Protein AF-A0A9E5R5K6-F1 (afdb_monomer)

Sequence (786 aa):
MSTTANGGSPVVCPQRYHTVPTTVITQAEQQDRYLKHSELNELASYFSSGTKLMEIAATLTQNAEAIVSAGANRIFVWGTPMAYLEKPPNRKNLPGYNVFPRQRITTAPQETLKQQAPFYPFYQDWISKVVDLGRSLLDDKDPVPEGFSPINIRRYGPDRMKKSMRDLSWFLRYVTYAIVAGDSSILTVNVKGLRGIIPEDVTIATVVAMQTMKWKALTYFKADAEAAAIIKQHFDQMIADYQVAKPTVLLRQGVSNDQQGLQLPPSYSSAAAHRPKLVMKPNLSATEKQDAIKAAYRQVFERDITRAYGVSLADLESQVKSGMISMKEFIRHLGQSRLYRKEFYEPFVISRVIELAFRHFLGRGVSSIEEFQEHFAIISKAGLAALINALVDSQEYADYFGEETVPYLRGLGLEAQECRNWGAQIDLFKYSAPVRKVPQFLTLFGDYQKPLPDQHPYGAGNDPLEIQFGAIFPPENTAHTARPAIFDEDSRRILINCGAGLDKGASHSPGLGKAPGSLGTRVLRFNRSAITNGHTLNGKTPKAGQSTNVNFSSSWAEVVIHGTYRQVFGRDVYDGQRQTAAEIKLKSGETTVREFIRQVAKSRPFRSQYWESLYITKAIEYIHRRLLGRPTYGRREMNHYYDLCARKGFYALVDDILDSSEYLEAFGEDTVPYERYITPRGYALRGLRGELPLPKVAPEDHHNNGFHSSYKGMDYTGVIGVVPHFHRALKHGMPQSAISIKLEEVKQLRAEMTQRAAEQASEDREESSEFSPQPEAVQPVEVAPQ

Mean predicted aligned error: 15.17 Å

Solvent-accessible surface area (backbone atoms only — not comparable to full-atom values): 47478 Å² total; per-residue (Å²): 134,84,72,31,48,51,65,57,82,72,93,76,79,81,57,73,50,56,29,54,67,56,52,58,52,48,55,24,55,80,64,80,44,77,76,48,71,70,56,50,49,52,49,49,52,54,62,71,45,43,65,60,34,50,50,55,38,48,55,50,60,75,41,37,68,61,29,44,48,53,11,43,60,72,35,45,42,86,75,69,68,70,82,40,50,78,73,76,78,74,70,88,79,51,94,88,71,88,81,80,84,88,74,82,87,75,90,69,82,88,74,84,76,78,76,72,78,83,82,73,83,93,82,85,66,65,64,61,51,53,50,45,54,57,46,65,69,72,45,106,58,84,80,81,65,89,89,70,65,72,43,48,48,78,80,60,36,70,73,55,45,29,49,54,40,44,49,52,50,46,53,55,51,47,48,42,50,20,54,62,37,69,28,60,46,51,40,50,42,70,35,38,31,46,33,84,76,49,60,67,72,59,48,54,35,49,53,55,22,51,54,41,26,46,54,50,53,42,66,78,32,75,89,39,67,67,63,35,49,56,53,49,53,54,49,51,50,42,53,55,29,34,71,36,58,55,71,73,66,46,74,42,78,42,94,47,94,80,42,76,65,43,67,30,60,50,47,51,39,70,19,23,79,86,74,89,80,43,61,62,58,76,89,54,54,74,66,57,51,49,52,34,52,50,45,41,37,29,39,63,68,72,38,57,48,48,83,74,70,69,54,76,63,62,69,62,53,51,34,43,66,72,53,80,37,47,46,45,55,49,53,51,51,52,61,61,29,71,65,40,37,62,69,54,42,72,82,42,46,71,70,32,29,51,53,49,46,32,41,32,68,65,12,36,59,73,84,44,64,65,61,48,49,56,53,50,53,44,32,74,75,62,34,68,59,48,39,52,49,56,54,65,71,28,68,67,36,43,75,77,33,46,47,36,31,48,56,58,76,65,47,84,32,81,51,61,77,64,78,90,42,44,26,49,37,61,50,56,74,38,92,65,35,82,75,38,62,61,52,61,64,66,54,47,53,53,32,62,78,36,73,72,73,98,57,44,62,94,19,58,54,53,44,60,59,83,57,77,53,66,91,48,51,60,80,65,94,47,85,56,72,72,55,52,48,70,64,56,59,87,43,72,61,82,67,42,66,43,32,71,81,68,69,98,82,54,94,86,52,77,71,64,55,56,80,43,57,92,73,22,59,87,82,48,70,60,75,65,75,75,77,76,59,89,65,93,78,82,95,73,86,80,77,91,88,70,78,91,80,75,82,90,50,80,62,57,58,48,52,51,52,52,48,44,35,31,41,67,62,26,39,80,68,55,85,91,65,55,58,63,74,54,51,51,34,45,71,73,61,79,44,48,50,48,56,44,50,50,54,55,62,68,28,68,66,46,37,58,66,46,52,74,72,40,58,69,68,42,20,50,42,51,51,41,29,37,64,66,6,27,67,75,49,32,42,52,63,52,48,54,53,50,54,45,33,75,74,65,30,71,68,49,49,58,48,56,55,66,70,28,68,65,39,44,52,46,38,45,52,36,31,53,56,55,67,45,37,40,45,66,69,43,46,60,75,69,55,91,68,76,82,78,77,70,81,76,76,73,84,76,86,73,78,88,79,91,75,93,80,94,80,83,85,80,86,87,84,85,89,82,82,88,84,92,81,76,78,79,65,80,81,59,94,73,66,74,73,63,56,58,57,54,52,50,54,52,51,52,54,51,50,53,54,52,49,52,54,50,53,52,56,51,52,57,54,59,60,55,67,78,67,73,82,81,86,80,85,84,80,86,84,84,84,82,88,131

Secondary structure (DSSP, 8-state):
----B--------------HHHHHHHHHHTTT-PPPHHHHHHHHHHHHHHHHHHHHHHHHHHTHHHHHHHHHHHHEESS-GGGG--PPP-GGGSTT---S---------------PPP---SSS-HHHHHHHHHHTTTSSSPPPPTT--PEEHHHH-HHHHHHHHHHHHHHHHHHHHHHHHTSSHHHHHHHTT-BTTB-HHHHHHHHHHHHHHHHHHHHTTTT-HHHHHHHHHHHHHHHHHHHSB-PPPEEE--SSTTSPPEEE-HHHHHTSPP----B--TTS-HHHHHHHHHHHHHHHHSS-HHHHH----HHHHHHHHHTSS-HHHHHHHHHHSHHHIIIIITTS-HHHHHHHHIIIIISS----HHHHHHHHHHHHHHHHHHHHHHHHTSHHHHHHTTTTBPP----BTTBPPPSTTHHHHHHHTSTTGGG--S-SHHHHHHHHHS---SS-TT-GGGSPP--SS-------SSTTS---B---TT-----EESSSS--TT-SSS--TTS--GGGSPPPPB--GGGTS--S-----PPPTTS-------HHHHHHHHHHHHHHHHSSPPPGGG--HHHHHHHHTTSS-HHHHHHHHHTSHHHHHHHTSSS-HHHHHHHHHHHHHSS---SHHHHHHHHHHHHHH-HHHHHHHHHTSHHHHHHTTTTBPP---EE-HHHHHHH---------------------------------S-S--SSSSSTTS---HHHHHHHHHHHHHHHHHHHHHHHHHHHHHHHHTTS--PPPPPPPPPP----

pLDDT: mean 78.47, std 22.51, range [23.72, 97.88]

Foldseek 3Di:
DDFWFDLDDDDDDQQQFAFLVRQLVLVCVLLVHDRDPVSVVSVVVLVVCLVVLVVLLVVCVVCVLVLLQQLLVLQEDDDRLSVLADDDPDPPPDPPPPDDDDDDDPDDDDDPPPPPPPDDPPPDCPVVVVVVSVVVQVDPADHQDPPADHDYDVVCDRVNSNVLSVVSSVLSVQLSVCSNSVHLRNLLLPQAACAVVDDPNVLSSVLSSLRSSLVVSLVVCVVPPVSNVSSNVNSVVNSVRNPHHQDDWDKDDDPDPLDDIDTHRLSLLSSGRDNDWQWQDQPDDPVSLVSQVQLLCCLQVVHRCCVPPVDDPVVLSVCSNNVVAFLLVSSLVVQVDPVVCVQQPVVADLLLSLQLLCCRQVLWGDRALVSSVVLSVQCVVPNRSSSSCCSSVDPSSCVPANRTTRHHHPDGSNDDDDPLCVSVGVCCNDPCSSVQRDRSNNVSNVSSVDHHDQDAQQWNQLDAQPDLAALHTDDPPRVNPTTHTHDDLPAFHDWDFQAPPDDPPDPDDGQAQDDRPPSHDDWQFADCVLVPPPDDDDDDDDDPDDDDPDHDDLVSLVVLQQLLCSLQRSHGDDPVLDPVVLSVCVSVVVAFSLVSNLPSCPGPVNCVRQPVPDDNLSSLQVNLCSQLLEGDGHNNRSVVLVVQCVPPNDSSSSVCSSVDPSNCRRANRTIRDHRTIDGPVNCVVPDPDDDDPDPPPDPDPDDDDDDDDDDDDDDDDDDDDDDDDPPPPPPDDDDPVVVVVVVVVVVVVVVVVVVVVVVVVVVVVVVVVVDDDDDDDDDDDDDDDD

Structure (mmCIF, N/CA/C/O backbone):
data_AF-A0A9E5R5K6-F1
#
_entry.id   AF-A0A9E5R5K6-F1
#
loop_
_atom_site.group_PDB
_atom_site.id
_atom_site.type_symbol
_atom_site.label_atom_id
_atom_site.label_alt_id
_atom_site.label_comp_id
_atom_site.label_asym_id
_atom_site.label_entity_id
_atom_site.label_seq_id
_atom_site.pdbx_PDB_ins_code
_atom_site.Cartn_x
_atom_site.Cartn_y
_atom_site.Cartn_z
_atom_site.occupancy
_atom_site.B_iso_or_equiv
_atom_site.auth_seq_id
_atom_site.auth_comp_id
_atom_site.auth_asym_id
_atom_site.auth_atom_id
_atom_site.pdbx_PDB_model_num
ATOM 1 N N . MET A 1 1 ? 24.615 -5.899 6.853 1.00 47.03 1 MET A N 1
ATOM 2 C CA . MET A 1 1 ? 23.952 -6.662 5.778 1.00 47.03 1 MET A CA 1
ATOM 3 C C . MET A 1 1 ? 23.303 -5.666 4.838 1.00 47.03 1 MET A C 1
ATOM 5 O O . MET A 1 1 ? 22.492 -4.877 5.305 1.00 47.03 1 MET A O 1
ATOM 9 N N . SER A 1 2 ? 23.708 -5.622 3.571 1.00 66.06 2 SER A N 1
ATOM 10 C CA . SER A 1 2 ? 23.048 -4.792 2.557 1.00 66.06 2 SER A CA 1
ATOM 11 C C . SER A 1 2 ? 21.757 -5.482 2.120 1.00 66.06 2 SER A C 1
ATOM 13 O O . SER A 1 2 ? 21.800 -6.626 1.676 1.00 66.06 2 SER A O 1
ATOM 15 N N . THR A 1 3 ? 20.610 -4.822 2.263 1.00 71.69 3 THR A N 1
ATOM 16 C CA . THR A 1 3 ? 19.324 -5.343 1.779 1.00 71.69 3 THR A CA 1
ATOM 17 C C . THR A 1 3 ? 19.292 -5.282 0.252 1.00 71.69 3 THR A C 1
ATOM 19 O O . THR A 1 3 ? 19.296 -4.189 -0.312 1.00 71.69 3 THR A O 1
ATOM 22 N N . THR A 1 4 ? 19.270 -6.434 -0.419 1.00 78.62 4 THR A N 1
ATOM 23 C CA . THR A 1 4 ? 19.339 -6.540 -1.890 1.00 78.62 4 THR A CA 1
ATOM 24 C C . THR A 1 4 ? 17.972 -6.459 -2.573 1.00 78.62 4 THR A C 1
ATOM 26 O O . THR A 1 4 ? 17.884 -6.011 -3.716 1.00 78.62 4 THR A O 1
ATOM 29 N N . ALA A 1 5 ? 16.895 -6.831 -1.873 1.00 84.06 5 ALA A N 1
ATOM 30 C CA . ALA A 1 5 ? 15.539 -6.884 -2.420 1.00 84.06 5 ALA A CA 1
ATOM 31 C C . ALA A 1 5 ? 14.533 -6.070 -1.595 1.00 84.06 5 ALA A C 1
ATOM 33 O O . ALA A 1 5 ? 14.743 -5.798 -0.411 1.00 84.06 5 ALA A O 1
ATOM 34 N N . ASN A 1 6 ? 13.412 -5.699 -2.218 1.00 86.38 6 ASN A N 1
ATOM 35 C CA . ASN A 1 6 ? 12.316 -4.988 -1.566 1.00 86.38 6 ASN A CA 1
ATOM 36 C C . ASN A 1 6 ? 10.960 -5.531 -2.052 1.00 86.38 6 ASN A C 1
ATOM 38 O O . ASN A 1 6 ? 10.750 -5.727 -3.245 1.00 86.38 6 ASN A O 1
ATOM 42 N N . GLY A 1 7 ? 10.016 -5.742 -1.131 1.00 81.62 7 GLY A N 1
ATOM 43 C CA . GLY A 1 7 ? 8.633 -6.124 -1.451 1.00 81.62 7 GLY A CA 1
ATOM 44 C C . GLY A 1 7 ? 7.721 -4.968 -1.834 1.00 81.62 7 GLY A C 1
ATOM 45 O O . GLY A 1 7 ? 6.541 -5.191 -2.084 1.00 81.62 7 GLY A O 1
ATOM 46 N N . GLY A 1 8 ? 8.264 -3.752 -1.874 1.00 84.75 8 GLY A N 1
ATOM 47 C CA . GLY A 1 8 ? 7.513 -2.519 -2.028 1.00 84.75 8 GLY A CA 1
ATOM 48 C C . GLY A 1 8 ? 7.102 -1.938 -0.676 1.00 84.75 8 GLY A C 1
ATOM 49 O O . GLY A 1 8 ? 6.944 -2.640 0.322 1.00 84.75 8 GLY A O 1
ATOM 50 N N . SER A 1 9 ? 6.918 -0.622 -0.652 1.00 88.31 9 SER A N 1
ATOM 51 C CA . SER A 1 9 ? 6.425 0.125 0.504 1.00 88.31 9 SER A CA 1
ATOM 52 C C . SER A 1 9 ? 5.096 0.791 0.136 1.00 88.31 9 SER A C 1
ATOM 54 O O . SER A 1 9 ? 5.079 1.989 -0.168 1.00 88.31 9 SER A O 1
ATOM 56 N N . PRO A 1 10 ? 3.986 0.030 0.074 1.00 88.50 10 PRO A N 1
ATOM 57 C CA . PRO A 1 10 ? 2.682 0.617 -0.197 1.00 88.50 10 PRO A CA 1
ATOM 58 C C . PRO A 1 10 ? 2.341 1.648 0.883 1.00 88.50 10 PRO A C 1
ATOM 60 O O . PRO A 1 10 ? 2.693 1.483 2.054 1.00 88.50 10 PRO A O 1
ATOM 63 N N . VAL A 1 11 ? 1.654 2.720 0.485 1.00 90.62 11 VAL A N 1
ATOM 64 C CA . VAL A 1 11 ? 1.197 3.743 1.428 1.00 90.62 11 VAL A CA 1
ATOM 65 C C . VAL A 1 11 ? 0.148 3.121 2.338 1.00 90.62 11 VAL A C 1
ATOM 67 O O . VAL A 1 11 ? -0.886 2.638 1.881 1.00 90.62 11 VAL A O 1
ATOM 70 N N . VAL A 1 12 ? 0.431 3.144 3.633 1.00 87.75 12 VAL A N 1
ATOM 71 C CA . VAL A 1 12 ? -0.460 2.656 4.678 1.00 87.75 12 VAL A CA 1
ATOM 72 C C . VAL A 1 12 ? -0.701 3.792 5.653 1.00 87.75 12 VAL A C 1
ATOM 74 O O . VAL A 1 12 ? 0.242 4.401 6.157 1.00 87.75 12 VAL A O 1
ATOM 77 N N . CYS A 1 13 ? -1.969 4.041 5.957 1.00 87.19 13 CYS A N 1
ATOM 78 C CA . CYS A 1 13 ? -2.375 4.974 6.996 1.00 87.19 13 CYS A CA 1
ATOM 79 C C . CYS A 1 13 ? -2.964 4.173 8.164 1.00 87.19 13 CYS A C 1
ATOM 81 O O . CYS A 1 13 ? -4.102 3.718 8.059 1.00 87.19 13 CYS A O 1
ATOM 83 N N . PRO A 1 14 ? -2.213 3.961 9.262 1.00 86.56 14 PRO A N 1
ATOM 84 C CA . PRO A 1 14 ? -2.752 3.306 10.446 1.00 86.56 14 PRO A CA 1
ATOM 85 C C . PRO A 1 14 ? -3.953 4.080 10.983 1.00 86.56 14 PRO A C 1
ATOM 87 O O . PRO A 1 14 ? -3.891 5.308 11.123 1.00 86.56 14 PRO A O 1
ATOM 90 N N . GLN A 1 15 ? -5.026 3.360 11.306 1.00 85.31 15 GLN A N 1
ATOM 91 C CA . GLN A 1 15 ? -6.176 3.951 11.973 1.00 85.31 15 GLN A CA 1
ATOM 92 C C . GLN A 1 15 ? -5.738 4.460 13.348 1.00 85.31 15 GLN A C 1
ATOM 94 O O . GLN A 1 15 ? -5.067 3.756 14.102 1.00 85.31 15 GLN A O 1
ATOM 99 N N . ARG A 1 16 ? -6.059 5.721 13.642 1.00 88.88 16 ARG A N 1
ATOM 100 C CA . ARG A 1 16 ? -5.645 6.380 14.891 1.00 88.88 16 ARG A CA 1
ATOM 101 C C . ARG A 1 16 ? -6.748 6.384 15.940 1.00 88.88 16 ARG A C 1
ATOM 103 O O . ARG A 1 16 ? -6.455 6.346 17.127 1.00 88.88 16 ARG A O 1
ATOM 110 N N . TYR A 1 17 ? -7.987 6.515 15.483 1.00 90.94 17 TYR A N 1
ATOM 111 C CA . TYR A 1 17 ? -9.192 6.606 16.294 1.00 90.94 17 TYR A CA 1
ATOM 112 C C . TYR A 1 17 ? -10.420 6.370 15.417 1.00 90.94 17 TYR A C 1
ATOM 114 O O . TYR A 1 17 ? -10.314 6.295 14.188 1.00 90.94 17 TYR A O 1
ATOM 122 N N . HIS A 1 18 ? -11.584 6.290 16.042 1.00 91.00 18 HIS A N 1
ATOM 123 C CA . HIS A 1 18 ? -12.866 6.127 15.384 1.00 91.00 18 HIS A CA 1
ATOM 124 C C . HIS A 1 18 ? -13.720 7.388 15.526 1.00 91.00 18 HIS A C 1
ATOM 126 O O . HIS A 1 18 ? -13.534 8.204 16.425 1.00 91.00 18 HIS A O 1
ATOM 132 N N . THR A 1 19 ? -14.625 7.570 14.572 1.00 93.19 19 THR A N 1
ATOM 133 C CA . THR A 1 19 ? -15.672 8.595 14.611 1.00 93.19 19 THR A CA 1
ATOM 134 C C . THR A 1 19 ? -16.989 7.902 14.310 1.00 93.19 19 THR A C 1
ATOM 136 O O . THR A 1 19 ? -16.968 6.884 13.610 1.00 93.19 19 THR A O 1
ATOM 139 N N . VAL A 1 20 ? -18.112 8.457 14.769 1.00 92.38 20 VAL A N 1
ATOM 140 C CA . VAL A 1 20 ? -19.440 7.869 14.511 1.00 92.38 20 VAL A CA 1
ATOM 141 C C . VAL A 1 20 ? -19.677 7.627 13.009 1.00 92.38 20 VAL A C 1
ATOM 143 O O . VAL A 1 20 ? -20.042 6.513 12.635 1.00 92.38 20 VAL A O 1
ATOM 146 N N . PRO A 1 21 ? -19.374 8.573 12.090 1.00 93.19 21 PRO A N 1
ATOM 147 C CA . PRO A 1 21 ? -19.516 8.294 10.664 1.00 93.19 21 PRO A CA 1
ATOM 148 C C . PRO A 1 21 ? -18.599 7.178 10.163 1.00 93.19 21 PRO A C 1
ATOM 150 O O . PRO A 1 21 ? -19.018 6.334 9.373 1.00 93.19 21 PRO A O 1
ATOM 153 N N . THR A 1 22 ? -17.340 7.155 10.610 1.00 91.69 22 THR A N 1
ATOM 154 C CA . THR A 1 22 ? -16.387 6.136 10.159 1.00 91.69 22 THR A CA 1
ATOM 155 C C . THR A 1 22 ? -16.797 4.743 10.626 1.00 91.69 22 THR A C 1
ATOM 157 O O . THR A 1 22 ? -16.701 3.816 9.830 1.00 91.69 22 THR A O 1
ATOM 160 N N . THR A 1 23 ? -17.259 4.566 11.866 1.00 90.75 23 THR A N 1
ATOM 161 C CA . THR A 1 23 ? -17.654 3.247 12.392 1.00 90.75 23 THR A CA 1
ATOM 162 C C . THR A 1 23 ? -18.866 2.690 11.659 1.00 90.75 23 THR A C 1
ATOM 164 O O . THR A 1 23 ? -18.797 1.569 11.158 1.00 90.75 23 THR A O 1
ATOM 167 N N . VAL A 1 24 ? -19.926 3.491 11.521 1.00 92.50 24 VAL A N 1
ATOM 168 C CA . VAL A 1 24 ? -21.179 3.085 10.871 1.00 92.50 24 VAL A CA 1
ATOM 169 C C . VAL A 1 24 ? -20.947 2.721 9.401 1.00 92.50 24 VAL A C 1
ATOM 171 O O . VAL A 1 24 ? -21.366 1.656 8.944 1.00 92.50 24 VAL A O 1
ATOM 174 N N . ILE A 1 25 ? -20.218 3.564 8.659 1.00 93.50 25 ILE A N 1
ATOM 175 C CA . ILE A 1 25 ? -19.916 3.310 7.242 1.00 93.50 25 ILE A CA 1
ATOM 176 C C . ILE A 1 25 ? -19.018 2.080 7.091 1.00 93.50 25 ILE A C 1
ATOM 178 O O . ILE A 1 25 ? -19.291 1.224 6.252 1.00 93.50 25 ILE A O 1
ATOM 182 N N . THR A 1 26 ? -17.976 1.959 7.919 1.00 91.12 26 THR A N 1
ATOM 183 C CA . THR A 1 26 ? -17.044 0.822 7.856 1.00 91.12 26 THR A CA 1
ATOM 184 C C . THR A 1 26 ? -17.752 -0.496 8.172 1.00 91.12 26 THR A C 1
ATOM 186 O O . THR A 1 26 ? -17.467 -1.508 7.543 1.00 91.12 26 THR A O 1
ATOM 189 N N . GLN A 1 27 ? -18.708 -0.513 9.104 1.00 89.50 27 GLN A N 1
ATOM 190 C CA . GLN A 1 27 ? -19.462 -1.723 9.437 1.00 89.50 27 GLN A CA 1
ATOM 191 C C . GLN A 1 27 ? -20.350 -2.202 8.277 1.00 89.50 27 GLN A C 1
ATOM 193 O O . GLN A 1 27 ? -20.469 -3.410 8.052 1.00 89.50 27 GLN A O 1
ATOM 198 N N . ALA A 1 28 ? -20.979 -1.277 7.547 1.00 91.31 28 ALA A N 1
ATOM 199 C CA . ALA A 1 28 ? -21.766 -1.609 6.361 1.00 91.31 28 ALA A CA 1
ATOM 200 C C . ALA A 1 28 ? -20.869 -2.056 5.191 1.00 91.31 28 ALA A C 1
ATOM 202 O O . ALA A 1 28 ? -21.163 -3.067 4.550 1.00 91.31 28 ALA A O 1
ATOM 203 N N . GLU A 1 29 ? -19.751 -1.357 4.969 1.00 92.44 29 GLU A N 1
ATOM 204 C CA . GLU A 1 29 ? -18.759 -1.671 3.933 1.00 92.44 29 GLU A CA 1
ATOM 205 C C . GLU A 1 29 ? -18.150 -3.063 4.130 1.00 92.44 29 GLU A C 1
ATOM 207 O O . GLU A 1 29 ? -18.208 -3.888 3.226 1.00 92.44 29 GLU A O 1
ATOM 212 N N . GLN A 1 30 ? -17.716 -3.403 5.344 1.00 88.88 30 GLN A N 1
ATOM 213 C CA . GLN A 1 30 ? -17.167 -4.727 5.658 1.00 88.88 30 GLN A CA 1
ATOM 214 C C . GLN A 1 30 ? -18.160 -5.879 5.481 1.00 88.88 30 GLN A C 1
ATOM 216 O O . GLN A 1 30 ? -17.765 -7.047 5.479 1.00 88.88 30 GLN A O 1
ATOM 221 N N . GLN A 1 31 ? -19.457 -5.589 5.388 1.00 89.00 31 GLN A N 1
ATOM 222 C CA . GLN A 1 31 ? -20.520 -6.566 5.161 1.00 89.00 31 GLN A CA 1
ATOM 223 C C . GLN A 1 31 ? -21.067 -6.521 3.717 1.00 89.00 31 GLN A C 1
ATOM 225 O O . GLN A 1 31 ? -22.018 -7.242 3.425 1.00 89.00 31 GLN A O 1
ATOM 230 N N . ASP A 1 32 ? -20.471 -5.717 2.821 1.00 89.25 32 ASP A N 1
ATOM 231 C CA . ASP A 1 32 ? -20.889 -5.489 1.422 1.00 89.25 32 ASP A CA 1
ATOM 232 C C . ASP A 1 32 ? -22.383 -5.169 1.260 1.00 89.25 32 ASP A C 1
ATOM 234 O O . ASP A 1 32 ? -23.051 -5.523 0.276 1.00 89.25 32 ASP A O 1
ATOM 238 N N . ARG A 1 33 ? -22.933 -4.488 2.264 1.00 88.81 33 ARG A N 1
ATOM 239 C CA . ARG A 1 33 ? -24.346 -4.133 2.334 1.00 88.81 33 ARG A CA 1
ATOM 240 C C . ARG A 1 33 ? -24.523 -2.631 2.242 1.00 88.81 33 ARG A C 1
ATOM 242 O O . ARG A 1 33 ? -23.658 -1.848 2.621 1.00 88.81 33 ARG A O 1
ATOM 249 N N . TYR A 1 34 ? -25.695 -2.235 1.768 1.00 92.31 34 TYR A N 1
ATOM 250 C CA . TYR A 1 34 ? -26.121 -0.856 1.916 1.00 92.31 34 TYR A CA 1
ATOM 251 C C . TYR A 1 34 ? -26.438 -0.557 3.384 1.00 92.31 34 TYR A C 1
ATOM 253 O O . TYR A 1 34 ? -26.794 -1.452 4.161 1.00 92.31 34 TYR A O 1
ATOM 261 N N . LEU A 1 35 ? -26.287 0.716 3.748 1.00 93.75 35 LEU A N 1
ATOM 262 C CA . LEU A 1 35 ? -26.630 1.223 5.071 1.00 93.75 35 LEU A CA 1
ATOM 263 C C . LEU A 1 35 ? -28.103 0.934 5.374 1.00 93.75 35 LEU A C 1
ATOM 265 O O . LEU A 1 35 ? -28.988 1.205 4.558 1.00 93.75 35 LEU A O 1
ATOM 269 N N . LYS A 1 36 ? -28.362 0.373 6.555 1.00 93.88 36 LYS A N 1
ATOM 270 C CA . LYS A 1 36 ? -29.721 0.138 7.051 1.00 93.88 36 LYS A CA 1
ATOM 271 C C . LYS A 1 36 ? -30.365 1.463 7.448 1.00 93.88 36 LYS A C 1
ATOM 273 O O . LYS A 1 36 ? -29.684 2.428 7.782 1.00 93.88 36 LYS A O 1
ATOM 278 N N . HIS A 1 37 ? -31.694 1.490 7.506 1.00 95.62 37 HIS A N 1
ATOM 279 C CA . HIS A 1 37 ? -32.419 2.686 7.936 1.00 95.62 37 HIS A CA 1
ATOM 280 C C . HIS A 1 37 ? -32.029 3.136 9.358 1.00 95.62 37 HIS A C 1
ATOM 282 O O . HIS A 1 37 ? -31.877 4.326 9.600 1.00 95.62 37 HIS A O 1
ATOM 288 N N . SER A 1 38 ? -31.772 2.198 10.278 1.00 94.88 38 SER A N 1
ATOM 289 C CA . SER A 1 38 ? -31.284 2.509 11.631 1.00 94.88 38 SER A CA 1
ATOM 290 C C . SER A 1 38 ? -29.915 3.198 11.631 1.00 94.88 38 SER A C 1
ATOM 292 O O . SER A 1 38 ? -29.721 4.166 12.354 1.00 94.88 38 SER A O 1
ATOM 294 N N . GLU A 1 39 ? -28.991 2.736 10.786 1.00 94.75 39 GLU A N 1
ATOM 295 C CA . GLU A 1 39 ? -27.639 3.296 10.633 1.00 94.75 39 GLU A CA 1
ATOM 296 C C . GLU A 1 39 ? -27.682 4.682 9.974 1.00 94.75 39 GLU A C 1
ATOM 298 O O . GLU A 1 39 ? -26.958 5.592 10.367 1.00 94.75 39 GLU A O 1
ATOM 303 N N . LEU A 1 40 ? -28.579 4.880 9.003 1.00 95.88 40 LEU A N 1
ATOM 304 C CA . LEU A 1 40 ? -28.831 6.197 8.413 1.00 95.88 40 LEU A CA 1
ATOM 305 C C . LEU A 1 40 ? -29.420 7.175 9.436 1.00 95.88 40 LEU A C 1
ATOM 307 O O . LEU A 1 40 ? -29.023 8.338 9.459 1.00 95.88 40 LEU A O 1
ATOM 311 N N . ASN A 1 41 ? -30.326 6.706 10.297 1.00 96.62 41 ASN A N 1
ATOM 312 C CA . ASN A 1 41 ? -30.895 7.519 11.369 1.00 96.62 41 ASN A CA 1
ATOM 313 C C . ASN A 1 41 ? -29.839 7.888 12.420 1.00 96.62 41 ASN A C 1
ATOM 315 O O . ASN A 1 41 ? -29.832 9.021 12.895 1.00 96.62 41 ASN A O 1
ATOM 319 N N . GLU A 1 42 ? -28.910 6.983 12.735 1.00 94.31 42 GLU A N 1
ATOM 320 C CA . GLU A 1 42 ? -27.763 7.271 13.602 1.00 94.31 42 GLU A CA 1
ATOM 321 C C . GLU A 1 42 ? -26.883 8.380 13.006 1.00 94.31 42 GLU A C 1
ATOM 323 O O . GLU A 1 42 ? -26.626 9.388 13.668 1.00 94.31 42 GLU A O 1
ATOM 328 N N . LEU A 1 43 ? -26.514 8.274 11.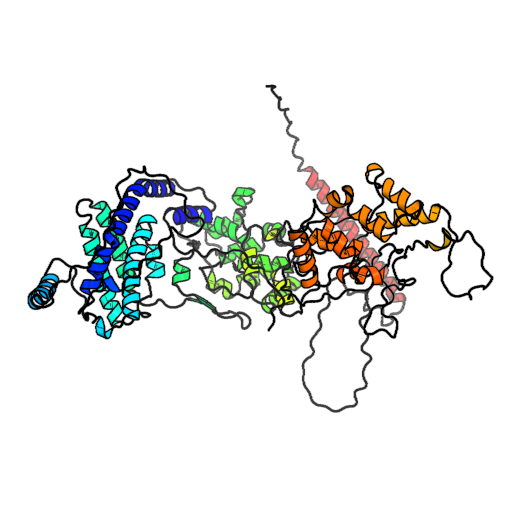724 1.00 95.31 43 LEU A N 1
ATOM 329 C CA . LEU A 1 43 ? -25.758 9.321 11.030 1.00 95.31 43 LEU A CA 1
ATOM 330 C C . LEU A 1 43 ? -26.512 10.655 11.006 1.00 95.31 43 LEU A C 1
ATOM 332 O O . LEU A 1 43 ? -25.928 11.700 11.292 1.00 95.31 43 LEU A O 1
ATOM 336 N N . ALA A 1 44 ? -27.811 10.630 10.699 1.00 96.06 44 ALA A N 1
ATOM 337 C CA . ALA A 1 44 ? -28.648 11.825 10.689 1.00 96.06 44 ALA A CA 1
ATOM 338 C C . ALA A 1 44 ? -28.703 12.485 12.075 1.00 96.06 44 ALA A C 1
ATOM 340 O O . ALA A 1 44 ? -28.557 13.705 12.180 1.00 96.06 44 ALA A O 1
ATOM 341 N N . SER A 1 45 ? -28.835 11.687 13.139 1.00 93.69 45 SER A N 1
ATOM 342 C CA . SER A 1 45 ? -28.824 12.186 14.515 1.00 93.69 45 SER A CA 1
ATOM 343 C C . SER A 1 45 ? -27.489 12.858 14.856 1.00 93.69 45 SER A C 1
ATOM 345 O O . SER A 1 45 ? -27.484 13.998 15.328 1.00 93.69 45 SER A O 1
ATOM 347 N N . TYR A 1 46 ? -26.359 12.240 14.492 1.00 94.31 46 TYR A N 1
ATOM 348 C CA . TYR A 1 46 ? -25.029 12.807 14.700 1.00 94.31 46 TYR A CA 1
ATOM 349 C C . TYR A 1 46 ? -24.859 14.143 13.963 1.00 94.31 46 TYR A C 1
ATOM 351 O O . TYR A 1 46 ? -24.515 15.148 14.588 1.00 94.31 46 TYR A O 1
ATOM 359 N N . PHE A 1 47 ? -25.183 14.206 12.667 1.00 94.88 47 PHE A N 1
ATOM 360 C CA . PHE A 1 47 ? -25.054 15.446 11.896 1.00 94.88 47 PHE A CA 1
ATOM 361 C C . PHE A 1 47 ? -25.999 16.553 12.379 1.00 94.88 47 PHE A C 1
ATOM 363 O O . PHE A 1 47 ? -25.604 17.720 12.382 1.00 94.88 47 PHE A O 1
ATOM 370 N N . SER A 1 48 ? -27.201 16.211 12.857 1.00 94.31 48 SER A N 1
ATOM 371 C CA . SER A 1 48 ? -28.124 17.190 13.449 1.00 94.31 48 SER A CA 1
ATOM 372 C C . SER A 1 48 ? -27.583 17.803 14.749 1.00 94.31 48 SER A C 1
ATOM 374 O O . SER A 1 48 ? -27.785 18.988 15.006 1.00 94.31 48 SER A O 1
ATOM 376 N N . SER A 1 49 ? -26.827 17.025 15.533 1.00 92.62 49 SER A N 1
ATOM 377 C CA . SER A 1 49 ? -26.181 17.479 16.772 1.00 92.62 49 SER A CA 1
ATOM 378 C C . SER A 1 49 ? -24.878 18.264 16.546 1.00 92.62 49 SER A C 1
ATOM 380 O O . SER A 1 49 ? -24.339 18.859 17.480 1.00 92.62 49 SER A O 1
ATOM 382 N N . GLY A 1 50 ? -24.370 18.315 15.309 1.00 92.19 50 GLY A N 1
ATOM 383 C CA . GLY A 1 50 ? -23.044 18.852 14.993 1.00 92.19 50 GLY A CA 1
ATOM 384 C C . GLY A 1 50 ? -22.836 20.322 15.373 1.00 92.19 50 GLY A C 1
ATOM 385 O O . GLY A 1 50 ? -21.747 20.688 15.814 1.00 92.19 50 GLY A O 1
ATOM 386 N N . THR A 1 51 ? -23.865 21.169 15.263 1.00 92.88 51 THR A N 1
ATOM 387 C CA . THR A 1 51 ? -23.778 22.590 15.656 1.00 92.88 51 THR A CA 1
ATOM 388 C C . THR A 1 51 ? -23.546 22.746 17.157 1.00 92.88 51 THR A C 1
ATOM 390 O O . THR A 1 51 ? -22.653 23.495 17.555 1.00 92.88 51 THR A O 1
ATOM 393 N N . LYS A 1 52 ? -24.266 21.971 17.977 1.00 91.56 52 LYS A N 1
ATOM 394 C CA . LYS A 1 52 ? -24.087 21.928 19.436 1.00 91.56 52 LYS A CA 1
ATOM 395 C C . LYS A 1 52 ? -22.683 21.447 19.807 1.00 91.56 52 LYS A C 1
ATOM 397 O O . LYS A 1 52 ? -22.010 22.072 20.621 1.00 91.56 52 LYS A O 1
ATOM 402 N N . LEU A 1 53 ? -22.189 20.383 19.164 1.00 93.50 53 LEU A N 1
ATOM 403 C CA . LEU A 1 53 ? -20.834 19.866 19.412 1.00 93.50 53 LEU A CA 1
ATOM 404 C C . LEU A 1 53 ? -19.746 20.905 19.089 1.00 93.50 53 LEU A C 1
ATOM 406 O O . LEU A 1 53 ? -18.773 21.038 19.834 1.00 93.50 53 LEU A O 1
ATOM 410 N N . MET A 1 54 ? -19.919 21.673 18.008 1.00 94.06 54 MET A N 1
ATOM 411 C CA . MET A 1 54 ? -19.012 22.771 17.655 1.00 94.06 54 MET A CA 1
ATOM 412 C C . MET A 1 54 ? -19.049 23.909 18.677 1.00 94.06 54 MET A C 1
ATOM 414 O O . MET A 1 54 ? -17.996 24.437 19.033 1.00 94.06 54 MET A O 1
ATOM 418 N N . GLU A 1 55 ? -20.233 24.276 19.168 1.00 93.50 55 GLU A N 1
ATOM 419 C CA . GLU A 1 55 ? -20.400 25.317 20.185 1.00 93.50 55 GLU A CA 1
ATOM 420 C C . GLU A 1 55 ? -19.732 24.927 21.512 1.00 93.50 55 GLU A C 1
ATOM 422 O O . GLU A 1 55 ? -18.978 25.717 22.092 1.00 93.50 55 GLU A O 1
ATOM 427 N N . ILE A 1 56 ? -19.901 23.672 21.939 1.00 94.25 56 ILE A N 1
ATOM 428 C CA . ILE A 1 56 ? -19.221 23.109 23.113 1.00 94.25 56 ILE A CA 1
ATOM 429 C C . ILE A 1 56 ? -17.700 23.154 22.931 1.00 94.25 56 ILE A C 1
ATOM 431 O O . ILE A 1 56 ? -16.965 23.624 23.802 1.00 94.25 56 ILE A O 1
ATOM 435 N N . ALA A 1 57 ? -17.194 22.694 21.786 1.00 94.75 57 ALA A N 1
ATOM 436 C CA . ALA A 1 57 ? -15.758 22.689 21.528 1.00 94.75 57 ALA A CA 1
ATOM 437 C C . ALA A 1 57 ? -15.176 24.114 21.475 1.00 94.75 57 ALA A C 1
ATOM 439 O O . ALA A 1 57 ? -14.084 24.357 22.001 1.00 94.75 57 ALA A O 1
ATOM 440 N N . ALA A 1 58 ? -15.899 25.070 20.884 1.00 94.00 58 ALA A N 1
ATOM 441 C CA . ALA A 1 58 ? -15.485 26.466 20.787 1.00 94.00 58 ALA A CA 1
ATOM 442 C C . ALA A 1 58 ? -15.397 27.138 22.164 1.00 94.00 58 ALA A C 1
ATOM 444 O O . ALA A 1 58 ? -14.380 27.757 22.480 1.00 94.00 58 ALA A O 1
ATOM 445 N N . THR A 1 59 ? -16.416 26.974 23.004 1.00 93.94 59 THR A N 1
ATOM 446 C CA . THR A 1 59 ? -16.466 27.552 24.359 1.00 93.94 59 THR A CA 1
ATOM 447 C C . THR A 1 59 ? -15.410 26.940 25.288 1.00 93.94 59 THR A C 1
ATOM 449 O O . THR A 1 59 ? -14.744 27.677 26.021 1.00 93.94 59 THR A O 1
ATOM 452 N N . LEU A 1 60 ? -15.160 25.626 25.209 1.00 93.69 60 LEU A N 1
ATOM 453 C CA . LEU A 1 60 ? -14.052 24.972 25.922 1.00 93.69 60 LEU A CA 1
ATOM 454 C C . LEU A 1 60 ? -12.681 25.471 25.447 1.00 93.69 60 LEU A C 1
ATOM 456 O O . LEU A 1 60 ? -11.787 25.694 26.263 1.00 93.69 60 LEU A O 1
ATOM 460 N N . THR A 1 61 ? -12.513 25.682 24.139 1.00 92.69 61 THR A N 1
ATOM 461 C CA . THR A 1 61 ? -11.251 26.169 23.560 1.00 92.69 61 THR A CA 1
ATOM 462 C C . THR A 1 61 ? -10.977 27.626 23.938 1.00 92.69 61 THR A C 1
ATOM 464 O O . THR A 1 61 ? -9.845 27.965 24.279 1.00 92.69 61 THR A O 1
ATOM 467 N N . GLN A 1 62 ? -12.002 28.485 23.935 1.00 93.00 62 GLN A N 1
ATOM 468 C CA . GLN A 1 62 ? -11.892 29.885 24.366 1.00 93.00 62 GLN A CA 1
ATOM 469 C C . GLN A 1 62 ? -11.497 29.999 25.844 1.00 93.00 62 GLN A C 1
ATOM 471 O O . GLN A 1 62 ? -10.680 30.843 26.203 1.00 93.00 62 GLN A O 1
ATOM 476 N N . ASN A 1 63 ? -12.024 29.111 26.692 1.00 94.69 63 ASN A N 1
ATOM 477 C CA . ASN A 1 63 ? -11.760 29.092 28.132 1.00 94.69 63 ASN A CA 1
ATOM 478 C C . ASN A 1 63 ? -10.633 28.124 28.545 1.00 94.69 63 ASN A C 1
ATOM 480 O O . ASN A 1 63 ? -10.470 27.835 29.734 1.00 94.69 63 ASN A O 1
ATOM 484 N N . ALA A 1 64 ? -9.834 27.623 27.598 1.00 92.00 64 ALA A N 1
ATOM 485 C CA . ALA A 1 64 ? -8.870 26.553 27.852 1.00 92.00 64 ALA A CA 1
ATOM 486 C C . ALA A 1 64 ? -7.812 26.918 28.906 1.00 92.00 64 ALA A C 1
ATOM 488 O O . ALA A 1 64 ? -7.508 26.103 29.777 1.00 92.00 64 ALA A O 1
ATOM 489 N N . GLU A 1 65 ? -7.286 28.148 28.878 1.00 91.44 65 GLU A N 1
ATOM 490 C CA . GLU A 1 65 ? -6.306 28.615 29.871 1.00 91.44 65 GLU A CA 1
ATOM 491 C C . GLU A 1 65 ? -6.905 28.623 31.288 1.00 91.44 65 GLU A C 1
ATOM 493 O O . GLU A 1 65 ? -6.266 28.166 32.237 1.00 91.44 65 GLU A O 1
ATOM 498 N N . ALA A 1 66 ? -8.162 29.055 31.434 1.00 92.94 66 ALA A N 1
ATOM 499 C CA . ALA A 1 66 ? -8.857 29.070 32.718 1.00 92.94 66 ALA A CA 1
ATOM 500 C C . ALA A 1 66 ? -9.114 27.647 33.247 1.00 92.94 66 ALA A C 1
ATOM 502 O O . ALA A 1 66 ? -8.897 27.388 34.431 1.00 92.94 66 ALA A O 1
ATOM 503 N N . ILE A 1 67 ? -9.506 26.710 32.377 1.00 92.94 67 ILE A N 1
ATOM 504 C CA . ILE A 1 67 ? -9.754 25.305 32.742 1.00 92.94 67 ILE A CA 1
ATOM 505 C C . ILE A 1 67 ? -8.451 24.618 33.175 1.00 92.94 67 ILE A C 1
ATOM 507 O O . ILE A 1 67 ? -8.400 24.007 34.243 1.00 92.94 67 ILE A O 1
ATOM 511 N N . VAL A 1 68 ? -7.380 24.763 32.388 1.00 93.31 68 VAL A N 1
ATOM 512 C CA . VAL A 1 68 ? -6.066 24.177 32.704 1.00 93.31 68 VAL A CA 1
ATOM 513 C C . VAL A 1 68 ? -5.471 24.809 33.964 1.00 93.31 68 VAL A C 1
ATOM 515 O O . VAL A 1 68 ? -4.936 24.090 34.807 1.00 93.31 68 VAL A O 1
ATOM 518 N N . SER A 1 69 ? -5.605 26.127 34.148 1.00 92.69 69 SER A N 1
ATOM 519 C CA . SER A 1 69 ? -5.102 26.795 35.354 1.00 92.69 69 SER A CA 1
ATOM 520 C C . SER A 1 69 ? -5.824 26.334 36.625 1.00 92.69 69 SER A C 1
ATOM 522 O O . SER A 1 69 ? -5.174 26.149 37.651 1.00 92.69 69 SER A O 1
ATOM 524 N N . ALA A 1 70 ? -7.138 26.074 36.560 1.00 91.12 70 ALA A N 1
ATOM 525 C CA . ALA A 1 70 ? -7.902 25.542 37.687 1.00 91.12 70 ALA A CA 1
ATOM 526 C C . ALA A 1 70 ? -7.405 24.149 38.111 1.00 91.12 70 ALA A C 1
ATOM 528 O O . ALA A 1 70 ? -7.211 23.914 39.304 1.00 91.12 70 ALA A O 1
ATOM 529 N N . GLY A 1 71 ? -7.137 23.261 37.145 1.00 89.94 71 GLY A N 1
ATOM 530 C CA . GLY A 1 71 ? -6.570 21.939 37.422 1.00 89.94 71 GLY A CA 1
ATOM 531 C C . GLY A 1 71 ? -5.149 22.009 37.978 1.00 89.94 71 GLY A C 1
ATOM 532 O O . GLY A 1 71 ? -4.835 21.379 38.986 1.00 89.94 71 GLY A O 1
ATOM 533 N N . ALA A 1 72 ? -4.298 22.840 37.374 1.00 91.00 72 ALA A N 1
ATOM 534 C CA . ALA A 1 72 ? -2.909 23.002 37.789 1.00 91.00 72 ALA A CA 1
ATOM 535 C C . ALA A 1 72 ? -2.778 23.591 39.205 1.00 91.00 72 ALA A C 1
ATOM 537 O O . ALA A 1 72 ? -2.002 23.083 40.011 1.00 91.00 72 ALA A O 1
ATOM 538 N N . ASN A 1 73 ? -3.568 24.615 39.541 1.00 90.56 73 ASN A N 1
ATOM 539 C CA . ASN A 1 73 ? -3.549 25.245 40.866 1.00 90.56 73 ASN A CA 1
ATOM 540 C C . ASN A 1 73 ? -4.040 24.308 41.981 1.00 90.56 73 ASN A C 1
ATOM 542 O O . ASN A 1 73 ? -3.727 24.533 43.147 1.00 90.56 73 ASN A O 1
ATOM 546 N N . ARG A 1 74 ? -4.801 23.258 41.643 1.00 87.62 74 ARG A N 1
ATOM 547 C CA . ARG A 1 74 ? -5.238 22.250 42.616 1.00 87.62 74 ARG A CA 1
ATOM 548 C C . ARG A 1 74 ? -4.107 21.315 43.037 1.00 87.62 74 ARG A C 1
ATOM 550 O O . ARG A 1 74 ? -4.093 20.867 44.181 1.00 87.62 74 ARG A O 1
ATOM 557 N N . ILE A 1 75 ? -3.195 21.008 42.115 1.00 89.88 75 ILE A N 1
ATOM 558 C CA . ILE A 1 75 ? -2.162 19.980 42.300 1.00 89.88 75 ILE A CA 1
ATOM 559 C C . ILE A 1 75 ? -0.772 20.549 42.575 1.00 89.88 75 ILE A C 1
ATOM 561 O O . ILE A 1 75 ? 0.051 19.862 43.175 1.00 89.88 75 ILE A O 1
ATOM 565 N N . PHE A 1 76 ? -0.502 21.788 42.160 1.00 90.12 76 PHE A N 1
ATOM 566 C CA . PHE A 1 76 ? 0.789 22.443 42.326 1.00 90.12 76 PHE A CA 1
ATOM 567 C C . PHE A 1 76 ? 0.743 23.535 43.389 1.00 90.12 76 PHE A C 1
ATOM 569 O O . PHE A 1 76 ? -0.180 24.342 43.444 1.00 90.12 76 PHE A O 1
ATOM 576 N N . VAL A 1 77 ? 1.802 23.600 44.193 1.00 87.50 77 VAL A N 1
ATOM 577 C CA . VAL A 1 77 ? 1.977 24.591 45.259 1.00 87.50 77 VAL A CA 1
ATOM 578 C C . VAL A 1 77 ? 3.305 25.338 45.107 1.00 87.50 77 VAL A C 1
ATOM 580 O O . VAL A 1 77 ? 4.274 24.811 44.552 1.00 87.50 77 VAL A O 1
ATOM 583 N N . TRP A 1 78 ? 3.359 26.558 45.652 1.00 77.56 78 TRP A N 1
ATOM 584 C CA . TRP A 1 78 ? 4.566 27.398 45.750 1.00 77.56 78 TRP A CA 1
ATOM 585 C C . TRP A 1 78 ? 5.121 27.942 44.417 1.00 77.56 78 TRP A C 1
ATOM 587 O O . TRP A 1 78 ? 6.330 27.918 44.178 1.00 77.56 78 TRP A O 1
ATOM 597 N N . GLY A 1 79 ? 4.244 28.480 43.564 1.00 81.50 79 GLY A N 1
ATOM 598 C CA . GLY A 1 79 ? 4.600 29.166 42.313 1.00 81.50 79 GLY A CA 1
ATOM 599 C C . GLY A 1 79 ? 3.401 29.316 41.370 1.00 81.50 79 GLY A C 1
ATOM 600 O O . GLY A 1 79 ? 2.282 28.983 41.751 1.00 81.50 79 GLY A O 1
ATOM 601 N N . THR A 1 80 ? 3.627 29.808 40.147 1.00 87.06 80 THR A N 1
ATOM 602 C CA . THR A 1 80 ? 2.595 29.972 39.106 1.00 87.06 80 THR A CA 1
ATOM 603 C C . THR A 1 80 ? 2.736 28.901 38.011 1.00 87.06 80 THR A C 1
ATOM 605 O O . THR A 1 80 ? 3.620 29.002 37.158 1.00 87.06 80 THR A O 1
ATOM 608 N N . PRO A 1 81 ? 1.865 27.872 37.970 1.00 85.81 81 PRO A N 1
ATOM 609 C CA . PRO A 1 81 ? 1.967 26.791 36.985 1.00 85.81 81 PRO A CA 1
ATOM 610 C C . PRO A 1 81 ? 1.886 27.251 35.529 1.00 85.81 81 PRO A C 1
ATOM 612 O O . PRO A 1 81 ? 2.588 26.738 34.660 1.00 85.81 81 PRO A O 1
ATOM 615 N N . MET A 1 82 ? 1.066 28.270 35.272 1.00 87.81 82 MET A N 1
ATOM 616 C CA . MET A 1 82 ? 0.814 28.801 33.932 1.00 87.81 82 MET A CA 1
ATOM 617 C C . MET A 1 82 ? 2.050 29.372 33.235 1.00 87.81 82 MET A C 1
ATOM 619 O O . MET A 1 82 ? 2.083 29.395 32.008 1.00 87.81 82 MET A O 1
ATOM 623 N N . ALA A 1 83 ? 3.085 29.773 33.981 1.00 87.44 83 ALA A N 1
ATOM 624 C CA . ALA A 1 83 ? 4.337 30.252 33.396 1.00 87.44 83 ALA A CA 1
ATOM 625 C C . ALA A 1 83 ? 5.066 29.173 32.568 1.00 87.44 83 ALA A C 1
ATOM 627 O O . ALA A 1 83 ? 5.882 29.502 31.711 1.00 87.44 83 ALA A O 1
ATOM 628 N N . TYR A 1 84 ? 4.762 27.892 32.805 1.00 86.75 84 TYR A N 1
ATOM 629 C CA . TYR A 1 84 ? 5.386 26.748 32.137 1.00 86.75 84 TYR A CA 1
ATOM 630 C C . TYR A 1 84 ? 4.554 26.183 30.976 1.00 86.75 84 TYR A C 1
ATOM 632 O O . TYR A 1 84 ? 4.961 25.192 30.368 1.00 86.75 84 TYR A O 1
ATOM 640 N N . LEU A 1 85 ? 3.392 26.772 30.664 1.00 86.81 85 LEU A N 1
ATOM 641 C CA . LEU A 1 85 ? 2.560 26.326 29.548 1.00 86.81 85 LEU A CA 1
ATOM 642 C C . LEU A 1 85 ? 3.142 26.823 28.217 1.00 86.81 85 LEU A C 1
ATOM 644 O O . LEU A 1 85 ? 3.055 28.004 27.882 1.00 86.81 85 LEU A O 1
ATOM 648 N N . GLU A 1 86 ? 3.698 25.909 27.427 1.00 81.44 86 GLU A N 1
ATOM 649 C CA . GLU A 1 86 ? 4.150 26.215 26.070 1.00 81.44 86 GLU A CA 1
ATOM 650 C C . GLU A 1 86 ? 2.939 26.316 25.133 1.00 81.44 86 GLU A C 1
ATOM 652 O O . GLU A 1 86 ? 2.259 25.326 24.849 1.00 81.44 86 GLU A O 1
ATOM 657 N N . LYS A 1 87 ? 2.648 27.527 24.645 1.00 71.94 87 LYS A N 1
ATOM 658 C CA . LYS A 1 87 ? 1.623 27.718 23.614 1.00 71.94 87 LYS A CA 1
ATOM 659 C C . LYS A 1 87 ? 2.100 27.054 22.317 1.00 71.94 87 LYS A C 1
ATOM 661 O O . LYS A 1 87 ? 3.264 27.233 21.948 1.00 71.94 87 LYS A O 1
ATOM 666 N N . PRO A 1 88 ? 1.238 26.304 21.605 1.00 61.78 88 PRO A N 1
ATOM 667 C CA . PRO A 1 88 ? 1.621 25.745 20.318 1.00 61.78 88 PRO A CA 1
ATOM 668 C C . PRO A 1 88 ? 2.059 26.884 19.385 1.00 61.78 88 PRO A C 1
ATOM 670 O O . PRO A 1 88 ? 1.452 27.960 19.423 1.00 61.78 88 PRO A O 1
ATOM 673 N N . PRO A 1 89 ? 3.087 26.681 18.542 1.00 59.66 89 PRO A N 1
ATOM 674 C CA . PRO A 1 89 ? 3.501 27.701 17.591 1.00 59.66 89 PRO A CA 1
ATOM 675 C C . PRO A 1 89 ? 2.294 28.115 16.741 1.00 59.66 89 PRO A C 1
ATOM 677 O O . PRO A 1 89 ? 1.557 27.265 16.233 1.00 59.66 89 PRO A O 1
ATOM 680 N N . ASN A 1 90 ? 2.064 29.426 16.623 1.00 52.62 90 ASN A N 1
ATOM 681 C CA . ASN A 1 90 ? 0.965 29.974 15.833 1.00 52.62 90 ASN A CA 1
ATOM 682 C C . ASN A 1 90 ? 1.043 29.423 14.400 1.00 52.62 90 ASN A C 1
ATOM 684 O O . ASN A 1 90 ? 1.961 29.744 13.648 1.00 52.62 90 ASN A O 1
ATOM 688 N N . ARG A 1 91 ? 0.051 28.615 14.004 1.00 49.38 91 ARG A N 1
ATOM 689 C CA . ARG A 1 91 ? -0.009 27.940 12.691 1.00 49.38 91 ARG A CA 1
ATOM 690 C C . ARG A 1 91 ? -0.118 28.892 11.491 1.00 49.38 91 ARG A C 1
ATOM 692 O O . ARG A 1 91 ? -0.038 28.433 10.358 1.00 49.38 91 ARG A O 1
ATOM 699 N N . LYS A 1 92 ? -0.266 30.203 11.725 1.00 49.28 92 LYS A N 1
ATOM 700 C CA . LYS A 1 92 ? -0.365 31.249 10.690 1.00 49.28 92 LYS A CA 1
ATOM 701 C C . LYS A 1 92 ? 0.858 31.332 9.761 1.00 49.28 92 LYS A C 1
ATOM 703 O O . LYS A 1 92 ? 0.746 31.925 8.698 1.00 49.28 92 LYS A O 1
ATOM 708 N N . ASN A 1 93 ? 1.988 30.723 10.129 1.00 43.19 93 ASN A N 1
ATOM 709 C CA . ASN A 1 93 ? 3.245 30.833 9.381 1.00 43.19 93 ASN A CA 1
ATOM 710 C C . ASN A 1 93 ? 3.655 29.555 8.620 1.00 43.19 93 ASN A C 1
ATOM 712 O O . ASN A 1 93 ? 4.794 29.477 8.165 1.00 43.19 93 ASN A O 1
ATOM 716 N N . LEU A 1 94 ? 2.777 28.551 8.468 1.00 44.78 94 LEU A N 1
ATOM 717 C CA . LEU A 1 94 ? 3.051 27.424 7.564 1.00 44.78 94 LEU A CA 1
ATOM 718 C C . LEU A 1 94 ? 2.511 27.705 6.148 1.00 44.78 94 LEU A C 1
ATOM 720 O O . LEU A 1 94 ? 1.343 28.085 6.015 1.00 44.78 94 LEU A O 1
ATOM 724 N N . PRO A 1 95 ? 3.303 27.475 5.082 1.00 38.59 95 PRO A N 1
ATOM 725 C CA . PRO A 1 95 ? 2.792 27.544 3.716 1.00 38.59 95 PRO A CA 1
ATOM 726 C C . PRO A 1 95 ? 1.673 26.504 3.527 1.00 38.59 95 PRO A C 1
ATOM 728 O O . PRO A 1 95 ? 1.874 25.319 3.779 1.00 38.59 95 PRO A O 1
ATOM 731 N N . GLY A 1 96 ? 0.482 26.957 3.110 1.00 53.00 96 GLY A N 1
ATOM 732 C CA . GLY A 1 96 ? -0.658 26.093 2.756 1.00 53.00 96 GLY A CA 1
ATOM 733 C C . GLY A 1 96 ? -1.875 26.102 3.697 1.00 53.00 96 GLY A C 1
ATOM 734 O O . GLY A 1 96 ? -2.841 25.407 3.405 1.00 53.00 96 GLY A O 1
ATOM 735 N N . TYR A 1 97 ? -1.888 26.888 4.783 1.00 42.75 97 TYR A N 1
ATOM 736 C CA . TYR A 1 97 ? -2.990 26.895 5.774 1.00 42.75 97 TYR A CA 1
ATOM 737 C C . TYR A 1 97 ? -3.925 28.128 5.733 1.00 42.75 97 TYR A C 1
ATOM 739 O O . TYR A 1 97 ? -4.668 28.372 6.682 1.00 42.75 97 TYR A O 1
ATOM 747 N N . ASN A 1 98 ? -3.937 28.896 4.635 1.00 35.56 98 ASN A N 1
ATOM 748 C CA . ASN A 1 98 ? -4.770 30.103 4.476 1.00 35.56 98 ASN A CA 1
ATOM 749 C C . ASN A 1 98 ? -6.085 29.848 3.714 1.00 35.56 98 ASN A C 1
ATOM 751 O O . ASN A 1 98 ? -6.411 30.587 2.788 1.00 35.56 98 ASN A O 1
ATOM 755 N N . VAL A 1 99 ? -6.852 28.817 4.077 1.00 38.09 99 VAL A N 1
ATOM 756 C CA . VAL A 1 99 ? -8.181 28.596 3.478 1.00 38.09 99 VAL A CA 1
ATOM 757 C C . VAL A 1 99 ? -9.215 28.316 4.563 1.00 38.09 99 VAL A C 1
ATOM 759 O O . VAL A 1 99 ? -9.502 27.167 4.852 1.00 38.09 99 VAL A O 1
ATOM 762 N N . PHE A 1 100 ? -9.768 29.382 5.151 1.00 34.16 100 PHE A N 1
ATOM 763 C CA . PHE A 1 100 ? -11.141 29.450 5.678 1.00 34.16 100 PHE A CA 1
ATOM 764 C C . PHE A 1 100 ? -11.638 30.911 5.616 1.00 34.16 100 PHE A C 1
ATOM 766 O O . PHE A 1 100 ? -10.816 31.832 5.593 1.00 34.16 100 PHE A O 1
ATOM 773 N N . PRO A 1 101 ? -12.958 31.145 5.478 1.00 37.88 101 PRO A N 1
ATOM 774 C CA . PRO A 1 101 ? -13.478 32.307 4.775 1.00 37.88 101 PRO A CA 1
ATOM 775 C C . PRO A 1 101 ? -13.477 33.590 5.612 1.00 37.88 101 PRO A C 1
ATOM 777 O O . PRO A 1 101 ? -13.797 33.621 6.796 1.00 37.88 101 PRO A O 1
ATOM 780 N N . ARG A 1 102 ? -13.148 34.664 4.897 1.00 33.88 102 ARG A N 1
ATOM 781 C CA . ARG A 1 102 ? -13.297 36.098 5.168 1.00 33.88 102 ARG A CA 1
ATOM 782 C C . ARG A 1 102 ? -14.427 36.441 6.164 1.00 33.88 102 ARG A C 1
ATOM 784 O O . ARG A 1 102 ? -15.574 36.609 5.762 1.00 33.88 102 ARG A O 1
ATOM 791 N N . GLN A 1 103 ? -14.093 36.653 7.439 1.00 32.47 103 GLN A N 1
ATOM 792 C CA . GLN A 1 103 ? -14.906 37.497 8.322 1.00 32.47 103 GLN A CA 1
ATOM 793 C C . GLN A 1 103 ? -14.536 38.967 8.087 1.00 32.47 103 GLN A C 1
ATOM 795 O O . GLN A 1 103 ? -13.366 39.311 7.905 1.00 32.47 103 GLN A O 1
ATOM 800 N N . ARG A 1 104 ? -15.569 39.812 7.995 1.00 26.67 104 ARG A N 1
ATOM 801 C CA . ARG A 1 104 ? -15.492 41.241 7.674 1.00 26.67 104 ARG A CA 1
ATOM 802 C C . ARG A 1 104 ? -14.483 41.956 8.571 1.00 26.67 104 ARG A C 1
ATOM 804 O O . ARG A 1 104 ? -14.572 41.909 9.791 1.00 26.67 104 ARG A O 1
ATOM 811 N N . ILE A 1 105 ? -13.568 42.663 7.922 1.00 29.61 105 ILE A N 1
ATOM 812 C CA . ILE A 1 105 ? -12.664 43.622 8.543 1.00 29.61 105 ILE A CA 1
ATOM 813 C C . ILE A 1 105 ? -13.519 44.812 8.989 1.00 29.61 105 ILE A C 1
ATOM 815 O O . ILE A 1 105 ? -13.881 45.653 8.172 1.00 29.61 105 ILE A O 1
ATOM 819 N N . THR A 1 106 ? -13.854 44.885 10.273 1.00 29.73 106 THR A N 1
ATOM 820 C CA . THR A 1 106 ? -14.042 46.177 10.936 1.00 29.73 106 THR A CA 1
ATOM 821 C C . THR A 1 106 ? -12.705 46.532 11.561 1.00 29.73 106 THR A C 1
ATOM 823 O O . THR A 1 106 ? -12.245 45.881 12.497 1.00 29.73 106 THR A O 1
ATOM 826 N N . THR A 1 107 ? -12.041 47.520 10.974 1.00 31.80 107 THR A N 1
ATOM 827 C CA . THR A 1 107 ? -10.818 48.132 11.485 1.00 31.80 107 THR A CA 1
ATOM 828 C C . THR A 1 107 ? -11.064 48.694 12.884 1.00 31.80 107 THR A C 1
ATOM 830 O O . THR A 1 107 ? -11.744 49.707 13.024 1.00 31.80 107 THR A O 1
ATOM 833 N N . ALA A 1 108 ? -10.495 48.050 13.901 1.00 29.05 108 ALA A N 1
ATOM 834 C CA . ALA A 1 108 ? -10.228 48.659 15.200 1.00 29.05 108 ALA A CA 1
ATOM 835 C C . ALA A 1 108 ? -8.702 48.849 15.338 1.00 29.05 108 ALA A C 1
ATOM 837 O O . ALA A 1 108 ? -7.953 47.994 14.849 1.00 29.05 108 ALA A O 1
ATOM 838 N N . PRO A 1 109 ? -8.216 49.953 15.933 1.00 29.97 109 PRO A N 1
ATOM 839 C CA . PRO A 1 109 ? -6.791 50.271 15.965 1.00 29.97 109 PRO A CA 1
ATOM 840 C C . PRO A 1 109 ? -6.008 49.249 16.791 1.00 29.97 109 PRO A C 1
ATOM 842 O O . PRO A 1 109 ? -6.451 48.823 17.856 1.00 29.97 109 PRO A O 1
ATOM 845 N N . GLN A 1 110 ? -4.820 48.878 16.309 1.00 32.72 110 GLN A N 1
ATOM 846 C CA . GLN A 1 110 ? -3.839 48.142 17.099 1.00 32.72 110 GLN A CA 1
ATOM 847 C C . GLN A 1 110 ? -3.348 49.024 18.250 1.00 32.72 110 GLN A C 1
ATOM 849 O O . GLN A 1 110 ? -2.401 49.793 18.097 1.00 32.72 110 GLN A O 1
ATOM 854 N N . GLU A 1 111 ? -3.961 48.883 19.419 1.00 26.50 111 GLU A N 1
ATOM 855 C CA . GLU A 1 111 ? -3.312 49.270 20.662 1.00 26.50 111 GLU A CA 1
ATOM 856 C C . GLU A 1 111 ? -2.248 48.223 20.997 1.00 26.50 111 GLU A C 1
ATOM 858 O O . GLU A 1 111 ? -2.528 47.066 21.319 1.00 26.50 111 GLU A O 1
ATOM 863 N N . THR A 1 112 ? -0.987 48.634 20.907 1.00 31.62 112 THR A N 1
ATOM 864 C CA . THR A 1 112 ? 0.142 47.928 21.505 1.00 31.62 112 THR A CA 1
ATOM 865 C C . THR A 1 112 ? -0.004 47.939 23.026 1.00 31.62 112 THR A C 1
ATOM 867 O O . THR A 1 112 ? 0.577 48.777 23.716 1.00 31.62 112 THR A O 1
ATOM 870 N N . LEU A 1 113 ? -0.768 46.989 23.563 1.00 28.47 113 LEU A N 1
ATOM 871 C CA . LEU A 1 113 ? -0.770 46.651 24.982 1.00 28.47 113 LEU A CA 1
ATOM 872 C C . LEU A 1 113 ? 0.573 45.994 25.331 1.00 28.47 113 LEU A C 1
ATOM 874 O O . LEU A 1 113 ? 0.738 44.775 25.283 1.00 28.47 113 LEU A O 1
ATOM 878 N N . LYS A 1 114 ? 1.551 46.821 25.714 1.00 33.09 114 LYS A N 1
ATOM 879 C CA . LYS A 1 114 ? 2.621 46.394 26.620 1.00 33.09 114 LYS A CA 1
ATOM 880 C C . LYS A 1 114 ? 1.951 45.974 27.931 1.00 33.09 114 LYS A C 1
ATOM 882 O O . LYS A 1 114 ? 1.744 46.801 28.812 1.00 33.09 114 LYS A O 1
ATOM 887 N N . GLN A 1 115 ? 1.594 44.699 28.064 1.00 32.34 115 GLN A N 1
ATOM 888 C CA . GLN A 1 115 ? 1.228 44.132 29.359 1.00 32.34 115 GLN A CA 1
ATOM 889 C C . GLN A 1 115 ? 2.503 43.976 30.189 1.00 32.34 115 GLN A C 1
ATOM 891 O O . GLN A 1 115 ? 3.168 42.942 30.188 1.00 32.34 115 GLN A O 1
ATOM 896 N N . GLN A 1 116 ? 2.855 45.054 30.889 1.00 26.84 116 GLN A N 1
ATOM 897 C CA . GLN A 1 116 ? 3.556 44.948 32.158 1.00 26.84 116 GLN A CA 1
ATOM 898 C C . GLN A 1 116 ? 2.679 44.087 33.071 1.00 26.84 116 GLN A C 1
ATOM 900 O O . GLN A 1 116 ? 1.531 44.434 33.347 1.00 26.84 116 GLN A O 1
ATOM 905 N N . ALA A 1 117 ? 3.198 42.934 33.487 1.00 27.52 117 ALA A N 1
ATOM 906 C CA . ALA A 1 117 ? 2.568 42.136 34.525 1.00 27.52 117 ALA A CA 1
ATOM 907 C C . ALA A 1 117 ? 2.396 43.022 35.774 1.00 27.52 117 ALA A C 1
ATOM 909 O O . ALA A 1 117 ? 3.387 43.616 36.210 1.00 27.52 117 ALA A O 1
ATOM 910 N N . PRO A 1 118 ? 1.189 43.154 36.351 1.00 27.72 118 PRO A N 1
ATOM 911 C CA . PRO A 1 118 ? 1.037 43.881 37.599 1.00 27.72 118 PRO A CA 1
ATOM 912 C C . PRO A 1 118 ? 1.841 43.158 38.685 1.00 27.72 118 PRO A C 1
ATOM 914 O O . PRO A 1 118 ? 1.598 41.994 39.009 1.00 27.72 118 PRO A O 1
ATOM 917 N N . PHE A 1 119 ? 2.840 43.861 39.212 1.00 25.19 119 PHE A N 1
ATOM 918 C CA . PHE A 1 119 ? 3.599 43.474 40.390 1.00 25.19 119 PHE A CA 1
ATOM 919 C C . PHE A 1 119 ? 2.648 43.483 41.594 1.00 25.19 119 PHE A C 1
ATOM 921 O O . PHE A 1 119 ? 2.287 44.540 42.106 1.00 25.19 119 PHE A O 1
ATOM 928 N N . TYR A 1 120 ? 2.209 42.301 42.024 1.00 35.06 120 TYR A N 1
ATOM 929 C CA . TYR A 1 120 ? 1.521 42.130 43.302 1.00 35.06 120 TYR A CA 1
ATOM 930 C C . TYR A 1 120 ? 2.554 42.193 44.443 1.00 35.06 120 TYR A C 1
ATOM 932 O O . TYR A 1 120 ? 3.534 41.442 44.397 1.00 35.06 120 TYR A O 1
ATOM 940 N N . PRO A 1 121 ? 2.363 43.028 45.483 1.00 32.19 121 PRO A N 1
ATOM 941 C CA . PRO A 1 121 ? 3.242 43.038 46.648 1.00 32.19 121 PRO A CA 1
ATOM 942 C C . PRO A 1 121 ? 3.141 41.703 47.403 1.00 32.19 121 PRO A C 1
ATOM 944 O O . PRO A 1 121 ? 2.059 41.257 47.777 1.00 32.19 121 PRO A O 1
ATOM 947 N N . PHE A 1 122 ? 4.287 41.059 47.626 1.00 37.53 122 PHE A N 1
ATOM 948 C CA . PHE A 1 122 ? 4.433 39.682 48.118 1.00 37.53 122 PHE A CA 1
ATOM 949 C C . PHE A 1 122 ? 4.265 39.499 49.648 1.00 37.53 122 PHE A C 1
ATOM 951 O O . PHE A 1 122 ? 4.608 38.450 50.180 1.00 37.53 122 PHE A O 1
ATOM 958 N N . TYR A 1 123 ? 3.711 40.455 50.395 1.00 36.44 123 TYR A N 1
ATOM 959 C CA . TYR A 1 123 ? 3.622 40.336 51.860 1.00 36.44 123 TYR A CA 1
ATOM 960 C C . TYR A 1 123 ? 2.250 40.729 52.411 1.00 36.44 123 TYR A C 1
ATOM 962 O O . TYR A 1 123 ? 2.148 41.770 53.035 1.00 36.44 123 TYR A O 1
ATOM 970 N N . GLN A 1 124 ? 1.211 39.898 52.221 1.00 35.41 124 GLN A N 1
ATOM 971 C CA . GLN A 1 124 ? 0.124 39.776 53.223 1.00 35.41 124 GLN A CA 1
ATOM 972 C C . GLN A 1 124 ? -0.906 38.639 53.012 1.00 35.41 124 GLN A C 1
ATOM 974 O O . GLN A 1 124 ? -1.950 38.662 53.651 1.00 35.41 124 GLN A O 1
ATOM 979 N N . ASP A 1 125 ? -0.677 37.645 52.146 1.00 41.28 125 ASP A N 1
ATOM 980 C CA . ASP A 1 125 ? -1.788 36.809 51.629 1.00 41.28 125 ASP A CA 1
ATOM 981 C C . ASP A 1 125 ? -1.522 35.290 51.701 1.00 41.28 125 ASP A C 1
ATOM 983 O O . ASP A 1 125 ? -1.960 34.512 50.855 1.00 41.28 125 ASP A O 1
ATOM 987 N N . TRP A 1 126 ? -0.723 34.853 52.682 1.00 41.34 126 TRP A N 1
ATOM 988 C CA . TRP A 1 126 ? -0.362 33.436 52.840 1.00 41.34 126 TRP A CA 1
ATOM 989 C C . TRP A 1 126 ? -1.342 32.663 53.737 1.00 41.34 126 TRP A C 1
ATOM 991 O O . TRP A 1 126 ? -1.601 31.492 53.478 1.00 41.34 126 TRP A O 1
ATOM 1001 N N . ILE A 1 127 ? -1.943 33.312 54.741 1.00 41.56 127 ILE A N 1
ATOM 1002 C CA . ILE A 1 127 ? -2.920 32.680 55.646 1.00 41.56 127 ILE A CA 1
ATOM 1003 C C . ILE A 1 127 ? -4.285 32.542 54.957 1.00 41.56 127 ILE A C 1
ATOM 1005 O O . ILE A 1 127 ? -4.891 31.479 55.026 1.00 41.56 127 ILE A O 1
ATOM 1009 N N . SER A 1 128 ? -4.731 33.556 54.213 1.00 43.44 128 SER A N 1
ATOM 1010 C CA . SER A 1 128 ? -5.958 33.532 53.397 1.00 43.44 128 SER A CA 1
ATOM 1011 C C . SER A 1 128 ? -5.925 32.442 52.325 1.00 43.44 128 SER A C 1
ATOM 1013 O O . SER A 1 128 ? -6.901 31.725 52.182 1.00 43.44 128 SER A O 1
ATOM 1015 N N . LYS A 1 129 ? -4.794 32.226 51.636 1.00 48.06 129 LYS A N 1
ATOM 1016 C CA . LYS A 1 129 ? -4.654 31.173 50.609 1.00 48.06 129 LYS A CA 1
ATOM 1017 C C . LYS A 1 129 ? -4.515 29.760 51.170 1.00 48.06 129 LYS A C 1
ATOM 1019 O O . LYS A 1 129 ? -4.947 28.814 50.520 1.00 48.06 129 LYS A O 1
ATOM 1024 N N . VAL A 1 130 ? -3.946 29.596 52.365 1.00 47.44 130 VAL A N 1
ATOM 1025 C CA . VAL A 1 130 ? -3.933 28.301 53.071 1.00 47.44 130 VAL A CA 1
ATOM 1026 C C . VAL A 1 130 ? -5.321 27.987 53.643 1.00 47.44 130 VAL A C 1
ATOM 1028 O O . VAL A 1 130 ? -5.769 26.845 53.562 1.00 47.44 130 VAL A O 1
ATOM 1031 N N . VAL A 1 131 ? -6.044 28.999 54.133 1.00 45.34 131 VAL A N 1
ATOM 1032 C CA . VAL A 1 131 ? -7.442 28.882 54.577 1.00 45.34 131 VAL A CA 1
ATOM 1033 C C . VAL A 1 131 ? -8.398 28.693 53.394 1.00 45.34 131 VAL A C 1
ATOM 1035 O O . VAL A 1 131 ? -9.329 27.909 53.517 1.00 45.34 131 VAL A O 1
ATOM 1038 N N . ASP A 1 132 ? -8.150 29.301 52.233 1.00 46.00 132 ASP A N 1
ATOM 1039 C CA . ASP A 1 132 ? -8.909 29.076 50.995 1.00 46.00 132 ASP A CA 1
ATOM 1040 C C . ASP A 1 132 ? -8.568 27.733 50.353 1.00 46.00 132 ASP A C 1
ATOM 1042 O O . ASP A 1 132 ? -9.450 27.093 49.797 1.00 46.00 132 ASP A O 1
ATOM 1046 N N . LEU A 1 133 ? -7.336 27.227 50.479 1.00 48.06 133 LEU A N 1
ATOM 1047 C CA . LEU A 1 133 ? -7.024 25.838 50.140 1.00 48.06 133 LEU A CA 1
ATOM 1048 C C . LEU A 1 133 ? -7.806 24.884 51.060 1.00 48.06 133 LEU A C 1
ATOM 1050 O O . LEU A 1 133 ? -8.421 23.945 50.557 1.00 48.06 133 LEU A O 1
ATOM 1054 N N . GLY A 1 134 ? -7.857 25.185 52.366 1.00 45.53 134 GLY A N 1
ATOM 1055 C CA . GLY A 1 134 ? -8.645 24.476 53.381 1.00 45.53 134 GLY A CA 1
ATOM 1056 C C . GLY A 1 134 ? -10.166 24.561 53.185 1.00 45.53 134 GLY A C 1
ATOM 1057 O O . GLY A 1 134 ? -10.854 23.569 53.391 1.00 45.53 134 GLY A O 1
ATOM 1058 N N . ARG A 1 135 ? -10.702 25.694 52.712 1.00 45.25 135 ARG A N 1
ATOM 1059 C CA . ARG A 1 135 ? -12.125 25.881 52.364 1.00 45.25 135 ARG A CA 1
ATOM 1060 C C . ARG A 1 135 ? -12.472 25.315 50.989 1.00 45.25 135 ARG A C 1
ATOM 1062 O O . ARG A 1 135 ? -13.539 24.748 50.821 1.00 45.25 135 ARG A O 1
ATOM 1069 N N . SER A 1 136 ? -11.559 25.364 50.019 1.00 45.50 136 SER A N 1
ATOM 1070 C CA . SER A 1 136 ? -11.734 24.744 48.696 1.00 45.50 136 SER A CA 1
ATOM 1071 C C . SER A 1 136 ? -11.673 23.211 48.728 1.00 45.50 136 SER A C 1
ATOM 1073 O O . SER A 1 136 ? -11.990 22.584 47.717 1.00 45.50 136 SER A O 1
ATOM 1075 N N . LEU A 1 137 ? -11.231 22.647 49.861 1.00 45.47 137 LEU A N 1
ATOM 1076 C CA . LEU A 1 137 ? -11.306 21.234 50.239 1.00 45.47 137 LEU A CA 1
ATOM 1077 C C . LEU A 1 137 ? -12.657 20.859 50.890 1.00 45.47 137 LEU A C 1
ATOM 1079 O O . LEU A 1 137 ? -12.934 19.672 51.000 1.00 45.47 137 LEU A O 1
ATOM 1083 N N . LEU A 1 138 ? -13.466 21.843 51.308 1.00 42.62 138 LEU A N 1
ATOM 1084 C CA . LEU A 1 138 ? -14.764 21.686 51.991 1.00 42.62 138 LEU A CA 1
ATOM 1085 C C . LEU A 1 138 ? -15.973 22.048 51.108 1.00 42.62 138 LEU A C 1
ATOM 1087 O O . LEU A 1 138 ? -17.110 21.848 51.522 1.00 42.62 138 LEU A O 1
ATOM 1091 N N . ASP A 1 139 ? -15.727 22.607 49.925 1.00 46.69 139 ASP A N 1
ATOM 1092 C CA . ASP A 1 139 ? -16.753 23.032 48.970 1.00 46.69 139 ASP A CA 1
ATOM 1093 C C . ASP A 1 139 ? -17.079 21.901 47.982 1.00 46.69 139 ASP A C 1
ATOM 1095 O O . ASP A 1 139 ? -16.220 21.048 47.770 1.00 46.69 139 ASP A O 1
ATOM 1099 N N . ASP A 1 140 ? -18.276 21.945 47.385 1.00 47.03 140 ASP A N 1
ATOM 1100 C CA . ASP A 1 140 ? -19.042 20.966 46.567 1.00 47.03 140 ASP A CA 1
ATOM 1101 C C . ASP A 1 140 ? -18.278 20.275 45.395 1.00 47.03 140 ASP A C 1
ATOM 1103 O O . ASP A 1 140 ? -18.687 20.269 44.230 1.00 47.03 140 ASP A O 1
ATOM 1107 N N . LYS A 1 14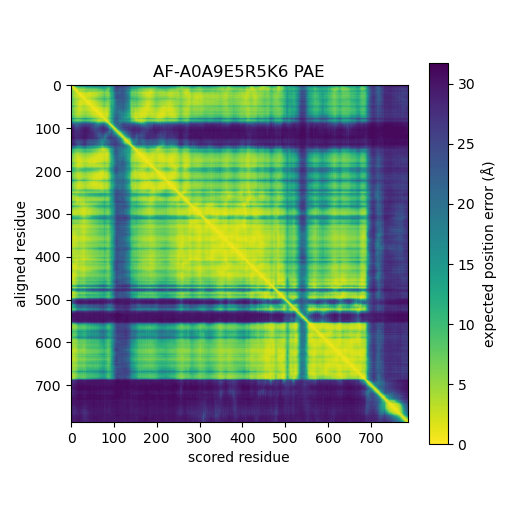1 ? -17.086 19.751 45.681 1.00 55.84 141 LYS A N 1
ATOM 1108 C CA . LYS A 1 141 ? -16.105 19.168 44.765 1.00 55.84 141 LYS A CA 1
ATOM 1109 C C . LYS A 1 141 ? -15.927 17.696 45.100 1.00 55.84 141 LYS A C 1
ATOM 1111 O O . LYS A 1 141 ? -15.957 17.312 46.266 1.00 55.84 141 LYS A O 1
ATOM 1116 N N . ASP A 1 142 ? -15.679 16.897 44.065 1.00 59.97 142 ASP A N 1
ATOM 1117 C CA . ASP A 1 142 ? -15.410 15.468 44.216 1.00 59.97 142 ASP A CA 1
ATOM 1118 C C . ASP A 1 142 ? -14.307 15.228 45.275 1.00 59.97 142 ASP A C 1
ATOM 1120 O O . ASP A 1 142 ? -13.304 15.960 45.297 1.00 59.97 142 ASP A O 1
ATOM 1124 N N . PRO A 1 143 ? -14.484 14.237 46.171 1.00 67.62 143 PRO A N 1
ATOM 1125 C CA . PRO A 1 143 ? -13.560 13.985 47.267 1.00 67.62 143 PRO A CA 1
ATOM 1126 C C . PRO A 1 143 ? -12.162 13.664 46.734 1.00 67.62 143 PRO A C 1
ATOM 1128 O O . PRO A 1 143 ? -11.993 12.948 45.745 1.00 67.62 143 PRO A O 1
ATOM 1131 N N . VAL A 1 144 ? -11.143 14.204 47.404 1.00 71.38 144 VAL A N 1
ATOM 1132 C CA . VAL A 1 144 ? -9.746 13.939 47.049 1.00 71.38 144 VAL A CA 1
ATOM 1133 C C . VAL A 1 144 ? -9.445 12.454 47.303 1.00 71.38 144 VAL A C 1
ATOM 1135 O O . VAL A 1 144 ? -9.731 11.980 48.402 1.00 71.38 144 VAL A O 1
ATOM 1138 N N . PRO A 1 145 ? -8.860 11.720 46.337 1.00 74.25 145 PRO A N 1
ATOM 1139 C CA . PRO A 1 145 ? -8.460 10.332 46.538 1.00 74.25 145 PRO A CA 1
ATOM 1140 C C . PRO A 1 145 ? -7.455 10.171 47.687 1.00 74.25 145 PRO A C 1
ATOM 1142 O O . PRO A 1 145 ? -6.603 11.037 47.914 1.00 74.25 145 PRO A O 1
ATOM 1145 N N . GLU A 1 146 ? -7.525 9.037 48.384 1.00 68.44 146 GLU A N 1
ATOM 1146 C CA . GLU A 1 146 ? -6.576 8.675 49.441 1.00 68.44 146 GLU A CA 1
ATOM 1147 C C . GLU A 1 146 ? -5.133 8.654 48.897 1.00 68.44 146 GLU A C 1
ATOM 1149 O O . GLU A 1 146 ? -4.870 8.147 47.807 1.00 68.44 146 GLU A O 1
ATOM 1154 N N . GLY A 1 147 ? -4.184 9.237 49.640 1.00 70.19 147 GLY A N 1
ATOM 1155 C CA . GLY A 1 147 ? -2.768 9.294 49.241 1.00 70.19 147 GLY A CA 1
ATOM 1156 C C . GLY A 1 147 ? -2.362 10.492 48.369 1.00 70.19 147 GLY A C 1
ATOM 1157 O O . GLY A 1 147 ? -1.227 10.547 47.900 1.00 70.19 147 GLY A O 1
ATOM 1158 N N . PHE A 1 148 ? -3.237 11.479 48.156 1.00 81.88 148 PHE A N 1
ATOM 1159 C CA . PHE A 1 148 ? -2.876 12.699 47.428 1.00 81.88 148 PHE A CA 1
ATOM 1160 C C . PHE A 1 148 ? -1.887 13.589 48.205 1.00 81.88 148 PHE A C 1
ATOM 1162 O O . PHE A 1 148 ? -2.176 14.050 49.310 1.00 81.88 148 PHE A O 1
ATOM 1169 N N . SER A 1 149 ? -0.757 13.925 47.571 1.00 80.62 149 SER A N 1
ATOM 1170 C CA . SER A 1 149 ? 0.176 14.955 48.046 1.00 80.62 149 SER A CA 1
ATOM 1171 C C . SER A 1 149 ? 0.371 16.053 46.991 1.00 80.62 149 SER A C 1
ATOM 1173 O O . SER A 1 149 ? 0.648 15.725 45.833 1.00 80.62 149 SER A O 1
ATOM 1175 N N . PRO A 1 150 ? 0.272 17.347 47.350 1.00 83.50 150 PRO A N 1
ATOM 1176 C CA . PRO A 1 150 ? 0.485 18.432 46.399 1.00 83.50 150 PRO A CA 1
ATOM 1177 C C . PRO A 1 150 ? 1.958 18.523 45.969 1.00 83.50 150 PRO A C 1
ATOM 1179 O O . PRO A 1 150 ? 2.882 18.369 46.771 1.00 83.50 150 PRO A O 1
ATOM 1182 N N . ILE A 1 151 ? 2.187 18.821 44.691 1.00 85.25 151 ILE A N 1
ATOM 1183 C CA . ILE A 1 151 ? 3.517 18.849 44.077 1.00 85.25 151 ILE A CA 1
ATOM 1184 C C . ILE A 1 151 ? 4.140 20.239 44.244 1.00 85.25 151 ILE A C 1
ATOM 1186 O O . ILE A 1 151 ? 3.594 21.255 43.810 1.00 85.25 151 ILE A O 1
ATOM 1190 N N . ASN A 1 152 ? 5.333 20.297 44.836 1.00 87.12 152 ASN A N 1
ATOM 1191 C CA . ASN A 1 152 ? 6.083 21.544 44.979 1.00 87.12 152 ASN A CA 1
ATOM 1192 C C . ASN A 1 152 ? 6.836 21.892 43.686 1.00 87.12 152 ASN A C 1
ATOM 1194 O O . ASN A 1 152 ? 7.763 21.177 43.298 1.00 87.12 152 ASN A O 1
ATOM 1198 N N . ILE A 1 153 ? 6.493 23.028 43.068 1.00 86.50 153 ILE A N 1
ATOM 1199 C CA . ILE A 1 153 ? 7.058 23.474 41.781 1.00 86.50 153 ILE A CA 1
ATOM 1200 C C . ILE A 1 153 ? 8.588 23.603 41.840 1.00 86.50 153 ILE A C 1
ATOM 1202 O O . ILE A 1 153 ? 9.283 23.169 40.919 1.00 86.50 153 ILE A O 1
ATOM 1206 N N . ARG A 1 154 ? 9.138 24.135 42.942 1.00 84.44 154 ARG A N 1
ATOM 1207 C CA . ARG A 1 154 ? 10.591 24.336 43.096 1.00 84.44 154 ARG A CA 1
ATOM 1208 C C . ARG A 1 154 ? 11.354 23.013 43.120 1.00 84.44 154 ARG A C 1
ATOM 1210 O O . ARG A 1 154 ? 12.439 22.927 42.557 1.00 84.44 154 ARG A O 1
ATOM 1217 N N . ARG A 1 155 ? 10.780 21.981 43.748 1.00 86.12 155 ARG A N 1
ATOM 1218 C CA . ARG A 1 155 ? 11.380 20.637 43.829 1.00 86.12 155 ARG A CA 1
ATOM 1219 C C . ARG A 1 155 ? 11.172 19.830 42.544 1.00 86.12 155 ARG A C 1
ATOM 1221 O O . ARG A 1 155 ? 11.991 18.975 42.222 1.00 86.12 155 ARG A O 1
ATOM 1228 N N . TYR A 1 156 ? 10.084 20.091 41.821 1.00 86.25 156 TYR A N 1
ATOM 1229 C CA . TYR A 1 156 ? 9.714 19.361 40.607 1.00 86.25 156 TYR A CA 1
ATOM 1230 C C . TYR A 1 156 ? 10.624 19.694 39.413 1.00 86.25 156 TYR A C 1
ATOM 1232 O O . TYR A 1 156 ? 10.986 18.812 38.629 1.00 86.25 156 TYR A O 1
ATOM 1240 N N . GLY A 1 157 ? 11.065 20.952 39.327 1.00 89.50 157 GLY A N 1
ATOM 1241 C CA . GLY A 1 157 ? 11.961 21.443 38.283 1.00 89.50 157 GLY A CA 1
ATOM 1242 C C . GLY A 1 157 ? 11.232 21.847 36.990 1.00 89.50 157 GLY A C 1
ATOM 1243 O O . GLY A 1 157 ? 10.122 21.379 36.718 1.00 89.50 157 GLY A O 1
ATOM 1244 N N . PRO A 1 158 ? 11.845 22.718 36.170 1.00 89.81 158 PRO A N 1
ATOM 1245 C CA . PRO A 1 158 ? 11.178 23.362 35.036 1.00 89.81 158 PRO A CA 1
ATOM 1246 C C . PRO A 1 158 ? 10.770 22.385 33.923 1.00 89.81 158 PRO A C 1
ATOM 1248 O O . PRO A 1 158 ? 9.662 22.492 33.403 1.00 89.81 158 PRO A O 1
ATOM 1251 N N . ASP A 1 159 ? 11.606 21.402 33.578 1.00 90.12 159 ASP A N 1
ATOM 1252 C CA . ASP A 1 159 ? 11.326 20.481 32.463 1.00 90.12 159 ASP A CA 1
ATOM 1253 C C . ASP A 1 159 ? 10.165 19.529 32.754 1.00 90.12 159 ASP A C 1
ATOM 1255 O O . ASP A 1 159 ? 9.341 19.246 31.882 1.00 90.12 159 ASP A O 1
ATOM 1259 N N . ARG A 1 160 ? 10.073 19.039 33.996 1.00 88.12 160 ARG A N 1
ATOM 1260 C CA . ARG A 1 160 ? 8.941 18.210 34.426 1.00 88.12 160 ARG A CA 1
ATOM 1261 C C . ARG A 1 160 ? 7.669 19.044 34.488 1.00 88.12 160 ARG A C 1
ATOM 1263 O O . ARG A 1 160 ? 6.632 18.590 34.018 1.00 88.12 160 ARG A O 1
ATOM 1270 N N . MET A 1 161 ? 7.771 20.282 34.975 1.00 89.56 161 MET A N 1
ATOM 1271 C CA . MET A 1 161 ? 6.643 21.206 35.043 1.00 89.56 161 MET A CA 1
ATOM 1272 C C . MET A 1 161 ? 6.060 21.508 33.657 1.00 89.56 161 MET A C 1
ATOM 1274 O O . MET A 1 161 ? 4.847 21.436 33.469 1.00 89.56 161 MET A O 1
ATOM 1278 N N . LYS A 1 162 ? 6.921 21.757 32.662 1.00 91.38 162 LYS A N 1
ATOM 1279 C CA . LYS A 1 162 ? 6.513 21.920 31.259 1.00 91.38 162 LYS A CA 1
ATOM 1280 C C . LYS A 1 162 ? 5.763 20.697 30.729 1.00 91.38 162 LYS A C 1
ATOM 1282 O O . LYS A 1 162 ? 4.727 20.858 30.090 1.00 91.38 162 LYS A O 1
ATOM 1287 N N . LYS A 1 163 ? 6.244 19.479 31.018 1.00 89.88 163 LYS A N 1
ATOM 1288 C CA . LYS A 1 163 ? 5.565 18.230 30.621 1.00 89.88 163 LYS A CA 1
ATOM 1289 C C . LYS A 1 163 ? 4.184 18.114 31.264 1.00 89.88 163 LYS A C 1
ATOM 1291 O O . LYS A 1 163 ? 3.220 17.924 30.536 1.00 89.88 163 LYS A O 1
ATOM 1296 N N . SER A 1 164 ? 4.059 18.330 32.575 1.00 90.69 164 SER A N 1
ATOM 1297 C CA . SER A 1 164 ? 2.757 18.281 33.254 1.00 90.69 164 SER A CA 1
ATOM 1298 C C . SER A 1 164 ? 1.768 19.310 32.706 1.00 90.69 164 SER A C 1
ATOM 1300 O O . SER A 1 164 ? 0.623 18.968 32.428 1.00 90.69 164 SER A O 1
ATOM 1302 N N . MET A 1 165 ? 2.201 20.559 32.495 1.00 91.62 165 MET A N 1
ATOM 1303 C CA . MET A 1 165 ? 1.331 21.602 31.935 1.00 91.62 165 MET A CA 1
ATOM 1304 C C . MET A 1 165 ? 0.924 21.301 30.489 1.00 91.62 165 MET A C 1
ATOM 1306 O O . MET A 1 165 ? -0.231 21.508 30.111 1.00 91.62 165 MET A O 1
ATOM 1310 N N . ARG A 1 166 ? 1.846 20.758 29.685 1.00 91.25 166 ARG A N 1
ATOM 1311 C CA . ARG A 1 166 ? 1.550 20.258 28.340 1.00 91.25 166 ARG A CA 1
ATOM 1312 C C . ARG A 1 166 ? 0.520 19.130 28.392 1.00 91.25 166 ARG A C 1
ATOM 1314 O O . ARG A 1 166 ? -0.434 19.175 27.622 1.00 91.25 166 ARG A O 1
ATOM 1321 N N . ASP A 1 167 ? 0.678 18.163 29.287 1.00 92.12 167 ASP A N 1
ATOM 1322 C CA . ASP A 1 167 ? -0.202 16.996 29.374 1.00 92.12 167 ASP A CA 1
ATOM 1323 C C . ASP A 1 167 ? -1.623 17.404 29.813 1.00 92.12 167 ASP A C 1
ATOM 1325 O O . ASP A 1 167 ? -2.589 17.001 29.167 1.00 92.12 167 ASP A O 1
ATOM 1329 N N . LEU A 1 168 ? -1.772 18.322 30.783 1.00 92.69 168 LEU A N 1
ATOM 1330 C CA . LEU A 1 168 ? -3.075 18.923 31.131 1.00 92.69 168 LEU A CA 1
ATOM 1331 C C . LEU A 1 168 ? -3.738 19.615 29.929 1.00 92.69 168 LEU A C 1
ATOM 1333 O O . LEU A 1 168 ? -4.936 19.452 29.691 1.00 92.69 168 LEU A O 1
ATOM 1337 N N . SER A 1 169 ? -2.960 20.346 29.125 1.00 92.31 169 SER A N 1
ATOM 1338 C CA . SER A 1 169 ? -3.476 20.954 27.893 1.00 92.31 169 SER A CA 1
ATOM 1339 C C . SER A 1 169 ? -3.877 19.909 26.839 1.00 92.31 169 SER A C 1
ATOM 1341 O O . SER A 1 169 ? -4.856 20.100 26.115 1.00 92.31 169 SER A O 1
ATOM 1343 N N . TRP A 1 170 ? -3.153 18.787 26.755 1.00 93.12 170 TRP A N 1
ATOM 1344 C CA . TRP A 1 170 ? -3.452 17.692 25.832 1.00 93.12 170 TRP A CA 1
ATOM 1345 C C . TRP A 1 170 ? -4.720 16.946 26.220 1.00 93.12 170 TRP A C 1
ATOM 1347 O O . TRP A 1 170 ? -5.510 16.658 25.323 1.00 93.12 170 TRP A O 1
ATOM 1357 N N . PHE A 1 171 ? -4.953 16.698 27.512 1.00 94.88 171 PHE A N 1
ATOM 1358 C CA . PHE A 1 171 ? -6.197 16.090 27.986 1.00 94.88 171 PHE A CA 1
ATOM 1359 C C . PHE A 1 171 ? -7.408 16.925 27.573 1.00 94.88 171 PHE A C 1
ATOM 1361 O O . PHE A 1 171 ? -8.315 16.401 26.931 1.00 94.88 171 PHE A O 1
ATOM 1368 N N . LEU A 1 172 ? -7.387 18.242 27.821 1.00 94.81 172 LEU A N 1
ATOM 1369 C CA . LEU A 1 172 ? -8.484 19.118 27.397 1.00 94.81 172 LEU A CA 1
ATOM 1370 C C . LEU A 1 172 ? -8.677 19.095 25.874 1.00 94.81 172 LEU A C 1
ATOM 1372 O O . LEU A 1 172 ? -9.801 19.001 25.386 1.00 94.81 172 LEU A O 1
ATOM 1376 N N . ARG A 1 173 ? -7.580 19.124 25.110 1.00 93.88 173 ARG A N 1
ATOM 1377 C CA . ARG A 1 173 ? -7.631 19.079 23.646 1.00 93.88 173 ARG A CA 1
ATOM 1378 C C . ARG A 1 173 ? -8.210 17.759 23.127 1.00 93.88 173 ARG A C 1
ATOM 1380 O O . ARG A 1 173 ? -9.040 17.777 22.223 1.00 93.88 173 ARG A O 1
ATOM 1387 N N . TYR A 1 174 ? -7.818 16.620 23.690 1.00 95.12 174 TYR A N 1
ATOM 1388 C CA . TYR A 1 174 ? -8.381 15.327 23.303 1.00 95.12 174 TYR A CA 1
ATOM 1389 C C . TYR A 1 174 ? -9.847 15.189 23.695 1.00 95.12 174 TYR A C 1
ATOM 1391 O O . TYR A 1 174 ? -10.605 14.641 22.902 1.00 95.12 174 TYR A O 1
ATOM 1399 N N . VAL A 1 175 ? -10.273 15.756 24.829 1.00 95.88 175 VAL A N 1
ATOM 1400 C CA . VAL A 1 175 ? -11.700 15.838 25.171 1.00 95.88 175 VAL A CA 1
ATOM 1401 C C . VAL A 1 175 ? -12.456 16.643 24.114 1.00 95.88 175 VAL A C 1
ATOM 1403 O O . VAL A 1 175 ? -13.459 16.159 23.600 1.00 95.88 175 VAL A O 1
ATOM 1406 N N . THR A 1 176 ? -11.949 17.811 23.695 1.00 95.12 176 THR A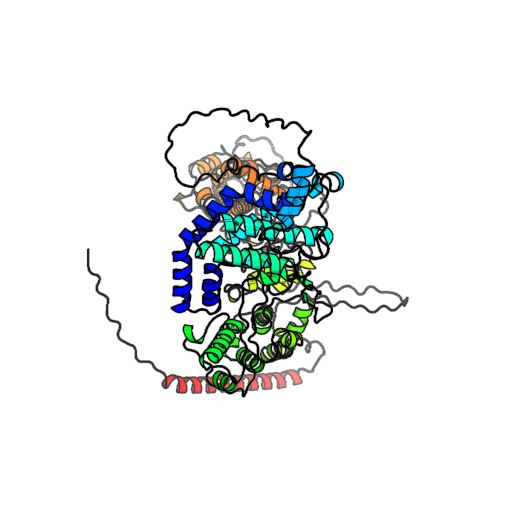 N 1
ATOM 1407 C CA . THR A 1 176 ? -12.603 18.578 22.616 1.00 95.12 176 THR A CA 1
ATOM 1408 C C . THR A 1 176 ? -12.659 17.805 21.296 1.00 95.12 176 THR A C 1
ATOM 1410 O O . THR A 1 176 ? -13.667 17.864 20.602 1.00 95.12 176 THR A O 1
ATOM 1413 N N . TYR A 1 177 ? -11.621 17.035 20.953 1.00 95.56 177 TYR A N 1
ATOM 1414 C CA . TYR A 1 177 ? -11.617 16.214 19.739 1.00 95.56 177 TYR A CA 1
ATOM 1415 C C . TYR A 1 177 ? -12.585 15.034 19.823 1.00 95.56 177 TYR A C 1
ATOM 1417 O O . TYR A 1 177 ? -13.246 14.744 18.834 1.00 95.56 177 TYR A O 1
ATOM 1425 N N . ALA A 1 178 ? -12.697 14.389 20.984 1.00 95.31 178 ALA A N 1
ATOM 1426 C CA . ALA A 1 178 ? -13.640 13.299 21.216 1.00 95.31 178 ALA A CA 1
ATOM 1427 C C . ALA A 1 178 ? -15.098 13.779 21.123 1.00 95.31 178 ALA A C 1
ATOM 1429 O O . ALA A 1 178 ? -15.900 13.144 20.445 1.00 95.31 178 ALA A O 1
ATOM 1430 N N . ILE A 1 179 ? -15.408 14.944 21.709 1.00 94.75 179 ILE A N 1
ATOM 1431 C CA . ILE A 1 179 ? -16.734 15.579 21.607 1.00 94.75 179 ILE A CA 1
ATOM 1432 C C . ILE A 1 179 ? -17.087 15.826 20.139 1.00 94.75 179 ILE A C 1
ATOM 1434 O O . ILE A 1 179 ? -18.160 15.449 19.682 1.00 94.75 179 ILE A O 1
ATOM 1438 N N . VAL A 1 180 ? -16.165 16.413 19.371 1.00 94.75 180 VAL A N 1
ATOM 1439 C CA . VAL A 1 180 ? -16.380 16.671 17.941 1.00 94.75 180 VAL A CA 1
ATOM 1440 C C . VAL A 1 180 ? -16.527 15.374 17.141 1.00 94.75 180 VAL A C 1
ATOM 1442 O O . VAL A 1 180 ? -17.389 15.286 16.271 1.00 94.75 180 VAL A O 1
ATOM 1445 N N . ALA A 1 181 ? -15.708 14.361 17.425 1.00 92.88 181 ALA A N 1
ATOM 1446 C CA . ALA A 1 181 ? -15.757 13.061 16.757 1.00 92.88 181 ALA A CA 1
ATOM 1447 C C . ALA A 1 181 ? -17.029 12.250 17.078 1.00 92.88 181 ALA A C 1
ATOM 1449 O O . ALA A 1 181 ? -17.352 11.318 16.337 1.00 92.88 181 ALA A O 1
ATOM 1450 N N . GLY A 1 182 ? -17.731 12.594 18.165 1.00 89.81 182 GLY A N 1
ATOM 1451 C CA . GLY A 1 182 ? -18.896 11.871 18.679 1.00 89.81 182 GLY A CA 1
ATOM 1452 C C . GLY A 1 182 ? -18.560 10.535 19.346 1.00 89.81 182 GLY A C 1
ATOM 1453 O O . GLY A 1 182 ? -19.466 9.781 19.676 1.00 89.81 182 GLY A O 1
ATOM 1454 N N . ASP A 1 183 ? -17.275 10.227 19.528 1.00 90.44 183 ASP A N 1
ATOM 1455 C CA . ASP A 1 183 ? -16.797 8.952 20.060 1.00 90.44 183 ASP A CA 1
ATOM 1456 C C . ASP A 1 183 ? -15.587 9.166 20.988 1.00 90.44 183 ASP A C 1
ATOM 1458 O O . ASP A 1 183 ? -14.779 10.082 20.809 1.00 90.44 183 ASP A O 1
ATOM 1462 N N . SER A 1 184 ? -15.460 8.320 22.010 1.00 92.12 184 SER A N 1
ATOM 1463 C CA . SER A 1 184 ? -14.408 8.388 23.030 1.00 92.12 184 SER A CA 1
ATOM 1464 C C . SER A 1 184 ? -13.165 7.564 22.682 1.00 92.12 184 SER A C 1
ATOM 1466 O O . SER A 1 184 ? -12.198 7.573 23.448 1.00 92.12 184 SER A O 1
ATOM 1468 N N . SER A 1 185 ? -13.118 6.912 21.515 1.00 92.56 185 SER A N 1
ATOM 1469 C CA . SER A 1 185 ? -11.971 6.098 21.085 1.00 92.56 185 SER A CA 1
ATOM 1470 C C . SER A 1 185 ? -10.625 6.837 21.151 1.00 92.56 185 SER A C 1
ATOM 1472 O O . SER A 1 185 ? -9.641 6.263 21.615 1.00 92.56 185 SER A O 1
ATOM 1474 N N . ILE A 1 186 ? -10.573 8.132 20.800 1.00 93.81 186 ILE A N 1
ATOM 1475 C CA . ILE A 1 186 ? -9.359 8.969 20.926 1.00 93.81 186 ILE A CA 1
ATOM 1476 C C . ILE A 1 186 ? -8.824 8.969 22.365 1.00 93.81 186 ILE A C 1
ATOM 1478 O O . ILE A 1 186 ? -7.610 8.932 22.575 1.00 93.81 186 ILE A O 1
ATOM 1482 N N . LEU A 1 187 ? -9.718 9.030 23.352 1.00 93.56 187 LEU A N 1
ATOM 1483 C CA . LEU A 1 187 ? -9.364 9.037 24.769 1.00 93.56 187 LEU A CA 1
ATOM 1484 C C . LEU A 1 187 ? -8.907 7.641 25.187 1.00 93.56 187 LEU A C 1
ATOM 1486 O O . LEU A 1 187 ? -7.790 7.496 25.676 1.00 93.56 187 LEU A O 1
ATOM 1490 N N . THR A 1 188 ? -9.706 6.615 24.889 1.00 91.25 188 THR A N 1
ATOM 1491 C CA . THR A 1 188 ? -9.400 5.229 25.278 1.00 91.25 188 THR A CA 1
ATOM 1492 C C . THR A 1 188 ? -8.028 4.776 24.765 1.00 91.25 188 THR A C 1
ATOM 1494 O O . THR A 1 188 ? -7.242 4.220 25.522 1.00 91.25 188 THR A O 1
ATOM 1497 N N . VAL A 1 189 ? -7.674 5.071 23.510 1.00 90.62 189 VAL A N 1
ATOM 1498 C CA . VAL A 1 189 ? -6.416 4.621 22.891 1.00 90.62 189 VAL A CA 1
ATOM 1499 C C . VAL A 1 189 ? -5.192 5.321 23.485 1.00 90.62 189 VAL A C 1
ATOM 1501 O O . VAL A 1 189 ? -4.140 4.698 23.632 1.00 90.62 189 VAL A O 1
ATOM 1504 N N . ASN A 1 190 ? -5.308 6.613 23.803 1.00 91.44 190 ASN A N 1
ATOM 1505 C CA . ASN A 1 190 ? -4.165 7.438 24.204 1.00 91.44 190 ASN A CA 1
ATOM 1506 C C . ASN A 1 190 ? -3.987 7.549 25.722 1.00 91.44 190 ASN A C 1
ATOM 1508 O O . ASN A 1 190 ? -2.881 7.826 26.182 1.00 91.44 190 ASN A O 1
ATOM 1512 N N . VAL A 1 191 ? -5.068 7.390 26.488 1.00 91.19 191 VAL A N 1
ATOM 1513 C CA . VAL A 1 191 ? -5.087 7.596 27.942 1.00 91.19 191 VAL A CA 1
ATOM 1514 C C . VAL A 1 191 ? -4.952 6.268 28.689 1.00 91.19 191 VAL A C 1
ATOM 1516 O O . VAL A 1 191 ? -4.270 6.203 29.716 1.00 91.19 191 VAL A O 1
ATOM 1519 N N . LYS A 1 192 ? -5.537 5.189 28.154 1.00 88.69 192 LYS A N 1
ATOM 1520 C CA . LYS A 1 192 ? -5.482 3.864 28.774 1.00 88.69 192 LYS A CA 1
ATOM 1521 C C . LYS A 1 192 ? -4.054 3.331 28.813 1.00 88.69 192 LYS A C 1
ATOM 1523 O O . LYS A 1 192 ? -3.364 3.258 27.798 1.00 88.69 192 LYS A O 1
ATOM 1528 N N . GLY A 1 193 ? -3.617 2.918 30.000 1.00 84.31 193 GLY A N 1
ATOM 1529 C CA . GLY A 1 193 ? -2.281 2.366 30.215 1.00 84.31 193 GLY A CA 1
ATOM 1530 C C . GLY A 1 193 ? -1.156 3.395 30.359 1.00 84.31 193 GLY A C 1
ATOM 1531 O O . GLY A 1 193 ? 0.011 3.001 30.383 1.00 84.31 193 GLY A O 1
ATOM 1532 N N . LEU A 1 194 ? -1.482 4.689 30.498 1.00 86.88 194 LEU A N 1
ATOM 1533 C CA . LEU A 1 194 ? -0.523 5.695 30.977 1.00 86.88 194 LEU A CA 1
ATOM 1534 C C . LEU A 1 194 ? -0.143 5.463 32.449 1.00 86.88 194 LEU A C 1
ATOM 1536 O O . LEU A 1 194 ? 0.997 5.728 32.845 1.00 86.88 194 LEU A O 1
ATOM 1540 N N . ARG A 1 195 ? -1.064 4.910 33.248 1.00 82.19 195 ARG A N 1
ATOM 1541 C CA . ARG A 1 195 ? -0.783 4.456 34.612 1.00 82.19 195 ARG A CA 1
ATOM 1542 C C . ARG A 1 195 ? 0.224 3.304 34.591 1.00 82.19 195 ARG A C 1
ATOM 1544 O O . ARG A 1 195 ? -0.006 2.270 33.961 1.00 82.19 195 ARG A O 1
ATOM 1551 N N . GLY A 1 196 ? 1.354 3.505 35.268 1.00 75.50 196 GLY A N 1
ATOM 1552 C CA . GLY A 1 196 ? 2.525 2.620 35.238 1.00 75.50 196 GLY A CA 1
ATOM 1553 C C . GLY A 1 196 ? 3.656 3.093 34.314 1.00 75.50 196 GLY A C 1
ATOM 1554 O O . GLY A 1 196 ? 4.778 2.613 34.444 1.00 75.50 196 GLY A O 1
ATOM 1555 N N . ILE A 1 197 ? 3.402 4.054 33.414 1.00 84.25 197 ILE A N 1
ATOM 1556 C CA . ILE A 1 197 ? 4.454 4.794 32.686 1.00 84.25 197 ILE A CA 1
ATOM 1557 C C . ILE A 1 197 ? 4.851 6.047 33.478 1.00 84.25 197 ILE A C 1
ATOM 1559 O O . ILE A 1 197 ? 6.019 6.434 33.511 1.00 84.25 197 ILE A O 1
ATOM 1563 N N . ILE A 1 198 ? 3.868 6.682 34.117 1.00 82.50 198 ILE A N 1
ATOM 1564 C CA . ILE A 1 198 ? 4.027 7.873 34.955 1.00 82.50 198 ILE A CA 1
ATOM 1565 C C . ILE A 1 198 ? 4.198 7.433 36.426 1.00 82.50 198 ILE A C 1
ATOM 1567 O O . ILE A 1 198 ? 3.553 6.464 36.828 1.00 82.50 198 ILE A O 1
ATOM 1571 N N . PRO A 1 199 ? 5.035 8.114 37.244 1.00 83.44 199 PRO A N 1
ATOM 1572 C CA . PRO A 1 199 ? 5.143 7.836 38.680 1.00 83.44 199 PRO A CA 1
ATOM 1573 C C . PRO A 1 199 ? 3.787 7.902 39.401 1.00 83.44 199 PRO A C 1
ATOM 1575 O O . PRO A 1 199 ? 2.955 8.751 39.070 1.00 83.44 199 PRO A O 1
ATOM 1578 N N . GLU A 1 200 ? 3.572 7.053 40.408 1.00 81.38 200 GLU A N 1
ATOM 1579 C CA . GLU A 1 200 ? 2.261 6.919 41.071 1.00 81.38 200 GLU A CA 1
ATOM 1580 C C . GLU A 1 200 ? 1.810 8.226 41.752 1.00 81.38 200 GLU A C 1
ATOM 1582 O O . GLU A 1 200 ? 0.664 8.639 41.574 1.00 81.38 200 GLU A O 1
ATOM 1587 N N . ASP A 1 201 ? 2.727 8.961 42.393 1.00 80.19 201 ASP A N 1
ATOM 1588 C CA . ASP A 1 201 ? 2.439 10.265 43.020 1.00 80.19 201 ASP A CA 1
ATOM 1589 C C . ASP A 1 201 ? 1.832 11.272 42.023 1.00 80.19 201 ASP A C 1
ATOM 1591 O O . ASP A 1 201 ? 0.883 12.001 42.319 1.00 80.19 201 ASP A O 1
ATOM 1595 N N . VAL A 1 202 ? 2.370 11.296 40.799 1.00 84.00 202 VAL A N 1
ATOM 1596 C CA . VAL A 1 202 ? 1.902 12.179 39.720 1.00 84.00 202 VAL A CA 1
ATOM 1597 C C . VAL A 1 202 ? 0.602 11.649 39.122 1.00 84.00 202 VAL A C 1
ATOM 1599 O O . VAL A 1 202 ? -0.242 12.432 38.689 1.00 84.00 202 VAL A O 1
ATOM 1602 N N . THR A 1 203 ? 0.404 10.332 39.121 1.00 85.62 203 THR A N 1
ATOM 1603 C CA . THR A 1 203 ? -0.815 9.692 38.620 1.00 85.62 203 THR A CA 1
ATOM 1604 C C . THR A 1 203 ? -2.025 10.105 39.453 1.00 85.62 203 THR A C 1
ATOM 1606 O O . THR A 1 203 ? -3.004 10.596 38.888 1.00 85.62 203 THR A O 1
ATOM 1609 N N . ILE A 1 204 ? -1.933 10.014 40.783 1.00 86.69 204 ILE A N 1
ATOM 1610 C CA . ILE A 1 204 ? -3.009 10.429 41.699 1.00 86.69 204 ILE A CA 1
ATOM 1611 C C . ILE A 1 204 ? -3.288 11.929 41.549 1.00 86.69 204 ILE A C 1
ATOM 1613 O O . ILE A 1 204 ? -4.441 12.340 41.404 1.00 86.69 204 ILE A O 1
ATOM 1617 N N . ALA A 1 205 ? -2.235 12.753 41.491 1.00 88.94 205 ALA A N 1
ATOM 1618 C CA . ALA A 1 205 ? -2.383 14.186 41.255 1.00 88.94 205 ALA A CA 1
ATOM 1619 C C . ALA A 1 205 ? -3.095 14.483 39.922 1.00 88.94 205 ALA A C 1
ATOM 1621 O O . ALA A 1 205 ? -3.987 15.324 39.865 1.00 88.94 205 ALA A O 1
ATOM 1622 N N . THR A 1 206 ? -2.769 13.759 38.852 1.00 90.94 206 THR A N 1
ATOM 1623 C CA . THR A 1 206 ? -3.385 13.964 37.532 1.00 90.94 206 THR A CA 1
ATOM 1624 C C . THR A 1 206 ? -4.882 13.646 37.545 1.00 90.94 206 THR A C 1
ATOM 1626 O O . THR A 1 206 ? -5.655 14.385 36.940 1.00 90.94 206 THR A O 1
ATOM 1629 N N . VAL A 1 207 ? -5.324 12.619 38.282 1.00 91.56 207 VAL A N 1
ATOM 1630 C CA . VAL A 1 207 ? -6.760 12.320 38.460 1.00 91.56 207 VAL A CA 1
ATOM 1631 C C . VAL A 1 207 ? -7.487 13.503 39.106 1.00 91.56 207 VAL A C 1
ATOM 1633 O O . VAL A 1 207 ? -8.507 13.952 38.583 1.00 91.56 207 VAL A O 1
ATOM 1636 N N . VAL A 1 208 ? -6.920 14.072 40.174 1.00 91.25 208 VAL A N 1
ATOM 1637 C CA . VAL A 1 208 ? -7.476 15.258 40.852 1.00 91.25 208 VAL A CA 1
ATOM 1638 C C . VAL A 1 208 ? -7.513 16.477 39.920 1.00 91.25 208 VAL A C 1
ATOM 1640 O O . VAL A 1 208 ? -8.492 17.233 39.900 1.00 91.25 208 VAL A O 1
ATOM 1643 N N . ALA A 1 209 ? -6.473 16.675 39.106 1.00 92.50 209 ALA A N 1
ATOM 1644 C CA . ALA A 1 209 ? -6.451 17.737 38.102 1.00 92.50 209 ALA A CA 1
ATOM 1645 C C . ALA A 1 209 ? -7.545 17.546 37.036 1.00 92.50 209 ALA A C 1
ATOM 1647 O O . ALA A 1 209 ? -8.231 18.502 36.686 1.00 92.50 209 ALA A O 1
ATOM 1648 N N . MET A 1 210 ? -7.767 16.322 36.553 1.00 93.69 210 MET A N 1
ATOM 1649 C CA . MET A 1 210 ? -8.822 16.040 35.572 1.00 93.69 210 MET A CA 1
ATOM 1650 C C . MET A 1 210 ? -10.228 16.240 36.154 1.00 93.69 210 MET A C 1
ATOM 1652 O O . MET A 1 210 ? -11.077 16.822 35.481 1.00 93.69 210 MET A O 1
ATOM 1656 N N . GLN A 1 211 ? -10.471 15.844 37.408 1.00 93.25 211 GLN A N 1
ATOM 1657 C CA . GLN A 1 211 ? -11.742 16.097 38.107 1.00 93.25 211 GLN A CA 1
ATOM 1658 C C . GLN A 1 211 ? -12.018 17.599 38.268 1.00 93.25 211 GLN A C 1
ATOM 1660 O O . GLN A 1 211 ? -13.120 18.079 38.008 1.00 93.25 211 GLN A O 1
ATOM 1665 N N . THR A 1 212 ? -10.998 18.377 38.632 1.00 92.56 212 THR A N 1
ATOM 1666 C CA . THR A 1 212 ? -11.135 19.837 38.748 1.00 92.56 212 THR A CA 1
ATOM 1667 C C . THR A 1 212 ? -11.305 20.529 37.398 1.00 92.56 212 THR A C 1
ATOM 1669 O O . THR A 1 212 ? -12.094 21.470 37.296 1.00 92.56 212 THR A O 1
ATOM 1672 N N . MET A 1 213 ? -10.644 20.041 36.344 1.00 94.25 213 MET A N 1
ATOM 1673 C CA . MET A 1 213 ? -10.884 20.490 34.969 1.00 94.25 213 MET A CA 1
ATOM 1674 C C . MET A 1 213 ? -12.313 20.182 34.512 1.00 94.25 213 MET A C 1
ATOM 1676 O O . MET A 1 213 ? -12.955 21.063 33.944 1.00 94.25 213 MET A O 1
ATOM 1680 N N . LYS A 1 214 ? -12.832 18.983 34.809 1.00 94.69 214 LYS A N 1
ATOM 1681 C CA . LYS A 1 214 ? -14.226 18.592 34.552 1.00 94.69 214 LYS A CA 1
ATOM 1682 C C . LYS A 1 214 ? -15.195 19.539 35.255 1.00 94.69 214 LYS A C 1
ATOM 1684 O O . LYS A 1 214 ? -16.058 20.118 34.603 1.00 94.69 214 LYS A O 1
ATOM 1689 N N . TRP A 1 215 ? -15.032 19.751 36.562 1.00 92.75 215 TRP A N 1
ATOM 1690 C CA . TRP A 1 215 ? -15.876 20.673 37.326 1.00 92.75 215 TRP A CA 1
ATOM 1691 C C . TRP A 1 215 ? -15.857 22.080 36.720 1.00 92.75 215 TRP A C 1
ATOM 1693 O O . TRP A 1 215 ? -16.911 22.652 36.443 1.00 92.75 215 TRP A O 1
ATOM 1703 N N . LYS A 1 216 ? -14.664 22.616 36.425 1.00 94.44 216 LYS A N 1
ATOM 1704 C CA . LYS A 1 216 ? -14.519 23.952 35.835 1.00 94.44 216 LYS A CA 1
ATOM 1705 C C . LYS A 1 216 ? -15.160 24.033 34.450 1.00 94.44 216 LYS A C 1
ATOM 1707 O O . LYS A 1 216 ? -15.833 25.022 34.172 1.00 94.44 216 LYS A O 1
ATOM 1712 N N . ALA A 1 217 ? -15.006 23.007 33.617 1.00 94.06 217 ALA A N 1
ATOM 1713 C CA . ALA A 1 217 ? -15.667 22.917 32.320 1.00 94.06 217 ALA A CA 1
ATOM 1714 C C . ALA A 1 217 ? -17.196 22.971 32.472 1.00 94.06 217 ALA A C 1
ATOM 1716 O O . ALA A 1 217 ? -17.834 23.798 31.828 1.00 94.06 217 ALA A O 1
ATOM 1717 N N . LEU A 1 218 ? -17.773 22.192 33.393 1.00 93.56 218 LEU A N 1
ATOM 1718 C CA . LEU A 1 218 ? -19.219 22.168 33.652 1.00 93.56 218 LEU A CA 1
ATOM 1719 C C . LEU A 1 218 ? -19.768 23.515 34.146 1.00 93.56 218 LEU A C 1
ATOM 1721 O O . LEU A 1 218 ? -20.916 23.848 33.854 1.00 93.56 218 LEU A O 1
ATOM 1725 N N . THR A 1 219 ? -18.963 24.338 34.834 1.00 93.00 219 THR A N 1
ATOM 1726 C CA . THR A 1 219 ? -19.420 25.670 35.277 1.00 93.00 219 THR A CA 1
ATOM 1727 C C . THR A 1 219 ? -19.806 26.606 34.131 1.00 93.00 219 THR A C 1
ATOM 1729 O O . THR A 1 219 ? -20.643 27.481 34.343 1.00 93.00 219 THR A O 1
ATOM 1732 N N . TYR A 1 220 ? -19.246 26.411 32.933 1.00 92.31 220 TYR A N 1
ATOM 1733 C CA . TYR A 1 220 ? -19.569 27.217 31.755 1.00 92.31 220 TYR A CA 1
ATOM 1734 C C . TYR A 1 220 ? -20.888 26.808 31.081 1.00 92.31 220 TYR A C 1
ATOM 1736 O O . TYR A 1 220 ? -21.446 27.605 30.336 1.00 92.31 220 TYR A O 1
ATOM 1744 N N . PHE A 1 221 ? -21.418 25.615 31.377 1.00 92.38 221 PHE A N 1
ATOM 1745 C CA . PHE A 1 221 ? -22.609 25.049 30.726 1.00 92.38 221 PHE A CA 1
ATOM 1746 C C . PHE A 1 221 ? -23.771 24.807 31.696 1.00 92.38 221 PHE A C 1
ATOM 1748 O O . PHE A 1 221 ? -24.620 23.961 31.452 1.00 92.38 221 PHE A O 1
ATOM 1755 N N . LYS A 1 222 ? -23.859 25.559 32.802 1.00 85.56 222 LYS A N 1
ATOM 1756 C CA . LYS A 1 222 ? -24.960 25.401 33.777 1.00 85.56 222 LYS A CA 1
ATOM 1757 C C . LYS A 1 222 ? -26.357 25.611 33.175 1.00 85.56 222 LYS A C 1
ATOM 1759 O O . LYS A 1 222 ? -27.323 25.086 33.714 1.00 85.56 222 LYS A O 1
ATOM 1764 N N . ALA A 1 223 ? -26.457 26.392 32.098 1.00 87.19 223 ALA A N 1
ATOM 1765 C CA . ALA A 1 223 ? -27.716 26.671 31.411 1.00 87.19 223 ALA A CA 1
ATOM 1766 C C . ALA A 1 223 ? -28.132 25.569 30.417 1.00 87.19 223 ALA A C 1
ATOM 1768 O O . ALA A 1 223 ? -29.317 25.454 30.123 1.00 87.19 223 ALA A O 1
ATOM 1769 N N . ASP A 1 224 ? -27.187 24.764 29.918 1.00 92.12 224 ASP A N 1
ATOM 1770 C CA . ASP A 1 224 ? -27.430 23.724 28.912 1.00 92.12 224 ASP A CA 1
ATOM 1771 C C . ASP A 1 224 ? -27.124 22.336 29.495 1.00 92.12 224 ASP A C 1
ATOM 1773 O O . ASP A 1 224 ? -25.974 21.893 29.582 1.00 92.12 224 ASP A O 1
ATOM 1777 N N . ALA A 1 225 ? -28.188 21.647 29.910 1.00 92.25 225 ALA A N 1
ATOM 1778 C CA . ALA A 1 225 ? -28.096 20.332 30.533 1.00 92.25 225 ALA A CA 1
ATOM 1779 C C . ALA A 1 225 ? -27.586 19.245 29.569 1.00 92.25 225 ALA A C 1
ATOM 1781 O O . ALA A 1 225 ? -26.899 18.319 30.006 1.00 92.25 225 ALA A O 1
ATOM 1782 N N . GLU A 1 226 ? -27.887 19.355 28.271 1.00 91.75 226 GLU A N 1
ATOM 1783 C CA . GLU A 1 226 ? -27.456 18.377 27.267 1.00 91.75 226 GLU A CA 1
ATOM 1784 C C . GLU A 1 226 ? -25.950 18.496 27.017 1.00 91.75 226 GLU A C 1
ATOM 1786 O O . GLU A 1 226 ? -25.225 17.499 27.075 1.00 91.75 226 GLU A O 1
ATOM 1791 N N . ALA A 1 227 ? -25.454 19.723 26.827 1.00 92.12 227 ALA A N 1
ATOM 1792 C CA . ALA A 1 227 ? -24.023 19.987 26.690 1.00 92.12 227 ALA A CA 1
ATOM 1793 C C . ALA A 1 227 ? -23.236 19.531 27.927 1.00 92.12 227 ALA A C 1
ATOM 1795 O O . ALA A 1 227 ? -22.193 18.878 27.808 1.00 92.12 227 ALA A O 1
ATOM 1796 N N . ALA A 1 228 ? -23.754 19.823 29.124 1.00 93.56 228 ALA A N 1
ATOM 1797 C CA . ALA A 1 228 ? -23.152 19.384 30.377 1.00 93.56 228 ALA A CA 1
ATOM 1798 C C . ALA A 1 228 ? -23.075 17.849 30.482 1.00 93.56 228 ALA A C 1
ATOM 1800 O O . ALA A 1 228 ? -22.061 17.322 30.950 1.00 93.56 228 ALA A O 1
ATOM 1801 N N . ALA A 1 229 ? -24.097 17.124 30.013 1.00 94.19 229 ALA A N 1
ATOM 1802 C CA . ALA A 1 229 ? -24.108 15.662 30.002 1.00 94.19 229 ALA A CA 1
ATOM 1803 C C . ALA A 1 229 ? -23.034 15.074 29.069 1.00 94.19 229 ALA A C 1
ATOM 1805 O O . ALA A 1 229 ? -22.286 14.190 29.493 1.00 94.19 229 ALA A O 1
ATOM 1806 N N . ILE A 1 230 ? -22.893 15.609 27.849 1.00 93.38 230 ILE A N 1
ATOM 1807 C CA . ILE A 1 230 ? -21.872 15.177 26.875 1.00 93.38 230 ILE A CA 1
ATOM 1808 C C . ILE A 1 230 ? -20.465 15.381 27.448 1.00 93.38 230 ILE A C 1
ATOM 1810 O O . ILE A 1 230 ? -19.634 14.470 27.452 1.00 93.38 230 ILE A O 1
ATOM 1814 N N . ILE A 1 231 ? -20.194 16.572 27.987 1.00 94.62 231 ILE A N 1
ATOM 1815 C CA . ILE A 1 231 ? -18.899 16.897 28.597 1.00 94.62 231 ILE A CA 1
ATOM 1816 C C . ILE A 1 231 ? -18.609 15.944 29.757 1.00 94.62 231 ILE A C 1
ATOM 1818 O O . ILE A 1 231 ? -17.521 15.368 29.827 1.00 94.62 231 ILE A O 1
ATOM 1822 N N . LYS A 1 232 ? -19.587 15.748 30.650 1.00 95.00 232 LYS A N 1
ATOM 1823 C CA . LYS A 1 232 ? -19.467 14.841 31.794 1.00 95.00 232 LYS A CA 1
ATOM 1824 C C . LYS A 1 232 ? -19.106 13.426 31.339 1.00 95.00 232 LYS A C 1
ATOM 1826 O O . LYS A 1 232 ? -18.135 12.882 31.855 1.00 95.00 232 LYS A O 1
ATOM 1831 N N . GLN A 1 233 ? -19.802 12.884 30.339 1.00 94.94 233 GLN A N 1
ATOM 1832 C CA . GLN A 1 233 ? -19.538 11.552 29.789 1.00 94.94 233 GLN A CA 1
ATOM 1833 C C . GLN A 1 233 ? -18.090 11.399 29.296 1.00 94.94 233 GLN A C 1
ATOM 1835 O O . GLN A 1 233 ? -17.420 10.431 29.653 1.00 94.94 233 GLN A O 1
ATOM 1840 N N . HIS A 1 234 ? -17.574 12.354 28.515 1.00 95.56 234 HIS A N 1
ATOM 1841 C CA . HIS A 1 234 ? -16.207 12.263 27.985 1.00 95.56 234 HIS A CA 1
ATOM 1842 C C . HIS A 1 234 ? -15.127 12.426 29.065 1.00 95.56 234 HIS A C 1
ATOM 1844 O O . HIS A 1 234 ? -14.116 11.722 29.023 1.00 95.56 234 HIS A O 1
ATOM 1850 N N . PHE A 1 235 ? -15.323 13.319 30.042 1.00 95.69 235 PHE A N 1
ATOM 1851 C CA . PHE A 1 235 ? -14.393 13.453 31.168 1.00 95.69 235 PHE A CA 1
ATOM 1852 C C . PHE A 1 235 ? -14.410 12.217 32.076 1.00 95.69 235 PHE A C 1
ATOM 1854 O O . PHE A 1 235 ? -13.343 11.768 32.491 1.00 95.69 235 PHE A O 1
ATOM 1861 N N . ASP A 1 236 ? -15.587 11.652 32.352 1.00 95.31 236 ASP A N 1
ATOM 1862 C CA . ASP A 1 236 ? -15.724 10.442 33.169 1.00 95.31 236 ASP A CA 1
ATOM 1863 C C . ASP A 1 236 ? -15.054 9.242 32.495 1.00 95.31 236 ASP A C 1
ATOM 1865 O O . ASP A 1 236 ? -14.279 8.535 33.139 1.00 95.31 236 ASP A O 1
ATOM 1869 N N . GLN A 1 237 ? -15.242 9.080 31.181 1.00 94.75 237 GLN A N 1
ATOM 1870 C CA . GLN A 1 237 ? -14.550 8.053 30.403 1.00 94.75 237 GLN A CA 1
ATOM 1871 C C . GLN A 1 237 ? -13.025 8.234 30.440 1.00 94.75 237 GLN A C 1
ATOM 1873 O O . GLN A 1 237 ? -12.299 7.277 30.695 1.00 94.75 237 GLN A O 1
ATOM 1878 N N . MET A 1 238 ? -12.525 9.459 30.243 1.00 94.94 238 MET A N 1
ATOM 1879 C CA . MET A 1 238 ? -11.087 9.750 30.304 1.00 94.94 238 MET A CA 1
ATOM 1880 C C . MET A 1 238 ? -10.483 9.407 31.672 1.00 94.94 238 MET A C 1
ATOM 1882 O O . MET A 1 238 ? -9.402 8.823 31.738 1.00 94.94 238 MET A O 1
ATOM 1886 N N . ILE A 1 239 ? -11.168 9.764 32.763 1.00 93.88 239 ILE A N 1
ATOM 1887 C CA . ILE A 1 239 ? -10.710 9.469 34.126 1.00 93.88 239 ILE A CA 1
ATOM 1888 C C . ILE A 1 239 ? -10.710 7.955 34.367 1.00 93.88 239 ILE A C 1
ATOM 1890 O O . ILE A 1 239 ? -9.726 7.432 34.893 1.00 93.88 239 ILE A O 1
ATOM 1894 N N . ALA A 1 240 ? -11.765 7.252 33.946 1.00 93.81 240 ALA A N 1
ATOM 1895 C CA . ALA A 1 240 ? -11.856 5.799 34.058 1.00 93.81 240 ALA A CA 1
ATOM 1896 C C . ALA A 1 240 ? -10.729 5.096 33.282 1.00 93.81 240 ALA A C 1
ATOM 1898 O O . ALA A 1 240 ? -10.037 4.243 33.839 1.00 93.81 240 ALA A O 1
ATOM 1899 N N . ASP A 1 241 ? -10.477 5.500 32.034 1.00 92.25 241 ASP A N 1
ATOM 1900 C CA . ASP A 1 241 ? -9.407 4.935 31.206 1.00 92.25 241 ASP A CA 1
ATOM 1901 C C . ASP A 1 241 ? -8.016 5.196 31.791 1.00 92.25 241 ASP A C 1
ATOM 1903 O O . ASP A 1 241 ? -7.154 4.318 31.748 1.00 92.25 241 ASP A O 1
ATOM 1907 N N . TYR A 1 242 ? -7.786 6.376 32.374 1.00 92.25 242 TYR A N 1
ATOM 1908 C CA . TYR A 1 242 ? -6.502 6.721 32.989 1.00 92.25 242 TYR A CA 1
ATOM 1909 C C . TYR A 1 242 ? -6.191 5.875 34.226 1.00 92.25 242 TYR A C 1
ATOM 1911 O O . TYR A 1 242 ? -5.034 5.549 34.486 1.00 92.25 242 TYR A O 1
ATOM 1919 N N . GLN A 1 243 ? -7.216 5.508 34.997 1.00 90.00 243 GLN A N 1
ATOM 1920 C CA . GLN A 1 243 ? -7.052 4.680 36.191 1.00 90.00 243 GLN A CA 1
ATOM 1921 C C . GLN A 1 243 ? -6.718 3.220 35.861 1.00 90.00 243 GLN A C 1
ATOM 1923 O O . GLN A 1 243 ? -6.184 2.513 36.724 1.00 90.00 243 GLN A O 1
ATOM 1928 N N . VAL A 1 244 ? -6.986 2.775 34.630 1.00 90.06 244 VAL A N 1
ATOM 1929 C CA . VAL A 1 244 ? -6.672 1.423 34.166 1.00 90.06 244 VAL A CA 1
ATOM 1930 C C . VAL A 1 244 ? -5.157 1.285 33.991 1.00 90.06 244 VAL A C 1
ATOM 1932 O O . VAL A 1 244 ? -4.523 2.009 33.218 1.00 90.06 244 VAL A O 1
ATOM 1935 N N . ALA A 1 245 ? -4.573 0.324 34.711 1.00 86.31 245 ALA A N 1
ATOM 1936 C CA . ALA A 1 245 ? -3.158 -0.017 34.598 1.00 86.31 245 ALA A CA 1
ATOM 1937 C C . ALA A 1 245 ? -2.792 -0.463 33.173 1.00 86.31 245 ALA A C 1
ATOM 1939 O O . ALA A 1 245 ? -3.650 -0.898 32.401 1.00 86.31 245 ALA A O 1
ATOM 1940 N N . LYS A 1 246 ? -1.501 -0.377 32.828 1.00 84.12 246 LYS A N 1
ATOM 1941 C CA . LYS A 1 246 ? -0.995 -0.789 31.514 1.00 84.12 246 LYS A CA 1
ATOM 1942 C C . LYS A 1 246 ? -1.464 -2.211 31.148 1.00 84.12 246 LYS A C 1
ATOM 1944 O O . LYS A 1 246 ? -1.042 -3.166 31.800 1.00 84.12 246 LYS A O 1
ATOM 1949 N N . PRO A 1 247 ? -2.304 -2.367 30.107 1.00 85.81 247 PRO A N 1
ATOM 1950 C CA . PRO A 1 247 ? -2.771 -3.679 29.671 1.00 85.81 247 PRO A CA 1
ATOM 1951 C C . PRO A 1 247 ? -1.616 -4.538 29.137 1.00 85.81 247 PRO A C 1
ATOM 1953 O O . PRO A 1 247 ? -0.599 -4.022 28.658 1.00 85.81 247 PRO A O 1
ATOM 1956 N N . THR A 1 248 ? -1.782 -5.857 29.221 1.00 89.75 248 THR A N 1
ATOM 1957 C CA . THR A 1 248 ? -0.791 -6.830 28.755 1.00 89.75 248 THR A CA 1
ATOM 1958 C C . THR A 1 248 ? -0.596 -6.739 27.243 1.00 89.75 248 THR A C 1
ATOM 1960 O O . THR A 1 248 ? -1.509 -6.409 26.483 1.00 89.75 248 THR A O 1
ATOM 1963 N N . VAL A 1 249 ? 0.635 -6.992 26.800 1.00 91.75 249 VAL A N 1
ATOM 1964 C CA . VAL A 1 249 ? 0.989 -6.958 25.378 1.00 91.75 249 VAL A CA 1
ATOM 1965 C C . VAL A 1 249 ? 0.413 -8.196 24.692 1.00 91.75 249 VAL A C 1
ATOM 1967 O O . VAL A 1 249 ? 0.500 -9.297 25.233 1.00 91.75 249 VAL A O 1
ATOM 1970 N N . LEU A 1 250 ? -0.166 -8.022 23.504 1.00 90.94 250 LEU A N 1
ATOM 1971 C CA . LEU A 1 250 ? -0.652 -9.133 22.691 1.00 90.94 250 LEU A CA 1
ATOM 1972 C C . LEU A 1 250 ? 0.551 -9.833 22.060 1.00 90.94 250 LEU A C 1
ATOM 1974 O O . LEU A 1 250 ? 1.281 -9.224 21.276 1.00 90.94 250 LEU A O 1
ATOM 1978 N N . LEU A 1 251 ? 0.772 -11.093 22.420 1.00 93.00 251 LEU A N 1
ATOM 1979 C CA . LEU A 1 251 ? 1.868 -11.901 21.894 1.00 93.00 251 LEU A CA 1
ATOM 1980 C C . LEU A 1 251 ? 1.378 -12.743 20.716 1.00 93.00 251 LEU A C 1
ATOM 1982 O O . LEU A 1 251 ? 0.313 -13.351 20.779 1.00 93.00 251 LEU A O 1
ATOM 1986 N N . ARG A 1 252 ? 2.186 -12.801 19.660 1.00 91.94 252 ARG A N 1
ATOM 1987 C CA . ARG A 1 252 ? 2.042 -13.721 18.533 1.00 91.94 252 ARG A CA 1
ATOM 1988 C C . ARG A 1 252 ? 3.185 -14.722 18.610 1.00 91.94 252 ARG A C 1
ATOM 1990 O O . ARG A 1 252 ? 4.336 -14.361 18.372 1.00 91.94 252 ARG A O 1
ATOM 1997 N N . GLN A 1 253 ? 2.863 -15.958 18.967 1.00 88.50 253 GLN A N 1
ATOM 1998 C CA . GLN A 1 253 ? 3.825 -17.056 18.986 1.00 88.50 253 GLN A CA 1
ATOM 1999 C C . GLN A 1 253 ? 3.948 -17.637 17.571 1.00 88.50 253 GLN A C 1
ATOM 2001 O O . GLN A 1 253 ? 2.952 -17.721 16.853 1.00 88.50 253 GLN A O 1
ATOM 2006 N N . GLY A 1 254 ? 5.169 -17.968 17.147 1.00 83.06 254 GLY A N 1
ATOM 2007 C CA . GLY A 1 254 ? 5.393 -18.700 15.899 1.00 83.06 254 GLY A CA 1
ATOM 2008 C C . GLY A 1 254 ? 5.040 -20.173 16.088 1.00 83.06 254 GLY A C 1
ATOM 2009 O O . GLY A 1 254 ? 5.319 -20.732 17.147 1.00 83.06 254 GLY A O 1
ATOM 2010 N N . VAL A 1 255 ? 4.418 -20.789 15.081 1.00 82.62 255 VAL A N 1
ATOM 2011 C CA . VAL A 1 255 ? 4.048 -22.218 15.123 1.00 82.62 255 VAL A CA 1
ATOM 2012 C C . VAL A 1 255 ? 5.243 -23.103 14.762 1.00 82.62 255 VAL A C 1
ATOM 2014 O O . VAL A 1 255 ? 5.374 -24.215 15.267 1.00 82.62 255 VAL A O 1
ATOM 2017 N N . SER A 1 256 ? 6.139 -22.593 13.915 1.00 87.38 256 SER A N 1
ATOM 2018 C CA . SER A 1 256 ? 7.385 -23.247 13.516 1.00 87.38 256 SER A CA 1
ATOM 2019 C C . SER A 1 256 ? 8.607 -22.430 13.936 1.00 87.38 256 SER A C 1
ATOM 2021 O O . SER A 1 256 ? 8.510 -21.234 14.213 1.00 87.38 256 SER A O 1
ATOM 2023 N N . ASN A 1 257 ? 9.781 -23.069 13.936 1.00 88.31 257 ASN A N 1
ATOM 2024 C CA . ASN A 1 257 ? 11.054 -22.407 14.241 1.00 88.31 257 ASN A CA 1
ATOM 2025 C C . ASN A 1 257 ? 11.400 -21.283 13.243 1.00 88.31 257 ASN A C 1
ATOM 2027 O O . ASN A 1 257 ? 12.126 -20.355 13.594 1.00 88.31 257 ASN A O 1
ATOM 2031 N N . ASP A 1 258 ? 10.869 -21.347 12.018 1.00 89.00 258 ASP A N 1
ATOM 2032 C CA . ASP A 1 258 ? 11.138 -20.372 10.950 1.00 89.00 258 ASP A CA 1
ATOM 2033 C C . ASP A 1 258 ? 10.235 -19.128 11.035 1.00 89.00 258 ASP A C 1
ATOM 2035 O O . ASP A 1 258 ? 10.514 -18.080 10.430 1.00 89.00 258 ASP A O 1
ATOM 2039 N N . GLN A 1 259 ? 9.128 -19.238 11.776 1.00 87.94 259 GLN A N 1
ATOM 2040 C CA . GLN A 1 259 ? 8.227 -18.136 12.074 1.00 87.94 259 GLN A CA 1
ATOM 2041 C C . GLN A 1 259 ? 8.723 -17.380 13.308 1.00 87.94 259 GLN A C 1
ATOM 2043 O O . GLN A 1 259 ? 8.789 -17.910 14.414 1.00 87.94 259 GLN A O 1
ATOM 2048 N N . GLN A 1 260 ? 9.026 -16.095 13.139 1.00 91.31 260 GLN A N 1
ATOM 2049 C CA . GLN A 1 260 ? 9.416 -15.253 14.266 1.00 91.31 260 GLN A CA 1
ATOM 2050 C C . GLN A 1 260 ? 8.221 -14.928 15.176 1.00 91.31 260 GLN A C 1
ATOM 2052 O O . GLN A 1 260 ? 7.128 -14.602 14.705 1.00 91.31 260 GLN A O 1
ATOM 2057 N N . GLY A 1 261 ? 8.451 -14.951 16.489 1.00 92.75 261 GLY A N 1
ATOM 2058 C CA . GLY A 1 261 ? 7.497 -14.441 17.472 1.00 92.75 261 GLY A CA 1
ATOM 2059 C C . GLY A 1 261 ? 7.465 -12.911 17.480 1.00 92.75 261 GLY A C 1
ATOM 2060 O O . GLY A 1 261 ? 8.506 -12.259 17.394 1.00 92.75 261 GLY A O 1
ATOM 2061 N N . LEU A 1 262 ? 6.273 -12.326 17.596 1.00 95.00 262 LEU A N 1
ATOM 2062 C CA . LEU A 1 262 ? 6.065 -10.876 17.576 1.00 95.00 262 LEU A CA 1
ATOM 2063 C C . LEU A 1 262 ? 5.163 -10.423 18.727 1.00 95.00 262 LEU A C 1
ATOM 2065 O O . LEU A 1 262 ? 4.470 -11.220 19.353 1.00 95.00 262 LEU A O 1
ATOM 2069 N N . GLN A 1 263 ? 5.147 -9.118 18.995 1.00 94.50 263 GLN A N 1
ATOM 2070 C CA . GLN A 1 263 ? 4.324 -8.533 20.050 1.00 94.50 263 GLN A CA 1
ATOM 2071 C C . GLN A 1 263 ? 3.677 -7.218 19.599 1.00 94.50 263 GLN A C 1
ATOM 2073 O O . GLN A 1 263 ? 4.305 -6.423 18.898 1.00 94.50 263 GLN A O 1
ATOM 2078 N N . LEU A 1 264 ? 2.427 -6.982 20.005 1.00 92.75 264 LEU A N 1
ATOM 2079 C CA . LEU A 1 264 ? 1.654 -5.783 19.682 1.00 92.75 264 LEU A CA 1
ATOM 2080 C C . LEU A 1 264 ? 1.105 -5.135 20.961 1.00 92.75 264 LEU A C 1
ATOM 2082 O O . LEU A 1 264 ? 0.385 -5.789 21.722 1.00 92.75 264 LEU A O 1
ATOM 2086 N N . PRO A 1 265 ? 1.373 -3.840 21.210 1.00 91.31 265 PRO A N 1
ATOM 2087 C CA . PRO A 1 265 ? 0.707 -3.132 22.290 1.00 91.31 265 PRO A CA 1
ATOM 2088 C C . PRO A 1 265 ? -0.810 -3.063 22.032 1.00 91.31 265 PRO A C 1
ATOM 2090 O O . PRO A 1 265 ? -1.229 -2.701 20.931 1.00 91.31 265 PRO A O 1
ATOM 2093 N N . PRO A 1 266 ? -1.656 -3.342 23.033 1.00 89.31 266 PRO A N 1
ATOM 2094 C CA . PRO A 1 266 ? -3.110 -3.430 22.858 1.00 89.31 266 PRO A CA 1
ATOM 2095 C C . PRO A 1 266 ? -3.766 -2.098 22.462 1.00 89.31 266 PRO A C 1
ATOM 2097 O O . PRO A 1 266 ? -4.855 -2.104 21.887 1.00 89.31 266 PRO A O 1
ATOM 2100 N N . SER A 1 267 ? -3.108 -0.958 22.702 1.00 88.75 267 SER A N 1
ATOM 2101 C CA . SER A 1 267 ? -3.568 0.352 22.222 1.00 88.75 267 SER A CA 1
ATOM 2102 C C . SER A 1 267 ? -3.660 0.410 20.693 1.00 88.75 267 SER A C 1
ATOM 2104 O O . SER A 1 267 ? -4.623 0.956 20.165 1.00 88.75 267 SER A O 1
ATOM 2106 N N . TYR A 1 268 ? -2.727 -0.226 19.974 1.00 89.62 268 TYR A N 1
ATOM 2107 C CA . TYR A 1 268 ? -2.772 -0.311 18.509 1.00 89.62 268 TYR A CA 1
ATOM 2108 C C . TYR A 1 268 ? -3.927 -1.179 18.011 1.00 89.62 268 TYR A C 1
ATOM 2110 O O . TYR A 1 268 ? -4.501 -0.883 16.967 1.00 89.62 268 TYR A O 1
ATOM 2118 N N . SER A 1 269 ? -4.274 -2.232 18.754 1.00 88.81 269 SER A N 1
ATOM 2119 C CA . SER A 1 269 ? -5.401 -3.099 18.406 1.00 88.81 269 SER A CA 1
ATOM 2120 C C . SER A 1 269 ? -6.743 -2.435 18.683 1.00 88.81 269 SER A C 1
ATOM 2122 O O . SER A 1 269 ? -7.649 -2.508 17.863 1.00 88.81 269 SER A O 1
ATOM 2124 N N . SER A 1 270 ? -6.829 -1.686 19.782 1.00 87.81 270 SER A N 1
ATOM 2125 C CA . SER A 1 270 ? -8.026 -0.916 20.138 1.00 87.81 270 SER A CA 1
ATOM 2126 C C . SER A 1 270 ? -8.302 0.231 19.158 1.00 87.81 270 SER A C 1
ATOM 2128 O O . SER A 1 270 ? -9.451 0.603 18.968 1.00 87.81 270 SER A O 1
ATOM 2130 N N . ALA A 1 271 ? -7.256 0.791 18.537 1.00 88.69 271 ALA A N 1
ATOM 2131 C CA . ALA A 1 271 ? -7.374 1.828 17.509 1.00 88.69 271 ALA A CA 1
ATOM 2132 C C . ALA A 1 271 ? -7.673 1.276 16.106 1.00 88.69 271 ALA A C 1
ATOM 2134 O O . ALA A 1 271 ? -7.995 2.040 15.192 1.00 88.69 271 ALA A O 1
ATOM 2135 N N . ALA A 1 272 ? -7.483 -0.030 15.904 1.00 86.56 272 ALA A N 1
ATOM 2136 C CA . ALA A 1 272 ? -7.650 -0.666 14.610 1.00 86.56 272 ALA A CA 1
ATOM 2137 C C . ALA A 1 272 ? -9.118 -0.632 14.177 1.00 86.56 272 ALA A C 1
ATOM 2139 O O . ALA A 1 272 ? -10.023 -0.709 15.000 1.00 86.56 272 ALA A O 1
ATOM 2140 N N . ALA A 1 273 ? -9.365 -0.560 12.866 1.00 79.38 273 ALA A N 1
ATOM 2141 C CA . ALA A 1 273 ? -10.723 -0.657 12.337 1.00 79.38 273 ALA A CA 1
ATOM 2142 C C . ALA A 1 273 ? -11.404 -1.934 12.855 1.00 79.38 273 ALA A C 1
ATOM 2144 O O . ALA A 1 273 ? -10.888 -3.038 12.656 1.00 79.38 273 ALA A O 1
ATOM 2145 N N . HIS A 1 274 ? -12.560 -1.774 13.504 1.00 79.88 274 HIS A N 1
ATOM 2146 C CA . HIS A 1 274 ? -13.336 -2.895 14.014 1.00 79.88 274 HIS A CA 1
ATOM 2147 C C . HIS A 1 274 ? -13.713 -3.807 12.847 1.00 79.88 274 HIS A C 1
ATOM 2149 O O . HIS A 1 274 ? -14.438 -3.375 11.957 1.00 79.88 274 HIS A O 1
ATOM 2155 N N . ARG A 1 275 ? -13.223 -5.050 12.840 1.00 84.06 275 ARG A N 1
ATOM 2156 C CA . ARG A 1 275 ? -13.590 -6.089 11.868 1.00 84.06 275 ARG A CA 1
ATOM 2157 C C . ARG A 1 275 ? -14.402 -7.158 12.601 1.00 84.06 275 ARG A C 1
ATOM 2159 O O . ARG A 1 275 ? -13.834 -7.818 13.475 1.00 84.06 275 ARG A O 1
ATOM 2166 N N . PRO A 1 276 ? -15.706 -7.327 12.314 1.00 87.12 276 PRO A N 1
ATOM 2167 C CA . PRO A 1 276 ? -16.527 -8.298 13.014 1.00 87.12 276 PRO A CA 1
ATOM 2168 C C . PRO A 1 276 ? -16.062 -9.708 12.660 1.00 87.12 276 PRO A C 1
ATOM 2170 O O . PRO A 1 276 ? -15.934 -10.065 11.489 1.00 87.12 276 PRO A O 1
ATOM 2173 N N . LYS A 1 277 ? -15.822 -10.517 13.690 1.00 92.50 277 LYS A N 1
ATOM 2174 C CA . LYS A 1 277 ? -15.553 -11.945 13.540 1.00 92.50 277 LYS A CA 1
ATOM 2175 C C . LYS A 1 277 ? -16.892 -12.666 13.551 1.00 92.50 277 LYS A C 1
ATOM 2177 O O . LYS A 1 277 ? -17.605 -12.617 14.551 1.00 92.50 277 LYS A O 1
ATOM 2182 N N . LEU A 1 278 ? -17.251 -13.277 12.429 1.00 94.12 278 LEU A N 1
ATOM 2183 C CA . LEU A 1 278 ? -18.519 -13.986 12.294 1.00 94.12 278 LEU A CA 1
ATOM 2184 C C . LEU A 1 278 ? -18.325 -15.441 12.703 1.00 94.12 278 LEU A C 1
ATOM 2186 O O . LEU A 1 278 ? -17.405 -16.111 12.236 1.00 94.12 278 LEU A O 1
ATOM 2190 N N . VAL A 1 279 ? -19.188 -15.895 13.604 1.00 94.88 279 VAL A N 1
ATOM 2191 C CA . VAL A 1 279 ? -19.139 -17.226 14.208 1.00 94.88 279 VAL A CA 1
ATOM 2192 C C . VAL A 1 279 ? -20.426 -17.950 13.855 1.00 94.88 279 VAL A C 1
ATOM 2194 O O . VAL A 1 279 ? -21.499 -17.352 13.909 1.00 94.88 279 VAL A O 1
ATOM 2197 N N . MET A 1 280 ? -20.326 -19.226 13.502 1.00 93.44 280 MET A N 1
ATOM 2198 C CA . MET A 1 280 ? -21.468 -20.071 13.189 1.00 93.44 280 MET A CA 1
ATOM 2199 C C . MET A 1 280 ? -21.819 -20.944 14.389 1.00 93.44 280 MET A C 1
ATOM 2201 O O . MET A 1 280 ? -21.120 -21.904 14.694 1.00 93.44 280 MET A O 1
ATOM 2205 N N . LYS A 1 281 ? -22.927 -20.613 15.057 1.00 92.12 281 LYS A N 1
ATOM 2206 C CA . LYS A 1 281 ? -23.490 -21.392 16.167 1.00 92.12 281 LYS A CA 1
ATOM 2207 C C . LYS A 1 281 ? -24.868 -21.945 15.790 1.00 92.12 281 LYS A C 1
ATOM 2209 O O . LYS A 1 281 ? -25.599 -21.298 15.032 1.00 92.12 281 LYS A O 1
ATOM 2214 N N . PRO A 1 282 ? -25.277 -23.104 16.339 1.00 87.31 282 PRO A N 1
ATOM 2215 C CA . PRO A 1 282 ? -26.545 -23.741 15.977 1.00 87.31 282 PRO A CA 1
ATOM 2216 C C . PRO A 1 282 ? -27.769 -22.875 16.315 1.00 87.31 282 PRO A C 1
ATOM 2218 O O . PRO A 1 282 ? -28.729 -22.861 15.545 1.00 87.31 282 PRO A O 1
ATOM 2221 N N . ASN A 1 283 ? -27.702 -22.089 17.394 1.00 90.06 283 ASN A N 1
ATOM 2222 C CA . ASN A 1 283 ? -28.822 -21.293 17.918 1.00 90.06 283 ASN A CA 1
ATOM 2223 C C . ASN A 1 283 ? -28.937 -19.880 17.315 1.00 90.06 283 ASN A C 1
ATOM 2225 O O . ASN A 1 283 ? -29.695 -19.061 17.827 1.00 90.06 283 ASN A O 1
ATOM 2229 N N . LEU A 1 284 ? -28.173 -19.566 16.265 1.00 92.31 284 LEU A N 1
ATOM 2230 C CA . LEU A 1 284 ? -28.242 -18.258 15.608 1.00 92.31 284 LEU A CA 1
ATOM 2231 C C . LEU A 1 284 ? -29.515 -18.096 14.777 1.00 92.31 284 LEU A C 1
ATOM 2233 O O . LEU A 1 284 ? -30.060 -19.068 14.240 1.00 92.31 284 LEU A O 1
ATOM 2237 N N . SER A 1 285 ? -29.940 -16.845 14.612 1.00 95.06 285 SER A N 1
ATOM 2238 C CA . SER A 1 285 ? -31.028 -16.497 13.700 1.00 95.06 285 SER A CA 1
ATOM 2239 C C . SER A 1 285 ? -30.678 -16.870 12.253 1.00 95.06 285 SER A C 1
ATOM 2241 O O . SER A 1 285 ? -29.511 -16.904 11.856 1.00 95.06 285 SER A O 1
ATOM 2243 N N . ALA A 1 286 ? -31.695 -17.118 11.422 1.00 93.50 286 ALA A N 1
ATOM 2244 C CA . ALA A 1 286 ? -31.480 -17.437 10.008 1.00 93.50 286 ALA A CA 1
ATOM 2245 C C . ALA A 1 286 ? -30.700 -16.331 9.268 1.00 93.50 286 ALA A C 1
ATOM 2247 O O . ALA A 1 286 ? -29.902 -16.627 8.379 1.00 93.50 286 ALA A O 1
ATOM 2248 N N . THR A 1 287 ? -30.886 -15.070 9.669 1.00 92.25 287 THR A N 1
ATOM 2249 C CA . THR A 1 287 ? -30.171 -13.913 9.121 1.00 92.25 287 THR A CA 1
ATOM 2250 C C . THR A 1 287 ? -28.690 -13.922 9.487 1.00 92.25 287 THR A C 1
ATOM 2252 O O . THR A 1 287 ? -27.855 -13.790 8.601 1.00 92.25 287 THR A O 1
ATOM 2255 N N . GLU A 1 288 ? -28.346 -14.164 10.755 1.00 93.00 288 GLU A N 1
ATOM 2256 C CA . GLU A 1 288 ? -26.944 -14.224 11.199 1.00 93.00 288 GLU A CA 1
ATOM 2257 C C . GLU A 1 288 ? -26.206 -15.410 10.572 1.00 93.00 288 GLU A C 1
ATOM 2259 O O . GLU A 1 288 ? -25.065 -15.273 10.129 1.00 93.00 288 GLU A O 1
ATOM 2264 N N . LYS A 1 289 ? -26.882 -16.563 10.462 1.00 94.19 289 LYS A N 1
ATOM 2265 C CA . LYS A 1 289 ? -26.360 -17.733 9.742 1.00 94.19 289 LYS A CA 1
ATOM 2266 C C . LYS A 1 289 ? -26.061 -17.397 8.280 1.00 94.19 289 LYS A C 1
ATOM 2268 O O . LYS A 1 289 ? -25.009 -17.768 7.763 1.00 94.19 289 LYS A O 1
ATOM 2273 N N . GLN A 1 290 ? -26.962 -16.674 7.613 1.00 92.75 290 GLN A N 1
ATOM 2274 C CA . GLN A 1 290 ? -26.749 -16.256 6.230 1.00 92.75 290 GLN A CA 1
ATOM 2275 C C . GLN A 1 290 ? -25.599 -15.247 6.102 1.00 92.75 290 GLN A C 1
ATOM 2277 O O . GLN A 1 290 ? -24.828 -15.332 5.147 1.00 92.75 290 GLN A O 1
ATOM 2282 N N . ASP A 1 291 ? -25.451 -14.323 7.049 1.00 92.12 291 ASP A N 1
ATOM 2283 C CA . ASP A 1 291 ? -24.358 -13.346 7.051 1.00 92.12 291 ASP A CA 1
ATOM 2284 C C . ASP A 1 291 ? -22.990 -14.021 7.247 1.00 92.12 291 ASP A C 1
ATOM 2286 O O . ASP A 1 291 ? -22.024 -13.660 6.567 1.00 92.12 291 ASP A O 1
ATOM 2290 N N . ALA A 1 292 ? -22.909 -15.052 8.098 1.00 94.31 292 ALA A N 1
ATOM 2291 C CA . ALA A 1 292 ? -21.710 -15.877 8.256 1.00 94.31 292 ALA A CA 1
ATOM 2292 C C . ALA A 1 292 ? -21.350 -16.625 6.958 1.00 94.31 292 ALA A C 1
ATOM 2294 O O . ALA A 1 292 ? -20.196 -16.600 6.531 1.00 94.31 292 ALA A O 1
ATOM 2295 N N . ILE A 1 293 ? -22.335 -17.216 6.274 1.00 94.31 293 ILE A N 1
ATOM 2296 C CA . ILE A 1 293 ? -22.129 -17.899 4.984 1.00 94.31 293 ILE A CA 1
ATOM 2297 C C . ILE A 1 293 ? -21.662 -16.916 3.902 1.00 94.31 293 ILE A C 1
ATOM 2299 O O . ILE A 1 293 ? -20.687 -17.178 3.198 1.00 94.31 293 ILE A O 1
ATOM 2303 N N . LYS A 1 294 ? -22.294 -15.740 3.803 1.00 92.94 294 LYS A N 1
ATOM 2304 C CA . LYS A 1 294 ? -21.855 -14.679 2.883 1.00 92.94 294 LYS A CA 1
ATOM 2305 C C . LYS A 1 294 ? -20.434 -14.218 3.186 1.00 92.94 294 LYS A C 1
ATOM 2307 O O . LYS A 1 294 ? -19.671 -13.926 2.270 1.00 92.94 294 LYS A O 1
ATOM 2312 N N . ALA A 1 295 ? -20.049 -14.133 4.456 1.00 94.19 295 ALA A N 1
ATOM 2313 C CA . ALA A 1 295 ? -18.674 -13.820 4.831 1.00 94.19 295 ALA A CA 1
ATOM 2314 C C . ALA A 1 295 ? -17.686 -14.921 4.428 1.00 94.19 295 ALA A C 1
ATOM 2316 O O . ALA A 1 295 ? -16.617 -14.598 3.918 1.00 94.19 295 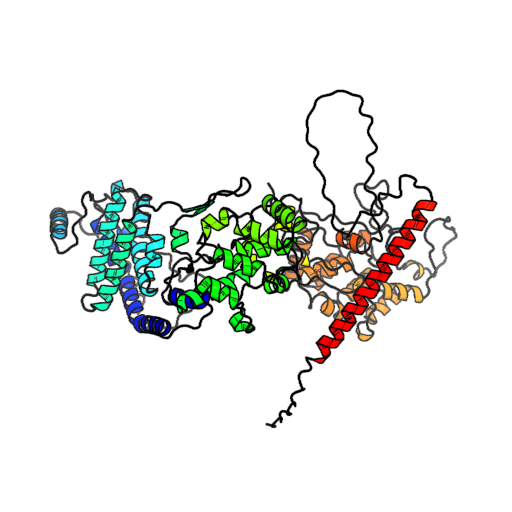ALA A O 1
ATOM 2317 N N . ALA A 1 296 ? -18.059 -16.195 4.570 1.00 95.50 296 ALA A N 1
ATOM 2318 C CA . ALA A 1 296 ? -17.237 -17.315 4.117 1.00 95.50 296 ALA A CA 1
ATOM 2319 C C . ALA A 1 296 ? -17.002 -17.270 2.598 1.00 95.50 296 ALA A C 1
ATOM 2321 O O . ALA A 1 296 ? -15.863 -17.418 2.152 1.00 95.50 296 ALA A O 1
ATOM 2322 N N . TYR A 1 297 ? -18.034 -16.963 1.801 1.00 95.19 297 TYR A N 1
ATOM 2323 C CA . TYR A 1 297 ? -17.868 -16.767 0.358 1.00 95.19 297 TYR A CA 1
ATOM 2324 C C . TYR A 1 297 ? -16.923 -15.610 0.030 1.00 95.19 297 TYR A C 1
ATOM 2326 O O . TYR A 1 297 ? -16.009 -15.776 -0.776 1.00 95.19 297 TYR A O 1
ATOM 2334 N N . ARG A 1 298 ? -17.083 -14.464 0.698 1.00 94.19 298 ARG A N 1
ATOM 2335 C CA . ARG A 1 298 ? -16.215 -13.294 0.502 1.00 94.19 298 ARG A CA 1
ATOM 2336 C C . ARG A 1 298 ? -14.767 -13.556 0.892 1.00 94.19 298 ARG A C 1
ATOM 2338 O O . ARG A 1 298 ? -13.861 -13.064 0.229 1.00 94.19 298 ARG A O 1
ATOM 2345 N N . GLN A 1 299 ? -14.537 -14.355 1.925 1.00 95.56 299 GLN A N 1
ATOM 2346 C CA . GLN A 1 299 ? -13.195 -14.740 2.337 1.00 95.56 299 GLN A CA 1
ATOM 2347 C C . GLN A 1 299 ? -12.539 -15.699 1.328 1.00 95.56 299 GLN A C 1
ATOM 2349 O O . GLN A 1 299 ? -11.412 -15.453 0.896 1.00 95.56 299 GLN A O 1
ATOM 2354 N N . VAL A 1 300 ? -13.230 -16.779 0.942 1.00 96.62 300 VAL A N 1
ATOM 2355 C CA . VAL A 1 300 ? -12.660 -17.854 0.106 1.00 96.62 300 VAL A CA 1
ATOM 2356 C C . VAL A 1 300 ? -12.577 -17.468 -1.373 1.00 96.62 300 VAL A C 1
ATOM 2358 O O . VAL A 1 300 ? -11.594 -17.802 -2.030 1.00 96.62 300 VAL A O 1
ATOM 2361 N N . PHE A 1 301 ? -13.582 -16.762 -1.900 1.00 95.12 301 PHE A N 1
ATOM 2362 C CA . PHE A 1 301 ? -13.654 -16.360 -3.312 1.00 95.12 301 PHE A CA 1
ATOM 2363 C C . PHE A 1 301 ? -13.282 -14.892 -3.560 1.00 95.12 301 PHE A C 1
ATOM 2365 O O . PHE A 1 301 ? -13.374 -14.409 -4.690 1.00 95.12 301 PHE A O 1
ATOM 2372 N N . GLU A 1 302 ? -12.876 -14.175 -2.510 1.00 94.25 302 GLU A N 1
ATOM 2373 C CA . GLU A 1 302 ? -12.594 -12.730 -2.493 1.00 94.25 302 GLU A CA 1
ATOM 2374 C C . GLU A 1 302 ? -13.802 -11.817 -2.777 1.00 94.25 302 GLU A C 1
ATOM 2376 O O . GLU A 1 302 ? -13.662 -10.595 -2.776 1.00 94.25 302 GLU A O 1
ATOM 2381 N N . ARG A 1 303 ? -14.977 -12.396 -3.047 1.00 92.50 303 ARG A N 1
ATOM 2382 C CA . ARG A 1 303 ? -16.209 -11.704 -3.445 1.00 92.50 303 ARG A CA 1
ATOM 2383 C C . ARG A 1 303 ? -17.437 -12.550 -3.129 1.00 92.50 303 ARG A C 1
ATOM 2385 O O . ARG A 1 303 ? -17.340 -13.768 -2.992 1.00 92.50 303 ARG A O 1
ATOM 2392 N N . ASP A 1 304 ? -18.603 -11.915 -3.072 1.00 91.25 304 ASP A N 1
ATOM 2393 C CA . ASP A 1 304 ? -19.872 -12.634 -2.949 1.00 91.25 304 ASP A CA 1
ATOM 2394 C C . ASP A 1 304 ? -20.309 -13.211 -4.308 1.00 91.25 304 ASP A C 1
ATOM 2396 O O . ASP A 1 304 ? -20.790 -12.498 -5.193 1.00 91.25 304 ASP A O 1
ATOM 2400 N N . ILE A 1 305 ? -20.125 -14.522 -4.476 1.00 86.69 305 ILE A N 1
ATOM 2401 C CA . ILE A 1 305 ? -20.482 -15.254 -5.700 1.00 86.69 305 ILE A CA 1
ATOM 2402 C C . ILE A 1 305 ? -21.996 -15.383 -5.900 1.00 86.69 305 ILE A C 1
ATOM 2404 O O . ILE A 1 305 ? -22.454 -15.413 -7.045 1.00 86.69 305 ILE A O 1
ATOM 2408 N N . THR A 1 306 ? -22.769 -15.405 -4.810 1.00 84.75 306 THR A N 1
ATOM 2409 C CA . THR A 1 306 ? -24.222 -15.611 -4.865 1.00 84.75 306 THR A CA 1
ATOM 2410 C C . THR A 1 306 ? -24.903 -14.405 -5.498 1.00 84.75 306 THR A C 1
ATOM 2412 O O . THR A 1 306 ? -25.714 -14.545 -6.410 1.00 84.75 306 THR A O 1
ATOM 2415 N N . ARG A 1 307 ? -24.495 -13.201 -5.083 1.00 83.25 307 ARG A N 1
ATOM 2416 C CA . ARG A 1 307 ? -25.020 -11.935 -5.595 1.00 83.25 307 ARG A CA 1
ATOM 2417 C C . ARG A 1 307 ? -24.554 -11.621 -7.015 1.00 83.25 307 ARG A C 1
ATOM 2419 O O . ARG A 1 307 ? -25.312 -11.027 -7.772 1.00 83.25 307 ARG A O 1
ATOM 2426 N N . ALA A 1 308 ? -23.314 -11.970 -7.360 1.00 81.00 308 ALA A N 1
ATOM 2427 C CA . ALA A 1 308 ? -22.724 -11.600 -8.645 1.00 81.00 308 ALA A CA 1
ATOM 2428 C C . ALA A 1 308 ? -23.158 -12.517 -9.799 1.00 81.00 308 ALA A C 1
ATOM 2430 O O . ALA A 1 308 ? -23.409 -12.029 -10.897 1.00 81.00 308 ALA A O 1
ATOM 2431 N N . TYR A 1 309 ? -23.234 -13.829 -9.557 1.00 83.38 309 TYR A N 1
ATOM 2432 C CA . TYR A 1 309 ? -23.438 -14.826 -10.616 1.00 83.38 309 TYR A CA 1
ATOM 2433 C C . TYR A 1 309 ? -24.638 -15.749 -10.374 1.00 83.38 309 TYR A C 1
ATOM 2435 O O . TYR A 1 309 ? -24.903 -16.615 -11.201 1.00 83.38 309 TYR A O 1
ATOM 2443 N N . GLY A 1 310 ? -25.341 -15.621 -9.240 1.00 83.06 310 GLY A N 1
ATOM 2444 C CA . GLY A 1 310 ? -26.452 -16.511 -8.882 1.00 83.06 310 GLY A CA 1
ATOM 2445 C C . GLY A 1 310 ? -26.025 -17.942 -8.532 1.00 83.06 310 GLY A C 1
ATOM 2446 O O . GLY A 1 310 ? -26.871 -18.822 -8.404 1.00 83.06 310 GLY A O 1
ATOM 2447 N N . VAL A 1 311 ? -24.722 -18.195 -8.373 1.00 83.44 311 VAL A N 1
ATOM 2448 C CA . VAL A 1 311 ? -24.190 -19.525 -8.057 1.00 83.44 311 VAL A CA 1
ATOM 2449 C C . VAL A 1 311 ? -24.230 -19.733 -6.546 1.00 83.44 311 VAL A C 1
ATOM 2451 O O . VAL A 1 311 ? -23.633 -18.957 -5.800 1.00 83.44 311 VAL A O 1
ATOM 2454 N N . SER A 1 312 ? -24.908 -20.789 -6.097 1.00 81.62 312 SER A N 1
ATOM 2455 C CA . SER A 1 312 ? -24.955 -21.198 -4.690 1.00 81.62 312 SER A CA 1
ATOM 2456 C C . SER A 1 312 ? -24.605 -22.676 -4.542 1.00 81.62 312 SER A C 1
ATOM 2458 O O . SER A 1 312 ? -24.859 -23.483 -5.436 1.00 81.62 312 SER A O 1
ATOM 2460 N N . LEU A 1 313 ? -24.002 -23.028 -3.407 1.00 87.81 313 LEU A N 1
ATOM 2461 C CA . LEU A 1 313 ? -23.702 -24.409 -3.032 1.00 87.81 313 LEU A CA 1
ATOM 2462 C C . LEU A 1 313 ? -24.731 -24.857 -1.990 1.00 87.81 313 LEU A C 1
ATOM 2464 O O . LEU A 1 313 ? -24.409 -25.026 -0.814 1.00 87.81 313 LEU A O 1
ATOM 2468 N N . ALA A 1 314 ? -25.988 -24.980 -2.430 1.00 88.50 314 ALA A N 1
ATOM 2469 C CA . ALA A 1 314 ? -27.159 -25.144 -1.565 1.00 88.50 314 ALA A CA 1
ATOM 2470 C C . ALA A 1 314 ? -27.033 -26.310 -0.568 1.00 88.50 314 ALA A C 1
ATOM 2472 O O . ALA A 1 314 ? -27.386 -26.154 0.603 1.00 88.50 314 ALA A O 1
ATOM 2473 N N . ASP A 1 315 ? -26.468 -27.440 -1.004 1.00 92.94 315 ASP A N 1
ATOM 2474 C CA . ASP A 1 315 ? -26.275 -28.622 -0.157 1.00 92.94 315 ASP A CA 1
ATOM 2475 C C . ASP A 1 315 ? -25.348 -28.323 1.023 1.00 92.94 315 ASP A C 1
ATOM 2477 O O . ASP A 1 315 ? -25.690 -28.590 2.177 1.00 92.94 315 ASP A O 1
ATOM 2481 N N . LEU A 1 316 ? -24.201 -27.694 0.747 1.00 93.88 316 LEU A N 1
ATOM 2482 C CA . LEU A 1 316 ? -23.243 -27.310 1.779 1.00 93.88 316 LEU A CA 1
ATOM 2483 C C . LEU A 1 316 ? -23.848 -26.254 2.707 1.00 93.88 316 LEU A C 1
ATOM 2485 O O . LEU A 1 316 ? -23.740 -26.375 3.922 1.00 93.88 316 LEU A O 1
ATOM 2489 N N . GLU A 1 317 ? -24.548 -25.253 2.169 1.00 93.75 317 GLU A N 1
ATOM 2490 C CA . GLU A 1 317 ? -25.208 -24.235 2.994 1.00 93.75 317 GLU A CA 1
ATOM 2491 C C . GLU A 1 317 ? -26.234 -24.838 3.957 1.00 93.75 317 GLU A C 1
ATOM 2493 O O . GLU A 1 317 ? -26.295 -24.441 5.122 1.00 93.75 317 GLU A O 1
ATOM 2498 N N . SER A 1 318 ? -27.032 -25.800 3.492 1.00 93.88 318 SER A N 1
ATOM 2499 C CA . SER A 1 318 ? -28.010 -26.513 4.316 1.00 93.88 318 SER A CA 1
ATOM 2500 C C . SER A 1 318 ? -27.334 -27.309 5.439 1.00 93.88 318 SER A C 1
ATOM 2502 O O . SER A 1 318 ? -27.755 -27.242 6.599 1.00 93.88 318 SER A O 1
ATOM 2504 N N . GLN A 1 319 ? -26.228 -27.993 5.133 1.00 95.12 319 GLN A N 1
ATOM 2505 C CA . GLN A 1 319 ? -25.445 -28.751 6.113 1.00 95.12 319 GLN A CA 1
ATOM 2506 C C . GLN A 1 319 ? -24.820 -27.854 7.194 1.00 95.12 319 GLN A C 1
ATOM 2508 O O . GLN A 1 319 ? -24.857 -28.207 8.372 1.00 95.12 319 GLN A O 1
ATOM 2513 N N . VAL A 1 320 ? -24.319 -26.663 6.846 1.00 94.12 320 VAL A N 1
ATOM 2514 C CA . VAL A 1 320 ? -23.812 -25.709 7.855 1.00 94.12 320 VAL A CA 1
ATOM 2515 C C . VAL A 1 320 ? -24.958 -25.114 8.668 1.00 94.12 320 VAL A C 1
ATOM 2517 O O . VAL A 1 320 ? -24.870 -25.008 9.890 1.00 94.12 320 VAL A O 1
ATOM 2520 N N . LYS A 1 321 ? -26.065 -24.724 8.020 1.00 93.50 321 LYS A N 1
ATOM 2521 C CA . LYS A 1 321 ? -27.226 -24.119 8.704 1.00 93.50 321 LYS A CA 1
ATOM 2522 C C . LYS A 1 321 ? -27.835 -25.057 9.745 1.00 93.50 321 LYS A C 1
ATOM 2524 O O . LYS A 1 321 ? -28.267 -24.578 10.801 1.00 93.50 321 LYS A O 1
ATOM 2529 N N . SER A 1 322 ? -27.857 -26.354 9.441 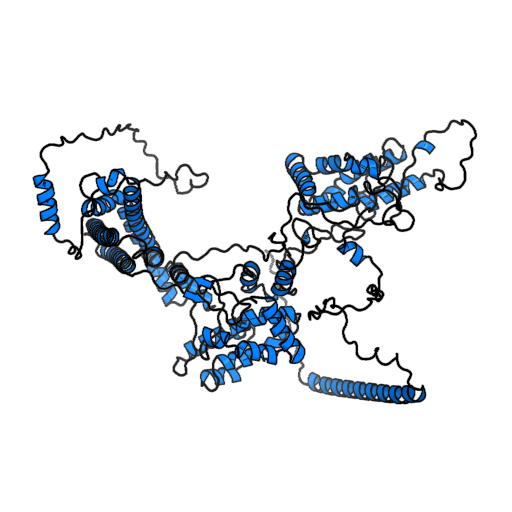1.00 91.19 322 SER A N 1
ATOM 2530 C CA . SER A 1 322 ? -28.317 -27.427 10.331 1.00 91.19 322 SER A CA 1
ATOM 2531 C C . SER A 1 322 ? -27.282 -27.841 11.381 1.00 91.19 322 SER A C 1
ATOM 2533 O O . SER A 1 322 ? -27.654 -28.474 12.363 1.00 91.19 322 SER A O 1
ATOM 2535 N N . GLY A 1 323 ? -26.012 -27.455 11.219 1.00 90.56 323 GLY A N 1
ATOM 2536 C CA . GLY A 1 323 ? -24.922 -27.845 12.115 1.00 90.56 323 GLY A CA 1
ATOM 2537 C C . GLY A 1 323 ? -24.413 -29.272 11.892 1.00 90.56 323 GLY A C 1
ATOM 2538 O O . GLY A 1 323 ? -23.723 -29.797 12.758 1.00 90.56 323 GLY A O 1
ATOM 2539 N N . MET A 1 324 ? -24.742 -29.900 10.754 1.00 93.62 324 MET A N 1
ATOM 2540 C CA . MET A 1 324 ? -24.191 -31.208 10.370 1.00 93.62 324 MET A CA 1
ATOM 2541 C C . MET A 1 324 ? -22.691 -31.131 10.077 1.00 93.62 324 MET A C 1
ATOM 2543 O O . MET A 1 324 ? -21.957 -32.068 10.378 1.00 93.62 324 MET A O 1
ATOM 2547 N N . ILE A 1 325 ? -22.240 -30.011 9.509 1.00 95.50 325 ILE A N 1
ATOM 2548 C CA . ILE A 1 325 ? -20.823 -29.713 9.294 1.00 95.50 325 ILE A CA 1
ATOM 2549 C C . ILE A 1 325 ? -20.449 -28.420 10.022 1.00 95.50 325 ILE A C 1
ATOM 2551 O O . ILE A 1 325 ? -21.253 -27.487 10.114 1.00 95.50 325 ILE A O 1
ATOM 2555 N N . SER A 1 326 ? -19.221 -28.362 10.538 1.00 96.19 326 SER A N 1
ATOM 2556 C CA . SER A 1 326 ? -18.681 -27.158 11.173 1.00 96.19 326 SER A CA 1
ATOM 2557 C C . SER A 1 326 ? -18.319 -26.091 10.133 1.00 96.19 326 SER A C 1
ATOM 2559 O O . SER A 1 326 ? -18.263 -26.357 8.928 1.00 96.19 326 SER A O 1
ATOM 2561 N N . MET A 1 327 ? -18.038 -24.864 10.586 1.00 96.31 327 MET A N 1
ATOM 2562 C CA . MET A 1 327 ? -17.581 -23.804 9.682 1.00 96.31 327 MET A CA 1
ATOM 2563 C C . MET A 1 327 ? -16.217 -24.152 9.069 1.00 96.31 327 MET A C 1
ATOM 2565 O O . MET A 1 327 ? -15.983 -23.886 7.892 1.00 96.31 327 MET A O 1
ATOM 2569 N N . LYS A 1 328 ? -15.343 -24.826 9.824 1.00 97.06 328 LYS A N 1
ATOM 2570 C CA . LYS A 1 328 ? -14.074 -25.365 9.314 1.00 97.06 328 LYS A CA 1
ATOM 2571 C C . LYS A 1 328 ? -14.288 -26.337 8.147 1.00 97.06 328 LYS A C 1
ATOM 2573 O O . LYS A 1 328 ? -13.659 -26.186 7.098 1.00 97.06 328 LYS A O 1
ATOM 2578 N N . GLU A 1 329 ? -15.196 -27.301 8.302 1.00 97.00 329 GLU A N 1
ATOM 2579 C CA . GLU A 1 329 ? -15.518 -28.274 7.248 1.00 97.00 329 GLU A CA 1
ATOM 2580 C C . GLU A 1 329 ? -16.167 -27.616 6.031 1.00 97.00 329 GLU A C 1
ATOM 2582 O O . GLU A 1 329 ? -15.832 -27.932 4.888 1.00 97.00 329 GLU A O 1
ATOM 2587 N N . PHE A 1 330 ? -17.034 -26.629 6.255 1.00 97.00 330 PHE A N 1
ATOM 2588 C CA . PHE A 1 330 ? -17.594 -25.836 5.169 1.00 97.00 330 PHE A CA 1
ATOM 2589 C C . PHE A 1 330 ? -16.505 -25.163 4.337 1.00 97.00 330 PHE A C 1
ATOM 2591 O O . PHE A 1 330 ? -16.482 -25.310 3.118 1.00 97.00 330 PHE A O 1
ATOM 2598 N N . ILE A 1 331 ? -15.561 -24.478 4.988 1.00 97.62 331 ILE A N 1
ATOM 2599 C CA . ILE A 1 331 ? -14.431 -23.824 4.320 1.00 97.62 331 ILE A CA 1
ATOM 2600 C C . ILE A 1 331 ? -13.572 -24.846 3.560 1.00 97.62 331 ILE A C 1
ATOM 2602 O O . ILE A 1 331 ? -13.153 -24.570 2.430 1.00 97.62 331 ILE A O 1
ATOM 2606 N N . ARG A 1 332 ? -13.353 -26.039 4.128 1.00 97.69 332 ARG A N 1
ATOM 2607 C CA . ARG A 1 332 ? -12.645 -27.136 3.453 1.00 97.69 332 ARG A CA 1
ATOM 2608 C C . ARG A 1 332 ? -13.359 -27.553 2.164 1.00 97.69 332 ARG A C 1
ATOM 2610 O O . ARG A 1 332 ? -12.726 -27.595 1.107 1.00 97.69 332 ARG A O 1
ATOM 2617 N N . HIS A 1 333 ? -14.669 -27.790 2.218 1.00 96.69 333 HIS A N 1
ATOM 2618 C CA . HIS A 1 333 ? -15.464 -28.158 1.043 1.00 96.69 333 HIS A CA 1
ATOM 2619 C C . HIS A 1 333 ? -15.542 -27.036 0.001 1.00 96.69 333 HIS A C 1
ATOM 2621 O O . HIS A 1 333 ? -15.458 -27.312 -1.198 1.00 96.69 333 HIS A O 1
ATOM 2627 N N . LEU A 1 334 ? -15.620 -25.770 0.426 1.00 96.12 334 LEU A N 1
ATOM 2628 C CA . LEU A 1 334 ? -15.543 -24.626 -0.486 1.00 96.12 334 LEU A CA 1
ATOM 2629 C C . LEU A 1 334 ? -14.220 -24.618 -1.258 1.00 96.12 334 LEU A C 1
ATOM 2631 O O . LEU A 1 334 ? -14.229 -24.451 -2.478 1.00 96.12 334 LEU A O 1
ATOM 2635 N N . GLY A 1 335 ? -13.097 -24.858 -0.579 1.00 95.69 335 GLY A N 1
ATOM 2636 C CA . GLY A 1 335 ? -11.783 -24.945 -1.215 1.00 95.69 335 GLY A CA 1
ATOM 2637 C C . GLY A 1 335 ? -11.648 -26.113 -2.193 1.00 95.69 335 GLY A C 1
ATOM 2638 O O . GLY A 1 335 ? -11.007 -25.987 -3.234 1.00 95.69 335 GLY A O 1
ATOM 2639 N N . GLN A 1 336 ? -12.246 -27.259 -1.869 1.00 95.75 336 GLN A N 1
ATOM 2640 C CA . GLN A 1 336 ? -12.201 -28.459 -2.711 1.00 95.75 336 GLN A CA 1
ATOM 2641 C C . GLN A 1 336 ? -13.213 -28.425 -3.868 1.00 95.75 336 GLN A C 1
ATOM 2643 O O . GLN A 1 336 ? -13.197 -29.301 -4.734 1.00 95.75 336 GLN A O 1
ATOM 2648 N N . SER A 1 337 ? -14.089 -27.420 -3.907 1.00 95.00 337 SER A N 1
ATOM 2649 C CA . SER A 1 337 ? -15.113 -27.289 -4.938 1.00 95.00 337 SER A CA 1
ATOM 2650 C C . SER A 1 337 ? -14.523 -27.079 -6.341 1.00 95.00 337 SER A C 1
ATOM 2652 O O . SER A 1 337 ? -13.461 -26.475 -6.535 1.00 95.00 337 SER A O 1
ATOM 2654 N N . ARG A 1 338 ? -15.273 -27.509 -7.366 1.00 93.69 338 ARG A N 1
ATOM 2655 C CA . ARG A 1 338 ? -14.939 -27.245 -8.778 1.00 93.69 338 ARG A CA 1
ATOM 2656 C C . ARG A 1 338 ? -14.838 -25.744 -9.072 1.00 93.69 338 ARG A C 1
ATOM 2658 O O . ARG A 1 338 ? -14.010 -25.340 -9.884 1.00 93.69 338 ARG A O 1
ATOM 2665 N N . LEU A 1 339 ? -15.650 -24.927 -8.397 1.00 93.69 339 LEU A N 1
ATOM 2666 C CA . LEU A 1 339 ? -15.635 -23.469 -8.540 1.00 93.69 339 LEU A CA 1
ATOM 2667 C C . LEU A 1 339 ? -14.298 -22.880 -8.091 1.00 93.69 339 LEU A C 1
ATOM 2669 O O . LEU A 1 339 ? -13.684 -22.125 -8.839 1.00 93.69 339 LEU A O 1
ATOM 2673 N N . TYR A 1 340 ? -13.811 -23.269 -6.910 1.00 95.81 340 TYR A N 1
ATOM 2674 C CA . TYR A 1 340 ? -12.530 -22.777 -6.404 1.00 95.81 340 TYR A CA 1
ATOM 2675 C C . TYR A 1 340 ? -11.370 -23.180 -7.318 1.00 95.81 340 TYR A C 1
ATOM 2677 O O . TYR A 1 340 ? -10.505 -22.363 -7.631 1.00 95.81 340 TYR A O 1
ATOM 2685 N N . ARG A 1 341 ? -11.386 -24.421 -7.817 1.00 96.00 341 ARG A N 1
ATOM 2686 C CA . ARG A 1 341 ? -10.390 -24.910 -8.776 1.00 96.00 341 ARG A CA 1
ATOM 2687 C C . ARG A 1 341 ? -10.370 -24.082 -10.069 1.00 96.00 341 ARG A C 1
ATOM 2689 O O . ARG A 1 341 ? -9.297 -23.658 -10.499 1.00 96.00 341 ARG A O 1
ATOM 2696 N N . LYS A 1 342 ? -11.535 -23.820 -10.664 1.00 95.25 342 LYS A N 1
ATOM 2697 C CA . LYS A 1 342 ? -11.650 -23.036 -11.903 1.00 95.25 342 LYS A CA 1
ATOM 2698 C C . LYS A 1 342 ? -11.133 -21.604 -11.731 1.00 95.25 342 LYS A C 1
ATOM 2700 O O . LYS A 1 342 ? -10.477 -21.072 -12.620 1.00 95.25 342 LYS A O 1
ATOM 2705 N N . GLU A 1 343 ? -11.410 -20.987 -10.585 1.00 93.31 343 GLU A N 1
ATOM 2706 C CA . GLU A 1 343 ? -11.061 -19.587 -10.321 1.00 93.31 343 GLU A CA 1
ATOM 2707 C C . GLU A 1 343 ? -9.606 -19.402 -9.867 1.00 93.31 343 GLU A C 1
ATOM 2709 O O . GLU A 1 343 ? -8.923 -18.504 -10.357 1.00 93.31 343 GLU A O 1
ATOM 2714 N N . PHE A 1 344 ? -9.110 -20.238 -8.945 1.00 96.06 344 PHE A N 1
ATOM 2715 C CA . PHE A 1 344 ? -7.848 -19.997 -8.228 1.00 96.06 344 PHE A CA 1
ATOM 2716 C C . PHE A 1 344 ? -6.763 -21.051 -8.437 1.00 96.06 344 PHE A C 1
ATOM 2718 O O . PHE A 1 344 ? -5.638 -20.838 -7.988 1.00 96.06 344 PHE A O 1
ATOM 2725 N N . TYR A 1 345 ? -7.052 -22.151 -9.136 1.00 95.62 345 TYR A N 1
ATOM 2726 C CA . TYR A 1 345 ? -6.060 -23.184 -9.449 1.00 95.62 345 TYR A CA 1
ATOM 2727 C C . TYR A 1 345 ? -5.673 -23.179 -10.931 1.00 95.62 345 TYR A C 1
ATOM 2729 O O . TYR A 1 345 ? -4.512 -22.965 -11.261 1.00 95.62 345 TYR A O 1
ATOM 2737 N N . GLU A 1 346 ? -6.643 -23.355 -11.830 1.00 95.75 346 GLU A N 1
ATOM 2738 C CA . GLU A 1 346 ? -6.410 -23.509 -13.275 1.00 95.75 346 GLU A CA 1
ATOM 2739 C C . GLU A 1 346 ? -5.716 -22.311 -13.958 1.00 95.75 346 GLU A C 1
ATOM 2741 O O . GLU A 1 346 ? -4.812 -22.539 -14.764 1.00 95.75 346 GLU A O 1
ATOM 2746 N N . PRO A 1 347 ? -6.042 -21.038 -13.648 1.00 95.94 347 PRO A N 1
ATOM 2747 C CA . PRO A 1 347 ? -5.440 -19.899 -14.339 1.00 95.94 347 PRO A CA 1
ATOM 2748 C C . PRO A 1 347 ? -4.114 -19.431 -13.712 1.00 95.94 347 PRO A C 1
ATOM 2750 O O . PRO A 1 347 ? -3.660 -18.316 -14.009 1.00 95.94 347 PRO A O 1
ATOM 2753 N N . PHE A 1 348 ? -3.513 -20.219 -12.812 1.00 95.50 348 PHE A N 1
ATOM 2754 C CA . PHE A 1 348 ? -2.326 -19.842 -12.043 1.00 95.50 348 PHE A CA 1
ATOM 2755 C C . PHE A 1 348 ? -1.252 -20.930 -12.029 1.00 95.50 348 PHE A C 1
ATOM 2757 O O . PHE A 1 348 ? -1.515 -22.121 -12.150 1.00 95.50 348 PHE A O 1
ATOM 2764 N N . VAL A 1 349 ? -0.003 -20.506 -11.821 1.00 95.19 349 VAL A N 1
ATOM 2765 C CA . VAL A 1 349 ? 1.097 -21.428 -11.514 1.00 95.19 349 VAL A CA 1
ATOM 2766 C C . VAL A 1 349 ? 0.976 -21.929 -10.078 1.00 95.19 349 VAL A C 1
ATOM 2768 O O . VAL A 1 349 ? 0.568 -21.170 -9.201 1.00 95.19 349 VAL A O 1
ATOM 2771 N N . ILE A 1 350 ? 1.414 -23.163 -9.809 1.00 95.88 350 ILE A N 1
ATOM 2772 C CA . ILE A 1 350 ? 1.345 -23.795 -8.476 1.00 95.88 350 ILE A CA 1
ATOM 2773 C C . ILE A 1 350 ? 1.913 -22.881 -7.377 1.00 95.88 350 ILE A C 1
ATOM 2775 O O . ILE A 1 350 ? 1.306 -22.724 -6.323 1.00 95.88 350 ILE A O 1
ATOM 2779 N N . SER A 1 351 ? 3.032 -22.201 -7.643 1.00 96.19 351 SER A N 1
ATOM 2780 C CA . SER A 1 351 ? 3.622 -21.245 -6.699 1.00 96.19 351 SER A CA 1
ATOM 2781 C C . SER A 1 351 ? 2.672 -20.105 -6.324 1.00 96.19 351 SER A C 1
ATOM 2783 O O . SER A 1 351 ? 2.626 -19.696 -5.170 1.00 96.19 351 SER A O 1
ATOM 2785 N N . ARG A 1 352 ? 1.890 -19.603 -7.284 1.00 95.69 352 ARG A N 1
ATOM 2786 C CA . ARG A 1 352 ? 0.907 -18.542 -7.052 1.00 95.69 352 ARG A CA 1
ATOM 2787 C C . ARG A 1 352 ? -0.358 -19.077 -6.379 1.00 95.69 352 ARG A C 1
ATOM 2789 O O . ARG A 1 352 ? -0.914 -18.378 -5.539 1.00 95.69 352 ARG A O 1
ATOM 2796 N N . VAL A 1 353 ? -0.769 -20.307 -6.695 1.00 97.06 353 VAL A N 1
ATOM 2797 C CA . VAL A 1 353 ? -1.881 -20.996 -6.014 1.00 97.06 353 VAL A CA 1
ATOM 2798 C C . VAL A 1 353 ? -1.632 -21.062 -4.509 1.00 97.06 353 VAL A C 1
ATOM 2800 O O . VAL A 1 353 ? -2.531 -20.749 -3.739 1.00 97.06 353 VAL A O 1
ATOM 2803 N N . ILE A 1 354 ? -0.414 -21.412 -4.081 1.00 97.25 354 ILE A N 1
ATOM 2804 C CA . ILE A 1 354 ? -0.062 -21.477 -2.654 1.00 97.25 354 ILE A CA 1
ATOM 2805 C C . ILE A 1 354 ? -0.242 -20.106 -1.994 1.00 97.25 354 ILE A C 1
ATOM 2807 O O . ILE A 1 354 ? -0.922 -20.000 -0.980 1.00 97.25 354 ILE A O 1
ATOM 2811 N N . GLU A 1 355 ? 0.293 -19.038 -2.590 1.00 96.44 355 GLU A N 1
ATOM 2812 C CA . GLU A 1 355 ? 0.167 -17.677 -2.044 1.00 96.44 355 GLU A CA 1
ATOM 2813 C C . GLU A 1 355 ? -1.300 -17.237 -1.887 1.00 96.44 355 GLU A C 1
ATOM 2815 O O . GLU A 1 355 ? -1.659 -16.615 -0.886 1.00 96.44 355 GLU A O 1
ATOM 2820 N N . LEU A 1 356 ? -2.159 -17.582 -2.852 1.00 97.12 356 LEU A N 1
ATOM 2821 C CA . LEU A 1 356 ? -3.598 -17.310 -2.781 1.00 97.12 356 LEU A CA 1
ATOM 2822 C C . LEU A 1 356 ? -4.306 -18.214 -1.757 1.00 97.12 356 LEU A C 1
ATOM 2824 O O . LEU A 1 356 ? -5.185 -17.752 -1.036 1.00 97.12 356 LEU A O 1
ATOM 2828 N N . ALA A 1 357 ? -3.897 -19.474 -1.614 1.00 97.44 357 ALA A N 1
ATOM 2829 C CA . ALA A 1 357 ? -4.447 -20.373 -0.602 1.00 97.44 357 ALA A CA 1
ATOM 2830 C C . ALA A 1 357 ? -4.167 -19.858 0.824 1.00 97.44 357 ALA A C 1
ATOM 2832 O O . ALA A 1 357 ? -5.073 -19.832 1.657 1.00 97.44 357 ALA A O 1
ATOM 2833 N N . PHE A 1 358 ? -2.958 -19.352 1.088 1.00 97.50 358 PHE A N 1
ATOM 2834 C CA . PHE A 1 358 ? -2.614 -18.698 2.358 1.00 97.50 358 PHE A CA 1
ATOM 2835 C C . PHE A 1 358 ? -3.510 -17.486 2.654 1.00 97.50 358 PHE A C 1
ATOM 2837 O O . PHE A 1 358 ? -3.989 -17.322 3.781 1.00 97.50 358 PHE A O 1
ATOM 2844 N N . ARG A 1 359 ? -3.818 -16.681 1.630 1.00 97.19 359 ARG A N 1
ATOM 2845 C CA . ARG A 1 359 ? -4.772 -15.569 1.738 1.00 97.19 359 ARG A CA 1
ATOM 2846 C C . ARG A 1 359 ? -6.172 -16.059 2.120 1.00 97.19 359 ARG A C 1
ATOM 2848 O O . ARG A 1 359 ? -6.781 -15.494 3.023 1.00 97.19 359 ARG A O 1
ATOM 2855 N N . HIS A 1 360 ? -6.676 -17.089 1.443 1.00 97.38 360 HIS A N 1
ATOM 2856 C CA . HIS A 1 360 ? -8.062 -17.554 1.577 1.00 97.38 360 HIS A CA 1
ATOM 2857 C C . HIS A 1 360 ? -8.311 -18.316 2.877 1.00 97.38 360 HIS A C 1
ATOM 2859 O O . HIS A 1 360 ? -9.283 -18.027 3.573 1.00 97.38 360 HIS A O 1
ATOM 2865 N N . PHE A 1 361 ? -7.429 -19.249 3.235 1.00 97.81 361 PHE A N 1
ATOM 2866 C CA . PHE A 1 361 ? -7.656 -20.157 4.362 1.00 97.81 361 PHE A CA 1
ATOM 2867 C C . PHE A 1 361 ? -7.027 -19.672 5.667 1.00 97.81 361 PHE A C 1
ATOM 2869 O O . PHE A 1 361 ? -7.617 -19.860 6.724 1.00 97.81 361 PHE A O 1
ATOM 2876 N N . LEU A 1 362 ? -5.863 -19.016 5.606 1.00 96.62 362 LEU A N 1
ATOM 2877 C CA . LEU A 1 362 ? -5.159 -18.522 6.794 1.00 96.62 362 LEU A CA 1
ATOM 2878 C C . LEU A 1 362 ? -5.269 -17.004 6.972 1.00 96.62 362 LEU A C 1
ATOM 2880 O O . LEU A 1 362 ? -4.888 -16.482 8.019 1.00 96.62 362 LEU A O 1
ATOM 2884 N N . GLY A 1 363 ? -5.757 -16.264 5.975 1.00 95.94 363 GLY A N 1
ATOM 2885 C CA . GLY A 1 363 ? -5.924 -14.816 6.077 1.00 95.94 363 GLY A CA 1
ATOM 2886 C C . GLY A 1 363 ? -4.613 -14.031 6.173 1.00 95.94 363 GLY A C 1
ATOM 2887 O O . GLY A 1 363 ? -4.645 -12.890 6.625 1.00 95.94 363 GLY A O 1
ATOM 2888 N N . ARG A 1 364 ? -3.465 -14.603 5.784 1.00 95.75 364 ARG A N 1
ATOM 2889 C CA . ARG A 1 364 ? -2.145 -13.939 5.810 1.00 95.75 364 ARG A CA 1
ATOM 2890 C C . ARG A 1 364 ? -1.302 -14.284 4.585 1.00 95.75 364 ARG A C 1
ATOM 2892 O O . ARG A 1 364 ? -1.679 -15.138 3.792 1.00 95.75 364 ARG A O 1
ATOM 2899 N N . GLY A 1 365 ? -0.157 -13.619 4.442 1.00 95.31 365 GLY A N 1
ATOM 2900 C CA . GLY A 1 365 ? 0.875 -14.012 3.484 1.00 95.31 365 GLY A CA 1
ATOM 2901 C C . GLY A 1 365 ? 1.758 -15.148 4.005 1.00 95.31 365 GLY A C 1
ATOM 2902 O O . GLY A 1 365 ? 1.774 -15.445 5.203 1.00 95.31 365 GLY A O 1
ATOM 2903 N N . VAL A 1 366 ? 2.525 -15.758 3.102 1.00 95.75 366 VAL A N 1
ATOM 2904 C CA . VAL A 1 366 ? 3.571 -16.717 3.480 1.00 95.75 366 VAL A CA 1
ATOM 2905 C C . VAL A 1 366 ? 4.646 -15.984 4.282 1.00 95.75 366 VAL A C 1
ATOM 2907 O O . VAL A 1 366 ? 5.000 -14.846 3.953 1.00 95.75 366 VAL A O 1
ATOM 2910 N N . SER A 1 367 ? 5.139 -16.613 5.343 1.00 93.81 367 SER A N 1
ATOM 2911 C CA . SER A 1 367 ? 6.102 -16.005 6.256 1.00 93.81 367 SER A CA 1
ATOM 2912 C C . SER A 1 367 ? 7.540 -16.245 5.805 1.00 93.81 367 SER A C 1
ATOM 2914 O O . SER A 1 367 ? 8.277 -15.277 5.629 1.00 93.81 367 SER A O 1
ATOM 2916 N N . SER A 1 368 ? 7.930 -17.499 5.559 1.00 93.94 368 SER A N 1
ATOM 2917 C CA . SER A 1 368 ? 9.297 -17.906 5.212 1.00 93.94 368 SER A CA 1
ATOM 2918 C C . SER A 1 368 ? 9.376 -18.687 3.895 1.00 93.94 368 SER A C 1
ATOM 2920 O O . SER A 1 368 ? 8.360 -19.062 3.302 1.00 93.94 368 SER A O 1
ATOM 2922 N N . ILE A 1 369 ? 10.599 -18.919 3.406 1.00 93.88 369 ILE A N 1
ATOM 2923 C CA . ILE A 1 369 ? 10.814 -19.739 2.207 1.00 93.88 369 ILE A CA 1
ATOM 2924 C C . ILE A 1 369 ? 10.657 -21.231 2.518 1.00 93.88 369 ILE A C 1
ATOM 2926 O O . ILE A 1 369 ? 10.188 -21.979 1.666 1.00 93.88 369 ILE A O 1
ATOM 2930 N N . GLU A 1 370 ? 10.988 -21.645 3.736 1.00 94.31 370 GLU A N 1
ATOM 2931 C CA . GLU A 1 370 ? 10.848 -23.010 4.239 1.00 94.31 370 GLU A CA 1
ATOM 2932 C C . GLU A 1 370 ? 9.367 -23.411 4.282 1.00 94.31 370 GLU A C 1
ATOM 2934 O O . GLU A 1 370 ? 8.982 -24.404 3.665 1.00 94.31 370 GLU A O 1
ATOM 2939 N N . GLU A 1 371 ? 8.509 -22.558 4.857 1.00 95.19 371 GLU A N 1
ATOM 2940 C CA . GLU A 1 371 ? 7.050 -22.743 4.868 1.00 95.19 371 GLU A CA 1
ATOM 2941 C C . GLU A 1 371 ? 6.501 -22.883 3.438 1.00 95.19 371 GLU A C 1
ATOM 2943 O O . GLU A 1 371 ? 5.684 -23.758 3.141 1.00 95.19 371 GLU A O 1
ATOM 2948 N N . PHE A 1 372 ? 6.991 -22.062 2.502 1.00 96.25 372 PHE A N 1
ATOM 2949 C CA . PHE A 1 372 ? 6.605 -22.187 1.098 1.00 96.25 372 PHE A CA 1
ATOM 2950 C C . PHE A 1 372 ? 6.996 -23.551 0.506 1.00 96.25 372 PHE A C 1
ATOM 2952 O O . PHE A 1 372 ? 6.199 -24.163 -0.208 1.00 96.25 372 PHE A O 1
ATOM 2959 N N . GLN A 1 373 ? 8.218 -24.020 0.767 1.00 95.56 373 GLN A N 1
ATOM 2960 C CA . GLN A 1 373 ? 8.737 -25.277 0.225 1.00 95.56 373 GLN A CA 1
ATOM 2961 C C . GLN A 1 373 ? 7.962 -26.492 0.743 1.00 95.56 373 GLN A C 1
ATOM 2963 O O . GLN A 1 373 ? 7.669 -27.397 -0.042 1.00 95.56 373 GLN A O 1
ATOM 2968 N N . GLU A 1 374 ? 7.573 -26.495 2.018 1.00 95.19 374 GLU A N 1
ATOM 2969 C CA . GLU A 1 374 ? 6.757 -27.556 2.616 1.00 95.19 374 GLU A CA 1
ATOM 2970 C C . GLU A 1 374 ? 5.408 -27.692 1.900 1.00 95.19 374 GLU A C 1
ATOM 2972 O O . GLU A 1 374 ? 5.065 -28.760 1.381 1.00 95.19 374 GLU A O 1
ATOM 2977 N N . HIS A 1 375 ? 4.669 -26.588 1.768 1.00 96.50 375 HIS A N 1
ATOM 2978 C CA . HIS A 1 375 ? 3.381 -26.598 1.075 1.00 96.50 375 HIS A CA 1
ATOM 2979 C C . HIS A 1 375 ? 3.517 -26.863 -0.427 1.00 96.50 375 HIS A C 1
ATOM 2981 O O . HIS A 1 375 ? 2.658 -27.531 -1.011 1.00 96.50 375 HIS A O 1
ATOM 2987 N N . PHE A 1 376 ? 4.610 -26.414 -1.052 1.00 97.38 376 PHE A N 1
ATOM 2988 C CA . PHE A 1 376 ? 4.922 -26.729 -2.445 1.00 97.38 376 PHE A CA 1
ATOM 2989 C C . PHE A 1 376 ? 5.168 -28.228 -2.658 1.00 97.38 376 PHE A C 1
ATOM 2991 O O . PHE A 1 376 ? 4.711 -28.794 -3.656 1.00 97.38 376 PHE A O 1
ATOM 2998 N N . ALA A 1 377 ? 5.828 -28.903 -1.716 1.00 97.69 377 ALA A N 1
ATOM 2999 C CA . ALA A 1 377 ? 6.027 -30.346 -1.770 1.00 97.69 377 ALA A CA 1
ATOM 3000 C C . ALA A 1 377 ? 4.702 -31.118 -1.628 1.00 97.69 377 ALA A C 1
ATOM 3002 O O . ALA A 1 377 ? 4.501 -32.111 -2.331 1.00 97.69 377 ALA A O 1
ATOM 3003 N N . ILE A 1 378 ? 3.786 -30.652 -0.771 1.00 97.25 378 ILE A N 1
ATOM 3004 C CA . ILE A 1 378 ? 2.463 -31.269 -0.567 1.00 97.25 378 ILE A CA 1
ATOM 3005 C C . ILE A 1 378 ? 1.624 -31.194 -1.849 1.00 97.25 378 ILE A C 1
ATOM 3007 O O . ILE A 1 378 ? 1.175 -32.225 -2.358 1.00 97.25 378 ILE A O 1
ATOM 3011 N N . ILE A 1 379 ? 1.458 -29.994 -2.417 1.00 96.56 379 ILE A N 1
ATOM 3012 C CA . ILE A 1 379 ? 0.643 -29.801 -3.628 1.00 96.56 379 ILE A CA 1
ATOM 3013 C C . ILE A 1 379 ? 1.238 -30.515 -4.847 1.00 96.56 379 ILE A C 1
ATOM 3015 O O . ILE A 1 379 ? 0.491 -31.045 -5.666 1.00 96.56 379 ILE A O 1
ATOM 3019 N N . SER A 1 380 ? 2.569 -30.580 -4.956 1.00 95.81 380 SER A N 1
ATOM 3020 C CA . SER A 1 380 ? 3.237 -31.251 -6.077 1.00 95.81 380 SER A CA 1
ATOM 3021 C C . SER A 1 380 ? 3.050 -32.771 -6.049 1.00 95.81 380 SER A C 1
ATOM 3023 O O . SER A 1 380 ? 3.071 -33.401 -7.102 1.00 95.81 380 SER A O 1
ATOM 3025 N N . LYS A 1 381 ? 2.863 -33.367 -4.862 1.00 96.44 381 LYS A N 1
ATOM 3026 C CA . LYS A 1 381 ? 2.653 -34.814 -4.696 1.00 96.44 381 LYS A CA 1
ATOM 3027 C C . LYS A 1 381 ? 1.183 -35.221 -4.796 1.00 96.44 381 LYS A C 1
ATOM 3029 O O . LYS A 1 381 ? 0.885 -36.228 -5.427 1.00 96.44 381 LYS A O 1
ATOM 3034 N N . ALA A 1 382 ? 0.284 -34.474 -4.151 1.00 94.81 382 ALA A N 1
ATOM 3035 C CA . ALA A 1 382 ? -1.101 -34.901 -3.920 1.00 94.81 382 ALA A CA 1
ATOM 3036 C C . ALA A 1 382 ? -2.170 -33.918 -4.446 1.00 94.81 382 ALA A C 1
ATOM 3038 O O . ALA A 1 382 ? -3.367 -34.167 -4.310 1.00 94.81 382 ALA A O 1
ATOM 3039 N N . GLY A 1 383 ? -1.763 -32.815 -5.080 1.00 94.81 383 GLY A N 1
ATOM 3040 C CA . GLY A 1 383 ? -2.669 -31.856 -5.710 1.00 94.81 383 GLY A CA 1
ATOM 3041 C C . GLY A 1 383 ? -3.355 -30.886 -4.740 1.00 94.81 383 GLY A C 1
ATOM 3042 O O . GLY A 1 383 ? -2.949 -30.708 -3.591 1.00 94.81 383 GLY A O 1
ATOM 3043 N N . LEU A 1 384 ? -4.399 -30.212 -5.236 1.00 95.81 384 LEU A N 1
ATOM 3044 C CA . LEU A 1 384 ? -5.072 -29.099 -4.551 1.00 95.81 384 LEU A CA 1
ATOM 3045 C C . LEU A 1 384 ? -5.771 -29.515 -3.246 1.00 95.81 384 LEU A C 1
ATOM 3047 O O . LEU A 1 384 ? -5.651 -28.815 -2.243 1.00 95.81 384 LEU A O 1
ATOM 3051 N N . ALA A 1 385 ? -6.481 -30.646 -3.242 1.00 96.81 385 ALA A N 1
ATOM 3052 C CA . ALA A 1 385 ? -7.239 -31.089 -2.070 1.00 96.81 385 ALA A CA 1
ATOM 3053 C C . ALA A 1 385 ? -6.327 -31.337 -0.858 1.00 96.81 385 ALA A C 1
ATOM 3055 O O . ALA A 1 385 ? -6.653 -30.933 0.256 1.00 96.81 385 ALA A O 1
ATOM 3056 N N . ALA A 1 386 ? -5.147 -31.923 -1.088 1.00 97.06 386 ALA A N 1
ATOM 3057 C CA . ALA A 1 386 ? -4.159 -32.156 -0.041 1.00 97.06 386 ALA A CA 1
ATOM 3058 C C . ALA A 1 386 ? -3.583 -30.854 0.532 1.00 97.06 386 ALA A C 1
ATOM 3060 O O . ALA A 1 386 ? -3.386 -30.764 1.741 1.00 97.06 386 ALA A O 1
ATOM 3061 N N . LEU A 1 387 ? -3.357 -29.834 -0.308 1.00 97.44 387 LEU A N 1
ATOM 3062 C CA . LEU A 1 387 ? -2.924 -28.516 0.165 1.00 97.44 387 LEU A CA 1
ATOM 3063 C C . LEU A 1 387 ? -3.969 -27.890 1.095 1.00 97.44 387 LEU A C 1
ATOM 3065 O O . LEU A 1 387 ? -3.617 -27.384 2.155 1.00 97.44 387 LEU A O 1
ATOM 3069 N N . ILE A 1 388 ? -5.246 -27.931 0.709 1.00 97.88 388 ILE A N 1
ATOM 3070 C CA . ILE A 1 388 ? -6.332 -27.349 1.509 1.00 97.88 388 ILE A CA 1
ATOM 3071 C C . ILE A 1 388 ? -6.462 -28.078 2.843 1.00 97.88 388 ILE A C 1
ATOM 3073 O O . ILE A 1 388 ? -6.553 -27.421 3.876 1.00 97.88 388 ILE A O 1
ATOM 3077 N N . ASN A 1 389 ? -6.405 -29.412 2.836 1.00 97.75 389 ASN A N 1
ATOM 3078 C CA . ASN A 1 389 ? -6.433 -30.199 4.068 1.00 97.75 389 ASN A CA 1
ATOM 3079 C C . ASN A 1 389 ? -5.259 -29.823 4.976 1.00 97.75 389 ASN A C 1
ATOM 3081 O O . ASN A 1 389 ? -5.476 -29.494 6.132 1.00 97.75 389 ASN A O 1
ATOM 3085 N N . ALA A 1 390 ? -4.039 -29.740 4.437 1.00 97.31 390 ALA A N 1
ATOM 3086 C CA . ALA A 1 390 ? -2.864 -29.349 5.216 1.00 97.31 390 ALA A CA 1
ATOM 3087 C C . ALA A 1 390 ? -2.986 -27.948 5.849 1.00 97.31 390 ALA A C 1
ATOM 3089 O O . ALA A 1 390 ? -2.536 -27.747 6.973 1.00 97.31 390 ALA A O 1
ATOM 3090 N N . LEU A 1 391 ? -3.599 -26.980 5.156 1.00 97.12 391 LEU A N 1
ATOM 3091 C CA . LEU A 1 391 ? -3.807 -25.631 5.696 1.00 97.12 391 LEU A CA 1
ATOM 3092 C C . LEU A 1 391 ? -4.905 -25.599 6.766 1.00 97.12 391 LEU A C 1
ATOM 3094 O O . LEU A 1 391 ? -4.728 -24.978 7.811 1.00 97.12 391 LEU A O 1
ATOM 3098 N N . VAL A 1 392 ? -6.031 -26.265 6.516 1.00 97.38 392 VAL A N 1
ATOM 3099 C CA . VAL A 1 392 ? -7.195 -26.279 7.416 1.00 97.38 392 VAL A CA 1
ATOM 3100 C C . VAL A 1 392 ? -6.945 -27.149 8.659 1.00 97.38 392 VAL A C 1
ATOM 3102 O O . VAL A 1 392 ? -7.459 -26.850 9.735 1.00 97.38 392 VAL A O 1
ATOM 3105 N N . ASP A 1 393 ? -6.122 -28.191 8.546 1.00 97.00 393 ASP A N 1
ATOM 3106 C CA . ASP A 1 393 ? -5.736 -29.071 9.659 1.00 97.00 393 ASP A CA 1
ATOM 3107 C C . ASP A 1 393 ? -4.510 -28.575 10.433 1.00 97.00 393 ASP A C 1
ATOM 3109 O O . ASP A 1 393 ? -4.075 -29.218 11.386 1.00 97.00 393 ASP A O 1
ATOM 3113 N N . SER A 1 394 ? -3.963 -27.417 10.057 1.00 95.94 394 SER A N 1
ATOM 3114 C CA . SER A 1 394 ? -2.856 -26.802 10.783 1.00 95.94 394 SER A CA 1
ATOM 3115 C C . SER A 1 394 ? -3.277 -26.347 12.186 1.00 95.94 394 SER A C 1
ATOM 3117 O O . SER A 1 394 ? -4.396 -25.873 12.402 1.00 95.94 394 SER A O 1
ATOM 3119 N N . GLN A 1 395 ? -2.339 -26.426 13.136 1.00 94.50 395 GLN A N 1
ATOM 3120 C CA . GLN A 1 395 ? -2.537 -25.895 14.490 1.00 94.50 395 GLN A CA 1
ATOM 3121 C C . GLN A 1 395 ? -2.858 -24.395 14.453 1.00 94.50 395 GLN A C 1
ATOM 3123 O O . GLN A 1 395 ? -3.732 -23.925 15.173 1.00 94.50 395 GLN A O 1
ATOM 3128 N N . GLU A 1 396 ? -2.218 -23.657 13.543 1.00 94.69 396 GLU A N 1
ATOM 3129 C CA . GLU A 1 396 ? -2.468 -22.229 13.364 1.00 94.69 396 GLU A CA 1
ATOM 3130 C C . GLU A 1 396 ? -3.931 -21.932 13.017 1.00 94.69 396 GLU A C 1
ATOM 3132 O O . GLU A 1 396 ? -4.521 -20.991 13.547 1.00 94.69 396 GLU A O 1
ATOM 3137 N N . TYR A 1 397 ? -4.537 -22.728 12.133 1.00 96.88 397 TYR A N 1
ATOM 3138 C CA . TYR A 1 397 ? -5.943 -22.556 11.783 1.00 96.88 397 TYR A CA 1
ATOM 3139 C C . TYR A 1 397 ? -6.842 -22.765 13.009 1.00 96.88 397 TYR A C 1
ATOM 3141 O O . TYR A 1 397 ? -7.744 -21.961 13.262 1.00 96.88 397 TYR A O 1
ATOM 3149 N N . ALA A 1 398 ? -6.566 -23.809 13.796 1.00 96.06 398 ALA A N 1
ATOM 3150 C CA . ALA A 1 398 ? -7.308 -24.112 15.015 1.00 96.06 398 ALA A CA 1
ATOM 3151 C C . ALA A 1 398 ? -7.183 -22.997 16.070 1.00 96.06 398 ALA A C 1
ATOM 3153 O O . ALA A 1 398 ? -8.191 -22.610 16.656 1.00 96.06 398 ALA A O 1
ATOM 3154 N N . ASP A 1 399 ? -5.990 -22.428 16.258 1.00 94.44 399 ASP A N 1
ATOM 3155 C CA . ASP A 1 399 ? -5.746 -21.373 17.249 1.00 94.44 399 ASP A CA 1
ATOM 3156 C C . ASP A 1 399 ? -6.450 -20.051 16.894 1.00 94.44 399 ASP A C 1
ATOM 3158 O O . ASP A 1 399 ? -6.977 -19.359 17.768 1.00 94.44 399 ASP A O 1
ATOM 3162 N N . TYR A 1 400 ? -6.466 -19.677 15.609 1.00 94.25 400 TYR A N 1
ATOM 3163 C CA . TYR A 1 400 ? -7.028 -18.396 15.164 1.00 94.25 400 TYR A CA 1
ATOM 3164 C C . TYR A 1 400 ? -8.533 -18.438 14.892 1.00 94.25 400 TYR A C 1
ATOM 3166 O O . TYR A 1 400 ? -9.229 -17.452 15.155 1.00 94.25 400 TYR A O 1
ATOM 3174 N N . PHE A 1 401 ? -9.030 -19.536 14.320 1.00 96.06 401 PHE A N 1
ATOM 3175 C CA . PHE A 1 401 ? -10.411 -19.637 13.838 1.00 96.06 401 PHE A CA 1
ATOM 3176 C C . PHE A 1 401 ? -11.221 -20.706 14.582 1.00 96.06 401 PHE A C 1
ATOM 3178 O O . PHE A 1 401 ? -12.442 -20.568 14.727 1.00 96.06 401 PHE A O 1
ATOM 3185 N N . GLY A 1 402 ? -10.559 -21.745 15.093 1.00 95.62 402 GLY A N 1
ATOM 3186 C CA . GLY A 1 402 ? -11.228 -22.917 15.647 1.00 95.62 402 GLY A CA 1
ATOM 3187 C C . GLY A 1 402 ? -12.096 -23.606 14.591 1.00 95.62 402 GLY A C 1
ATOM 3188 O O . GLY A 1 402 ? -11.732 -23.675 13.418 1.00 95.62 402 GLY A O 1
ATOM 3189 N N . GLU A 1 403 ? -13.263 -24.104 15.001 1.00 95.62 403 GLU A N 1
ATOM 3190 C CA . GLU A 1 403 ? -14.203 -24.787 14.096 1.00 95.62 403 GLU A CA 1
ATOM 3191 C C . GLU A 1 403 ? -15.456 -23.972 13.752 1.00 95.62 403 GLU A C 1
ATOM 3193 O O . GLU A 1 403 ? -16.175 -24.309 12.810 1.00 95.62 403 GLU A O 1
ATOM 3198 N N . GLU A 1 404 ? -15.713 -22.893 14.495 1.00 94.81 404 GLU A N 1
ATOM 3199 C CA . GLU A 1 404 ? -16.940 -22.095 14.387 1.00 94.81 404 GLU A CA 1
ATOM 3200 C C . GLU A 1 404 ? -16.728 -20.746 13.683 1.00 94.81 404 GLU A C 1
ATOM 3202 O O . GLU A 1 404 ? -17.679 -20.188 13.132 1.00 94.81 404 GLU A O 1
ATOM 3207 N N . THR A 1 405 ? -15.513 -20.188 13.711 1.00 96.62 405 THR A N 1
ATOM 3208 C CA . THR A 1 405 ? -15.254 -18.832 13.203 1.00 96.62 405 THR A CA 1
ATOM 3209 C C . THR A 1 405 ? -14.929 -18.863 11.718 1.00 96.62 405 THR A C 1
ATOM 3211 O O . THR A 1 405 ? -14.092 -19.640 11.264 1.00 96.62 405 THR A O 1
ATOM 3214 N N . VAL A 1 406 ? -15.549 -17.968 10.952 1.00 96.88 406 VAL A N 1
ATOM 3215 C CA . VAL A 1 406 ? -15.191 -17.756 9.546 1.00 96.88 406 VAL A CA 1
ATOM 3216 C C . VAL A 1 406 ? -13.775 -17.164 9.472 1.00 96.88 406 VAL A C 1
ATOM 3218 O O . VAL A 1 406 ? -13.503 -16.186 10.180 1.00 96.88 406 VAL A O 1
ATOM 3221 N N . PRO A 1 407 ? -12.872 -17.690 8.617 1.00 97.50 407 PRO A N 1
ATOM 3222 C CA . PRO A 1 407 ? -11.553 -17.100 8.447 1.00 97.50 407 PRO A CA 1
ATOM 3223 C C . PRO A 1 407 ? -11.634 -15.629 8.029 1.00 97.50 407 PRO A C 1
ATOM 3225 O O . PRO A 1 407 ? -12.551 -15.208 7.325 1.00 97.50 407 PRO A O 1
ATOM 3228 N N . TYR A 1 408 ? -10.672 -14.830 8.475 1.00 95.31 408 TYR A N 1
ATOM 3229 C CA . TYR A 1 408 ? -10.641 -13.393 8.219 1.00 95.31 408 TYR A CA 1
ATOM 3230 C C . TYR A 1 408 ? -9.226 -12.924 7.895 1.00 95.31 408 TYR A C 1
ATOM 3232 O O . TYR A 1 408 ? -8.237 -13.492 8.362 1.00 95.31 408 TYR A O 1
ATOM 3240 N N . LEU A 1 409 ? -9.118 -11.837 7.127 1.00 94.94 409 LEU A N 1
ATOM 3241 C CA . LEU A 1 409 ? -7.827 -11.238 6.793 1.00 94.94 409 LEU A CA 1
ATOM 3242 C C . LEU A 1 409 ? -7.151 -10.643 8.036 1.00 94.94 409 LEU A C 1
ATOM 3244 O O . LEU A 1 409 ? -7.642 -9.683 8.645 1.00 94.94 409 LEU A O 1
ATOM 3248 N N . ARG A 1 410 ? -5.974 -11.172 8.361 1.00 93.12 410 ARG A N 1
ATOM 3249 C CA . ARG A 1 410 ? -5.100 -10.747 9.455 1.00 93.12 410 ARG A CA 1
ATOM 3250 C C . ARG A 1 410 ? -4.240 -9.567 9.010 1.00 93.12 410 ARG A C 1
ATOM 3252 O O . ARG A 1 410 ? -3.071 -9.687 8.652 1.00 93.12 410 ARG A O 1
ATOM 3259 N N . GLY A 1 411 ? -4.891 -8.407 8.961 1.00 89.44 411 GLY A N 1
ATOM 3260 C CA . GLY A 1 411 ? -4.286 -7.131 8.589 1.00 89.44 411 GLY A CA 1
ATOM 3261 C C . GLY A 1 411 ? -3.660 -6.373 9.760 1.00 89.44 411 GLY A C 1
ATOM 3262 O O . GLY A 1 411 ? -3.577 -6.846 10.894 1.00 89.44 411 GLY A O 1
ATOM 3263 N N . LEU A 1 412 ? -3.247 -5.143 9.467 1.00 89.69 412 LEU A N 1
ATOM 3264 C CA . LEU A 1 412 ? -2.684 -4.221 10.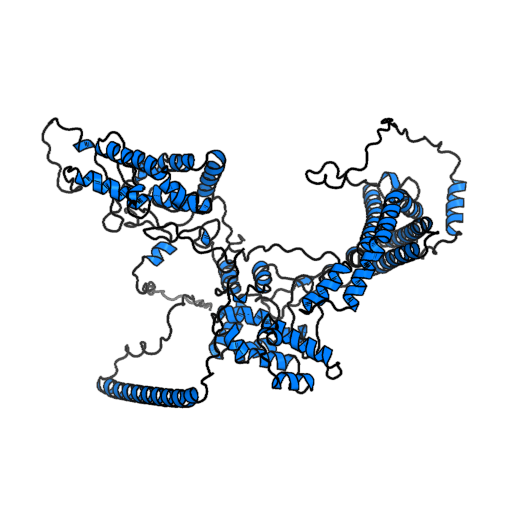449 1.00 89.69 412 LEU A CA 1
ATOM 3265 C C . LEU A 1 412 ? -3.670 -3.913 11.578 1.00 89.69 412 LEU A C 1
ATOM 3267 O O . LEU A 1 412 ? -4.851 -3.670 11.335 1.00 89.69 412 LEU A O 1
ATOM 3271 N N . GLY A 1 413 ? -3.155 -3.899 12.807 1.00 85.94 413 GLY A N 1
ATOM 3272 C CA . GLY A 1 413 ? -3.911 -3.593 14.020 1.00 85.94 413 GLY A CA 1
ATOM 3273 C C . GLY A 1 413 ? -4.543 -4.814 14.695 1.00 85.94 413 GLY A C 1
ATOM 3274 O O . GLY A 1 413 ? -4.591 -4.862 15.918 1.00 85.94 413 GLY A O 1
ATOM 3275 N N . LEU A 1 414 ? -4.951 -5.845 13.947 1.00 88.00 414 LEU A N 1
ATOM 3276 C CA . LEU A 1 414 ? -5.461 -7.081 14.561 1.00 88.00 414 LEU A CA 1
ATOM 3277 C C . LEU A 1 414 ? -4.350 -7.896 15.230 1.00 88.00 414 LEU A C 1
ATOM 3279 O O . LEU A 1 414 ? -4.530 -8.401 16.333 1.00 88.00 414 LEU A O 1
ATOM 3283 N N . GLU A 1 415 ? -3.204 -8.010 14.563 1.00 90.69 415 GLU A N 1
ATOM 3284 C CA . GLU A 1 415 ? -2.038 -8.733 15.062 1.00 90.69 415 GLU A CA 1
ATOM 3285 C C . GLU A 1 415 ? -0.739 -7.996 14.729 1.00 90.69 415 GLU A C 1
ATOM 3287 O O . GLU A 1 415 ? -0.707 -7.086 13.891 1.00 90.69 415 GLU A O 1
ATOM 3292 N N . ALA A 1 416 ? 0.345 -8.405 15.388 1.00 92.88 416 ALA A N 1
ATOM 3293 C CA . ALA A 1 416 ? 1.681 -7.942 15.053 1.00 92.88 416 ALA A CA 1
ATOM 3294 C C . ALA A 1 416 ? 2.091 -8.471 13.668 1.00 92.88 416 ALA A C 1
ATOM 3296 O O . ALA A 1 416 ? 2.029 -9.677 13.410 1.00 92.88 416 ALA A O 1
ATOM 3297 N N . GLN A 1 417 ? 2.512 -7.556 12.794 1.00 92.81 417 GLN A N 1
ATOM 3298 C CA . GLN A 1 417 ? 2.928 -7.852 11.424 1.00 92.81 417 GLN A CA 1
ATOM 3299 C C . GLN A 1 417 ? 4.449 -7.939 11.332 1.00 92.81 417 GLN A C 1
ATOM 3301 O O . GLN A 1 417 ? 5.157 -7.116 11.918 1.00 92.81 417 GLN A O 1
ATOM 3306 N N . GLU A 1 418 ? 4.952 -8.914 10.580 1.00 92.88 418 GLU A N 1
ATOM 3307 C CA . GLU A 1 418 ? 6.380 -9.007 10.299 1.00 92.88 418 GLU A CA 1
ATOM 3308 C C . GLU A 1 418 ? 6.800 -8.010 9.211 1.00 92.88 418 GLU A C 1
ATOM 3310 O O . GLU A 1 418 ? 6.080 -7.754 8.248 1.00 92.88 418 GLU A O 1
ATOM 3315 N N . CYS A 1 419 ? 8.002 -7.444 9.335 1.00 91.88 419 CYS A N 1
ATOM 3316 C CA . CYS A 1 419 ? 8.544 -6.556 8.305 1.00 91.88 419 CYS A CA 1
ATOM 3317 C C . CYS A 1 419 ? 9.031 -7.317 7.058 1.00 91.88 419 CYS A C 1
ATOM 3319 O O . CYS A 1 419 ? 9.114 -6.731 5.980 1.00 91.88 419 CYS A O 1
ATOM 3321 N N . ARG A 1 420 ? 9.320 -8.621 7.191 1.00 91.94 420 ARG A N 1
ATOM 3322 C CA . ARG A 1 420 ? 9.904 -9.476 6.145 1.00 91.94 420 ARG A CA 1
ATOM 3323 C C . ARG A 1 420 ? 9.015 -9.602 4.905 1.00 91.94 420 ARG A C 1
ATOM 3325 O O . ARG A 1 420 ? 9.534 -9.618 3.799 1.00 91.94 420 ARG A O 1
ATOM 3332 N N . ASN A 1 421 ? 7.696 -9.670 5.065 1.00 93.69 421 ASN A N 1
ATOM 3333 C CA . ASN A 1 421 ? 6.746 -9.786 3.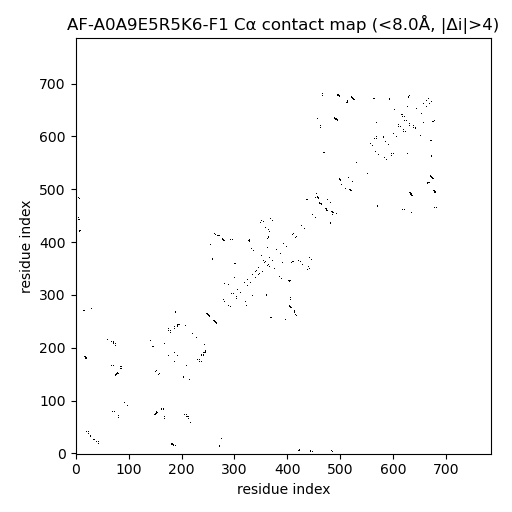955 1.00 93.69 421 ASN A CA 1
ATOM 3334 C C . ASN A 1 421 ? 5.794 -8.578 3.844 1.00 93.69 421 ASN A C 1
ATOM 3336 O O . ASN A 1 421 ? 4.777 -8.663 3.157 1.00 93.69 421 ASN A O 1
ATOM 3340 N N . TRP A 1 422 ? 6.149 -7.442 4.460 1.00 92.88 422 TRP A N 1
ATOM 3341 C CA . TRP A 1 422 ? 5.303 -6.250 4.606 1.00 92.88 422 TRP A CA 1
ATOM 3342 C C . TRP A 1 422 ? 4.563 -5.840 3.323 1.00 92.88 422 TRP A C 1
ATOM 3344 O O . TRP A 1 422 ? 3.333 -5.878 3.264 1.00 92.88 422 TRP A O 1
ATOM 3354 N N . GLY A 1 423 ? 5.306 -5.469 2.274 1.00 92.19 423 GLY A N 1
ATOM 3355 C CA . GLY A 1 423 ? 4.717 -5.003 1.015 1.00 92.19 423 GLY A CA 1
ATOM 3356 C C . GLY A 1 423 ? 3.908 -6.087 0.306 1.00 92.19 423 GLY A C 1
ATOM 3357 O O . GLY A 1 423 ? 2.796 -5.832 -0.156 1.00 92.19 423 GLY A O 1
ATOM 3358 N N . ALA A 1 424 ? 4.426 -7.319 0.305 1.00 92.50 424 ALA A N 1
ATOM 3359 C CA . ALA A 1 424 ? 3.784 -8.454 -0.346 1.00 92.50 424 ALA A CA 1
ATOM 3360 C C . ALA A 1 424 ? 2.443 -8.823 0.294 1.00 92.50 424 ALA A C 1
ATOM 3362 O O . ALA A 1 424 ? 1.469 -9.062 -0.417 1.00 92.50 424 ALA A O 1
ATOM 3363 N N . GLN A 1 425 ? 2.361 -8.814 1.623 1.00 94.62 425 GLN A N 1
ATOM 3364 C CA . GLN A 1 425 ? 1.125 -9.109 2.340 1.00 94.62 425 GLN A CA 1
ATOM 3365 C C . GLN A 1 425 ? 0.066 -8.020 2.140 1.00 94.62 425 GLN A C 1
ATOM 3367 O O . GLN A 1 425 ? -1.106 -8.331 1.930 1.00 94.62 425 GLN A O 1
ATOM 3372 N N . ILE A 1 426 ? 0.458 -6.744 2.154 1.00 93.25 426 ILE A N 1
ATOM 3373 C CA . ILE A 1 426 ? -0.481 -5.639 1.921 1.00 93.25 426 ILE A CA 1
ATOM 3374 C C . ILE A 1 426 ? -1.046 -5.692 0.496 1.00 93.25 426 ILE A C 1
ATOM 3376 O O . ILE A 1 426 ? -2.239 -5.463 0.299 1.00 93.25 426 ILE A O 1
ATOM 3380 N N . ASP A 1 427 ? -0.217 -6.020 -0.495 1.00 92.12 427 ASP A N 1
ATOM 3381 C CA . ASP A 1 427 ? -0.672 -6.191 -1.875 1.00 92.12 427 ASP A CA 1
ATOM 3382 C C . ASP A 1 427 ? -1.545 -7.439 -2.062 1.00 92.12 427 ASP A C 1
ATOM 3384 O O . ASP A 1 427 ? -2.486 -7.408 -2.857 1.00 92.12 427 ASP A O 1
ATOM 3388 N N . LEU A 1 428 ? -1.285 -8.511 -1.305 1.00 93.75 428 LEU A N 1
ATOM 3389 C CA . LEU A 1 428 ? -2.082 -9.739 -1.319 1.00 93.75 428 LEU A CA 1
ATOM 3390 C C . LEU A 1 428 ? -3.525 -9.503 -0.847 1.00 93.75 428 LEU A C 1
ATOM 3392 O O . LEU A 1 428 ? -4.449 -10.136 -1.349 1.00 93.75 428 LEU A O 1
ATOM 3396 N N . PHE A 1 429 ? -3.749 -8.575 0.083 1.00 93.94 429 PHE A N 1
ATOM 3397 C CA . PHE A 1 429 ? -5.089 -8.270 0.597 1.00 93.94 429 PHE A CA 1
ATOM 3398 C C . PHE A 1 429 ? -5.937 -7.374 -0.315 1.00 93.94 429 PHE A C 1
ATOM 3400 O O . PHE A 1 429 ? -7.087 -7.089 0.015 1.00 93.94 429 PHE A O 1
ATOM 3407 N N . LYS A 1 430 ? -5.418 -6.949 -1.470 1.00 92.62 430 LYS A N 1
ATOM 3408 C CA . LYS A 1 430 ? -6.176 -6.164 -2.453 1.00 92.62 430 LYS A CA 1
ATOM 3409 C C . LYS A 1 430 ? -6.957 -7.079 -3.396 1.00 92.62 430 LYS A C 1
ATOM 3411 O O . LYS A 1 430 ? -6.477 -8.147 -3.759 1.00 92.62 430 LYS A O 1
ATOM 3416 N N . TYR A 1 431 ? -8.092 -6.597 -3.904 1.00 92.00 431 TYR A N 1
ATOM 3417 C CA . TYR A 1 431 ? -8.864 -7.271 -4.963 1.00 92.00 431 TYR A CA 1
ATOM 3418 C C . TYR A 1 431 ? -8.058 -7.483 -6.259 1.00 92.00 431 TYR A C 1
ATOM 3420 O O . TYR A 1 431 ? -8.400 -8.308 -7.097 1.00 92.00 431 TYR A O 1
ATOM 3428 N N . SER A 1 432 ? -6.971 -6.726 -6.447 1.00 90.44 432 SER A N 1
ATOM 3429 C CA . SER A 1 432 ? -6.065 -6.868 -7.586 1.00 90.44 432 SER A CA 1
ATOM 3430 C C . SER A 1 432 ? -5.112 -8.065 -7.457 1.00 90.44 432 SER A C 1
ATOM 3432 O O . SER A 1 432 ? -4.347 -8.334 -8.382 1.00 90.44 432 SER A O 1
ATOM 3434 N N . ALA A 1 433 ? -5.092 -8.776 -6.323 1.00 91.06 433 ALA A N 1
ATOM 3435 C CA . ALA A 1 433 ? -4.158 -9.874 -6.097 1.00 91.06 433 ALA A CA 1
ATOM 3436 C C . ALA A 1 433 ? -4.321 -11.035 -7.105 1.00 91.06 433 ALA A C 1
ATOM 3438 O O . ALA A 1 433 ? -3.299 -11.454 -7.659 1.00 91.06 433 ALA A O 1
ATOM 3439 N N . PRO A 1 434 ? -5.529 -11.521 -7.456 1.00 91.19 434 PRO A N 1
ATOM 3440 C CA . PRO A 1 434 ? -5.694 -12.583 -8.459 1.00 91.19 434 PRO A CA 1
ATOM 3441 C C . PRO A 1 434 ? -5.280 -12.177 -9.882 1.00 91.19 434 PRO A C 1
ATOM 3443 O O . PRO A 1 434 ? -5.000 -13.026 -10.727 1.00 91.19 434 PRO A O 1
ATOM 3446 N N . VAL A 1 435 ? -5.189 -10.881 -10.181 1.00 88.88 435 VAL A N 1
ATOM 3447 C CA . VAL A 1 435 ? -4.713 -10.416 -11.495 1.00 88.88 435 VAL A CA 1
ATOM 3448 C C . VAL A 1 435 ? -3.208 -10.689 -11.652 1.00 88.88 435 VAL A C 1
ATOM 3450 O O . VAL A 1 435 ? -2.718 -10.929 -12.758 1.00 88.88 435 VAL A O 1
ATOM 3453 N N . ARG A 1 436 ? -2.458 -10.751 -10.543 1.00 88.00 436 ARG A N 1
ATOM 3454 C CA . ARG A 1 436 ? -1.031 -11.086 -10.550 1.00 88.00 436 ARG A CA 1
ATOM 3455 C C . ARG A 1 436 ? -0.811 -12.579 -10.802 1.00 88.00 436 ARG A C 1
ATOM 3457 O O . ARG A 1 436 ? -1.135 -13.418 -9.964 1.00 88.00 436 ARG A O 1
ATOM 3464 N N . LYS A 1 437 ? -0.176 -12.896 -11.934 1.00 89.50 437 LYS A N 1
ATOM 3465 C CA . LYS A 1 437 ? 0.174 -14.275 -12.329 1.00 89.50 437 LYS A CA 1
ATOM 3466 C C . LYS A 1 437 ? 1.551 -14.738 -11.849 1.00 89.50 437 LYS A C 1
ATOM 3468 O O . LYS A 1 437 ? 1.769 -15.934 -11.686 1.00 89.50 437 LYS A O 1
ATOM 3473 N N . VAL A 1 438 ? 2.469 -13.804 -11.606 1.00 89.19 438 VAL A N 1
ATOM 3474 C CA . VAL A 1 438 ? 3.831 -14.099 -11.132 1.00 89.19 438 VAL A CA 1
ATOM 3475 C C . VAL A 1 438 ? 3.826 -14.235 -9.603 1.00 89.19 438 VAL A C 1
ATOM 3477 O O . VAL A 1 438 ? 3.313 -13.322 -8.946 1.00 89.19 438 VAL A O 1
ATOM 3480 N N . PRO A 1 439 ? 4.407 -15.307 -9.023 1.00 92.25 439 PRO A N 1
ATOM 3481 C CA . PRO A 1 439 ? 4.511 -15.447 -7.571 1.00 92.25 439 PRO A CA 1
ATOM 3482 C C . PRO A 1 439 ? 5.281 -14.264 -6.974 1.00 92.25 439 PRO A C 1
ATOM 3484 O O . PRO A 1 439 ? 6.215 -13.752 -7.593 1.00 92.25 439 PRO A O 1
ATOM 3487 N N . GLN A 1 440 ? 4.853 -13.793 -5.807 1.00 91.06 440 GLN A N 1
ATOM 3488 C CA . GLN A 1 440 ? 5.409 -12.615 -5.142 1.00 91.06 440 GLN A CA 1
ATOM 3489 C C . GLN A 1 440 ? 6.331 -12.986 -3.981 1.00 91.06 440 GLN A C 1
ATOM 3491 O O . GLN A 1 440 ? 7.425 -12.435 -3.878 1.00 91.06 440 GLN A O 1
ATOM 3496 N N . PHE A 1 441 ? 5.912 -13.921 -3.130 1.00 93.88 441 PHE A N 1
ATOM 3497 C CA . PHE A 1 441 ? 6.623 -14.292 -1.907 1.00 93.88 441 PHE A CA 1
ATOM 3498 C C . PHE A 1 441 ? 7.858 -15.123 -2.235 1.00 93.88 441 PHE A C 1
ATOM 3500 O O . PHE A 1 441 ? 8.949 -14.794 -1.782 1.00 93.88 441 PHE A O 1
ATOM 3507 N N . LEU A 1 442 ? 7.720 -16.131 -3.104 1.00 93.12 442 LEU A N 1
ATOM 3508 C CA . LEU A 1 442 ? 8.852 -16.973 -3.503 1.00 93.12 442 LEU A CA 1
ATOM 3509 C C . LEU A 1 442 ? 9.974 -16.152 -4.152 1.00 93.12 442 LEU A C 1
ATOM 3511 O O . LEU A 1 442 ? 11.145 -16.337 -3.829 1.00 93.12 442 LEU A O 1
ATOM 3515 N N . THR A 1 443 ? 9.623 -15.239 -5.065 1.00 91.69 443 THR A N 1
ATOM 3516 C CA . THR A 1 443 ? 10.623 -14.380 -5.714 1.00 91.69 443 THR A CA 1
ATOM 3517 C C . THR A 1 443 ? 11.282 -13.454 -4.705 1.00 91.69 443 THR A C 1
ATOM 3519 O O . THR A 1 443 ? 12.495 -13.330 -4.712 1.00 91.69 443 THR A O 1
ATOM 3522 N N . LEU A 1 444 ? 10.502 -12.869 -3.794 1.00 92.44 444 LEU A N 1
ATOM 3523 C CA . LEU A 1 444 ? 11.004 -11.949 -2.780 1.00 92.44 444 LEU A CA 1
ATOM 3524 C C . LEU A 1 444 ? 11.953 -12.633 -1.789 1.00 92.44 444 LEU A C 1
ATOM 3526 O O . LEU A 1 444 ? 13.045 -12.127 -1.548 1.00 92.44 444 LEU A O 1
ATOM 3530 N N . PHE A 1 445 ? 11.578 -13.797 -1.255 1.00 93.06 445 PHE A N 1
ATOM 3531 C CA . PHE A 1 445 ? 12.445 -14.544 -0.344 1.00 93.06 445 PHE A CA 1
ATOM 3532 C C . PHE A 1 445 ? 13.690 -15.084 -1.050 1.00 93.06 445 PHE A C 1
ATOM 3534 O O . PHE A 1 445 ? 14.778 -15.046 -0.479 1.00 93.06 445 PHE A O 1
ATOM 3541 N N . GLY A 1 446 ? 13.557 -15.519 -2.307 1.00 91.50 446 GLY A N 1
ATOM 3542 C CA . GLY A 1 446 ? 14.704 -15.901 -3.127 1.00 91.50 446 GLY A CA 1
ATOM 3543 C C . GLY A 1 446 ? 15.653 -14.730 -3.396 1.00 91.50 446 GLY A C 1
ATOM 3544 O O . GLY A 1 446 ? 16.867 -14.917 -3.376 1.00 91.50 446 GLY A O 1
ATOM 3545 N N . ASP A 1 447 ? 15.120 -13.526 -3.609 1.00 90.69 447 ASP A N 1
ATOM 3546 C CA . ASP A 1 447 ? 15.914 -12.323 -3.864 1.00 90.69 447 ASP A CA 1
ATOM 3547 C C . ASP A 1 447 ? 16.618 -11.815 -2.593 1.00 90.69 447 ASP A C 1
ATOM 3549 O O . ASP A 1 447 ? 17.724 -11.289 -2.690 1.00 90.69 447 ASP A O 1
ATOM 3553 N N . TYR A 1 448 ? 16.062 -12.038 -1.393 1.00 91.31 448 TYR A N 1
ATOM 3554 C CA . TYR A 1 448 ? 16.758 -11.734 -0.131 1.00 91.31 448 TYR A CA 1
ATOM 3555 C C . TYR A 1 448 ? 18.050 -12.529 0.068 1.00 91.31 448 TYR A C 1
ATOM 3557 O O . TYR A 1 448 ? 18.969 -12.043 0.723 1.00 91.31 448 TYR A O 1
ATOM 3565 N N . GLN A 1 449 ? 18.126 -13.739 -0.485 1.00 90.88 449 GLN A N 1
ATOM 3566 C CA . GLN A 1 449 ? 19.310 -14.596 -0.389 1.00 90.88 449 GLN A CA 1
ATOM 3567 C C . GLN A 1 449 ? 20.308 -14.356 -1.533 1.00 90.88 449 GLN A C 1
ATOM 3569 O O . GLN A 1 449 ? 21.444 -14.827 -1.473 1.00 90.88 449 GLN A O 1
ATOM 3574 N N . LYS A 1 450 ? 19.899 -13.637 -2.585 1.00 90.31 450 LYS A N 1
ATOM 3575 C CA . LYS A 1 450 ? 20.693 -13.405 -3.796 1.00 90.31 450 LYS A CA 1
ATOM 3576 C C . LYS A 1 450 ? 21.334 -12.013 -3.803 1.00 90.31 450 LYS A C 1
ATOM 3578 O O . LYS A 1 450 ? 20.838 -11.089 -3.152 1.00 90.31 450 LYS A O 1
ATOM 3583 N N . PRO A 1 451 ? 22.437 -11.839 -4.558 1.00 90.88 451 PRO A N 1
ATOM 3584 C CA . PRO A 1 451 ? 22.979 -10.513 -4.837 1.00 90.88 451 PRO A CA 1
ATOM 3585 C C . PRO A 1 451 ? 21.996 -9.677 -5.671 1.00 90.88 451 PRO A C 1
ATOM 3587 O O . PRO A 1 451 ? 20.958 -10.171 -6.118 1.00 90.88 451 PRO A O 1
ATOM 3590 N N . LEU A 1 452 ? 22.340 -8.405 -5.899 1.00 90.81 452 LEU A N 1
ATOM 3591 C CA . LEU A 1 452 ? 21.514 -7.492 -6.690 1.00 90.81 452 LEU A CA 1
ATOM 3592 C C . LEU A 1 452 ? 21.151 -8.093 -8.063 1.00 90.81 452 LEU A C 1
ATOM 3594 O O . LEU A 1 452 ? 22.026 -8.639 -8.744 1.00 90.81 452 LEU A O 1
ATOM 3598 N N . PRO A 1 453 ? 19.879 -7.983 -8.484 1.00 91.06 453 PRO A N 1
ATOM 3599 C CA . PRO A 1 453 ? 19.436 -8.514 -9.765 1.00 91.06 453 PRO A CA 1
ATOM 3600 C C . PRO A 1 453 ? 19.994 -7.698 -10.937 1.00 91.06 453 PRO A C 1
ATOM 3602 O O . PRO A 1 453 ? 20.183 -6.486 -10.837 1.00 91.06 453 PRO A O 1
ATOM 3605 N N . ASP A 1 454 ? 20.181 -8.347 -12.089 1.00 91.19 454 ASP A N 1
ATOM 3606 C CA . ASP A 1 454 ? 20.456 -7.647 -13.348 1.00 91.19 454 ASP A CA 1
ATOM 3607 C C . ASP A 1 454 ? 19.176 -6.980 -13.876 1.00 91.19 454 ASP A C 1
ATOM 3609 O O . ASP A 1 454 ? 18.354 -7.596 -14.556 1.00 91.19 454 ASP A O 1
ATOM 3613 N N . GLN A 1 455 ? 18.999 -5.707 -13.537 1.00 90.75 455 GLN A N 1
ATOM 3614 C CA . GLN A 1 455 ? 17.927 -4.854 -14.043 1.00 90.75 455 GLN A CA 1
ATOM 3615 C C . GLN A 1 455 ? 18.336 -3.381 -13.980 1.00 90.75 455 GLN A C 1
ATOM 3617 O O . GLN A 1 455 ? 19.315 -3.021 -13.325 1.00 90.75 455 GLN A O 1
ATOM 3622 N N . HIS A 1 456 ? 17.566 -2.516 -14.637 1.00 92.50 456 HIS A N 1
ATOM 3623 C CA . HIS A 1 456 ? 17.756 -1.073 -14.535 1.00 92.50 456 HIS A CA 1
ATOM 3624 C C . HIS A 1 456 ? 17.652 -0.565 -13.075 1.00 92.50 456 HIS A C 1
ATOM 3626 O O . HIS A 1 456 ? 16.755 -1.013 -12.347 1.00 92.50 456 HIS A O 1
ATOM 3632 N N . PRO A 1 457 ? 18.467 0.430 -12.654 1.00 91.81 457 PRO A N 1
ATOM 3633 C CA . PRO A 1 457 ? 18.466 0.950 -11.280 1.00 91.81 457 PRO A CA 1
ATOM 3634 C C . PRO A 1 457 ? 17.110 1.456 -10.772 1.00 91.81 457 PRO A C 1
ATOM 3636 O O . PRO A 1 457 ? 16.808 1.377 -9.586 1.00 91.81 457 PRO A O 1
ATOM 3639 N N . TYR A 1 458 ? 16.278 1.964 -11.681 1.00 88.94 458 TYR A N 1
ATOM 3640 C CA . TYR A 1 458 ? 14.949 2.503 -11.375 1.00 88.94 458 TYR A CA 1
ATOM 3641 C C . TYR A 1 458 ? 13.816 1.464 -11.463 1.00 88.94 458 TYR A C 1
ATOM 3643 O O . TYR A 1 458 ? 12.647 1.814 -11.329 1.00 88.94 458 TYR A O 1
ATOM 3651 N N . GLY A 1 459 ? 14.140 0.190 -11.707 1.00 87.25 459 GLY A N 1
ATOM 3652 C CA . GLY A 1 459 ? 13.189 -0.922 -11.774 1.00 87.25 459 GLY A CA 1
ATOM 3653 C C . GLY A 1 459 ? 13.142 -1.611 -13.139 1.00 87.25 459 GLY A C 1
ATOM 3654 O O . GLY A 1 459 ? 13.451 -1.013 -14.168 1.00 87.25 459 GLY A O 1
ATOM 3655 N N . ALA A 1 460 ? 12.707 -2.874 -13.145 1.00 85.62 460 ALA A N 1
ATOM 3656 C CA . ALA A 1 460 ? 12.734 -3.765 -14.312 1.00 85.62 460 ALA A CA 1
ATOM 3657 C C . ALA A 1 460 ? 11.987 -3.265 -15.567 1.00 85.62 460 ALA A C 1
ATOM 3659 O O . ALA A 1 460 ? 12.284 -3.721 -16.670 1.00 85.62 460 ALA A O 1
ATOM 3660 N N . GLY A 1 461 ? 11.006 -2.368 -15.414 1.00 87.94 461 GLY A N 1
ATOM 3661 C CA . GLY A 1 461 ? 10.212 -1.826 -16.525 1.00 87.94 461 GLY A CA 1
ATOM 3662 C C . GLY A 1 461 ? 10.879 -0.673 -17.287 1.00 87.94 461 GLY A C 1
ATOM 3663 O O . GLY A 1 461 ? 10.390 -0.280 -18.346 1.00 87.94 461 GLY A O 1
ATOM 3664 N N . ASN A 1 462 ? 12.011 -0.160 -16.790 1.00 91.06 462 ASN A N 1
ATOM 3665 C CA . ASN A 1 462 ? 12.753 0.932 -17.426 1.00 91.06 462 ASN A CA 1
ATOM 3666 C C . ASN A 1 462 ? 13.760 0.470 -18.484 1.00 91.06 462 ASN A C 1
ATOM 3668 O O . ASN A 1 462 ? 14.246 1.300 -19.244 1.00 91.06 462 ASN A O 1
ATOM 3672 N N . ASP A 1 463 ? 14.048 -0.830 -18.573 1.00 90.38 463 ASP A N 1
ATOM 3673 C CA . ASP A 1 463 ? 14.812 -1.378 -19.692 1.00 90.38 463 ASP A CA 1
ATOM 3674 C C . ASP A 1 463 ? 13.880 -1.635 -20.890 1.00 90.38 463 ASP A C 1
ATOM 3676 O O . ASP A 1 463 ? 12.883 -2.357 -20.740 1.00 90.38 463 ASP A O 1
ATOM 3680 N N . PRO A 1 464 ? 14.184 -1.107 -22.090 1.00 91.88 464 PRO A N 1
ATOM 3681 C CA . PRO A 1 464 ? 13.458 -1.478 -23.296 1.00 91.88 464 PRO A CA 1
ATOM 3682 C C . PRO A 1 464 ? 13.783 -2.920 -23.705 1.00 91.88 464 PRO A C 1
ATOM 3684 O O . PRO A 1 464 ? 14.830 -3.475 -23.362 1.00 91.88 464 PRO A O 1
ATOM 3687 N N . LEU A 1 465 ? 12.905 -3.522 -24.505 1.00 90.00 465 LEU A N 1
ATOM 3688 C CA . LEU A 1 465 ? 13.224 -4.772 -25.190 1.00 90.00 465 LEU A CA 1
ATOM 3689 C C . LEU A 1 465 ? 14.334 -4.528 -26.226 1.00 90.00 465 LEU A C 1
ATOM 3691 O O . LEU A 1 465 ? 14.255 -3.603 -27.033 1.00 90.00 465 LEU A O 1
ATOM 3695 N N . GLU A 1 466 ? 15.368 -5.371 -26.218 1.00 87.31 466 GLU A N 1
ATOM 3696 C CA . GLU A 1 466 ? 16.547 -5.247 -27.089 1.00 87.31 466 GLU A CA 1
ATOM 3697 C C . GLU A 1 466 ? 16.293 -5.807 -28.495 1.00 87.31 466 GLU A C 1
ATOM 3699 O O . GLU A 1 466 ? 16.912 -6.782 -28.929 1.00 87.31 466 GLU A O 1
ATOM 3704 N N . ILE A 1 467 ? 15.362 -5.169 -29.202 1.00 87.06 467 ILE A N 1
ATOM 3705 C CA . ILE A 1 467 ? 14.951 -5.472 -30.576 1.00 87.06 467 ILE A CA 1
ATOM 3706 C C . ILE A 1 467 ? 15.447 -4.401 -31.560 1.00 87.06 467 ILE A C 1
ATOM 3708 O O . ILE A 1 467 ? 15.832 -3.297 -31.175 1.00 87.06 467 ILE A O 1
ATOM 3712 N N . GLN A 1 468 ? 15.424 -4.719 -32.857 1.00 78.06 468 GLN A N 1
ATOM 3713 C CA . GLN A 1 468 ? 15.929 -3.821 -33.903 1.00 78.06 468 GLN A CA 1
ATOM 3714 C C . GLN A 1 468 ? 15.157 -2.493 -33.962 1.00 78.06 468 GLN A C 1
ATOM 3716 O O . GLN A 1 468 ? 15.779 -1.430 -34.014 1.00 78.06 468 GLN A O 1
ATOM 3721 N N . PHE A 1 469 ? 13.824 -2.541 -33.874 1.00 78.94 469 PHE A N 1
ATOM 3722 C CA . PHE A 1 469 ? 12.944 -1.382 -34.035 1.00 78.94 469 PHE A CA 1
ATOM 3723 C C . PHE A 1 469 ? 12.096 -1.097 -32.791 1.00 78.94 469 PHE A C 1
ATOM 3725 O O . PHE A 1 469 ? 11.709 -2.007 -32.068 1.00 78.94 469 PHE A O 1
ATOM 3732 N N . GLY A 1 470 ? 11.739 0.174 -32.594 1.00 72.94 470 GLY A N 1
ATOM 3733 C CA . GLY A 1 470 ? 10.749 0.595 -31.600 1.00 72.94 470 GLY A CA 1
ATOM 3734 C C . GLY A 1 470 ? 11.302 0.772 -30.186 1.00 72.94 470 GLY A C 1
ATOM 3735 O O . GLY A 1 470 ? 12.307 0.174 -29.805 1.00 72.94 470 GLY A O 1
ATOM 3736 N N . ALA A 1 471 ? 10.653 1.647 -29.421 1.00 85.75 471 ALA A N 1
ATOM 3737 C CA . ALA A 1 471 ? 10.918 1.878 -28.005 1.00 85.75 471 ALA A CA 1
ATOM 3738 C C . ALA A 1 471 ? 9.850 1.158 -27.176 1.00 85.75 471 ALA A C 1
ATOM 3740 O O . ALA A 1 471 ? 8.932 1.773 -26.638 1.00 85.75 471 ALA A O 1
ATOM 3741 N N . ILE A 1 472 ? 9.924 -0.174 -27.171 1.00 90.81 472 ILE A N 1
ATOM 3742 C CA . ILE A 1 472 ? 8.942 -1.022 -26.493 1.00 90.81 472 ILE A CA 1
ATOM 3743 C C . ILE A 1 472 ? 9.442 -1.325 -25.086 1.00 90.81 472 ILE A C 1
ATOM 3745 O O . ILE A 1 472 ? 10.473 -1.976 -24.909 1.00 90.81 472 ILE A O 1
ATOM 3749 N N . PHE A 1 473 ? 8.678 -0.879 -24.096 1.00 89.75 473 PHE A N 1
ATOM 3750 C CA . PHE A 1 473 ? 8.910 -1.169 -22.687 1.00 89.75 473 PHE A CA 1
ATOM 3751 C C . PHE A 1 473 ? 7.852 -2.149 -22.180 1.00 89.75 473 PHE A C 1
ATOM 3753 O O . PHE A 1 473 ? 6.703 -2.088 -22.632 1.00 89.75 473 PHE A O 1
ATOM 3760 N N . PRO A 1 474 ? 8.196 -3.042 -21.238 1.00 83.88 474 PRO A N 1
ATOM 3761 C CA . PRO A 1 474 ? 7.197 -3.844 -20.545 1.00 83.88 474 PRO A CA 1
ATOM 3762 C C . PRO A 1 474 ? 6.116 -2.945 -19.912 1.00 83.88 474 PRO A C 1
ATOM 3764 O O . PRO A 1 474 ? 6.453 -1.895 -19.357 1.00 83.88 474 PRO A O 1
ATOM 3767 N N . PRO A 1 475 ? 4.826 -3.324 -19.976 1.00 76.50 475 PRO A N 1
ATOM 3768 C CA . PRO A 1 475 ? 3.760 -2.524 -19.387 1.00 76.50 475 PRO A CA 1
ATOM 3769 C C . PRO A 1 475 ? 3.911 -2.449 -17.860 1.00 76.50 475 PRO A C 1
ATOM 3771 O O . PRO A 1 475 ? 4.061 -3.470 -17.184 1.00 76.50 475 PRO A O 1
ATOM 3774 N N . GLU A 1 476 ? 3.840 -1.229 -17.323 1.00 64.25 476 GLU A N 1
ATOM 3775 C CA . GLU A 1 476 ? 3.912 -0.941 -15.880 1.00 64.25 476 GLU A CA 1
ATOM 3776 C C . GLU A 1 476 ? 2.547 -0.637 -15.247 1.00 64.25 476 GLU A C 1
ATOM 3778 O O . GLU A 1 476 ? 2.443 -0.633 -14.024 1.00 64.25 476 GLU A O 1
ATOM 3783 N N . ASN A 1 477 ? 1.488 -0.429 -16.047 1.00 54.50 477 ASN A N 1
ATOM 3784 C CA . ASN A 1 477 ? 0.148 -0.044 -15.558 1.00 54.50 477 ASN A CA 1
ATOM 3785 C C . ASN A 1 477 ? -0.495 -1.062 -14.604 1.00 54.50 477 ASN A C 1
ATOM 3787 O O . ASN A 1 477 ? -1.518 -0.782 -13.986 1.00 54.50 477 ASN A O 1
ATOM 3791 N N . THR A 1 478 ? 0.105 -2.236 -14.457 1.00 52.91 478 THR A N 1
ATOM 3792 C CA . THR A 1 478 ? -0.294 -3.234 -13.481 1.00 52.91 478 THR A CA 1
ATOM 3793 C C . THR A 1 478 ? 0.851 -3.452 -12.501 1.00 52.91 478 THR A C 1
ATOM 3795 O O . THR A 1 478 ? 1.905 -3.945 -12.900 1.00 52.91 478 THR A O 1
ATOM 3798 N N . ALA A 1 479 ? 0.632 -3.193 -11.207 1.00 56.03 479 ALA A N 1
ATOM 3799 C CA . ALA A 1 479 ? 1.573 -3.454 -10.100 1.00 56.03 479 ALA A CA 1
ATOM 3800 C C . ALA A 1 479 ? 2.098 -4.915 -10.019 1.00 56.03 479 ALA A C 1
ATOM 3802 O O . ALA A 1 479 ? 2.893 -5.273 -9.153 1.00 56.03 479 ALA A O 1
ATOM 3803 N N . HIS A 1 480 ? 1.640 -5.784 -10.918 1.00 61.88 480 HIS A N 1
ATOM 3804 C CA . HIS A 1 480 ? 1.868 -7.219 -10.981 1.00 61.88 480 HIS A CA 1
ATOM 3805 C C . HIS A 1 480 ? 3.235 -7.625 -11.555 1.00 61.88 480 HIS A C 1
ATOM 3807 O O . HIS A 1 480 ? 3.658 -8.757 -11.325 1.00 61.88 480 HIS A O 1
ATOM 3813 N N . THR A 1 481 ? 3.928 -6.737 -12.277 1.00 63.34 481 THR A N 1
ATOM 3814 C CA . THR A 1 481 ? 5.219 -7.025 -12.941 1.00 63.34 481 THR A CA 1
ATOM 3815 C C . THR A 1 481 ? 6.413 -6.303 -12.313 1.00 63.34 481 THR A C 1
ATOM 3817 O O . THR A 1 481 ? 7.558 -6.613 -12.644 1.00 63.34 481 THR A O 1
ATOM 3820 N N . ALA A 1 482 ? 6.171 -5.367 -11.391 1.00 71.31 482 ALA A N 1
ATOM 3821 C CA . ALA A 1 482 ? 7.225 -4.593 -10.751 1.00 71.31 482 ALA A CA 1
ATOM 3822 C C . ALA A 1 482 ? 8.080 -5.460 -9.809 1.00 71.31 482 ALA A C 1
ATOM 3824 O O . ALA A 1 482 ? 7.563 -6.240 -9.003 1.00 71.31 482 ALA A O 1
ATOM 3825 N N . ARG A 1 483 ? 9.404 -5.289 -9.906 1.00 81.69 483 ARG A N 1
ATOM 3826 C CA . ARG A 1 483 ? 10.419 -5.902 -9.036 1.00 81.69 483 ARG A CA 1
ATOM 3827 C C . ARG A 1 483 ? 11.379 -4.818 -8.544 1.00 81.69 483 ARG A C 1
ATOM 3829 O O . ARG A 1 483 ? 12.392 -4.563 -9.196 1.00 81.69 483 ARG A O 1
ATOM 3836 N N . PRO A 1 484 ? 11.035 -4.092 -7.470 1.00 85.56 484 PRO A N 1
ATOM 3837 C CA . PRO A 1 484 ? 11.902 -3.043 -6.963 1.00 85.56 484 PRO A CA 1
ATOM 3838 C C . PRO A 1 484 ? 13.144 -3.659 -6.305 1.00 85.56 484 PRO A C 1
ATOM 3840 O O . PRO A 1 484 ? 13.044 -4.572 -5.490 1.00 85.56 484 PRO A O 1
ATOM 3843 N N . ALA A 1 485 ? 14.314 -3.128 -6.648 1.00 89.31 485 ALA A N 1
ATOM 3844 C CA . ALA A 1 485 ? 15.579 -3.433 -5.986 1.00 89.31 485 ALA A CA 1
ATOM 3845 C C . ALA A 1 485 ? 16.293 -2.122 -5.655 1.00 89.31 485 ALA A C 1
ATOM 3847 O O . ALA A 1 485 ? 16.037 -1.095 -6.289 1.00 89.31 485 ALA A O 1
ATOM 3848 N N . ILE A 1 486 ? 17.149 -2.149 -4.639 1.00 90.00 486 ILE A N 1
ATOM 3849 C CA . ILE A 1 486 ? 17.828 -0.954 -4.137 1.00 90.00 486 ILE A CA 1
ATOM 3850 C C . ILE A 1 486 ? 19.212 -0.893 -4.777 1.00 90.00 486 ILE A C 1
ATOM 3852 O O . ILE A 1 486 ? 20.057 -1.738 -4.504 1.00 90.00 486 ILE A O 1
ATOM 3856 N N . PHE A 1 487 ? 19.428 0.104 -5.635 1.00 90.81 487 PHE A N 1
ATOM 3857 C CA . PHE A 1 487 ? 20.718 0.359 -6.270 1.00 90.81 487 PHE A CA 1
ATOM 3858 C C . PHE A 1 487 ? 21.349 1.638 -5.720 1.00 90.81 487 PHE A C 1
ATOM 3860 O O . PHE A 1 487 ? 20.748 2.721 -5.767 1.00 90.81 487 PHE A O 1
ATOM 3867 N N . ASP A 1 488 ? 22.588 1.502 -5.255 1.00 91.19 488 ASP A N 1
ATOM 3868 C CA . ASP A 1 488 ? 23.425 2.624 -4.841 1.00 91.19 488 ASP A CA 1
ATOM 3869 C C . ASP A 1 488 ? 23.855 3.467 -6.050 1.00 91.19 488 ASP A C 1
ATOM 3871 O O . ASP A 1 488 ? 23.805 3.022 -7.203 1.00 91.19 488 ASP A O 1
ATOM 3875 N N . GLU A 1 489 ? 24.280 4.704 -5.798 1.00 89.56 489 GLU A N 1
ATOM 3876 C CA . GLU A 1 489 ? 24.709 5.628 -6.854 1.00 89.56 489 GLU A CA 1
ATOM 3877 C C . GLU A 1 489 ? 25.920 5.104 -7.641 1.00 89.56 489 GLU A C 1
ATOM 3879 O O . GLU A 1 489 ? 25.939 5.198 -8.871 1.00 89.56 489 GLU A O 1
ATOM 3884 N N . ASP A 1 490 ? 26.862 4.467 -6.941 1.00 89.50 490 ASP A N 1
ATOM 3885 C CA . ASP A 1 490 ? 28.103 3.912 -7.495 1.00 89.50 490 ASP A CA 1
ATOM 3886 C C . ASP A 1 490 ? 27.942 2.504 -8.097 1.00 89.50 490 ASP A C 1
ATOM 3888 O O . ASP A 1 490 ? 28.920 1.861 -8.486 1.00 89.50 490 ASP A O 1
ATOM 3892 N N . SER A 1 491 ? 26.710 1.994 -8.186 1.00 90.12 491 SER A N 1
ATOM 3893 C CA . SER A 1 491 ? 26.452 0.688 -8.792 1.00 90.12 491 SER A CA 1
ATOM 3894 C C . SER A 1 491 ? 26.758 0.690 -10.294 1.00 90.12 491 SER A C 1
ATOM 3896 O O . SER A 1 491 ? 26.414 1.622 -11.026 1.00 90.12 491 SER A O 1
ATOM 3898 N N . ARG A 1 492 ? 27.388 -0.392 -10.769 1.00 90.81 492 ARG A N 1
ATOM 3899 C CA . ARG A 1 492 ? 27.690 -0.609 -12.187 1.00 90.81 492 ARG A CA 1
ATOM 3900 C C . ARG A 1 492 ? 27.111 -1.932 -12.668 1.00 90.81 492 ARG A C 1
ATOM 3902 O O . ARG A 1 492 ? 27.445 -2.999 -12.159 1.00 90.81 492 ARG A O 1
ATOM 3909 N N . ARG A 1 493 ? 26.276 -1.851 -13.695 1.00 91.12 493 ARG A N 1
ATOM 3910 C CA . ARG A 1 493 ? 25.672 -2.976 -14.393 1.00 91.12 493 ARG A CA 1
ATOM 3911 C C . ARG A 1 493 ? 26.706 -3.693 -15.252 1.00 91.12 493 ARG A C 1
ATOM 3913 O O . ARG A 1 493 ? 27.503 -3.066 -15.953 1.00 91.12 493 ARG A O 1
ATOM 3920 N N . ILE A 1 494 ? 26.656 -5.020 -15.219 1.00 90.06 494 ILE A N 1
ATOM 3921 C CA . ILE A 1 494 ? 27.473 -5.877 -16.074 1.00 90.06 494 ILE A CA 1
ATOM 3922 C C . ILE A 1 494 ? 26.837 -5.901 -17.465 1.00 90.06 494 ILE A C 1
ATOM 3924 O O . ILE A 1 494 ? 25.706 -6.355 -17.628 1.00 90.06 494 ILE A O 1
ATOM 3928 N N . LEU A 1 495 ? 27.571 -5.413 -18.464 1.00 88.81 495 LEU A N 1
ATOM 3929 C CA . LEU A 1 495 ? 27.136 -5.398 -19.858 1.00 88.81 495 LEU A CA 1
ATOM 3930 C C . LEU A 1 495 ? 27.940 -6.406 -20.680 1.00 88.81 495 LEU A C 1
ATOM 3932 O O . LEU A 1 495 ? 29.150 -6.541 -20.498 1.00 88.81 495 LEU A O 1
ATOM 3936 N N . ILE A 1 496 ? 27.275 -7.090 -21.608 1.00 86.31 496 ILE A N 1
ATOM 3937 C CA . ILE A 1 496 ? 27.885 -8.085 -22.492 1.00 86.31 496 ILE A CA 1
ATOM 3938 C C . ILE A 1 496 ? 28.214 -7.413 -23.826 1.00 86.31 496 ILE A C 1
ATOM 3940 O O . ILE A 1 496 ? 27.353 -6.792 -24.443 1.00 86.31 496 ILE A O 1
ATOM 3944 N N . ASN A 1 497 ? 29.462 -7.520 -24.279 1.00 84.56 497 ASN A N 1
ATOM 3945 C CA . ASN A 1 497 ? 29.899 -6.958 -25.559 1.00 84.56 497 ASN A CA 1
ATOM 3946 C C . ASN A 1 497 ? 29.341 -7.775 -26.746 1.00 84.56 497 ASN A C 1
ATOM 3948 O O . ASN A 1 497 ? 29.388 -9.004 -26.731 1.00 84.56 497 ASN A O 1
ATOM 3952 N N . CYS A 1 498 ? 28.866 -7.098 -27.792 1.00 75.88 498 CYS A N 1
ATOM 3953 C CA . CYS A 1 498 ? 28.322 -7.677 -29.026 1.00 75.88 498 CYS A CA 1
ATOM 3954 C C . CYS A 1 498 ? 29.409 -8.079 -30.043 1.00 75.88 498 CYS A C 1
ATOM 3956 O O . CYS A 1 498 ? 29.218 -7.914 -31.242 1.00 75.88 498 CYS A O 1
ATOM 3958 N N . GLY A 1 499 ? 30.560 -8.581 -29.596 1.00 71.00 499 GLY A N 1
ATOM 3959 C CA . GLY A 1 499 ? 31.689 -8.952 -30.456 1.00 71.00 499 GLY A CA 1
ATOM 3960 C C . GLY A 1 499 ? 32.573 -10.019 -29.812 1.00 71.00 499 GLY A C 1
ATOM 3961 O O . GLY A 1 499 ? 32.221 -10.576 -28.772 1.00 71.00 499 GLY A O 1
ATOM 3962 N N . ALA A 1 500 ? 33.727 -10.323 -30.416 1.00 63.69 500 ALA A N 1
ATOM 3963 C CA . ALA A 1 500 ? 34.680 -11.255 -29.811 1.00 63.69 500 ALA A CA 1
ATOM 3964 C C . ALA A 1 500 ? 35.078 -10.765 -28.404 1.00 63.69 500 ALA A C 1
ATOM 3966 O O . ALA A 1 500 ? 35.516 -9.626 -28.229 1.00 63.69 500 ALA A O 1
ATOM 3967 N N . GLY A 1 501 ? 34.876 -11.611 -27.391 1.00 57.06 501 GLY A N 1
ATOM 3968 C CA . GLY A 1 501 ? 35.219 -11.287 -26.009 1.00 57.06 501 GLY A CA 1
ATOM 3969 C C . GLY A 1 501 ? 36.726 -11.089 -25.867 1.00 57.06 501 GLY A C 1
ATOM 3970 O O . GLY A 1 501 ? 37.466 -12.023 -26.147 1.00 57.06 501 GLY A O 1
ATOM 3971 N N . LEU A 1 502 ? 37.124 -9.884 -25.437 1.00 55.38 502 LEU A N 1
ATOM 3972 C CA . LEU A 1 502 ? 38.487 -9.413 -25.149 1.00 55.38 502 LEU A CA 1
ATOM 3973 C C . LEU A 1 502 ? 39.554 -9.775 -26.205 1.00 55.38 502 LEU A C 1
ATOM 3975 O O . LEU A 1 502 ? 39.977 -10.921 -26.344 1.00 55.38 502 LEU A O 1
ATOM 3979 N N . ASP A 1 503 ? 40.126 -8.751 -26.845 1.00 48.94 503 ASP A N 1
ATOM 3980 C CA . ASP A 1 503 ? 41.479 -8.868 -27.396 1.00 48.94 503 ASP A CA 1
ATOM 3981 C C . ASP A 1 503 ? 42.403 -9.358 -26.263 1.00 48.94 503 ASP A C 1
ATOM 3983 O O . ASP A 1 503 ? 42.400 -8.769 -25.179 1.00 48.94 503 ASP A O 1
ATOM 3987 N N . LYS A 1 504 ? 43.181 -10.427 -26.493 1.00 39.59 504 LYS A N 1
ATOM 3988 C CA . LYS A 1 504 ? 44.037 -11.138 -25.511 1.00 39.59 504 LYS A CA 1
ATOM 3989 C C . LYS A 1 504 ? 45.158 -10.298 -24.836 1.00 39.59 504 LYS A C 1
ATOM 3991 O O . LYS A 1 504 ? 46.169 -10.855 -24.426 1.00 39.59 504 LYS A O 1
ATOM 3996 N N . GLY A 1 505 ? 45.022 -8.980 -24.694 1.00 42.03 505 GLY A N 1
ATOM 3997 C CA . GLY A 1 505 ? 46.041 -8.112 -24.093 1.00 42.03 505 GLY A CA 1
ATOM 3998 C C . GLY A 1 505 ? 45.568 -6.771 -23.521 1.00 42.03 505 GLY A C 1
ATOM 3999 O O . GLY A 1 505 ? 46.419 -5.982 -23.129 1.00 42.03 505 GLY A O 1
ATOM 4000 N N . ALA A 1 506 ? 44.263 -6.478 -23.453 1.00 38.56 506 ALA A N 1
ATOM 4001 C CA . ALA A 1 506 ? 43.774 -5.199 -22.923 1.00 38.56 506 ALA A CA 1
ATOM 4002 C C . ALA A 1 506 ? 42.894 -5.408 -21.682 1.00 38.56 506 ALA A C 1
ATOM 4004 O O . ALA A 1 506 ? 41.694 -5.646 -21.781 1.00 38.56 506 ALA A O 1
ATOM 4005 N N . SER A 1 507 ? 43.496 -5.318 -20.496 1.00 40.31 507 SER A N 1
ATOM 4006 C CA . SER A 1 507 ? 42.790 -5.423 -19.213 1.00 40.31 507 SER A CA 1
ATOM 4007 C C . SER A 1 507 ? 42.082 -4.127 -18.795 1.00 40.31 507 SER A C 1
ATOM 4009 O O . SER A 1 507 ? 41.237 -4.173 -17.904 1.00 40.31 507 SER A O 1
ATOM 4011 N N . HIS A 1 508 ? 42.400 -2.972 -19.399 1.00 44.62 508 HIS A N 1
ATOM 4012 C CA . HIS A 1 508 ? 41.951 -1.653 -18.907 1.00 44.62 508 HIS A CA 1
ATOM 4013 C C . HIS A 1 508 ? 41.258 -0.749 -19.931 1.00 44.62 508 HIS A C 1
ATOM 4015 O O . HIS A 1 508 ? 40.792 0.332 -19.579 1.00 44.62 508 HIS A O 1
ATOM 4021 N N . SER A 1 509 ? 41.093 -1.187 -21.176 1.00 49.81 509 SER A N 1
ATOM 4022 C CA . SER A 1 509 ? 40.189 -0.524 -22.115 1.00 49.81 509 SER A CA 1
ATOM 4023 C C . SER A 1 509 ? 39.668 -1.571 -23.092 1.00 49.81 509 SER A C 1
ATOM 4025 O O . SER A 1 509 ? 40.484 -2.201 -23.772 1.00 49.81 509 SER A O 1
ATOM 4027 N N . PRO A 1 510 ? 38.343 -1.803 -23.184 1.00 54.12 510 PRO A N 1
ATOM 4028 C CA . PRO A 1 510 ? 37.814 -2.525 -24.332 1.00 54.12 510 PRO A CA 1
ATOM 4029 C C . PRO A 1 510 ? 38.316 -1.792 -25.580 1.00 54.12 510 PRO A C 1
ATOM 4031 O O . PRO A 1 510 ? 38.497 -0.581 -25.520 1.00 54.12 510 PRO A O 1
ATOM 4034 N N . GLY A 1 511 ? 38.621 -2.495 -26.670 1.00 58.59 511 GLY A N 1
ATOM 4035 C CA . GLY A 1 511 ? 39.159 -1.882 -27.889 1.00 58.59 511 GLY A CA 1
ATOM 4036 C C . GLY A 1 511 ? 38.181 -0.892 -28.536 1.00 58.59 511 GLY A C 1
ATOM 4037 O O . GLY A 1 511 ? 37.587 -1.211 -29.562 1.00 58.59 511 GLY A O 1
ATOM 4038 N N . LEU A 1 512 ? 37.993 0.287 -27.933 1.00 64.69 512 LEU A N 1
ATOM 4039 C CA . LEU A 1 512 ? 37.179 1.382 -28.442 1.00 64.69 512 LEU A CA 1
ATOM 4040 C C . LEU A 1 512 ? 37.744 1.801 -29.803 1.00 64.69 512 LEU A C 1
ATOM 4042 O O . LEU A 1 512 ? 38.958 1.840 -30.005 1.00 64.69 512 LEU A O 1
ATOM 4046 N N . GLY A 1 513 ? 36.849 2.012 -30.766 1.00 65.31 513 GLY A N 1
ATOM 4047 C CA . GLY A 1 513 ? 37.206 2.374 -32.137 1.00 65.31 513 GLY A CA 1
ATOM 4048 C C . GLY A 1 513 ? 37.642 1.205 -33.030 1.00 65.31 513 GLY A C 1
ATOM 4049 O O . GLY A 1 513 ? 37.791 1.393 -34.239 1.00 65.31 513 GLY A O 1
ATOM 4050 N N . LYS A 1 514 ? 37.809 -0.017 -32.498 1.00 74.00 514 LYS A N 1
ATOM 4051 C CA . LYS A 1 514 ? 38.062 -1.209 -33.324 1.00 74.00 514 LYS A CA 1
ATOM 4052 C C . LYS A 1 514 ? 36.749 -1.811 -33.822 1.00 74.00 514 LYS A C 1
ATOM 4054 O O . LYS A 1 514 ? 35.787 -1.942 -33.072 1.00 74.00 514 LYS A O 1
ATOM 4059 N N . ALA A 1 515 ? 36.722 -2.223 -35.088 1.00 70.75 515 ALA A N 1
ATOM 4060 C CA . ALA A 1 515 ? 35.566 -2.918 -35.644 1.00 70.75 515 ALA A CA 1
ATOM 4061 C C . ALA A 1 515 ? 35.393 -4.302 -34.970 1.00 70.75 515 ALA A C 1
ATOM 4063 O O . ALA A 1 515 ? 36.380 -5.030 -34.846 1.00 70.75 515 ALA A O 1
ATOM 4064 N N . PRO A 1 516 ? 34.167 -4.708 -34.588 1.00 69.69 516 PRO A N 1
ATOM 4065 C CA . PRO A 1 516 ? 33.894 -5.880 -33.743 1.00 69.69 516 PRO A CA 1
ATOM 4066 C C . PRO A 1 516 ? 34.079 -7.256 -34.432 1.00 69.69 516 PRO A C 1
ATOM 4068 O O . PRO A 1 516 ? 33.645 -8.285 -33.911 1.00 69.69 516 PRO A O 1
ATOM 4071 N N . GLY A 1 517 ? 34.764 -7.309 -35.579 1.00 72.94 517 GLY A N 1
ATOM 4072 C CA . GLY A 1 517 ? 35.023 -8.537 -36.336 1.00 72.94 517 GLY A CA 1
ATOM 4073 C C . GLY A 1 517 ? 33.755 -9.202 -36.893 1.00 72.94 517 GLY A C 1
ATOM 4074 O O . GLY A 1 517 ? 32.696 -8.589 -36.973 1.00 72.94 517 GLY A O 1
ATOM 4075 N N . SER A 1 518 ? 33.859 -10.476 -37.292 1.00 73.94 518 SER A N 1
ATOM 4076 C CA . SER A 1 518 ? 32.753 -11.226 -37.922 1.00 73.94 518 SER A CA 1
ATOM 4077 C C . SER A 1 518 ? 31.621 -11.621 -36.963 1.00 73.94 518 SER A C 1
ATOM 4079 O O . SER A 1 518 ? 30.546 -11.986 -37.431 1.00 73.94 518 SER A O 1
ATOM 4081 N N . LEU A 1 519 ? 31.869 -11.616 -35.649 1.00 74.19 519 LEU A N 1
ATOM 4082 C CA . LEU A 1 519 ? 30.880 -11.989 -34.628 1.00 74.19 519 LEU A CA 1
ATOM 4083 C C . LEU A 1 519 ? 30.002 -10.811 -34.193 1.00 74.19 519 LEU A C 1
ATOM 4085 O O . LEU A 1 519 ? 29.008 -11.030 -33.505 1.00 74.19 519 LEU A O 1
ATOM 4089 N N . GLY A 1 520 ? 30.380 -9.584 -34.560 1.00 73.44 520 GLY A N 1
ATOM 4090 C CA . GLY A 1 520 ? 29.655 -8.380 -34.183 1.00 73.44 520 GLY A CA 1
ATOM 4091 C C . GLY A 1 520 ? 28.872 -7.727 -35.308 1.00 73.44 520 GLY A C 1
ATOM 4092 O O . GLY A 1 520 ? 28.751 -8.242 -36.421 1.00 73.44 520 GLY A O 1
ATOM 4093 N N . THR A 1 521 ? 28.301 -6.569 -34.991 1.00 78.19 521 THR A N 1
ATOM 4094 C CA . THR A 1 521 ? 27.492 -5.788 -35.925 1.00 78.19 521 THR A CA 1
ATOM 4095 C C . THR A 1 521 ? 28.343 -5.219 -37.062 1.00 78.19 521 THR A C 1
ATOM 4097 O O . THR A 1 521 ? 29.512 -4.863 -36.901 1.00 78.19 521 THR A O 1
ATOM 4100 N N . ARG A 1 522 ? 27.749 -5.137 -38.258 1.00 83.81 522 ARG A N 1
ATOM 4101 C CA . ARG A 1 522 ? 28.417 -4.557 -39.426 1.00 83.81 522 ARG A CA 1
ATOM 4102 C C . ARG A 1 522 ? 28.596 -3.053 -39.215 1.00 83.81 522 ARG A C 1
ATOM 4104 O O . ARG A 1 522 ? 27.615 -2.333 -39.059 1.00 83.81 522 ARG A O 1
ATOM 4111 N N . VAL A 1 523 ? 29.839 -2.589 -39.284 1.00 86.44 523 VAL A N 1
ATOM 4112 C CA . VAL A 1 523 ? 30.186 -1.173 -39.112 1.00 86.44 523 VAL A CA 1
ATOM 4113 C C . VAL A 1 523 ? 30.109 -0.446 -40.451 1.00 86.44 523 VAL A C 1
ATOM 4115 O O . VAL A 1 523 ? 30.685 -0.895 -41.442 1.00 86.44 523 VAL A O 1
ATOM 4118 N N . LEU A 1 524 ? 29.412 0.691 -40.473 1.00 88.56 524 LEU A N 1
ATOM 4119 C CA . LEU A 1 524 ? 29.345 1.587 -41.625 1.00 88.56 524 LEU A CA 1
ATOM 4120 C C . LEU A 1 524 ? 30.238 2.799 -41.363 1.00 88.56 524 LEU A C 1
ATOM 4122 O O . LEU A 1 524 ? 30.035 3.521 -40.387 1.00 88.56 524 LEU A O 1
ATOM 4126 N N . ARG A 1 525 ? 31.219 3.024 -42.240 1.00 85.25 525 ARG A N 1
ATOM 4127 C CA . ARG A 1 525 ? 32.143 4.160 -42.161 1.00 85.25 525 ARG A CA 1
ATOM 4128 C C . ARG A 1 525 ? 32.097 4.973 -43.447 1.00 85.25 525 ARG A C 1
ATOM 4130 O O . ARG A 1 525 ? 32.153 4.418 -44.546 1.00 85.25 525 ARG A O 1
ATOM 4137 N N . PHE A 1 526 ? 32.023 6.287 -43.310 1.00 82.25 526 PHE A N 1
ATOM 4138 C CA . PHE A 1 526 ? 32.079 7.230 -44.416 1.00 82.25 526 PHE A CA 1
ATOM 4139 C C . PHE A 1 526 ? 33.511 7.750 -44.567 1.00 82.25 526 PHE A C 1
ATOM 4141 O O . PHE A 1 526 ? 33.991 8.497 -43.727 1.00 82.25 526 PHE A O 1
ATOM 4148 N N . ASN A 1 527 ? 34.240 7.327 -45.602 1.00 73.25 527 ASN A N 1
ATOM 4149 C CA . ASN A 1 527 ? 35.625 7.769 -45.796 1.00 73.25 527 ASN A CA 1
ATOM 4150 C C . ASN A 1 527 ? 35.674 9.020 -46.702 1.00 73.25 527 ASN A C 1
ATOM 4152 O O . ASN A 1 527 ? 35.497 8.950 -47.912 1.00 73.25 527 ASN A O 1
ATOM 4156 N N . ARG A 1 528 ? 35.913 10.192 -46.107 1.00 62.03 528 ARG A N 1
ATOM 4157 C CA . ARG A 1 528 ? 35.925 11.486 -46.815 1.00 62.03 528 ARG A CA 1
ATOM 4158 C C . ARG A 1 528 ? 37.133 11.668 -47.745 1.00 62.03 528 ARG A C 1
ATOM 4160 O O . ARG A 1 528 ? 37.050 12.421 -48.714 1.00 62.03 528 ARG A O 1
ATOM 4167 N N . SER A 1 529 ? 38.240 10.964 -47.493 1.00 54.88 529 SER A N 1
ATOM 4168 C CA . SER A 1 529 ? 39.526 11.154 -48.187 1.00 54.88 529 SER A CA 1
ATOM 4169 C C . SER A 1 529 ? 39.516 10.773 -49.672 1.00 54.88 529 SER A C 1
ATOM 4171 O O . SER A 1 529 ? 40.467 11.078 -50.387 1.00 54.88 529 SER A O 1
ATOM 4173 N N . ALA A 1 530 ? 38.455 10.130 -50.155 1.00 50.72 530 ALA A N 1
ATOM 4174 C CA . ALA A 1 530 ? 38.276 9.838 -51.574 1.00 50.72 530 ALA A CA 1
ATOM 4175 C C . ALA A 1 530 ? 37.571 10.960 -52.359 1.00 50.72 530 ALA A C 1
ATOM 4177 O O . ALA A 1 530 ? 37.597 10.939 -53.584 1.00 50.72 530 ALA A O 1
ATOM 4178 N N . ILE A 1 531 ? 36.949 11.931 -51.678 1.00 49.97 531 ILE A N 1
ATOM 4179 C CA . ILE A 1 531 ? 36.211 13.036 -52.317 1.00 49.97 531 ILE A CA 1
ATOM 4180 C C . ILE A 1 531 ? 37.144 14.227 -52.600 1.00 49.97 531 ILE A C 1
ATOM 4182 O O . ILE A 1 531 ? 36.931 14.970 -53.552 1.00 49.97 531 ILE A O 1
ATOM 4186 N N . THR A 1 532 ? 38.211 14.399 -51.811 1.00 44.50 532 THR A N 1
ATOM 4187 C CA . THR A 1 532 ? 39.103 15.573 -51.886 1.00 44.50 532 THR A CA 1
ATOM 4188 C C . THR A 1 532 ? 40.372 15.360 -52.713 1.00 44.50 532 THR A C 1
ATOM 4190 O O . THR A 1 532 ? 41.026 16.334 -53.075 1.00 44.50 532 THR A O 1
ATOM 4193 N N . ASN A 1 533 ? 40.736 14.118 -53.048 1.00 42.56 533 ASN A N 1
ATOM 4194 C CA . ASN A 1 533 ? 41.989 13.818 -53.749 1.00 42.56 533 ASN A CA 1
ATOM 4195 C C . ASN A 1 533 ? 41.761 13.556 -55.242 1.00 42.56 533 ASN A C 1
ATOM 4197 O O . ASN A 1 533 ? 41.946 12.450 -55.739 1.00 42.56 533 ASN A O 1
ATOM 4201 N N . GLY A 1 534 ? 41.416 14.626 -55.961 1.00 41.50 534 GLY A N 1
ATOM 4202 C CA . GLY A 1 534 ? 41.571 14.733 -57.415 1.00 41.50 534 GLY A CA 1
ATOM 4203 C C . GLY A 1 534 ? 42.996 15.095 -57.859 1.00 41.50 534 GLY A C 1
ATOM 4204 O O . GLY A 1 534 ? 43.189 15.470 -59.009 1.00 41.50 534 GLY A O 1
ATOM 4205 N N . HIS A 1 535 ? 43.999 14.999 -56.976 1.00 38.06 535 HIS A N 1
ATOM 4206 C CA . HIS A 1 535 ? 45.403 15.206 -57.328 1.00 38.06 535 HIS A CA 1
ATOM 4207 C C . HIS A 1 535 ? 46.273 14.024 -56.894 1.00 38.06 535 HIS A C 1
ATOM 4209 O O . HIS A 1 535 ? 46.403 13.687 -55.719 1.00 38.06 535 HIS A O 1
ATOM 4215 N N . THR A 1 536 ? 46.866 13.397 -57.904 1.00 40.88 536 THR A N 1
ATOM 4216 C CA . THR A 1 536 ? 47.886 12.353 -57.844 1.00 40.88 536 THR A CA 1
ATOM 4217 C C . THR A 1 536 ? 49.105 12.779 -57.031 1.00 40.88 536 THR A C 1
ATOM 4219 O O . THR A 1 536 ? 49.767 13.741 -57.412 1.00 40.88 536 THR A O 1
ATOM 4222 N N . LEU A 1 537 ? 49.492 11.992 -56.021 1.00 35.75 537 LEU A N 1
ATOM 4223 C CA . LEU A 1 537 ? 50.878 11.920 -55.546 1.00 35.75 537 LEU A CA 1
ATOM 4224 C C . LEU A 1 537 ? 51.254 10.467 -55.193 1.00 35.75 537 LEU A C 1
ATOM 4226 O O . LEU A 1 537 ? 50.823 9.912 -54.189 1.00 35.75 537 LEU A O 1
ATOM 4230 N N . ASN A 1 538 ? 52.065 9.881 -56.078 1.00 35.66 538 ASN A N 1
ATOM 4231 C CA . ASN A 1 538 ? 53.047 8.806 -55.893 1.00 35.66 538 ASN A CA 1
ATOM 4232 C C . ASN A 1 538 ? 52.700 7.575 -55.027 1.00 35.66 538 ASN A C 1
ATOM 4234 O O . ASN A 1 538 ? 52.992 7.499 -53.838 1.00 35.66 538 ASN A O 1
ATOM 4238 N N . GLY A 1 539 ? 52.263 6.518 -55.719 1.00 42.03 539 GLY A N 1
ATOM 4239 C CA . GLY A 1 539 ? 53.013 5.258 -55.817 1.00 42.03 539 GLY A CA 1
ATOM 4240 C C . GLY A 1 539 ? 53.631 4.665 -54.547 1.00 42.03 539 GLY A C 1
ATOM 4241 O O . GLY A 1 539 ? 54.851 4.580 -54.456 1.00 42.03 539 GLY A O 1
ATOM 4242 N N . LYS A 1 540 ? 52.805 4.137 -53.637 1.00 34.19 540 LYS A N 1
ATOM 4243 C CA . LYS A 1 540 ? 53.147 2.966 -52.809 1.00 34.19 540 LYS A CA 1
ATOM 4244 C C . LYS A 1 540 ? 51.911 2.082 -52.649 1.00 34.19 540 LYS A C 1
ATOM 4246 O O . LYS A 1 540 ? 50.919 2.483 -52.051 1.00 34.19 540 LYS A O 1
ATOM 4251 N N . THR A 1 541 ? 51.975 0.874 -53.197 1.00 30.95 541 THR A N 1
ATOM 4252 C CA . THR A 1 541 ? 50.979 -0.188 -53.009 1.00 30.95 541 THR A CA 1
ATOM 4253 C C . THR A 1 541 ? 50.889 -0.584 -51.528 1.00 30.95 541 THR A C 1
ATOM 4255 O O . THR A 1 541 ? 51.929 -0.911 -50.944 1.00 30.95 541 THR A O 1
ATOM 4258 N N . PRO A 1 542 ? 49.700 -0.607 -50.898 1.00 34.28 542 PRO A N 1
ATOM 4259 C CA . PRO A 1 542 ? 49.552 -1.156 -49.557 1.00 34.28 542 PRO A CA 1
ATOM 4260 C C . PRO A 1 542 ? 49.623 -2.692 -49.601 1.00 34.28 542 PRO A C 1
ATOM 4262 O O . PRO A 1 542 ? 49.076 -3.335 -50.497 1.00 34.28 542 PRO A O 1
ATOM 4265 N N . LYS A 1 543 ? 50.329 -3.280 -48.628 1.00 33.22 543 LYS A N 1
ATOM 4266 C CA . LYS A 1 543 ? 50.431 -4.733 -48.423 1.00 33.22 543 LYS A CA 1
ATOM 4267 C C . LYS A 1 543 ? 49.050 -5.340 -48.146 1.00 33.22 543 LYS A C 1
ATOM 4269 O O . LYS A 1 543 ? 48.269 -4.792 -47.372 1.00 33.22 543 LYS A O 1
ATOM 4274 N N . ALA A 1 544 ? 48.791 -6.497 -48.754 1.00 36.34 544 ALA A N 1
ATOM 4275 C CA . ALA A 1 544 ? 47.580 -7.291 -48.581 1.00 36.34 544 ALA A CA 1
ATOM 4276 C C . ALA A 1 544 ? 47.374 -7.694 -47.107 1.00 36.34 544 ALA A C 1
ATOM 4278 O O . ALA A 1 544 ? 48.250 -8.313 -46.505 1.00 36.34 544 ALA A O 1
ATOM 4279 N N . GLY A 1 545 ? 46.218 -7.334 -46.535 1.00 40.34 545 GLY A N 1
ATOM 4280 C CA . GLY A 1 545 ? 45.815 -7.743 -45.182 1.00 40.34 545 GLY A CA 1
ATOM 4281 C C . GLY A 1 545 ? 44.862 -6.798 -44.437 1.00 40.34 545 GLY A C 1
ATOM 4282 O O . GLY A 1 545 ? 44.334 -7.182 -43.399 1.00 40.34 545 GLY A O 1
ATOM 4283 N N . GLN A 1 546 ? 44.598 -5.589 -44.938 1.00 40.81 546 GLN A N 1
ATOM 4284 C CA . GLN A 1 546 ? 43.693 -4.628 -44.295 1.00 40.81 546 GLN A CA 1
ATOM 4285 C C . GLN A 1 546 ? 42.584 -4.186 -45.251 1.00 40.81 546 GLN A C 1
ATOM 4287 O O . GLN A 1 546 ? 42.874 -3.796 -46.376 1.00 40.81 546 GLN A O 1
ATOM 4292 N N . SER A 1 547 ? 41.338 -4.283 -44.762 1.00 41.62 547 SER A N 1
ATOM 4293 C CA . SER A 1 547 ? 40.094 -3.654 -45.241 1.00 41.62 547 SER A CA 1
ATOM 4294 C C . SER A 1 547 ? 40.000 -3.376 -46.745 1.00 41.62 547 SER A C 1
ATOM 4296 O O . SER A 1 547 ? 40.634 -2.458 -47.263 1.00 41.62 547 SER A O 1
ATOM 4298 N N . THR A 1 548 ? 39.111 -4.093 -47.431 1.00 35.84 548 THR A N 1
ATOM 4299 C CA . THR A 1 548 ? 38.694 -3.783 -48.803 1.00 35.84 548 THR A CA 1
ATOM 4300 C C . THR A 1 548 ? 38.063 -2.385 -48.861 1.00 35.84 548 THR A C 1
ATOM 4302 O O . THR A 1 548 ? 36.863 -2.224 -48.643 1.00 35.84 548 THR A O 1
ATOM 4305 N N . ASN A 1 549 ? 38.879 -1.365 -49.127 1.00 42.28 549 ASN A N 1
ATOM 4306 C CA . ASN A 1 549 ? 38.426 -0.031 -49.498 1.00 42.28 549 ASN A CA 1
ATOM 4307 C C . ASN A 1 549 ? 37.800 -0.125 -50.895 1.00 42.28 549 ASN A C 1
ATOM 4309 O O . ASN A 1 549 ? 38.507 -0.264 -51.890 1.00 42.28 549 ASN A O 1
ATOM 4313 N N . VAL A 1 550 ? 36.469 -0.097 -50.954 1.00 37.72 550 VAL A N 1
ATOM 4314 C CA . VAL A 1 550 ? 35.709 0.004 -52.204 1.00 37.72 550 VAL A CA 1
ATOM 4315 C C . VAL A 1 550 ? 35.619 1.486 -52.587 1.00 37.72 550 VAL A C 1
ATOM 4317 O O . VAL A 1 550 ? 35.306 2.323 -51.742 1.00 37.72 550 VAL A O 1
ATOM 4320 N N . ASN A 1 551 ? 35.921 1.811 -53.845 1.00 38.31 551 ASN A N 1
ATOM 4321 C CA . ASN A 1 551 ? 35.852 3.169 -54.395 1.00 38.31 551 ASN A CA 1
ATOM 4322 C C . ASN A 1 551 ? 34.412 3.730 -54.410 1.00 38.31 551 ASN A C 1
ATOM 4324 O O . ASN A 1 551 ? 33.436 2.993 -54.539 1.00 38.31 551 ASN A O 1
ATOM 4328 N N . PHE A 1 552 ? 34.303 5.056 -54.296 1.00 40.91 552 PHE A N 1
ATOM 4329 C CA . PHE A 1 552 ? 33.076 5.815 -54.046 1.00 40.91 552 PHE A CA 1
ATOM 4330 C C . PHE A 1 552 ? 32.192 5.973 -55.286 1.00 40.91 552 PHE A C 1
ATOM 4332 O O . PHE A 1 552 ? 32.521 6.705 -56.213 1.00 40.91 552 PHE A O 1
ATOM 4339 N N . SER A 1 553 ? 31.022 5.340 -55.244 1.00 51.56 553 SER A N 1
ATOM 4340 C CA . SER A 1 553 ? 29.839 5.726 -56.018 1.00 51.56 553 SER A CA 1
ATOM 4341 C C . SER A 1 553 ? 28.873 6.457 -55.078 1.00 51.56 553 SER A C 1
ATOM 4343 O O . SER A 1 553 ? 28.863 6.178 -53.875 1.00 51.56 553 SER A O 1
ATOM 4345 N N . SER A 1 554 ? 28.035 7.357 -55.606 1.00 61.66 554 SER A N 1
ATOM 4346 C CA . SER A 1 554 ? 26.895 7.983 -54.905 1.00 61.66 554 SER A CA 1
ATOM 4347 C C . SER A 1 554 ? 26.078 6.990 -54.059 1.00 61.66 554 SER A C 1
ATOM 4349 O O . SER A 1 554 ? 25.534 7.355 -53.018 1.00 61.66 554 SER A O 1
ATOM 4351 N N . SER A 1 555 ? 26.092 5.715 -54.452 1.00 75.19 555 SER A N 1
ATOM 4352 C CA . SER A 1 555 ? 25.516 4.582 -53.734 1.00 75.19 555 SER A CA 1
ATOM 4353 C C . SER A 1 555 ? 26.041 4.389 -52.296 1.00 75.19 555 SER A C 1
ATOM 4355 O O . SER A 1 555 ? 25.247 4.084 -51.409 1.00 75.19 555 SER A O 1
ATOM 4357 N N . TRP A 1 556 ? 27.333 4.600 -51.996 1.00 80.50 556 TRP A N 1
ATOM 4358 C CA . TRP A 1 556 ? 27.852 4.378 -50.630 1.00 80.50 556 TRP A CA 1
ATOM 4359 C C . TRP A 1 556 ? 27.341 5.424 -49.635 1.00 80.50 556 TRP A C 1
ATOM 4361 O O . TRP A 1 556 ? 26.986 5.089 -48.505 1.00 80.50 556 TRP A O 1
ATOM 4371 N N . ALA A 1 557 ? 27.244 6.685 -50.068 1.00 83.56 557 ALA A N 1
ATOM 4372 C CA . ALA A 1 557 ? 26.656 7.750 -49.260 1.00 83.56 557 ALA A CA 1
ATOM 4373 C C . ALA A 1 557 ? 25.189 7.438 -48.919 1.00 83.56 557 ALA A C 1
ATOM 4375 O O . ALA A 1 557 ? 24.754 7.661 -47.793 1.00 83.56 557 ALA A O 1
ATOM 4376 N N . GLU A 1 558 ? 24.441 6.851 -49.856 1.00 87.69 558 GLU A N 1
ATOM 4377 C CA . GLU A 1 558 ? 23.062 6.411 -49.621 1.00 87.69 558 GLU A CA 1
ATOM 4378 C C . GLU A 1 558 ? 22.984 5.251 -48.628 1.00 87.69 558 GLU A C 1
ATOM 4380 O O . GLU A 1 558 ? 22.156 5.289 -47.718 1.00 87.69 558 GLU A O 1
ATOM 4385 N N . VAL A 1 559 ? 23.889 4.271 -48.714 1.00 89.75 559 VAL A N 1
ATOM 4386 C CA . VAL A 1 559 ? 23.981 3.185 -47.722 1.00 89.75 559 VAL A CA 1
ATOM 4387 C C . VAL A 1 559 ? 24.257 3.734 -46.320 1.00 89.75 559 VAL A C 1
ATOM 4389 O O . VAL A 1 559 ? 23.648 3.268 -45.358 1.00 89.75 559 VAL A O 1
ATOM 4392 N N . VAL A 1 560 ? 25.125 4.744 -46.188 1.00 90.50 560 VAL A N 1
ATOM 4393 C CA . VAL A 1 560 ? 25.397 5.408 -44.901 1.00 90.50 560 VAL A CA 1
ATOM 4394 C C . VAL A 1 560 ? 24.174 6.183 -44.405 1.00 90.50 560 VAL A C 1
ATOM 4396 O O . VAL A 1 560 ? 23.840 6.075 -43.229 1.00 90.50 560 VAL A O 1
ATOM 4399 N N . ILE A 1 561 ? 23.463 6.910 -45.272 1.00 91.62 561 ILE A N 1
ATOM 4400 C CA . ILE A 1 561 ? 22.234 7.639 -44.906 1.00 91.62 561 ILE A CA 1
ATOM 4401 C C . ILE A 1 561 ? 21.161 6.672 -44.390 1.00 91.62 561 ILE A C 1
ATOM 4403 O O . ILE A 1 561 ? 20.643 6.850 -43.285 1.00 91.62 561 ILE A O 1
ATOM 4407 N N . HIS A 1 562 ? 20.860 5.617 -45.150 1.00 91.50 562 HIS A N 1
ATOM 4408 C CA . HIS A 1 562 ? 19.900 4.592 -44.739 1.00 91.50 562 HIS A CA 1
ATOM 4409 C C . HIS A 1 562 ? 20.364 3.853 -43.479 1.00 91.50 562 HIS A C 1
ATOM 4411 O O . HIS A 1 562 ? 19.569 3.615 -42.572 1.00 91.50 562 HIS A O 1
ATOM 4417 N N . GLY A 1 563 ? 21.659 3.550 -43.375 1.00 90.94 563 GLY A N 1
ATOM 4418 C CA . GLY A 1 563 ? 22.268 2.978 -42.177 1.00 90.94 563 GLY A CA 1
ATOM 4419 C C . GLY A 1 563 ? 22.073 3.849 -40.936 1.00 90.94 563 GLY A C 1
ATOM 4420 O O . GLY A 1 563 ? 21.671 3.340 -39.892 1.00 90.94 563 GLY A O 1
ATOM 4421 N N . THR A 1 564 ? 22.268 5.163 -41.061 1.00 93.00 564 THR A N 1
ATOM 4422 C CA . THR A 1 564 ? 22.034 6.133 -39.984 1.00 93.00 564 THR A CA 1
ATOM 4423 C C . THR A 1 564 ? 20.568 6.169 -39.566 1.00 93.00 564 THR A C 1
ATOM 4425 O O . THR A 1 564 ? 20.278 6.126 -38.370 1.00 93.00 564 THR A O 1
ATOM 4428 N N . TYR A 1 565 ? 19.625 6.187 -40.514 1.00 93.69 565 TYR A N 1
ATOM 4429 C CA . TYR A 1 565 ? 18.201 6.128 -40.176 1.00 93.69 565 TYR A CA 1
ATOM 4430 C C . TYR A 1 565 ? 17.837 4.823 -39.461 1.00 93.69 565 TYR A C 1
ATOM 4432 O O . TYR A 1 565 ? 17.182 4.865 -38.421 1.00 93.69 565 TYR A O 1
ATOM 4440 N N . ARG A 1 566 ? 18.334 3.676 -39.937 1.00 91.62 566 ARG A N 1
ATOM 4441 C CA . ARG A 1 566 ? 18.127 2.378 -39.275 1.00 91.62 566 ARG A CA 1
ATOM 4442 C C . ARG A 1 566 ? 18.721 2.335 -37.877 1.00 91.62 566 ARG A C 1
ATOM 4444 O O . ARG A 1 566 ? 18.100 1.765 -36.990 1.00 91.62 566 ARG A O 1
ATOM 4451 N N . GLN A 1 567 ? 19.873 2.957 -37.652 1.00 91.81 567 GLN A N 1
ATOM 4452 C CA . GLN A 1 567 ? 20.465 3.014 -36.322 1.00 91.81 567 GLN A CA 1
ATOM 4453 C C . GLN A 1 567 ? 19.658 3.914 -35.380 1.00 91.81 567 GLN A C 1
ATOM 4455 O O . GLN A 1 567 ? 19.285 3.478 -34.291 1.00 91.81 567 GLN A O 1
ATOM 4460 N N . VAL A 1 568 ? 19.379 5.155 -35.792 1.00 92.81 568 VAL A N 1
ATOM 4461 C CA . VAL A 1 568 ? 18.772 6.186 -34.936 1.00 92.81 568 VAL A CA 1
ATOM 4462 C C . VAL A 1 568 ? 17.277 5.930 -34.729 1.00 92.81 568 VAL A C 1
ATOM 4464 O O . VAL A 1 568 ? 16.801 5.957 -33.597 1.00 92.81 568 VAL A O 1
ATOM 4467 N N . PHE A 1 569 ? 16.531 5.627 -35.795 1.00 90.75 569 PHE A N 1
ATOM 4468 C CA . PHE A 1 569 ? 15.097 5.332 -35.716 1.00 90.75 569 PHE A CA 1
ATOM 4469 C C . PHE A 1 569 ? 14.778 3.850 -35.507 1.00 90.75 569 PHE A C 1
ATOM 4471 O O . PHE A 1 569 ? 13.638 3.536 -35.172 1.00 90.75 569 PHE A O 1
ATOM 4478 N N . GLY A 1 570 ? 15.725 2.931 -35.715 1.00 87.69 570 GLY A N 1
ATOM 4479 C CA . GLY A 1 570 ? 15.466 1.485 -35.677 1.00 87.69 570 GLY A CA 1
ATOM 4480 C C . GLY A 1 570 ? 14.793 0.931 -36.940 1.00 87.69 570 GLY A C 1
ATOM 4481 O O . GLY A 1 570 ? 14.574 -0.272 -37.038 1.00 87.69 570 GLY A O 1
ATOM 4482 N N . ARG A 1 571 ? 14.431 1.796 -37.895 1.00 89.75 571 ARG A N 1
ATOM 4483 C CA . ARG A 1 571 ? 13.734 1.468 -39.147 1.00 89.75 571 ARG A CA 1
ATOM 4484 C C . ARG A 1 571 ? 14.049 2.506 -40.216 1.00 89.75 571 ARG A C 1
ATOM 4486 O O . ARG A 1 571 ? 14.561 3.580 -39.904 1.00 89.75 571 ARG A O 1
ATOM 4493 N N . ASP A 1 572 ? 13.677 2.210 -41.453 1.00 89.31 572 ASP A N 1
ATOM 4494 C CA . ASP A 1 572 ? 13.724 3.208 -42.513 1.00 89.31 572 ASP A CA 1
ATOM 4495 C C . ASP A 1 572 ? 12.664 4.318 -42.298 1.00 89.31 572 ASP A C 1
ATOM 4497 O O . ASP A 1 572 ? 11.563 4.107 -41.765 1.00 89.31 572 ASP A O 1
ATOM 4501 N N . VAL A 1 573 ? 13.084 5.527 -42.676 1.00 89.19 573 VAL A N 1
ATOM 4502 C CA . VAL A 1 573 ? 12.344 6.795 -42.762 1.00 89.19 573 VAL A CA 1
ATOM 4503 C C . VAL A 1 573 ? 11.033 6.687 -43.548 1.00 89.19 573 VAL A C 1
ATOM 4505 O O . VAL A 1 573 ? 11.104 6.210 -44.672 1.00 89.19 573 VAL A O 1
ATOM 4508 N N . TYR A 1 574 ? 9.878 7.183 -43.077 1.00 90.69 574 TYR A N 1
ATOM 4509 C CA . TYR A 1 574 ? 8.790 7.495 -44.024 1.00 90.69 574 TYR A CA 1
ATOM 4510 C C . TYR A 1 574 ? 9.182 8.717 -44.868 1.00 90.69 574 TYR A C 1
ATOM 4512 O O . TYR A 1 574 ? 9.885 9.591 -44.362 1.00 90.69 574 TYR A O 1
ATOM 4520 N N . ASP A 1 575 ? 8.700 8.833 -46.106 1.00 86.44 575 ASP A N 1
ATOM 4521 C CA . ASP A 1 575 ? 9.142 9.893 -47.030 1.00 86.44 575 ASP A CA 1
ATOM 4522 C C . ASP A 1 575 ? 9.002 11.314 -46.455 1.00 86.44 575 ASP A C 1
ATOM 4524 O O . ASP A 1 575 ? 9.921 12.120 -46.573 1.00 86.44 575 ASP A O 1
ATOM 4528 N N . GLY A 1 576 ? 7.918 11.603 -45.724 1.00 86.19 576 GLY A N 1
ATOM 4529 C CA . GLY A 1 576 ? 7.710 12.902 -45.062 1.00 86.19 576 GLY A CA 1
ATOM 4530 C C . GLY A 1 576 ? 8.537 13.137 -43.787 1.00 86.19 576 GLY A C 1
ATOM 4531 O O . GLY A 1 576 ? 8.535 14.238 -43.244 1.00 86.19 576 GLY A O 1
ATOM 4532 N N . GLN A 1 577 ? 9.224 12.115 -43.274 1.00 89.31 577 GLN A N 1
ATOM 4533 C CA . GLN A 1 577 ? 10.053 12.192 -42.065 1.00 89.31 577 GLN A CA 1
ATOM 4534 C C . GLN A 1 577 ? 11.551 12.371 -42.388 1.00 89.31 577 GLN A C 1
ATOM 4536 O O . GLN A 1 577 ? 12.345 12.648 -41.482 1.00 89.31 577 GLN A O 1
ATOM 4541 N N . ARG A 1 578 ? 11.942 12.231 -43.662 1.00 90.19 578 ARG A N 1
ATOM 4542 C CA . ARG A 1 578 ? 13.329 12.372 -44.123 1.00 90.19 578 ARG A CA 1
ATOM 4543 C C . ARG A 1 578 ? 13.828 13.810 -44.013 1.00 90.19 578 ARG A C 1
ATOM 4545 O O . ARG A 1 578 ? 13.095 14.767 -44.243 1.00 90.19 578 ARG A O 1
ATOM 4552 N N . GLN A 1 579 ? 15.108 13.959 -43.684 1.00 91.19 579 GLN A N 1
ATOM 4553 C CA . GLN A 1 579 ? 15.782 15.252 -43.581 1.00 91.19 579 GLN A CA 1
ATOM 4554 C C . GLN A 1 579 ? 16.566 15.543 -44.863 1.00 91.19 579 GLN A C 1
ATOM 4556 O O . GLN A 1 579 ? 17.794 15.505 -44.872 1.00 91.19 579 GLN A O 1
ATOM 4561 N N . THR A 1 580 ? 15.863 15.855 -45.954 1.00 90.81 580 THR A N 1
ATOM 4562 C CA . THR A 1 580 ? 16.467 16.037 -47.288 1.00 90.81 580 THR A CA 1
ATOM 4563 C C . THR A 1 580 ? 17.599 17.070 -47.292 1.00 90.81 580 THR A C 1
ATOM 4565 O O . THR A 1 580 ? 18.642 16.845 -47.899 1.00 90.81 580 THR A O 1
ATOM 4568 N N . ALA A 1 581 ? 17.446 18.180 -46.559 1.00 91.81 581 ALA A N 1
ATOM 4569 C CA . ALA A 1 581 ? 18.491 19.200 -46.449 1.00 91.81 581 ALA A CA 1
ATOM 4570 C C . ALA A 1 581 ? 19.771 18.675 -45.770 1.00 91.81 581 ALA A C 1
ATOM 4572 O O . ALA A 1 581 ? 20.873 19.006 -46.199 1.00 91.81 581 ALA A O 1
ATOM 4573 N N . ALA A 1 582 ? 19.633 17.844 -44.734 1.00 90.69 582 ALA A N 1
ATOM 4574 C CA . ALA A 1 582 ? 20.763 17.229 -44.040 1.00 90.69 582 ALA A CA 1
ATOM 4575 C C . ALA A 1 582 ? 21.436 16.154 -44.911 1.00 90.69 582 ALA A C 1
ATOM 4577 O O . ALA A 1 582 ? 22.659 16.049 -44.946 1.00 90.69 582 ALA A O 1
ATOM 4578 N N . GLU A 1 583 ? 20.643 15.395 -45.673 1.00 90.81 583 GLU A N 1
ATOM 4579 C CA . GLU A 1 583 ? 21.147 14.385 -46.606 1.00 90.81 583 GLU A CA 1
ATOM 4580 C C . GLU A 1 583 ? 21.985 15.007 -47.729 1.00 90.81 583 GLU A C 1
ATOM 4582 O O . GLU A 1 583 ? 23.058 14.496 -48.044 1.00 90.81 583 GLU A O 1
ATOM 4587 N N . ILE A 1 584 ? 21.534 16.127 -48.309 1.00 89.62 584 ILE A N 1
ATOM 4588 C CA . ILE A 1 584 ? 22.281 16.849 -49.352 1.00 89.62 584 ILE A CA 1
ATOM 4589 C C . ILE A 1 584 ? 23.631 17.327 -48.808 1.00 89.62 584 ILE A C 1
ATOM 4591 O O . ILE A 1 584 ? 24.648 17.113 -49.462 1.00 89.62 584 ILE A O 1
ATOM 4595 N N . LYS A 1 585 ? 23.659 17.889 -47.592 1.00 89.00 585 LYS A N 1
ATOM 4596 C CA . LYS A 1 585 ? 24.894 18.350 -46.932 1.00 89.00 585 LYS A CA 1
ATOM 4597 C C . LYS A 1 585 ? 25.876 17.223 -46.618 1.00 89.00 585 LYS A C 1
ATOM 4599 O O . LYS A 1 585 ? 27.087 17.444 -46.590 1.00 89.00 585 LYS A O 1
ATOM 4604 N N . LEU A 1 586 ? 25.379 16.018 -46.338 1.00 87.81 586 LEU A N 1
ATOM 4605 C CA . LEU A 1 586 ? 26.241 14.851 -46.156 1.00 87.81 586 LEU A CA 1
ATOM 4606 C C . LEU A 1 586 ? 26.779 14.361 -47.509 1.00 87.81 586 LEU A C 1
ATOM 4608 O O . LEU A 1 586 ? 27.963 14.055 -47.621 1.00 87.81 586 LEU A O 1
ATOM 4612 N N . LYS A 1 587 ? 25.937 14.343 -48.554 1.00 85.12 587 LYS A N 1
ATOM 4613 C CA . LYS A 1 587 ? 26.337 13.967 -49.922 1.00 85.12 587 LYS A CA 1
ATOM 4614 C C . LYS A 1 587 ? 27.355 14.942 -50.527 1.00 85.12 587 LYS A C 1
ATOM 4616 O O . LYS A 1 587 ? 28.260 14.487 -51.220 1.00 85.12 587 LYS A O 1
ATOM 4621 N N . SER A 1 588 ? 27.242 16.244 -50.249 1.00 82.62 588 SER A N 1
ATOM 4622 C CA . SER A 1 588 ? 28.223 17.259 -50.671 1.00 82.62 588 SER A CA 1
ATOM 4623 C C . SER A 1 588 ? 29.515 17.233 -49.846 1.00 82.62 588 SER A C 1
ATOM 4625 O O . SER A 1 588 ? 30.507 17.844 -50.235 1.00 82.62 588 SER A O 1
ATOM 4627 N N . GLY A 1 589 ? 29.533 16.508 -48.721 1.00 79.94 589 GLY A N 1
ATOM 4628 C CA . GLY A 1 589 ? 30.682 16.434 -47.821 1.00 79.94 589 GLY A CA 1
ATOM 4629 C C . GLY A 1 589 ? 30.903 17.701 -46.988 1.00 79.94 589 GLY A C 1
ATOM 4630 O O . GLY A 1 589 ? 32.001 17.885 -46.465 1.00 79.94 589 GLY A O 1
ATOM 4631 N N . GLU A 1 590 ? 29.895 18.570 -46.856 1.00 85.19 590 GLU A N 1
ATOM 4632 C CA . GLU A 1 590 ? 29.919 19.753 -45.978 1.00 85.19 590 GLU A CA 1
ATOM 4633 C C . GLU A 1 590 ? 29.804 19.381 -44.495 1.00 85.19 590 GLU A C 1
ATOM 4635 O O . GLU A 1 590 ? 30.347 20.070 -43.633 1.00 85.19 590 GLU A O 1
ATOM 4640 N N . THR A 1 591 ? 29.107 18.283 -44.192 1.00 88.00 591 THR A N 1
ATOM 4641 C CA . THR A 1 591 ? 28.861 17.802 -42.822 1.00 88.00 591 THR A CA 1
ATOM 4642 C C . THR A 1 591 ? 29.485 16.429 -42.587 1.00 88.00 591 THR A C 1
ATOM 4644 O O . THR A 1 591 ? 29.648 15.640 -43.517 1.00 88.00 591 THR A O 1
ATOM 4647 N N . THR A 1 592 ? 29.854 16.144 -41.337 1.00 91.75 592 THR A N 1
ATOM 4648 C CA . THR A 1 592 ? 30.341 14.822 -40.912 1.00 91.75 592 THR A CA 1
ATOM 4649 C C . THR A 1 592 ? 29.173 13.896 -40.572 1.00 91.75 592 THR A C 1
ATOM 4651 O O . THR A 1 592 ? 28.049 14.357 -40.358 1.00 91.75 592 THR A O 1
ATOM 4654 N N . VAL A 1 593 ? 29.421 12.585 -40.475 1.00 91.88 593 VAL A N 1
ATOM 4655 C CA . VAL A 1 593 ? 28.381 11.614 -40.084 1.00 91.88 593 VAL A CA 1
ATOM 4656 C C . VAL A 1 593 ? 27.856 11.930 -38.683 1.00 91.88 593 VAL A C 1
ATOM 4658 O O . VAL A 1 593 ? 26.649 11.880 -38.459 1.00 91.88 593 VAL A O 1
ATOM 4661 N N . ARG A 1 594 ? 28.732 12.348 -37.761 1.00 94.38 594 ARG A N 1
ATOM 4662 C CA . ARG A 1 594 ? 28.342 12.819 -36.421 1.00 94.38 594 ARG A CA 1
ATOM 4663 C C . ARG A 1 594 ? 27.372 14.002 -36.472 1.00 94.38 594 ARG A C 1
ATOM 4665 O O . ARG A 1 594 ? 26.359 13.984 -35.776 1.00 94.38 594 ARG A O 1
ATOM 4672 N N . GLU A 1 595 ? 27.651 15.011 -37.295 1.00 94.06 595 GLU A N 1
ATOM 4673 C CA . GLU A 1 595 ? 26.775 16.183 -37.403 1.00 94.06 595 GLU A CA 1
ATOM 4674 C C . GLU A 1 595 ? 25.458 15.852 -38.119 1.00 94.06 595 GLU A C 1
ATOM 4676 O O . GLU A 1 595 ? 24.393 16.333 -37.730 1.00 94.06 595 GLU A O 1
ATOM 4681 N N . PHE A 1 596 ? 25.496 14.945 -39.097 1.00 94.81 596 PHE A N 1
ATOM 4682 C CA . PHE A 1 596 ? 24.286 14.395 -39.698 1.00 94.81 596 PHE A CA 1
ATOM 4683 C C . PHE A 1 596 ? 23.423 13.661 -38.656 1.00 94.81 596 PHE A C 1
ATOM 4685 O O . PHE A 1 596 ? 22.228 13.932 -38.552 1.00 94.81 596 PHE A O 1
ATOM 4692 N N . ILE A 1 597 ? 24.017 12.811 -37.809 1.00 95.94 597 ILE A N 1
ATOM 4693 C CA . ILE A 1 597 ? 23.318 12.140 -36.697 1.00 95.94 597 ILE A CA 1
ATOM 4694 C C . ILE A 1 597 ? 22.733 13.162 -35.718 1.00 95.94 597 ILE A C 1
ATOM 4696 O O . ILE A 1 597 ? 21.586 12.999 -35.299 1.00 95.94 597 ILE A O 1
ATOM 4700 N N . ARG A 1 598 ? 23.467 14.236 -35.393 1.00 96.12 598 ARG A N 1
ATOM 4701 C CA . ARG A 1 598 ? 22.976 15.326 -34.533 1.00 96.12 598 ARG A CA 1
ATOM 4702 C C . ARG A 1 598 ? 21.704 15.949 -35.105 1.00 96.12 598 ARG A C 1
ATOM 4704 O O . ARG A 1 598 ? 20.719 16.093 -34.384 1.00 96.12 598 ARG A O 1
ATOM 4711 N N . GLN A 1 599 ? 21.683 16.263 -36.399 1.00 95.06 599 GLN A N 1
ATOM 4712 C CA . GLN A 1 599 ? 20.508 16.835 -37.069 1.00 95.06 599 GLN A CA 1
ATOM 4713 C C . GLN A 1 599 ? 19.330 15.853 -37.112 1.00 95.06 599 GLN A C 1
ATOM 4715 O O . GLN A 1 599 ? 18.189 16.242 -36.858 1.00 95.06 599 GLN A O 1
ATOM 4720 N N . VAL A 1 600 ? 19.600 14.569 -37.366 1.00 94.81 600 VAL A N 1
ATOM 4721 C CA . VAL A 1 600 ? 18.579 13.514 -37.382 1.00 94.81 600 VAL A CA 1
ATOM 4722 C C . VAL A 1 600 ? 17.979 13.296 -35.986 1.00 94.81 600 VAL A C 1
ATOM 4724 O O . VAL A 1 600 ? 16.756 13.260 -35.849 1.00 94.81 600 VAL A O 1
ATOM 4727 N N . ALA A 1 601 ? 18.799 13.216 -34.937 1.00 95.38 601 ALA A N 1
ATOM 4728 C CA . ALA A 1 601 ? 18.344 13.039 -33.557 1.00 95.38 601 ALA A CA 1
ATOM 4729 C C . ALA A 1 601 ? 17.615 14.281 -33.011 1.00 95.38 601 ALA A C 1
ATOM 4731 O O . ALA A 1 601 ? 16.660 14.155 -32.251 1.00 95.38 601 ALA A O 1
ATOM 4732 N N . LYS A 1 602 ? 17.996 15.493 -33.434 1.00 95.81 602 LYS A N 1
ATOM 4733 C CA . LYS A 1 602 ? 17.288 16.737 -33.073 1.00 95.81 602 LYS A CA 1
ATOM 4734 C C . LYS A 1 602 ? 16.026 16.998 -33.906 1.00 95.81 602 LYS A C 1
ATOM 4736 O O . LYS A 1 602 ? 15.331 17.986 -33.668 1.00 95.81 602 LYS A O 1
ATOM 4741 N N . SER A 1 603 ? 15.715 16.141 -34.876 1.00 95.31 603 SER A N 1
ATOM 4742 C CA . SER A 1 603 ? 14.563 16.322 -35.757 1.00 95.31 603 SER A CA 1
ATOM 4743 C C . SER A 1 603 ? 13.225 16.176 -35.017 1.00 95.31 603 SER A C 1
ATOM 4745 O O . SER A 1 603 ? 13.085 15.428 -34.044 1.00 95.31 603 SER A O 1
ATOM 4747 N N . ARG A 1 604 ? 12.193 16.868 -35.518 1.00 94.56 604 ARG A N 1
ATOM 4748 C CA . ARG A 1 604 ? 10.826 16.777 -34.981 1.00 94.56 604 ARG A CA 1
ATOM 4749 C C . ARG A 1 604 ? 10.272 15.339 -34.974 1.00 94.56 604 ARG A C 1
ATOM 4751 O O . ARG A 1 604 ? 9.722 14.961 -33.940 1.00 94.56 604 ARG A O 1
ATOM 4758 N N . PRO A 1 605 ? 10.420 14.519 -36.041 1.00 93.44 605 PRO A N 1
ATOM 4759 C CA . PRO A 1 605 ? 9.940 13.136 -36.029 1.00 93.44 605 PRO A CA 1
ATOM 4760 C C . PRO A 1 605 ? 10.566 12.306 -34.905 1.00 93.44 605 PRO A C 1
ATOM 4762 O O . PRO A 1 605 ? 9.848 11.610 -34.189 1.00 93.44 605 PRO A O 1
ATOM 4765 N N . PHE A 1 606 ? 11.881 12.429 -34.695 1.00 94.06 606 PHE A N 1
ATOM 4766 C CA . PHE A 1 606 ? 12.581 11.700 -33.638 1.00 94.06 606 PHE A CA 1
ATOM 4767 C C . PHE A 1 606 ? 12.070 12.089 -32.245 1.00 94.06 606 PHE A C 1
ATOM 4769 O O . PHE A 1 606 ? 11.717 11.223 -31.443 1.00 94.06 606 PHE A O 1
ATOM 4776 N N . ARG A 1 607 ? 11.948 13.396 -31.984 1.00 94.88 607 ARG A N 1
ATOM 4777 C CA . ARG A 1 607 ? 11.434 13.927 -30.716 1.00 94.88 607 ARG A CA 1
ATOM 4778 C C . ARG A 1 607 ? 10.002 13.464 -30.428 1.00 94.88 607 ARG A C 1
ATOM 4780 O O . ARG A 1 607 ? 9.733 12.985 -29.329 1.00 94.88 607 ARG A O 1
ATOM 4787 N N . SER A 1 608 ? 9.103 13.557 -31.408 1.00 93.62 608 SER A N 1
ATOM 4788 C CA . SER A 1 608 ? 7.709 13.120 -31.231 1.00 93.62 608 SER A CA 1
ATOM 4789 C C . SER A 1 608 ? 7.598 11.625 -30.915 1.00 93.62 608 SER A C 1
ATOM 4791 O O . SER A 1 608 ? 6.754 11.213 -30.125 1.00 93.62 608 SER A O 1
ATOM 4793 N N . GLN A 1 609 ? 8.492 10.809 -31.485 1.00 91.44 609 GLN A N 1
ATOM 4794 C CA . GLN A 1 609 ? 8.456 9.360 -31.330 1.00 91.44 609 GLN A CA 1
ATOM 4795 C C . GLN A 1 609 ? 9.061 8.883 -30.007 1.00 91.44 609 GLN A C 1
ATOM 4797 O O . GLN A 1 609 ? 8.514 7.954 -29.417 1.00 91.44 609 GLN A O 1
ATOM 4802 N N . TYR A 1 610 ? 10.187 9.460 -29.571 1.00 92.81 610 TYR A N 1
ATOM 4803 C CA . TYR A 1 610 ? 11.002 8.909 -28.478 1.00 92.81 610 TYR A CA 1
ATOM 4804 C C . TYR A 1 610 ? 11.148 9.816 -27.256 1.00 92.81 610 TYR A C 1
ATOM 4806 O O . TYR A 1 610 ? 11.600 9.345 -26.218 1.00 92.81 610 TYR A O 1
ATOM 4814 N N . TRP A 1 611 ? 10.782 11.095 -27.344 1.00 94.94 611 TRP A N 1
ATOM 4815 C CA . TRP A 1 611 ? 10.866 12.018 -26.209 1.00 94.94 611 TRP A CA 1
ATOM 4816 C C . TRP A 1 611 ? 9.489 12.373 -25.649 1.00 94.94 611 TRP A C 1
ATOM 4818 O O . TRP A 1 611 ? 9.285 12.322 -24.443 1.00 94.94 611 TRP A O 1
ATOM 4828 N N . GLU A 1 612 ? 8.533 12.714 -26.514 1.00 94.94 612 GLU A N 1
ATOM 4829 C CA . GLU A 1 612 ? 7.208 13.194 -26.083 1.00 94.94 612 GLU A CA 1
ATOM 4830 C C . GLU A 1 612 ? 6.271 12.062 -25.634 1.00 94.94 612 GLU A C 1
ATOM 4832 O O . GLU A 1 612 ? 5.386 12.286 -24.813 1.00 94.94 612 GLU A O 1
ATOM 4837 N N . SER A 1 613 ? 6.472 10.846 -26.147 1.00 92.31 613 SER A N 1
ATOM 4838 C CA . SER A 1 613 ? 5.615 9.680 -25.885 1.00 92.31 613 SER A CA 1
ATOM 4839 C C . SER A 1 613 ? 6.060 8.825 -24.689 1.00 92.31 613 SER A C 1
ATOM 4841 O O . SER A 1 613 ? 5.291 7.993 -24.208 1.00 92.31 613 SER A O 1
ATOM 4843 N N . LEU A 1 614 ? 7.304 8.989 -24.228 1.00 93.06 614 LEU A N 1
ATOM 4844 C CA . LEU A 1 614 ? 7.938 8.117 -23.240 1.00 93.06 614 LEU A CA 1
ATOM 4845 C C . LEU A 1 614 ? 8.145 8.832 -21.904 1.00 93.06 614 LEU A C 1
ATOM 4847 O O . LEU A 1 614 ? 8.322 10.045 -21.834 1.00 93.06 614 LEU A O 1
ATOM 4851 N N . TYR A 1 615 ? 8.202 8.048 -20.826 1.00 93.69 615 TYR A N 1
ATOM 4852 C CA . TYR A 1 615 ? 8.696 8.540 -19.541 1.00 93.69 615 TYR A CA 1
ATOM 4853 C C . TYR A 1 615 ? 10.153 9.011 -19.677 1.00 93.69 615 TYR A C 1
ATOM 4855 O O . TYR A 1 615 ? 10.938 8.378 -20.376 1.00 93.69 615 TYR A O 1
ATOM 4863 N N . ILE A 1 616 ? 10.537 10.087 -18.984 1.00 94.81 616 ILE A N 1
ATOM 4864 C CA . ILE A 1 616 ? 11.827 10.773 -19.186 1.00 94.81 616 ILE A CA 1
ATOM 4865 C C . ILE A 1 616 ? 13.025 9.821 -19.055 1.00 94.81 616 ILE A C 1
ATOM 4867 O O . ILE A 1 616 ? 13.895 9.819 -19.919 1.00 94.81 616 ILE A O 1
ATOM 4871 N N . THR A 1 617 ? 13.075 8.971 -18.024 1.00 94.44 617 THR A N 1
ATOM 4872 C CA . THR A 1 617 ? 14.203 8.031 -17.859 1.00 94.44 617 THR A CA 1
ATOM 4873 C C . THR A 1 617 ? 14.200 6.933 -18.926 1.00 94.44 617 THR A C 1
ATOM 4875 O O . THR A 1 617 ? 15.264 6.561 -19.411 1.00 94.44 617 THR A O 1
ATOM 4878 N N . LYS A 1 618 ? 13.018 6.477 -19.365 1.00 94.81 618 LYS A N 1
ATOM 4879 C CA . LYS A 1 618 ? 12.854 5.542 -20.492 1.00 94.81 618 LYS A CA 1
ATOM 4880 C C . LYS A 1 618 ? 13.326 6.164 -21.804 1.00 94.81 618 LYS A C 1
ATOM 4882 O O . LYS A 1 618 ? 14.007 5.504 -22.584 1.00 94.81 618 LYS A O 1
ATOM 4887 N N . ALA A 1 619 ? 13.000 7.434 -22.031 1.00 95.50 619 ALA A N 1
ATOM 4888 C CA . ALA A 1 619 ? 13.457 8.195 -23.186 1.00 95.50 619 ALA A CA 1
ATOM 4889 C C . ALA A 1 619 ? 14.985 8.326 -23.183 1.00 95.50 619 ALA A C 1
ATOM 4891 O O . ALA A 1 619 ? 15.621 7.993 -24.181 1.00 95.50 619 ALA A O 1
ATOM 4892 N N . ILE A 1 620 ? 15.576 8.738 -22.054 1.00 96.44 620 ILE A N 1
ATOM 4893 C CA . ILE A 1 620 ? 17.033 8.855 -21.893 1.00 96.44 620 ILE A CA 1
ATOM 4894 C C . ILE A 1 620 ? 17.710 7.505 -22.155 1.00 96.44 620 ILE A C 1
ATOM 4896 O O . ILE A 1 620 ? 18.594 7.437 -23.003 1.00 96.44 620 ILE A O 1
ATOM 4900 N N . GLU A 1 621 ? 17.264 6.430 -21.499 1.00 95.69 621 GLU A N 1
ATOM 4901 C CA . GLU A 1 621 ? 17.822 5.079 -21.665 1.00 95.69 621 GLU A CA 1
ATOM 4902 C C . GLU A 1 621 ? 17.748 4.612 -23.128 1.00 95.69 621 GLU A C 1
ATOM 4904 O O . GLU A 1 621 ? 18.712 4.070 -23.673 1.00 95.69 621 GLU A O 1
ATOM 4909 N N . TYR A 1 622 ? 16.625 4.861 -23.807 1.00 95.25 622 TYR A N 1
ATOM 4910 C CA . TYR A 1 622 ? 16.457 4.477 -25.205 1.00 95.25 622 TYR A CA 1
ATOM 4911 C C . TYR A 1 622 ? 17.346 5.287 -26.159 1.00 95.25 622 TYR A C 1
ATOM 4913 O O . TYR A 1 622 ? 18.016 4.715 -27.021 1.00 95.25 622 TYR A O 1
ATOM 4921 N N . ILE A 1 623 ? 17.381 6.613 -26.004 1.00 95.38 623 ILE A N 1
ATOM 4922 C CA . ILE A 1 623 ? 18.215 7.507 -26.822 1.00 95.38 623 ILE A CA 1
ATOM 4923 C C . ILE A 1 623 ? 19.695 7.168 -26.621 1.00 95.38 623 ILE A C 1
ATOM 4925 O O . ILE A 1 623 ? 20.441 7.046 -27.594 1.00 95.38 623 ILE A O 1
ATOM 4929 N N . HIS A 1 624 ? 20.102 6.940 -25.372 1.00 95.62 624 HIS A N 1
ATOM 4930 C CA . HIS A 1 624 ? 21.451 6.528 -25.011 1.00 95.62 624 HIS A CA 1
ATOM 4931 C C . HIS A 1 624 ? 21.853 5.228 -25.726 1.00 95.62 624 HIS A C 1
ATOM 4933 O O . HIS A 1 624 ? 22.906 5.169 -26.363 1.00 95.62 624 HIS A O 1
ATOM 4939 N N . ARG A 1 625 ? 20.979 4.210 -25.733 1.00 93.69 625 ARG A N 1
ATOM 4940 C CA . ARG A 1 625 ? 21.205 2.959 -26.482 1.00 93.69 625 ARG A CA 1
ATOM 4941 C C . ARG A 1 625 ? 21.380 3.184 -27.982 1.00 93.69 625 ARG A C 1
ATOM 4943 O O . ARG A 1 625 ? 22.237 2.546 -28.587 1.00 93.69 625 ARG A O 1
ATOM 4950 N N . ARG A 1 626 ? 20.609 4.089 -28.590 1.00 93.25 626 ARG A N 1
ATOM 4951 C CA . ARG A 1 626 ? 20.664 4.358 -30.039 1.00 93.25 626 ARG A CA 1
ATOM 4952 C C . ARG A 1 626 ? 21.918 5.129 -30.454 1.00 93.25 626 ARG A C 1
ATOM 4954 O O . ARG A 1 626 ? 22.502 4.806 -31.488 1.00 93.25 626 ARG A O 1
ATOM 4961 N N . LEU A 1 627 ? 22.346 6.104 -29.654 1.00 94.88 627 LEU A N 1
ATOM 4962 C CA . LEU A 1 627 ? 23.491 6.964 -29.973 1.00 94.88 627 LEU A CA 1
ATOM 4963 C C . LEU A 1 627 ? 24.835 6.369 -29.530 1.00 94.88 627 LEU A C 1
ATOM 4965 O O . LEU A 1 627 ? 25.801 6.451 -30.281 1.00 94.88 627 LEU A O 1
ATOM 4969 N N . LEU A 1 628 ? 24.909 5.739 -28.352 1.00 93.75 628 LEU A N 1
ATOM 4970 C CA . LEU A 1 628 ? 26.148 5.143 -27.828 1.00 93.75 628 LEU A CA 1
ATOM 4971 C C . LEU A 1 628 ? 26.255 3.635 -28.070 1.00 93.75 628 LEU A C 1
ATOM 4973 O O . LEU A 1 628 ? 27.321 3.054 -27.850 1.00 93.75 628 LEU A O 1
ATOM 4977 N N . GLY A 1 629 ? 25.182 2.973 -28.505 1.00 90.19 629 GLY A N 1
ATOM 4978 C CA . GLY A 1 629 ? 25.192 1.533 -28.763 1.00 90.19 629 GLY A CA 1
ATOM 4979 C C . GLY A 1 629 ? 25.257 0.673 -27.499 1.00 90.19 629 GLY A C 1
ATOM 4980 O O . GLY A 1 629 ? 25.659 -0.485 -27.581 1.00 90.19 629 GLY A O 1
ATOM 4981 N N . ARG A 1 630 ? 24.932 1.225 -26.324 1.00 91.94 630 ARG A N 1
ATOM 4982 C CA . ARG A 1 630 ? 24.903 0.499 -25.046 1.00 91.94 630 ARG A CA 1
ATOM 4983 C C . ARG A 1 630 ? 23.837 1.057 -24.099 1.00 91.94 630 ARG A C 1
ATOM 4985 O O . ARG A 1 630 ? 23.505 2.238 -24.212 1.00 91.94 630 ARG A O 1
ATOM 4992 N N . PRO A 1 631 ? 23.323 0.261 -23.151 1.00 93.88 631 PRO A N 1
ATOM 4993 C CA . PRO A 1 631 ? 22.554 0.788 -22.024 1.00 93.88 631 PRO A CA 1
ATOM 4994 C C . PRO A 1 631 ? 23.418 1.645 -21.089 1.00 93.88 631 PRO A C 1
ATOM 4996 O O . PRO A 1 631 ? 24.656 1.615 -21.157 1.00 93.88 631 PRO A O 1
ATOM 4999 N N . THR A 1 632 ? 22.763 2.395 -20.202 1.00 94.88 632 THR A N 1
ATOM 5000 C CA . THR A 1 632 ? 23.464 3.104 -19.126 1.00 94.88 632 THR A CA 1
ATOM 5001 C C . THR A 1 632 ? 24.130 2.116 -18.162 1.00 94.88 632 THR A C 1
ATOM 5003 O O . THR A 1 632 ? 23.638 1.010 -17.915 1.00 94.88 632 THR A O 1
ATOM 5006 N N . TYR A 1 633 ? 25.292 2.488 -17.625 1.00 93.19 633 TYR A N 1
ATOM 5007 C CA . TYR A 1 633 ? 26.035 1.652 -16.685 1.00 93.19 633 TYR A CA 1
ATOM 5008 C C . TYR A 1 633 ? 25.374 1.596 -15.315 1.00 93.19 633 TYR A C 1
ATOM 5010 O O . TYR A 1 633 ? 25.501 0.591 -14.628 1.00 93.19 633 TYR A O 1
ATOM 5018 N N . GLY A 1 634 ? 24.710 2.657 -14.881 1.00 93.50 634 GLY A N 1
ATOM 5019 C CA . GLY A 1 634 ? 24.200 2.725 -13.523 1.00 93.50 634 GLY A CA 1
ATOM 5020 C C . GLY A 1 634 ? 23.523 4.045 -13.222 1.00 93.50 634 GLY A C 1
ATOM 5021 O O . GLY A 1 634 ? 23.230 4.850 -14.109 1.00 93.50 634 GLY A O 1
ATOM 5022 N N . ARG A 1 635 ? 23.270 4.265 -11.933 1.00 95.00 635 ARG A N 1
ATOM 5023 C CA . ARG A 1 635 ? 22.437 5.375 -11.478 1.00 95.00 635 ARG A CA 1
ATOM 5024 C C . ARG A 1 635 ? 23.110 6.736 -11.660 1.00 95.00 635 ARG A C 1
ATOM 5026 O O . ARG A 1 635 ? 22.433 7.672 -12.068 1.00 95.00 635 ARG A O 1
ATOM 5033 N N . ARG A 1 636 ? 24.423 6.842 -11.434 1.00 95.12 636 ARG A N 1
ATOM 5034 C CA . ARG A 1 636 ? 25.180 8.095 -11.609 1.00 95.12 636 ARG A CA 1
ATOM 5035 C C . ARG A 1 636 ? 25.075 8.671 -13.027 1.00 95.12 636 ARG A C 1
ATOM 5037 O O . ARG A 1 636 ? 24.818 9.859 -13.188 1.00 95.12 636 ARG A O 1
ATOM 5044 N N . GLU A 1 637 ? 25.232 7.823 -14.044 1.00 94.94 637 GLU A N 1
ATOM 5045 C CA . GLU A 1 637 ? 25.121 8.218 -15.456 1.00 94.94 637 GLU A CA 1
ATOM 5046 C C . GLU A 1 637 ? 23.691 8.665 -15.796 1.00 94.94 637 GLU A C 1
ATOM 5048 O O . GLU A 1 637 ? 23.488 9.739 -16.359 1.00 94.94 637 GLU A O 1
ATOM 5053 N N . MET A 1 638 ? 22.687 7.896 -15.364 1.00 95.69 638 MET A N 1
ATOM 5054 C CA . MET A 1 638 ? 21.281 8.254 -15.569 1.00 95.69 638 MET A CA 1
ATOM 5055 C C . MET A 1 638 ? 20.905 9.574 -14.873 1.00 95.69 638 MET A C 1
ATOM 5057 O O . MET A 1 638 ? 20.195 10.393 -15.452 1.00 95.69 638 MET A O 1
ATOM 5061 N N . ASN A 1 639 ? 21.399 9.812 -13.653 1.00 96.31 639 ASN A N 1
ATOM 5062 C CA . ASN A 1 639 ? 21.132 11.041 -12.899 1.00 96.31 639 ASN A CA 1
ATOM 5063 C C . ASN A 1 639 ? 21.711 12.275 -13.586 1.00 96.31 639 ASN A C 1
ATOM 5065 O O . ASN A 1 639 ? 21.020 13.284 -13.688 1.00 96.31 639 ASN A O 1
ATOM 5069 N N . HIS A 1 640 ? 22.944 12.184 -14.094 1.00 95.56 640 HIS A N 1
ATOM 5070 C CA . HIS A 1 640 ? 23.573 13.271 -14.849 1.00 95.56 640 HIS A CA 1
ATOM 5071 C C . HIS A 1 640 ? 22.705 13.693 -16.039 1.00 95.56 640 HIS A C 1
ATOM 5073 O O . HIS A 1 640 ? 22.368 14.871 -16.182 1.00 95.56 640 HIS A O 1
ATOM 5079 N N . TYR A 1 641 ? 22.259 12.727 -16.845 1.00 97.00 641 TYR A N 1
ATOM 5080 C CA . TYR A 1 641 ? 21.390 13.006 -17.987 1.00 97.00 641 TYR A CA 1
ATOM 5081 C C . TYR A 1 641 ? 20.009 13.518 -17.575 1.00 97.00 641 TYR A C 1
ATOM 5083 O O . TYR A 1 641 ? 19.467 14.410 -18.232 1.00 97.00 641 TYR A O 1
ATOM 5091 N N . TYR A 1 642 ? 19.442 12.999 -16.486 1.00 96.75 642 TYR A N 1
ATOM 5092 C CA . TYR A 1 642 ? 18.163 13.464 -15.958 1.00 96.75 642 TYR A CA 1
ATOM 5093 C C . TYR A 1 642 ? 18.237 14.931 -15.508 1.00 96.75 642 TYR A C 1
ATOM 5095 O O . TYR A 1 642 ? 17.405 15.744 -15.918 1.00 96.75 642 TYR A O 1
ATOM 5103 N N . ASP A 1 643 ? 19.268 15.299 -14.746 1.00 97.12 643 ASP A N 1
ATOM 5104 C CA . ASP A 1 643 ? 19.503 16.670 -14.285 1.00 97.12 643 ASP A CA 1
ATOM 5105 C C . ASP A 1 643 ? 19.776 17.627 -15.450 1.00 97.12 643 ASP A C 1
ATOM 5107 O O . ASP A 1 643 ? 19.284 18.761 -15.468 1.00 97.12 643 ASP A O 1
ATOM 5111 N N . LEU A 1 644 ? 20.530 17.174 -16.455 1.00 96.94 644 LEU A N 1
ATOM 5112 C CA . LEU A 1 644 ? 20.775 17.933 -17.677 1.00 96.94 644 LEU A CA 1
ATOM 5113 C C . LEU A 1 644 ? 19.465 18.220 -18.419 1.00 96.94 644 LEU A C 1
ATOM 5115 O O . LEU A 1 644 ? 19.206 19.367 -18.794 1.00 96.94 644 LEU A O 1
ATOM 5119 N N . CYS A 1 645 ? 18.618 17.201 -18.582 1.00 96.38 645 CYS A N 1
ATOM 5120 C CA . CYS A 1 645 ? 17.307 17.339 -19.209 1.00 96.38 645 CYS A CA 1
ATOM 5121 C C . CYS A 1 645 ? 16.397 18.280 -18.416 1.00 96.38 645 CYS A C 1
ATOM 5123 O O . CYS A 1 645 ? 15.714 19.107 -19.017 1.00 96.38 645 CYS A O 1
ATOM 5125 N N . ALA A 1 646 ? 16.419 18.203 -17.084 1.00 96.38 646 ALA A N 1
ATOM 5126 C CA . ALA A 1 646 ? 15.630 19.076 -16.222 1.00 96.38 646 ALA A CA 1
ATOM 5127 C C . ALA A 1 646 ? 16.036 20.556 -16.349 1.00 96.38 646 ALA A C 1
ATOM 5129 O O . ALA A 1 646 ? 15.180 21.434 -16.271 1.00 96.38 646 ALA A O 1
ATOM 5130 N N . ARG A 1 647 ? 17.327 20.848 -16.571 1.00 97.00 647 ARG A N 1
ATOM 5131 C CA . ARG A 1 647 ? 17.841 22.227 -16.681 1.00 97.00 647 ARG A CA 1
ATOM 5132 C C . ARG A 1 647 ? 17.797 22.796 -18.100 1.00 97.00 647 ARG A C 1
ATOM 5134 O O . ARG A 1 647 ? 17.491 23.972 -18.266 1.00 97.00 647 ARG A O 1
ATOM 5141 N N . LYS A 1 648 ? 18.169 22.003 -19.110 1.00 96.56 648 LYS A N 1
ATOM 5142 C CA . LYS A 1 648 ? 18.416 22.470 -20.492 1.00 96.56 648 LYS A CA 1
ATOM 5143 C C . LYS A 1 648 ? 17.523 21.806 -21.549 1.00 96.56 648 LYS A C 1
ATOM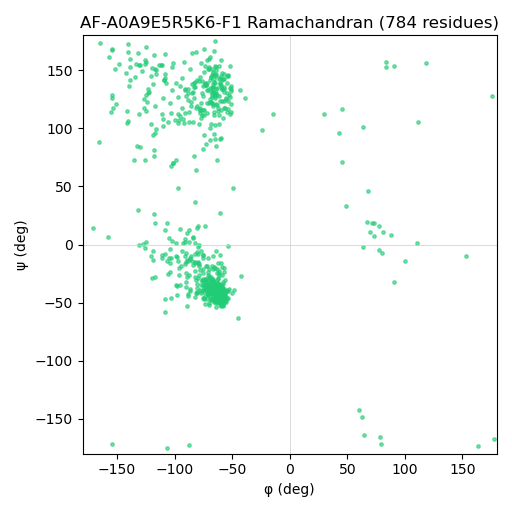 5145 O O . LYS A 1 648 ? 17.497 22.257 -22.693 1.00 96.56 648 LYS A O 1
ATOM 5150 N N . GLY A 1 649 ? 16.778 20.762 -21.188 1.00 94.38 649 GLY A N 1
ATOM 5151 C CA . GLY A 1 649 ? 15.858 20.058 -22.081 1.00 94.38 649 GLY A CA 1
ATOM 5152 C C . GLY A 1 649 ? 16.517 19.064 -23.046 1.00 94.38 649 GLY A C 1
ATOM 5153 O O . GLY A 1 649 ? 17.707 18.763 -22.972 1.00 94.38 649 GLY A O 1
ATOM 5154 N N . PHE A 1 650 ? 15.705 18.557 -23.978 1.00 95.56 650 PHE A N 1
ATOM 5155 C CA . PHE A 1 650 ? 16.038 17.464 -24.902 1.00 95.56 650 PHE A CA 1
ATOM 5156 C C . PHE A 1 650 ? 17.255 17.726 -25.804 1.00 95.56 650 PHE A C 1
ATOM 5158 O O . PHE A 1 650 ? 18.079 16.839 -26.003 1.00 95.56 650 PHE A O 1
ATOM 5165 N N . TYR A 1 651 ? 17.393 18.931 -26.364 1.00 96.62 651 TYR A N 1
ATOM 5166 C CA . TYR A 1 651 ? 18.476 19.204 -27.316 1.00 96.62 651 TYR A CA 1
ATOM 5167 C C . TYR A 1 651 ? 19.859 19.103 -26.666 1.00 96.62 651 TYR A C 1
ATOM 5169 O O . TYR A 1 651 ? 20.784 18.600 -27.299 1.00 96.62 651 TYR A O 1
ATOM 5177 N N . ALA A 1 652 ? 19.969 19.515 -25.400 1.00 96.69 652 ALA A N 1
ATOM 5178 C CA . ALA A 1 652 ? 21.209 19.428 -24.641 1.00 96.69 652 ALA A CA 1
ATOM 5179 C C . ALA A 1 652 ? 21.616 17.979 -24.346 1.00 96.69 652 ALA A C 1
ATOM 5181 O O . ALA A 1 652 ? 22.805 17.695 -24.330 1.00 96.69 652 ALA A O 1
ATOM 5182 N N . LEU A 1 653 ? 20.654 17.065 -24.163 1.00 96.94 653 LEU A N 1
ATOM 5183 C CA . LEU A 1 653 ? 20.928 15.634 -23.997 1.00 96.94 653 LEU A CA 1
ATOM 5184 C C . LEU A 1 653 ? 21.633 15.053 -25.226 1.00 96.94 653 LEU A C 1
ATOM 5186 O O . LEU A 1 653 ? 22.634 14.357 -25.098 1.00 96.94 653 LEU A O 1
ATOM 5190 N N . VAL A 1 654 ? 21.107 15.345 -26.419 1.00 97.12 654 VAL A N 1
ATOM 5191 C CA . VAL A 1 654 ? 21.691 14.861 -27.678 1.00 97.12 654 VAL A CA 1
ATOM 5192 C C . VAL A 1 654 ? 23.101 15.419 -27.864 1.00 97.12 654 VAL A C 1
ATOM 5194 O O . VAL A 1 654 ? 23.991 14.682 -28.279 1.00 97.12 654 VAL A O 1
ATOM 5197 N N . ASP A 1 655 ? 23.307 16.695 -27.533 1.00 97.12 655 ASP A N 1
ATOM 5198 C CA . ASP A 1 655 ? 24.627 17.320 -27.616 1.00 97.12 655 ASP A CA 1
ATOM 5199 C C . ASP A 1 655 ? 25.624 16.679 -26.646 1.00 97.12 655 ASP A C 1
ATOM 5201 O O . ASP A 1 655 ? 26.681 16.233 -27.076 1.00 97.12 655 ASP A O 1
ATOM 5205 N N . ASP A 1 656 ? 25.259 16.534 -25.370 1.00 97.19 656 ASP A N 1
ATOM 5206 C CA . ASP A 1 656 ? 26.124 15.951 -24.335 1.00 97.19 656 ASP A CA 1
ATOM 5207 C C . ASP A 1 656 ? 26.526 14.500 -24.655 1.00 97.19 656 ASP A C 1
ATOM 5209 O O . ASP A 1 656 ? 27.674 14.109 -24.454 1.00 97.19 656 ASP A O 1
ATOM 5213 N N . ILE A 1 657 ? 25.614 13.707 -25.235 1.00 96.81 657 ILE A N 1
ATOM 5214 C CA . ILE A 1 657 ? 25.916 12.336 -25.669 1.00 96.81 657 ILE A CA 1
ATOM 5215 C C . ILE A 1 657 ? 26.897 12.323 -26.854 1.00 96.81 657 ILE A C 1
ATOM 5217 O O . ILE A 1 657 ? 27.864 11.558 -26.837 1.00 96.81 657 ILE A O 1
ATOM 5221 N N . LEU A 1 658 ? 26.664 13.139 -27.888 1.00 95.94 658 LEU A N 1
ATOM 5222 C CA . LEU A 1 658 ? 27.489 13.150 -29.108 1.00 95.94 658 LEU A CA 1
ATOM 5223 C C . LEU A 1 658 ? 28.854 13.829 -28.918 1.00 95.94 658 LEU A C 1
ATOM 5225 O O . LEU A 1 658 ? 29.790 13.538 -29.666 1.00 95.94 658 LEU A O 1
ATOM 5229 N N . ASP A 1 659 ? 28.962 14.723 -27.936 1.00 96.19 659 ASP A N 1
ATOM 5230 C CA . ASP A 1 659 ? 30.201 15.412 -27.564 1.00 96.19 659 ASP A CA 1
ATOM 5231 C C . ASP A 1 659 ? 30.970 14.686 -26.444 1.00 96.19 659 ASP A C 1
ATOM 5233 O O . ASP A 1 659 ? 32.047 15.128 -26.040 1.00 96.19 659 ASP A O 1
ATOM 5237 N N . SER A 1 660 ? 30.462 13.541 -25.970 1.00 95.50 660 SER A N 1
ATOM 5238 C CA . SER A 1 660 ? 31.150 12.700 -24.989 1.00 95.50 660 SER A CA 1
ATOM 5239 C C . SER A 1 660 ? 32.456 12.111 -25.541 1.00 95.50 660 SER A C 1
ATOM 5241 O O . SER A 1 660 ? 32.555 11.737 -26.716 1.00 95.50 660 SER A O 1
ATOM 5243 N N . SER A 1 661 ? 33.463 11.965 -24.672 1.00 93.62 661 SER A N 1
ATOM 5244 C CA . SER A 1 661 ? 34.735 11.325 -25.039 1.00 93.62 661 SER A CA 1
ATOM 5245 C C . SER A 1 661 ? 34.531 9.886 -25.512 1.00 93.62 661 SER A C 1
ATOM 5247 O O . SER A 1 661 ? 35.173 9.452 -26.462 1.00 93.62 661 SER A O 1
ATOM 5249 N N . GLU A 1 662 ? 33.571 9.169 -24.923 1.00 91.44 662 GLU A N 1
ATOM 5250 C CA . GLU A 1 662 ? 33.244 7.805 -25.327 1.00 91.44 662 GLU A CA 1
ATOM 5251 C C . GLU A 1 662 ? 32.712 7.724 -26.763 1.00 91.44 662 GLU A C 1
ATOM 5253 O O . GLU A 1 662 ? 33.096 6.813 -27.499 1.00 91.44 662 GLU A O 1
ATOM 5258 N N . TYR A 1 663 ? 31.847 8.655 -27.182 1.00 93.81 663 TYR A N 1
ATOM 5259 C CA . TYR A 1 663 ? 31.349 8.686 -28.558 1.00 93.81 663 TYR A CA 1
ATOM 5260 C C . TYR A 1 663 ? 32.495 8.936 -29.548 1.00 93.81 663 TYR A C 1
ATOM 5262 O O . TYR A 1 663 ? 32.619 8.238 -30.559 1.00 93.81 663 TYR A O 1
ATOM 5270 N N . LEU A 1 664 ? 33.362 9.904 -29.233 1.00 92.38 664 LEU A N 1
ATOM 5271 C CA . LEU A 1 664 ? 34.514 10.267 -30.059 1.00 92.38 664 LEU A CA 1
ATOM 5272 C C . LEU A 1 664 ? 35.525 9.123 -30.189 1.00 92.38 664 LEU A C 1
ATOM 5274 O O . LEU A 1 664 ? 35.991 8.849 -31.292 1.00 92.38 664 LEU A O 1
ATOM 5278 N N . GLU A 1 665 ? 35.828 8.422 -29.097 1.00 89.56 665 GLU A N 1
ATOM 5279 C CA . GLU A 1 665 ? 36.743 7.277 -29.102 1.00 89.56 665 GLU A CA 1
ATOM 5280 C C . GLU A 1 665 ? 36.143 6.044 -29.796 1.00 89.56 665 GLU A C 1
ATOM 5282 O O . GLU A 1 665 ? 36.859 5.292 -30.458 1.00 89.56 665 GLU A O 1
ATOM 5287 N N . ALA A 1 666 ? 34.832 5.813 -29.666 1.00 86.31 666 ALA A N 1
ATOM 5288 C CA . ALA A 1 666 ? 34.180 4.628 -30.222 1.00 86.31 666 ALA A CA 1
ATOM 5289 C C . ALA A 1 666 ? 33.840 4.749 -31.716 1.00 86.31 666 ALA A C 1
ATOM 5291 O O . ALA A 1 666 ? 33.996 3.773 -32.454 1.00 86.31 666 ALA A O 1
ATOM 5292 N N . PHE A 1 667 ? 33.348 5.911 -32.152 1.00 89.56 667 PHE A N 1
ATOM 5293 C CA . PHE A 1 667 ? 32.820 6.117 -33.505 1.00 89.56 667 PHE A CA 1
ATOM 5294 C C . PHE A 1 667 ? 33.576 7.203 -34.285 1.00 89.56 667 PHE A C 1
ATOM 5296 O O . PHE A 1 667 ? 33.669 7.132 -35.516 1.00 89.56 667 PHE A O 1
ATOM 5303 N N . GLY A 1 668 ? 34.149 8.190 -33.596 1.00 89.00 668 GLY A N 1
ATOM 5304 C CA . GLY A 1 668 ? 34.748 9.362 -34.231 1.00 89.00 668 GLY A CA 1
ATOM 5305 C C . GLY A 1 668 ? 33.716 10.184 -35.011 1.00 89.00 668 GLY A C 1
ATOM 5306 O O . GLY A 1 668 ? 32.542 10.251 -34.650 1.00 89.00 668 GLY A O 1
ATOM 5307 N N . GLU A 1 669 ? 34.149 10.825 -36.098 1.00 89.88 669 GLU A N 1
ATOM 5308 C CA . GLU A 1 669 ? 33.278 11.697 -36.904 1.00 89.88 669 GLU A CA 1
ATOM 5309 C C . GLU A 1 669 ? 32.621 11.000 -38.104 1.00 89.88 669 GLU A C 1
ATOM 5311 O O . GLU A 1 669 ? 31.620 11.491 -38.630 1.00 89.88 669 GLU A O 1
ATOM 5316 N N . ASP A 1 670 ? 33.172 9.852 -38.507 1.00 88.56 670 ASP A N 1
ATOM 5317 C CA . ASP A 1 670 ? 32.906 9.197 -39.794 1.00 88.56 670 ASP A CA 1
ATOM 5318 C C . ASP A 1 670 ? 32.120 7.882 -39.676 1.00 88.56 670 ASP A C 1
ATOM 5320 O O . ASP A 1 670 ? 31.698 7.318 -40.689 1.00 88.56 670 ASP A O 1
ATOM 5324 N N . THR A 1 671 ? 31.960 7.340 -38.467 1.00 89.81 671 THR A N 1
ATOM 5325 C CA . THR A 1 671 ? 31.355 6.017 -38.253 1.00 89.81 671 THR A CA 1
ATOM 5326 C C . THR A 1 671 ? 29.920 6.157 -37.768 1.00 89.81 671 THR A C 1
ATOM 5328 O O . THR A 1 671 ? 29.640 6.918 -36.844 1.00 89.81 671 THR A O 1
ATOM 5331 N N . VAL A 1 672 ? 29.006 5.393 -38.366 1.00 92.69 672 VAL A N 1
ATOM 5332 C CA . VAL A 1 672 ? 27.629 5.289 -37.869 1.00 92.69 672 VAL A CA 1
ATOM 5333 C C . VAL A 1 672 ? 27.640 4.471 -36.573 1.00 92.69 672 VAL A C 1
ATOM 5335 O O . VAL A 1 672 ? 28.265 3.403 -36.555 1.00 92.69 672 VAL A O 1
ATOM 5338 N N . PRO A 1 673 ? 26.954 4.918 -35.502 1.00 93.06 673 PRO A N 1
ATOM 5339 C CA . PRO A 1 673 ? 26.825 4.140 -34.285 1.00 93.06 673 PRO A CA 1
ATOM 5340 C C . PRO A 1 673 ? 26.284 2.743 -34.567 1.00 93.06 673 PRO A C 1
ATOM 5342 O O . PRO A 1 673 ? 25.470 2.531 -35.463 1.00 93.06 673 PRO A O 1
ATOM 5345 N N . TYR A 1 674 ? 26.747 1.779 -33.791 1.00 89.56 674 TYR A N 1
ATOM 5346 C CA . TYR A 1 674 ? 26.299 0.398 -33.867 1.00 89.56 674 TYR A CA 1
ATOM 5347 C C . TYR A 1 674 ? 26.146 -0.146 -32.453 1.00 89.56 674 TYR A C 1
ATOM 5349 O O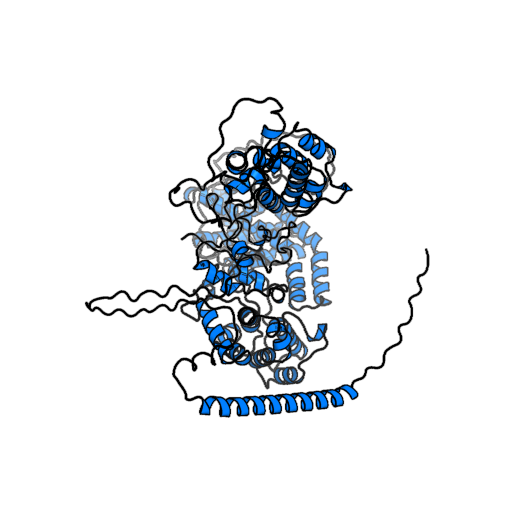 . TYR A 1 674 ? 26.705 0.395 -31.499 1.00 89.56 674 TYR A O 1
ATOM 5357 N N . GLU A 1 675 ? 25.367 -1.212 -32.303 1.00 88.56 675 GLU A N 1
ATOM 5358 C CA . GLU A 1 675 ? 25.189 -1.867 -31.011 1.00 88.56 675 GLU A CA 1
ATOM 5359 C C . GLU A 1 675 ? 26.510 -2.501 -30.550 1.00 88.56 675 GLU A C 1
ATOM 5361 O O . GLU A 1 675 ? 27.031 -3.421 -31.188 1.00 88.56 675 GLU A O 1
ATOM 5366 N N . ARG A 1 676 ? 27.057 -1.960 -29.457 1.00 87.38 676 ARG A N 1
ATOM 5367 C CA . ARG A 1 676 ? 28.309 -2.372 -28.813 1.00 87.38 676 ARG A CA 1
ATOM 5368 C C . ARG A 1 676 ? 28.048 -3.300 -27.635 1.00 87.38 676 ARG A C 1
ATOM 5370 O O . ARG A 1 676 ? 28.747 -4.293 -27.488 1.00 87.38 676 ARG A O 1
ATOM 5377 N N . TYR A 1 677 ? 27.054 -2.998 -26.800 1.00 88.31 677 TYR A N 1
ATOM 5378 C CA . TYR A 1 677 ? 26.758 -3.781 -25.603 1.00 88.31 677 TYR A CA 1
ATOM 5379 C C . TYR A 1 677 ? 25.270 -4.075 -25.449 1.00 88.31 677 TYR A C 1
ATOM 5381 O O . TYR A 1 677 ? 24.425 -3.220 -25.705 1.00 88.31 677 TYR A O 1
ATOM 5389 N N . ILE A 1 678 ? 24.993 -5.266 -24.930 1.00 88.69 678 ILE A N 1
ATOM 5390 C CA . ILE A 1 678 ? 23.668 -5.793 -24.610 1.00 88.69 678 ILE A CA 1
ATOM 5391 C C . ILE A 1 678 ? 23.611 -6.230 -23.156 1.00 88.69 678 ILE A C 1
ATOM 5393 O O . ILE A 1 678 ? 24.629 -6.531 -22.523 1.00 88.69 678 ILE A O 1
ATOM 5397 N N . THR A 1 679 ? 22.404 -6.269 -22.611 1.00 91.38 679 THR A N 1
ATOM 5398 C CA . THR A 1 679 ? 22.188 -6.818 -21.272 1.00 91.38 679 THR A CA 1
ATOM 5399 C C . THR A 1 679 ? 22.224 -8.351 -21.309 1.00 91.38 679 THR A C 1
ATOM 5401 O O . THR A 1 679 ? 21.927 -8.950 -22.348 1.00 91.38 679 THR A O 1
ATOM 5404 N N . PRO A 1 680 ? 22.532 -9.027 -20.187 1.00 89.69 680 PRO A N 1
ATOM 5405 C CA . PRO A 1 680 ? 22.363 -10.477 -20.062 1.00 89.69 680 PRO A CA 1
ATOM 5406 C C . PRO A 1 680 ? 20.987 -10.972 -20.518 1.00 89.69 680 PRO A C 1
ATOM 5408 O O . PRO A 1 680 ? 20.891 -11.981 -21.219 1.00 89.69 680 PRO A O 1
ATOM 5411 N N . ARG A 1 681 ? 19.924 -10.218 -20.207 1.00 88.25 681 ARG A N 1
ATOM 5412 C CA . ARG A 1 681 ? 18.566 -10.498 -20.689 1.00 88.25 681 ARG A CA 1
ATOM 5413 C C . ARG A 1 681 ? 18.461 -10.439 -22.215 1.00 88.25 681 ARG A C 1
ATOM 5415 O O . ARG A 1 681 ? 17.881 -11.343 -22.811 1.00 88.25 681 ARG A O 1
ATOM 5422 N N . GLY A 1 682 ? 18.994 -9.402 -22.857 1.00 87.75 682 GLY A N 1
ATOM 5423 C CA . GLY A 1 682 ? 18.955 -9.287 -24.316 1.00 87.75 682 GLY A CA 1
ATOM 5424 C C . GLY A 1 682 ? 19.830 -10.311 -25.033 1.00 87.75 682 GLY A C 1
ATOM 5425 O O . GLY A 1 682 ? 19.414 -10.863 -26.051 1.00 87.75 682 GLY A O 1
ATOM 5426 N N . TYR A 1 683 ? 20.983 -10.661 -24.459 1.00 87.25 683 TYR A N 1
ATOM 5427 C CA . TYR A 1 683 ? 21.800 -11.771 -24.946 1.00 87.25 683 TYR A CA 1
ATOM 5428 C C . TYR A 1 683 ? 21.038 -13.097 -24.891 1.00 87.25 683 TYR A C 1
ATOM 5430 O O . TYR A 1 683 ? 21.000 -13.819 -25.885 1.00 87.25 683 TYR A O 1
ATOM 5438 N N . ALA A 1 684 ? 20.367 -13.391 -23.772 1.00 88.31 684 ALA A N 1
ATOM 5439 C CA . ALA A 1 684 ? 19.562 -14.602 -23.623 1.00 88.31 684 ALA A CA 1
ATOM 5440 C C . ALA A 1 684 ? 18.397 -14.673 -24.628 1.00 88.31 684 ALA A C 1
ATOM 5442 O O . ALA A 1 684 ? 18.088 -15.754 -25.117 1.00 88.31 684 ALA A O 1
ATOM 5443 N N . LEU A 1 685 ? 17.788 -13.535 -24.984 1.00 86.19 685 LEU A N 1
ATOM 5444 C CA . LEU A 1 685 ? 16.730 -13.471 -26.004 1.00 86.19 685 LEU A CA 1
ATOM 5445 C C . LEU A 1 685 ? 17.238 -13.770 -27.425 1.00 86.19 685 LEU A C 1
ATOM 5447 O O . LEU A 1 685 ? 16.476 -14.264 -28.252 1.00 86.19 685 LEU A O 1
ATOM 5451 N N . ARG A 1 686 ? 18.503 -13.445 -27.721 1.00 83.19 686 ARG A N 1
ATOM 5452 C CA . ARG A 1 686 ? 19.120 -13.608 -29.052 1.00 83.19 686 ARG A CA 1
ATOM 5453 C C . ARG A 1 686 ? 19.921 -14.900 -29.195 1.00 83.19 686 ARG A C 1
ATOM 5455 O O . ARG A 1 686 ? 20.217 -15.319 -30.312 1.00 83.19 686 ARG A O 1
ATOM 5462 N N . GLY A 1 687 ? 20.320 -15.502 -28.079 1.00 72.19 687 GLY A N 1
ATOM 5463 C CA . GLY A 1 687 ? 21.121 -16.713 -28.056 1.00 72.19 687 GLY A CA 1
ATOM 5464 C C . GLY A 1 687 ? 20.358 -17.907 -28.624 1.00 72.19 687 GLY A C 1
ATOM 5465 O O . GLY A 1 687 ? 19.460 -18.440 -27.985 1.00 72.19 687 GLY A O 1
ATOM 5466 N N . LEU A 1 688 ? 20.782 -18.402 -29.788 1.00 52.31 688 LEU A N 1
ATOM 5467 C CA . LEU A 1 688 ? 20.509 -19.776 -30.210 1.00 52.31 688 LEU A CA 1
ATOM 5468 C C . LEU A 1 688 ? 21.436 -20.708 -29.417 1.00 52.31 688 LEU A C 1
ATOM 5470 O O . LEU A 1 688 ? 22.505 -21.084 -29.895 1.00 52.31 688 LEU A O 1
ATOM 5474 N N . ARG A 1 689 ? 21.080 -21.066 -28.182 1.00 50.66 689 ARG A N 1
ATOM 5475 C CA . ARG A 1 689 ? 21.726 -22.193 -27.497 1.00 50.66 689 ARG A CA 1
ATOM 5476 C C . ARG A 1 689 ? 20.687 -23.131 -26.907 1.00 50.66 689 ARG A C 1
ATOM 5478 O O . ARG A 1 689 ? 20.021 -22.806 -25.930 1.00 50.66 689 ARG A O 1
ATOM 5485 N N . GLY A 1 690 ? 20.636 -24.326 -27.499 1.00 41.12 690 GLY A N 1
ATOM 5486 C CA . GLY A 1 690 ? 20.362 -25.542 -26.750 1.00 41.12 690 GLY A CA 1
ATOM 5487 C C . GLY A 1 690 ? 21.300 -25.645 -25.547 1.00 41.12 690 GLY A C 1
ATOM 5488 O O . GLY A 1 690 ? 22.375 -25.042 -25.534 1.00 41.12 690 GLY A O 1
ATOM 5489 N N . GLU A 1 691 ? 20.817 -26.361 -24.537 1.00 30.83 691 GLU A N 1
ATOM 5490 C CA . GLU A 1 691 ? 21.467 -26.711 -23.274 1.00 30.83 691 GLU A CA 1
ATOM 5491 C C . GLU A 1 691 ? 22.984 -26.470 -23.266 1.00 30.83 691 GLU A C 1
ATOM 5493 O O . GLU A 1 691 ? 23.751 -27.152 -23.947 1.00 30.83 691 GLU A O 1
ATOM 5498 N N . LEU A 1 692 ? 23.436 -25.497 -22.469 1.00 34.31 692 LEU A N 1
ATOM 5499 C CA . LEU A 1 692 ? 24.826 -25.474 -22.028 1.00 34.31 692 LEU A CA 1
ATOM 5500 C C . LEU A 1 692 ? 25.089 -26.819 -21.335 1.00 34.31 692 LEU A C 1
ATOM 5502 O O . LEU A 1 692 ? 24.450 -27.079 -20.312 1.00 34.31 692 LEU A O 1
ATOM 5506 N N . PRO A 1 693 ? 26.007 -27.673 -21.826 1.00 31.78 693 PRO A N 1
ATOM 5507 C CA . PRO A 1 693 ? 26.477 -28.762 -21.000 1.00 31.78 693 PRO A CA 1
ATOM 5508 C C . PRO A 1 693 ? 27.146 -28.100 -19.800 1.00 31.78 693 PRO A C 1
ATOM 5510 O O . PRO A 1 693 ? 28.128 -27.369 -19.952 1.00 31.78 693 PRO A O 1
ATOM 5513 N N . LEU A 1 694 ? 26.561 -28.311 -18.619 1.00 32.03 694 LEU A N 1
ATOM 5514 C CA . LEU A 1 694 ? 27.198 -27.992 -17.350 1.00 32.03 694 LEU A CA 1
ATOM 5515 C C . LEU A 1 694 ? 28.656 -28.463 -17.439 1.00 32.03 694 LEU A C 1
ATOM 5517 O O . LEU A 1 694 ? 28.887 -29.578 -17.930 1.00 32.03 694 LEU A O 1
ATOM 5521 N N . PRO A 1 695 ? 29.639 -27.639 -17.035 1.00 30.36 695 PRO A N 1
ATOM 5522 C CA . PRO A 1 695 ? 31.024 -28.070 -17.041 1.00 30.36 695 PRO A CA 1
ATOM 5523 C C . PRO A 1 695 ? 31.093 -29.373 -16.249 1.00 30.36 695 PRO A C 1
ATOM 5525 O O . PRO A 1 695 ? 30.758 -29.414 -15.066 1.00 30.36 695 PRO A O 1
ATOM 5528 N N . LYS A 1 696 ? 31.465 -30.464 -16.926 1.00 30.98 696 LYS A N 1
ATOM 5529 C CA . LYS A 1 696 ? 31.864 -31.680 -16.231 1.00 30.98 696 LYS A CA 1
ATOM 5530 C C . LYS A 1 696 ? 33.084 -31.274 -15.425 1.00 30.98 696 LYS A C 1
ATOM 5532 O O . LYS A 1 696 ? 34.149 -31.068 -16.001 1.00 30.98 696 LYS A O 1
ATOM 5537 N N . VAL A 1 697 ? 32.895 -31.097 -14.123 1.00 31.39 697 VAL A N 1
ATOM 5538 C CA . VAL A 1 697 ? 33.994 -31.045 -13.168 1.00 31.39 697 VAL A CA 1
ATOM 5539 C C . VAL A 1 697 ? 34.816 -32.301 -13.444 1.00 31.39 697 VAL A C 1
ATOM 5541 O O . VAL A 1 697 ? 34.300 -33.417 -13.331 1.00 31.39 697 VAL A O 1
ATOM 5544 N N . ALA A 1 698 ? 36.035 -32.121 -13.951 1.00 30.75 698 ALA A N 1
ATOM 5545 C CA . ALA A 1 698 ? 36.975 -33.220 -14.070 1.00 30.75 698 ALA A CA 1
ATOM 5546 C C . ALA A 1 698 ? 37.186 -33.772 -12.651 1.00 30.75 698 ALA A C 1
ATOM 5548 O O . ALA A 1 698 ? 37.314 -32.967 -11.727 1.00 30.75 698 ALA A O 1
ATOM 5549 N N . PRO A 1 699 ? 37.148 -35.096 -12.438 1.00 30.38 699 PRO A N 1
ATOM 5550 C CA . PRO A 1 699 ? 37.444 -35.646 -11.126 1.00 30.38 699 PRO A CA 1
ATOM 5551 C C . PRO A 1 699 ? 38.888 -35.270 -10.785 1.00 30.38 699 PRO A C 1
ATOM 5553 O O . PRO A 1 699 ? 39.815 -35.716 -11.455 1.00 30.38 699 PRO A O 1
ATOM 5556 N N . GLU A 1 700 ? 39.073 -34.393 -9.801 1.00 31.77 700 GLU A N 1
ATOM 5557 C CA . GLU A 1 700 ? 40.382 -34.198 -9.193 1.00 31.77 700 GLU A CA 1
ATOM 5558 C C . GLU A 1 700 ? 40.729 -35.477 -8.427 1.00 31.77 700 GLU A C 1
ATOM 5560 O O . GLU A 1 700 ? 39.977 -35.927 -7.556 1.00 31.77 700 GLU A O 1
ATOM 5565 N N . ASP A 1 701 ? 41.858 -36.082 -8.790 1.00 32.59 701 ASP A N 1
ATOM 5566 C CA . ASP A 1 701 ? 42.461 -37.198 -8.075 1.00 32.59 701 ASP A CA 1
ATOM 5567 C C . ASP A 1 701 ? 42.893 -36.727 -6.678 1.00 32.59 701 ASP A C 1
ATOM 5569 O O . ASP A 1 701 ? 44.009 -36.251 -6.467 1.00 32.59 701 ASP A O 1
ATOM 5573 N N . HIS A 1 702 ? 42.008 -36.856 -5.691 1.00 33.75 702 HIS A N 1
ATOM 5574 C CA . HIS A 1 702 ? 42.390 -36.720 -4.292 1.00 33.75 702 HIS A CA 1
ATOM 5575 C C . HIS A 1 702 ? 42.939 -38.047 -3.775 1.00 33.75 702 HIS A C 1
ATOM 5577 O O . HIS A 1 702 ? 42.205 -38.992 -3.480 1.00 33.75 702 HIS A O 1
ATOM 5583 N N . HIS A 1 703 ? 44.261 -38.094 -3.616 1.00 32.56 703 HIS A N 1
ATOM 5584 C CA . HIS A 1 703 ? 44.890 -39.015 -2.685 1.00 32.56 703 HIS A CA 1
ATOM 5585 C C . HIS A 1 703 ? 44.347 -38.802 -1.265 1.00 32.56 703 HIS A C 1
ATOM 5587 O O . HIS A 1 703 ? 44.223 -37.680 -0.777 1.00 32.56 703 HIS A O 1
ATOM 5593 N N . ASN A 1 704 ? 44.028 -39.936 -0.641 1.00 32.50 704 ASN A N 1
ATOM 5594 C CA . ASN A 1 704 ? 43.574 -40.121 0.731 1.00 32.50 704 ASN A CA 1
ATOM 5595 C C . ASN A 1 704 ? 44.274 -39.205 1.744 1.00 32.50 704 ASN A C 1
ATOM 5597 O O . ASN A 1 704 ? 45.484 -39.301 1.926 1.00 32.50 704 ASN A O 1
ATOM 5601 N N . ASN A 1 705 ? 43.479 -38.462 2.512 1.00 29.58 705 ASN A N 1
ATOM 5602 C CA . ASN A 1 705 ? 43.617 -38.430 3.966 1.00 29.58 705 ASN A CA 1
ATOM 5603 C C . ASN A 1 705 ? 42.262 -38.081 4.589 1.00 29.58 705 ASN A C 1
ATOM 5605 O O . ASN A 1 705 ? 41.668 -37.043 4.308 1.00 29.58 705 ASN A O 1
ATOM 5609 N N . GLY A 1 706 ? 41.737 -39.022 5.371 1.00 32.12 706 GLY A N 1
ATOM 5610 C CA . GLY A 1 706 ? 40.385 -38.973 5.902 1.00 32.12 706 GLY A CA 1
ATOM 5611 C C . GLY A 1 706 ? 40.231 -37.996 7.057 1.00 32.12 706 GLY A C 1
ATOM 5612 O O . GLY A 1 706 ? 41.031 -38.012 7.980 1.00 32.12 706 GLY A O 1
ATOM 5613 N N . PHE A 1 707 ? 39.143 -37.230 7.028 1.00 27.19 707 PHE A N 1
ATOM 5614 C CA . PHE A 1 707 ? 38.331 -36.877 8.192 1.00 27.19 707 PHE A CA 1
ATOM 5615 C C . PHE A 1 707 ? 36.906 -36.574 7.699 1.00 27.19 707 PHE A C 1
ATOM 5617 O O . PHE A 1 707 ? 36.706 -35.844 6.732 1.00 27.19 707 PHE A O 1
ATOM 5624 N N . HIS A 1 708 ? 35.912 -37.212 8.319 1.00 30.64 708 HIS A N 1
ATOM 5625 C CA . HIS A 1 708 ? 34.487 -37.061 8.013 1.00 30.64 708 HIS A CA 1
ATOM 5626 C C . HIS A 1 708 ? 33.982 -35.636 8.294 1.00 30.64 708 HIS A C 1
ATOM 5628 O O . HIS A 1 708 ? 34.156 -35.133 9.400 1.00 30.64 708 HIS A O 1
ATOM 5634 N N . SER A 1 709 ? 33.229 -35.053 7.356 1.00 26.73 709 SER A N 1
ATOM 5635 C CA . SER A 1 709 ? 32.107 -34.164 7.682 1.00 26.73 709 SER A CA 1
ATOM 5636 C C . SER A 1 709 ? 31.087 -34.150 6.542 1.00 26.73 709 SER A C 1
ATOM 5638 O O . SER A 1 709 ? 31.413 -33.949 5.374 1.00 26.73 709 SER A O 1
ATOM 5640 N N . SER A 1 710 ? 29.845 -34.440 6.911 1.00 33.06 710 SER A N 1
ATOM 5641 C CA . SER A 1 710 ? 28.674 -34.621 6.063 1.00 33.06 710 SER A CA 1
ATOM 5642 C C . SER A 1 710 ? 27.989 -33.282 5.812 1.00 33.06 710 SER A C 1
ATOM 5644 O O . SER A 1 710 ? 27.272 -32.838 6.694 1.00 33.06 710 SER A O 1
ATOM 5646 N N . TYR A 1 711 ? 28.119 -32.701 4.618 1.00 27.80 711 TYR A N 1
ATOM 5647 C CA . TYR A 1 711 ? 27.124 -31.786 4.038 1.00 27.80 711 TYR A CA 1
ATOM 5648 C C . TYR A 1 711 ? 27.258 -31.804 2.512 1.00 27.80 711 TYR A C 1
ATOM 5650 O O . TYR A 1 711 ? 28.276 -31.387 1.965 1.00 27.80 711 TYR A O 1
ATOM 5658 N N . LYS A 1 712 ? 26.232 -32.296 1.810 1.00 25.53 712 LYS A N 1
ATOM 5659 C CA . LYS A 1 712 ? 26.137 -32.215 0.348 1.00 25.53 712 LYS A CA 1
ATOM 5660 C C . LYS A 1 712 ? 24.918 -31.363 0.003 1.00 25.53 712 LYS A C 1
ATOM 5662 O O . LYS A 1 712 ? 23.792 -31.851 0.014 1.00 25.53 712 LYS A O 1
ATOM 5667 N N . GLY A 1 713 ? 25.164 -30.074 -0.232 1.00 25.39 713 GLY A N 1
ATOM 5668 C CA . GLY A 1 713 ? 24.190 -29.152 -0.807 1.00 25.39 713 GLY A CA 1
ATOM 5669 C C . GLY A 1 713 ? 23.854 -29.575 -2.236 1.00 25.39 713 GLY A C 1
ATOM 5670 O O . GLY A 1 713 ? 24.744 -29.883 -3.027 1.00 25.39 713 GLY A O 1
ATOM 5671 N N . MET A 1 714 ? 22.561 -29.653 -2.538 1.00 25.75 714 MET A N 1
ATOM 5672 C CA . MET A 1 714 ? 22.038 -29.871 -3.884 1.00 25.75 714 MET A CA 1
ATOM 5673 C C . MET A 1 714 ? 21.704 -28.507 -4.490 1.00 25.75 714 MET A C 1
ATOM 5675 O O . MET A 1 714 ? 20.767 -27.843 -4.049 1.00 25.75 714 MET A O 1
ATOM 5679 N N . ASP A 1 715 ? 22.481 -28.104 -5.493 1.00 23.72 715 ASP A N 1
ATOM 5680 C CA . ASP A 1 715 ? 22.221 -26.922 -6.309 1.00 23.72 715 ASP A CA 1
ATOM 5681 C C . ASP A 1 715 ? 20.996 -27.154 -7.206 1.00 23.72 715 ASP A C 1
ATOM 5683 O O . ASP A 1 715 ? 20.963 -28.079 -8.022 1.00 23.72 715 ASP A O 1
ATOM 5687 N N . TYR A 1 716 ? 19.983 -26.296 -7.067 1.00 30.22 716 TYR A N 1
ATOM 5688 C CA . TYR A 1 716 ? 18.780 -26.301 -7.896 1.00 30.22 716 TYR A CA 1
ATOM 5689 C C . TYR A 1 716 ? 18.892 -25.268 -9.024 1.00 30.22 716 TYR A C 1
ATOM 5691 O O . TYR A 1 716 ? 18.673 -24.073 -8.826 1.00 30.22 716 TYR A O 1
ATOM 5699 N N . THR A 1 717 ? 19.140 -25.743 -10.243 1.00 26.62 717 THR A N 1
ATOM 5700 C CA . THR A 1 717 ? 18.764 -25.055 -11.485 1.00 26.62 717 THR A CA 1
ATOM 5701 C C . THR A 1 717 ? 17.842 -25.977 -12.276 1.00 26.62 717 THR A C 1
ATOM 5703 O O . THR A 1 717 ? 18.263 -26.964 -12.867 1.00 26.62 717 THR A O 1
ATOM 5706 N N . GLY A 1 718 ? 16.542 -25.682 -12.255 1.00 27.00 718 GLY A N 1
ATOM 5707 C CA . GLY A 1 718 ? 15.554 -26.489 -12.962 1.00 27.00 718 GLY A CA 1
ATOM 5708 C C . GLY A 1 718 ? 14.211 -25.788 -13.087 1.00 27.00 718 GLY A C 1
ATOM 5709 O O . GLY A 1 718 ? 13.335 -25.987 -12.256 1.00 27.00 718 GLY A O 1
ATOM 5710 N N . VAL A 1 719 ? 14.044 -24.998 -14.149 1.00 27.88 719 VAL A N 1
ATOM 5711 C CA . VAL A 1 719 ? 12.736 -24.735 -14.763 1.00 27.88 719 VAL A CA 1
ATOM 5712 C C . VAL A 1 719 ? 12.947 -24.691 -16.273 1.00 27.88 719 VAL A C 1
ATOM 5714 O O . VAL A 1 719 ? 13.517 -23.731 -16.774 1.00 27.88 719 VAL A O 1
ATOM 5717 N N . ILE A 1 720 ? 12.540 -25.763 -16.954 1.00 29.61 720 ILE A N 1
ATOM 5718 C CA . ILE A 1 720 ? 11.847 -25.851 -18.254 1.00 29.61 720 ILE A CA 1
ATOM 5719 C C . ILE A 1 720 ? 11.750 -27.355 -18.559 1.00 29.61 720 ILE A C 1
ATOM 5721 O O . ILE A 1 720 ? 12.760 -28.050 -18.549 1.00 29.61 720 ILE A O 1
ATOM 5725 N N . GLY A 1 721 ? 10.548 -27.852 -18.856 1.00 26.58 721 GLY A N 1
ATOM 5726 C CA . GLY A 1 721 ? 10.388 -29.128 -19.560 1.00 26.58 721 GLY A CA 1
ATOM 5727 C C . GLY A 1 721 ? 9.802 -30.277 -18.742 1.00 26.58 721 GLY A C 1
ATOM 5728 O O . GLY A 1 721 ? 10.457 -30.919 -17.931 1.00 26.58 721 GLY A O 1
ATOM 5729 N N . VAL A 1 722 ? 8.541 -30.547 -19.042 1.00 29.08 722 VAL A N 1
ATOM 5730 C CA . VAL A 1 722 ? 7.755 -31.740 -18.727 1.00 29.08 722 VAL A CA 1
ATOM 5731 C C . VAL A 1 722 ? 8.490 -33.037 -19.146 1.00 29.08 722 VAL A C 1
ATOM 5733 O O . VAL A 1 722 ? 8.971 -33.140 -20.268 1.00 29.08 722 VAL A O 1
ATOM 5736 N N . VAL A 1 723 ? 8.501 -34.025 -18.235 1.00 27.34 723 VAL A N 1
ATOM 5737 C CA . VAL A 1 723 ? 8.808 -35.475 -18.384 1.00 27.34 723 VAL A CA 1
ATOM 5738 C C . VAL A 1 723 ? 10.234 -35.883 -18.816 1.00 27.34 723 VAL A C 1
ATOM 5740 O O . VAL A 1 723 ? 10.516 -36.014 -20.005 1.00 27.34 723 VAL A O 1
ATOM 5743 N N . PRO A 1 724 ? 11.090 -36.319 -17.867 1.00 30.06 724 PRO A N 1
ATOM 5744 C CA . PRO A 1 724 ? 12.274 -37.110 -18.178 1.00 30.06 724 PRO A CA 1
ATOM 5745 C C . PRO A 1 724 ? 12.201 -38.491 -17.511 1.00 30.06 724 PRO A C 1
ATOM 5747 O O . PRO A 1 724 ? 12.813 -38.716 -16.471 1.00 30.06 724 PRO A O 1
ATOM 5750 N N . HIS A 1 725 ? 11.485 -39.450 -18.112 1.00 30.14 725 HIS A N 1
ATOM 5751 C CA . HIS A 1 725 ? 11.628 -40.855 -17.691 1.00 30.14 725 HIS A CA 1
ATOM 5752 C C . HIS A 1 725 ? 11.845 -41.895 -18.798 1.00 30.14 725 HIS A C 1
ATOM 5754 O O . HIS A 1 725 ? 12.097 -43.052 -18.478 1.00 30.14 725 HIS A O 1
ATOM 5760 N N . PHE A 1 726 ? 11.895 -41.507 -20.078 1.00 28.27 726 PHE A N 1
ATOM 5761 C CA . PHE A 1 726 ? 12.104 -42.472 -21.173 1.00 28.27 726 PHE A CA 1
ATOM 5762 C C . PHE A 1 726 ? 13.515 -42.485 -21.789 1.00 28.27 726 PHE A C 1
ATOM 5764 O O . PHE A 1 726 ? 13.890 -43.454 -22.437 1.00 28.27 726 PHE A O 1
ATOM 5771 N N . HIS A 1 727 ? 14.341 -41.458 -21.563 1.00 29.06 727 HIS A N 1
ATOM 5772 C CA . HIS A 1 727 ? 15.653 -41.344 -22.228 1.00 29.06 727 HIS A CA 1
ATOM 5773 C C . HIS A 1 727 ? 16.840 -41.930 -21.444 1.00 29.06 727 HIS A C 1
ATOM 5775 O O . HIS A 1 727 ? 17.945 -42.023 -21.976 1.00 29.06 727 HIS A O 1
ATOM 5781 N N . ARG A 1 728 ? 16.639 -42.386 -20.198 1.00 29.75 728 ARG A N 1
ATOM 5782 C CA . ARG A 1 728 ? 17.722 -42.961 -19.372 1.00 29.75 728 ARG A CA 1
ATOM 5783 C C . ARG A 1 728 ? 17.961 -44.459 -19.607 1.00 29.75 728 ARG A C 1
ATOM 5785 O O . ARG A 1 728 ? 18.975 -44.979 -19.157 1.00 29.75 728 ARG A O 1
ATOM 5792 N N . ALA A 1 729 ? 17.076 -45.136 -20.340 1.00 29.41 729 ALA A N 1
ATOM 5793 C CA . ALA A 1 729 ? 17.159 -46.578 -20.594 1.00 29.41 729 ALA A CA 1
ATOM 5794 C C . ALA A 1 729 ? 17.941 -46.958 -21.871 1.00 29.41 729 ALA A C 1
ATOM 5796 O O . ALA A 1 729 ? 18.281 -48.120 -22.050 1.00 29.41 729 ALA A O 1
ATOM 5797 N N . LEU A 1 730 ? 18.293 -45.999 -22.736 1.00 34.16 730 LEU A N 1
ATOM 5798 C CA . LEU A 1 730 ? 18.988 -46.263 -24.010 1.00 34.16 730 LEU A CA 1
ATOM 5799 C C . LEU A 1 730 ? 20.520 -46.381 -23.893 1.00 34.16 730 LEU A C 1
ATOM 5801 O O . LEU A 1 730 ? 21.207 -46.501 -24.903 1.00 34.16 730 LEU A O 1
ATOM 5805 N N . LYS A 1 731 ? 21.075 -46.351 -22.673 1.00 37.09 731 LYS A N 1
ATOM 5806 C CA . LYS A 1 731 ? 22.531 -46.372 -22.436 1.00 37.09 731 LYS A CA 1
ATOM 5807 C C . LYS A 1 731 ? 23.100 -47.709 -21.956 1.00 37.09 731 LYS A C 1
ATOM 5809 O O . LYS A 1 731 ? 24.315 -47.830 -21.854 1.00 37.09 731 LYS A O 1
ATOM 5814 N N . HIS A 1 732 ? 22.255 -48.709 -21.716 1.00 41.75 732 HIS A N 1
ATOM 5815 C CA . HIS A 1 732 ? 22.688 -50.075 -21.432 1.00 41.75 732 HIS A CA 1
ATOM 5816 C C . HIS A 1 732 ? 22.011 -51.015 -22.429 1.00 41.75 732 HIS A C 1
ATOM 5818 O O . HIS A 1 732 ? 20.788 -51.094 -22.479 1.00 41.75 732 HIS A O 1
ATOM 5824 N N . GLY A 1 733 ? 22.824 -51.639 -23.284 1.00 45.84 733 GLY A N 1
ATOM 5825 C CA . GLY A 1 733 ? 22.382 -52.389 -24.457 1.00 45.84 733 GLY A CA 1
ATOM 5826 C C . GLY A 1 733 ? 21.300 -53.425 -24.152 1.00 45.84 733 GLY A C 1
ATOM 5827 O O . GLY A 1 733 ? 21.526 -54.362 -23.391 1.00 45.84 733 GLY A O 1
ATOM 5828 N N . MET A 1 734 ? 20.146 -53.271 -24.802 1.00 38.09 734 MET A N 1
ATOM 5829 C CA . MET A 1 734 ? 19.156 -54.332 -24.980 1.00 38.09 734 MET A CA 1
ATOM 5830 C C . MET A 1 734 ? 19.158 -54.790 -26.449 1.00 38.09 734 MET A C 1
ATOM 5832 O O . MET A 1 734 ? 19.323 -53.953 -27.342 1.00 38.09 734 MET A O 1
ATOM 5836 N N . PRO A 1 735 ? 18.977 -56.095 -26.724 1.00 44.50 735 PRO A N 1
ATOM 5837 C CA . PRO A 1 735 ? 18.963 -56.638 -28.082 1.00 44.50 735 PRO A CA 1
ATOM 5838 C C . PRO A 1 735 ? 17.760 -56.126 -28.896 1.00 44.50 735 PRO A C 1
ATOM 5840 O O . PRO A 1 735 ? 16.649 -55.991 -28.381 1.00 44.50 735 PRO A O 1
ATOM 5843 N N . GLN A 1 736 ? 17.980 -55.867 -30.191 1.00 42.84 736 GLN A N 1
ATOM 5844 C CA . GLN A 1 736 ? 17.025 -55.225 -31.114 1.00 42.84 736 GLN A CA 1
ATOM 5845 C C . GLN A 1 736 ? 15.663 -55.943 -31.251 1.00 42.84 736 GLN A C 1
ATOM 5847 O O . GLN A 1 736 ? 14.669 -55.313 -31.618 1.00 42.84 736 GLN A O 1
ATOM 5852 N N . SER A 1 737 ? 15.570 -57.227 -30.896 1.00 42.22 737 SER A N 1
ATOM 5853 C CA . SER A 1 737 ? 14.309 -57.982 -30.901 1.00 42.22 737 SER A CA 1
ATOM 5854 C C . SER A 1 737 ? 13.305 -57.496 -29.844 1.00 42.22 737 SER A C 1
ATOM 5856 O O . SER A 1 737 ? 12.104 -57.511 -30.099 1.00 42.22 737 SER A O 1
ATOM 5858 N N . ALA A 1 738 ? 13.767 -56.973 -28.701 1.00 43.16 738 ALA A N 1
ATOM 5859 C CA . ALA A 1 738 ? 12.893 -56.465 -27.635 1.00 43.16 738 ALA A CA 1
ATOM 5860 C C . ALA A 1 738 ? 12.317 -55.063 -27.931 1.00 43.16 738 ALA A C 1
ATOM 5862 O O . ALA A 1 738 ? 11.279 -54.684 -27.389 1.00 43.16 738 ALA A O 1
ATOM 5863 N N . ILE A 1 739 ? 12.972 -54.298 -28.812 1.00 45.00 739 ILE A N 1
ATOM 5864 C CA . ILE A 1 739 ? 12.549 -52.946 -29.220 1.00 45.00 739 ILE A CA 1
ATOM 5865 C C . ILE A 1 739 ? 11.337 -53.020 -30.158 1.00 45.00 739 ILE A C 1
ATOM 5867 O O . ILE A 1 739 ? 10.437 -52.186 -30.083 1.00 45.00 739 ILE A O 1
ATOM 5871 N N . SER A 1 740 ? 11.288 -54.052 -31.000 1.00 47.03 740 SER A N 1
ATOM 5872 C CA . SER A 1 740 ? 10.239 -54.237 -32.008 1.00 47.03 740 SER A CA 1
ATOM 5873 C C . SER A 1 740 ? 8.892 -54.617 -31.380 1.00 47.03 740 SER A C 1
ATOM 5875 O O . SER A 1 740 ? 7.855 -54.109 -31.795 1.00 47.03 740 SER A O 1
ATOM 5877 N N . ILE A 1 741 ? 8.919 -55.442 -30.327 1.00 46.28 741 ILE A N 1
ATOM 5878 C CA . ILE A 1 741 ? 7.716 -55.916 -29.622 1.00 46.28 741 ILE A CA 1
ATOM 5879 C C . ILE A 1 741 ? 7.066 -54.772 -28.825 1.00 46.28 741 ILE A C 1
ATOM 5881 O O . ILE A 1 741 ? 5.862 -54.558 -28.922 1.00 46.28 741 ILE A O 1
ATOM 5885 N N . LYS A 1 742 ? 7.865 -53.950 -28.129 1.00 50.12 742 LYS A N 1
ATOM 5886 C CA . LYS A 1 742 ? 7.343 -52.801 -27.366 1.00 50.12 742 LYS A CA 1
ATOM 5887 C C . LYS A 1 742 ? 6.837 -51.658 -28.243 1.00 50.12 742 LYS A C 1
ATOM 5889 O O . LYS A 1 742 ? 5.988 -50.886 -27.808 1.00 50.12 742 LYS A O 1
ATOM 5894 N N . LEU A 1 743 ? 7.353 -51.520 -29.466 1.00 47.88 743 LEU A N 1
ATOM 5895 C CA . LEU A 1 743 ? 6.874 -50.496 -30.393 1.00 47.88 743 LEU A CA 1
ATOM 5896 C C . LEU A 1 743 ? 5.472 -50.827 -30.925 1.00 47.88 743 LEU A C 1
ATOM 5898 O O . LEU A 1 743 ? 4.677 -49.906 -31.097 1.00 47.88 743 LEU A O 1
ATOM 5902 N N . GLU A 1 744 ? 5.152 -52.107 -31.144 1.00 58.38 744 GLU A N 1
ATOM 5903 C CA . GLU A 1 744 ? 3.794 -52.515 -31.530 1.00 58.38 744 GLU A CA 1
ATOM 5904 C C . GLU A 1 744 ? 2.792 -52.403 -30.376 1.00 58.38 744 GLU A C 1
ATOM 5906 O O . GLU A 1 744 ? 1.709 -51.859 -30.577 1.00 58.38 744 GLU A O 1
ATOM 5911 N N . GLU A 1 745 ? 3.170 -52.761 -29.146 1.00 62.41 745 GLU A N 1
ATOM 5912 C CA . GLU A 1 745 ? 2.307 -52.544 -27.969 1.00 62.41 745 GLU A CA 1
ATOM 5913 C C . GLU A 1 745 ? 1.981 -51.053 -27.758 1.00 62.41 745 GLU A C 1
ATOM 5915 O O . GLU A 1 745 ? 0.848 -50.686 -27.448 1.00 62.41 745 GLU A O 1
ATOM 5920 N N . VAL A 1 746 ? 2.946 -50.156 -27.994 1.00 57.09 746 VAL A N 1
ATOM 5921 C CA . VAL A 1 746 ? 2.726 -48.703 -27.890 1.00 57.09 746 VAL A CA 1
ATOM 5922 C C . VAL A 1 746 ? 1.845 -48.169 -29.025 1.00 57.09 746 VAL A C 1
ATOM 5924 O O . VAL A 1 746 ? 1.074 -47.230 -28.807 1.00 57.09 746 VAL A O 1
ATOM 5927 N N . LYS A 1 747 ? 1.919 -48.747 -30.231 1.00 66.56 747 LYS A N 1
ATOM 5928 C CA . LYS A 1 747 ? 1.008 -48.397 -31.332 1.00 66.56 747 LYS A CA 1
ATOM 5929 C C . LYS A 1 747 ? -0.415 -48.878 -31.056 1.00 66.56 747 LYS A C 1
ATOM 5931 O O . LYS A 1 747 ? -1.342 -48.107 -31.294 1.00 66.56 747 LYS A O 1
ATOM 5936 N N . GLN A 1 748 ? -0.578 -50.081 -30.506 1.00 69.12 748 GLN A N 1
ATOM 5937 C CA . GLN A 1 748 ? -1.878 -50.619 -30.094 1.00 69.12 748 GLN A CA 1
ATOM 5938 C C . GLN A 1 748 ? -2.511 -49.772 -28.984 1.00 69.12 748 GLN A C 1
ATOM 5940 O O . GLN A 1 748 ? -3.651 -49.341 -29.130 1.00 69.12 748 GLN A O 1
ATOM 5945 N N . LEU A 1 749 ? -1.748 -49.398 -27.951 1.00 63.75 749 LEU A N 1
ATOM 5946 C CA . LEU A 1 749 ? -2.232 -48.506 -26.889 1.00 63.75 749 LEU A CA 1
ATOM 5947 C C . LEU A 1 749 ? -2.599 -47.109 -27.410 1.00 63.75 749 LEU A C 1
ATOM 5949 O O . LEU A 1 749 ? -3.571 -46.507 -26.955 1.00 63.75 749 LEU A O 1
ATOM 5953 N N . ARG A 1 750 ? -1.855 -46.575 -28.389 1.00 58.56 750 ARG A N 1
ATOM 5954 C CA . ARG A 1 750 ? -2.229 -45.313 -29.048 1.00 58.56 750 ARG A CA 1
ATOM 5955 C C . ARG A 1 750 ? -3.525 -45.442 -29.839 1.00 58.56 750 ARG A C 1
ATOM 5957 O O . ARG A 1 750 ? -4.321 -44.507 -29.784 1.00 58.56 750 ARG A O 1
ATOM 5964 N N . ALA A 1 751 ? -3.725 -46.555 -30.544 1.00 74.62 751 ALA A N 1
ATOM 5965 C CA . ALA A 1 751 ? -4.940 -46.827 -31.308 1.00 74.62 751 ALA A CA 1
ATOM 5966 C C . ALA A 1 751 ? -6.167 -46.963 -30.388 1.00 74.62 751 ALA A C 1
ATOM 5968 O O . ALA A 1 751 ? -7.183 -46.321 -30.640 1.00 74.62 751 ALA A O 1
ATOM 5969 N N . GLU A 1 752 ? -6.044 -47.678 -29.265 1.00 76.62 752 GLU A N 1
ATOM 5970 C CA . GLU A 1 752 ? -7.115 -47.784 -28.262 1.00 76.62 752 GLU A CA 1
ATOM 5971 C C . GLU A 1 752 ? -7.451 -46.430 -27.625 1.00 76.62 752 GLU A C 1
ATOM 5973 O O . GLU A 1 752 ? -8.622 -46.090 -27.463 1.00 76.62 752 GLU A O 1
ATOM 5978 N N . MET A 1 753 ? -6.444 -45.608 -27.304 1.00 65.12 753 MET A N 1
ATOM 5979 C CA . MET A 1 753 ? -6.689 -44.265 -26.766 1.00 65.12 753 MET A CA 1
ATOM 5980 C C . MET A 1 753 ? -7.336 -43.326 -27.791 1.00 65.12 753 MET A C 1
ATOM 5982 O O . MET A 1 753 ? -8.108 -42.451 -27.404 1.00 65.12 753 MET A O 1
ATOM 5986 N N . THR A 1 754 ? -7.052 -43.495 -29.088 1.00 73.44 754 THR A N 1
ATOM 5987 C CA . THR A 1 754 ? -7.717 -42.705 -30.139 1.00 73.44 754 THR A CA 1
ATOM 5988 C C . THR A 1 754 ? -9.144 -43.176 -30.399 1.00 73.44 754 THR A C 1
ATOM 5990 O O . THR A 1 754 ? -10.002 -42.329 -30.626 1.00 73.44 754 THR A O 1
ATOM 5993 N N . GLN A 1 755 ? -9.426 -44.479 -30.302 1.00 72.88 755 GLN A N 1
ATOM 5994 C CA . GLN A 1 755 ? -10.797 -44.998 -30.357 1.00 72.88 755 GLN A CA 1
ATOM 5995 C C . GLN A 1 755 ? -11.635 -44.522 -29.170 1.00 72.88 755 GLN A C 1
ATOM 5997 O O . GLN A 1 755 ? -12.712 -43.978 -29.389 1.00 72.88 755 GLN A O 1
ATOM 6002 N N . ARG A 1 756 ? -11.110 -44.594 -27.940 1.00 68.81 756 ARG A N 1
ATOM 6003 C CA . ARG A 1 756 ? -11.820 -44.082 -26.754 1.00 68.81 756 ARG A CA 1
ATOM 6004 C C . ARG A 1 756 ? -12.089 -42.583 -26.825 1.00 68.81 756 ARG A C 1
ATOM 6006 O O . ARG A 1 756 ? -13.168 -42.143 -26.458 1.00 68.81 756 ARG A O 1
ATOM 6013 N N . ALA A 1 757 ? -11.138 -41.799 -27.336 1.00 64.75 757 ALA A N 1
ATOM 6014 C CA . ALA A 1 757 ? -11.342 -40.365 -27.538 1.00 64.75 757 ALA A CA 1
ATOM 6015 C C . ALA A 1 757 ? -12.395 -40.062 -28.622 1.00 64.75 757 ALA A C 1
ATOM 6017 O O . ALA A 1 757 ? -13.085 -39.049 -28.533 1.00 64.75 757 ALA A O 1
ATOM 6018 N N . ALA A 1 758 ? -12.528 -40.922 -29.637 1.00 71.50 758 ALA A N 1
ATOM 6019 C CA . ALA A 1 758 ? -13.556 -40.791 -30.667 1.00 71.50 758 ALA A CA 1
ATOM 6020 C C . ALA A 1 758 ? -14.951 -41.192 -30.153 1.00 71.50 758 ALA A C 1
ATOM 6022 O O . ALA A 1 758 ? -15.920 -40.517 -30.487 1.00 71.50 758 ALA A O 1
ATOM 6023 N N . GLU A 1 759 ? -15.041 -42.229 -29.314 1.00 72.75 759 GLU A N 1
ATOM 6024 C CA . GLU A 1 759 ? -16.282 -42.643 -28.639 1.00 72.75 759 GLU A CA 1
ATOM 6025 C C . GLU A 1 759 ? -16.777 -41.553 -27.673 1.00 72.75 759 GLU A C 1
ATOM 6027 O O . GLU A 1 759 ? -17.932 -41.138 -27.755 1.00 72.75 759 GLU A O 1
ATOM 6032 N N . GLN A 1 760 ? -15.882 -40.971 -26.869 1.00 62.50 760 GLN A N 1
ATOM 6033 C CA . GLN A 1 760 ? -16.214 -39.846 -25.985 1.00 62.50 760 GLN A CA 1
ATOM 6034 C C . GLN A 1 760 ? -16.679 -38.603 -26.760 1.00 62.50 760 GLN A C 1
ATOM 6036 O O . GLN A 1 760 ? -17.643 -37.952 -26.377 1.00 62.50 760 GLN A O 1
ATOM 6041 N N . ALA A 1 761 ? -16.055 -38.309 -27.905 1.00 63.78 761 ALA A N 1
ATOM 6042 C CA . ALA A 1 761 ? -16.484 -37.205 -28.765 1.00 63.78 761 ALA A CA 1
ATOM 6043 C C . ALA A 1 761 ? -17.833 -37.464 -29.469 1.00 63.78 761 ALA A C 1
ATOM 6045 O O . ALA A 1 761 ? -18.472 -36.512 -29.928 1.00 63.78 761 ALA A O 1
ATOM 6046 N N . SER A 1 762 ? -18.254 -38.729 -29.598 1.00 59.00 762 SER A N 1
ATOM 6047 C CA . SER A 1 762 ? -19.592 -39.079 -30.088 1.00 59.00 762 SER A CA 1
ATOM 6048 C C . SER A 1 762 ? -20.659 -38.973 -28.997 1.00 59.00 762 SER A C 1
ATOM 6050 O O . SER A 1 762 ? -21.726 -38.439 -29.286 1.00 59.00 762 SER A O 1
ATOM 6052 N N . GLU A 1 763 ? -20.343 -39.337 -27.750 1.00 63.91 763 GLU A N 1
ATOM 6053 C CA . GLU A 1 763 ? -21.219 -39.110 -26.586 1.00 63.91 763 GLU A CA 1
ATOM 6054 C C . GLU A 1 763 ? -21.430 -37.602 -26.333 1.00 63.91 763 GLU A C 1
ATOM 6056 O O . GLU A 1 763 ? -22.565 -37.145 -26.202 1.00 63.91 763 GLU A O 1
ATOM 6061 N N . ASP A 1 764 ? -20.367 -36.791 -26.431 1.00 50.41 764 ASP A N 1
ATOM 6062 C CA . ASP A 1 764 ? -20.439 -35.322 -26.324 1.00 50.41 764 ASP A CA 1
ATOM 6063 C C . ASP A 1 764 ? -21.293 -34.673 -27.445 1.00 50.41 764 ASP A C 1
ATOM 6065 O O . ASP A 1 764 ? -21.824 -33.564 -27.297 1.00 50.41 764 ASP A O 1
ATOM 6069 N N . ARG A 1 765 ? -21.437 -35.341 -28.602 1.00 50.16 765 ARG A N 1
ATOM 6070 C CA . ARG A 1 765 ? -22.283 -34.883 -29.722 1.00 50.16 765 ARG A CA 1
ATOM 6071 C C . ARG A 1 765 ? -23.756 -35.236 -29.550 1.00 50.16 765 ARG A C 1
ATOM 6073 O O . ARG A 1 765 ? -24.597 -34.501 -30.066 1.00 50.16 765 ARG A O 1
ATOM 6080 N N . GLU A 1 766 ? -24.068 -36.313 -28.840 1.00 49.91 766 GLU A N 1
ATOM 6081 C CA . GLU A 1 766 ? -25.451 -36.665 -28.516 1.00 49.91 766 GLU A CA 1
ATOM 6082 C C . GLU A 1 766 ? -25.984 -35.782 -27.374 1.00 49.91 766 GLU A C 1
ATOM 6084 O O . GLU A 1 766 ? -27.077 -35.230 -27.514 1.00 49.91 766 GLU A O 1
ATOM 6089 N N . GLU A 1 767 ? -25.180 -35.482 -26.342 1.00 47.03 767 GLU A N 1
ATOM 6090 C CA . GLU A 1 767 ? -25.580 -34.565 -25.252 1.00 47.03 767 GLU A CA 1
ATOM 6091 C C . GLU A 1 767 ? -25.695 -33.092 -25.692 1.00 47.03 767 GLU A C 1
ATOM 6093 O O . GLU A 1 767 ? -26.532 -32.342 -25.185 1.00 47.03 767 GLU A O 1
ATOM 6098 N N . SER A 1 768 ? -24.915 -32.650 -26.685 1.00 45.06 768 SER A N 1
ATOM 6099 C CA . SER A 1 768 ? -25.021 -31.279 -27.220 1.00 45.06 768 SER A CA 1
ATOM 6100 C C . SER A 1 768 ? -26.245 -31.048 -28.118 1.00 45.06 768 SER A C 1
ATOM 6102 O O . SER A 1 768 ? -26.558 -29.897 -28.434 1.00 45.06 768 SER A O 1
ATOM 6104 N N . SER A 1 769 ? -26.984 -32.104 -28.481 1.00 43.09 769 SER A N 1
ATOM 6105 C CA . SER A 1 769 ? -28.246 -31.992 -29.224 1.00 43.09 769 SER A CA 1
ATOM 6106 C C . SER A 1 769 ? -29.465 -31.678 -28.337 1.00 43.09 769 SER A C 1
ATOM 6108 O O . SER A 1 769 ? -30.470 -31.185 -28.849 1.00 43.09 769 SER A O 1
ATOM 6110 N N . GLU A 1 770 ? -29.358 -31.848 -27.011 1.00 44.72 770 GLU A N 1
ATOM 6111 C CA . GLU A 1 770 ? -30.425 -31.530 -26.042 1.00 44.72 770 GLU A CA 1
ATOM 6112 C C . GLU A 1 770 ? -30.378 -30.089 -25.499 1.00 44.72 770 GLU A C 1
ATOM 6114 O O . GLU A 1 770 ? -31.321 -29.638 -24.850 1.00 44.72 770 GLU A O 1
ATOM 6119 N N . PHE A 1 771 ? -29.334 -29.314 -25.810 1.00 48.88 771 PHE A N 1
ATOM 6120 C CA . PHE A 1 771 ? -29.183 -27.928 -25.350 1.00 48.88 771 PHE A CA 1
ATOM 6121 C C . PHE A 1 771 ? -28.948 -26.955 -26.516 1.00 48.88 771 PHE A C 1
ATOM 6123 O O . PHE A 1 771 ? -27.865 -26.404 -26.703 1.00 48.88 771 PHE A O 1
ATOM 6130 N N . SER A 1 772 ? -30.002 -26.694 -27.293 1.00 33.78 772 SER A N 1
ATOM 6131 C CA . SER A 1 772 ? -30.080 -25.500 -28.149 1.00 33.78 772 SER A CA 1
ATOM 6132 C C . SER A 1 772 ? -30.992 -24.446 -27.509 1.00 33.78 772 SER A C 1
ATOM 6134 O O . SER A 1 772 ? -32.201 -24.669 -27.432 1.00 33.78 772 SER A O 1
ATOM 6136 N N . PRO A 1 773 ? -30.475 -23.282 -27.072 1.00 41.53 773 PRO A N 1
ATOM 6137 C CA . PRO A 1 773 ? -31.322 -22.147 -26.729 1.00 41.53 773 PRO A CA 1
ATOM 6138 C C . PRO A 1 773 ? -31.822 -21.475 -28.019 1.00 41.53 773 PRO A C 1
ATOM 6140 O O . PRO A 1 773 ? -31.040 -21.191 -28.928 1.00 41.53 773 PRO A O 1
ATOM 6143 N N . GLN A 1 774 ? -33.132 -21.229 -28.114 1.00 37.66 774 GLN A N 1
ATOM 6144 C CA . GLN A 1 774 ? -33.711 -20.466 -29.222 1.00 37.66 774 GLN A CA 1
ATOM 6145 C C . GLN A 1 774 ? -33.158 -19.026 -29.253 1.00 37.66 774 GLN A C 1
ATOM 6147 O O . GLN A 1 774 ? -32.972 -18.429 -28.192 1.00 37.66 774 GLN A O 1
ATOM 6152 N N . PRO A 1 775 ? -32.914 -18.440 -30.440 1.00 38.47 775 PRO A N 1
ATOM 6153 C CA . PRO A 1 775 ? -32.440 -17.065 -30.545 1.00 38.47 775 PRO A CA 1
ATOM 6154 C C . PRO A 1 775 ? -33.596 -16.073 -30.338 1.00 38.47 775 PRO A C 1
ATOM 6156 O O . PRO A 1 775 ? -34.528 -16.015 -31.140 1.00 38.47 775 PRO A O 1
ATOM 6159 N N . GLU A 1 776 ? -33.524 -15.271 -29.273 1.00 34.78 776 GLU A N 1
ATOM 6160 C CA . GLU A 1 776 ? -34.411 -14.123 -29.060 1.00 34.78 776 GLU A CA 1
ATOM 6161 C C . GLU A 1 776 ? -34.149 -13.020 -30.098 1.00 34.78 776 GLU A C 1
ATOM 6163 O O . GLU A 1 776 ? -33.011 -12.652 -30.402 1.00 34.78 776 GLU A O 1
ATOM 6168 N N . ALA A 1 777 ? -35.242 -12.494 -30.651 1.00 33.62 777 ALA A N 1
ATOM 6169 C CA . ALA A 1 777 ? -35.261 -11.449 -31.658 1.00 33.62 777 ALA A CA 1
ATOM 6170 C C . ALA A 1 777 ? -34.800 -10.097 -31.085 1.00 33.62 777 ALA A C 1
ATOM 6172 O O . ALA A 1 777 ? -35.397 -9.553 -30.158 1.00 33.62 777 ALA A O 1
ATOM 6173 N N . VAL A 1 778 ? -33.762 -9.523 -31.693 1.00 34.28 778 VAL A N 1
ATOM 6174 C CA . VAL A 1 778 ? -33.272 -8.169 -31.408 1.00 34.28 778 VAL A CA 1
ATOM 6175 C C . VAL A 1 778 ? -34.187 -7.148 -32.094 1.00 34.28 778 VAL A C 1
ATOM 6177 O O . VAL A 1 778 ? -34.262 -7.108 -33.322 1.00 34.28 778 VAL A O 1
ATOM 6180 N N . GLN A 1 779 ? -34.875 -6.310 -31.313 1.00 33.69 779 GLN A N 1
ATOM 6181 C CA . GLN A 1 779 ? -35.566 -5.118 -31.822 1.00 33.69 779 GLN A CA 1
ATOM 6182 C C . GLN A 1 779 ? -34.563 -3.970 -32.059 1.00 33.69 779 GLN A C 1
ATOM 6184 O O . GLN A 1 779 ? -33.658 -3.784 -31.241 1.00 33.69 779 GLN A O 1
ATOM 6189 N N . PRO A 1 780 ? -34.700 -3.177 -33.140 1.00 35.66 780 PRO A N 1
ATOM 6190 C CA . PRO A 1 780 ? -33.813 -2.051 -33.407 1.00 35.66 780 PRO A CA 1
ATOM 6191 C C . PRO A 1 780 ? -34.240 -0.798 -32.627 1.00 35.66 780 PRO A C 1
ATOM 6193 O O . PRO A 1 780 ? -35.413 -0.438 -32.586 1.00 35.66 780 PRO A O 1
ATOM 6196 N N . VAL A 1 781 ? -33.257 -0.123 -32.028 1.00 36.72 781 VAL A N 1
ATOM 6197 C CA . VAL A 1 781 ? -33.407 1.162 -31.333 1.00 36.72 781 VAL A CA 1
ATOM 6198 C C . VAL A 1 781 ? -33.431 2.296 -32.363 1.00 36.72 781 VAL A C 1
ATOM 6200 O O . VAL A 1 781 ? -32.460 2.491 -33.095 1.00 36.72 781 VAL A O 1
ATOM 6203 N N . GLU A 1 782 ? -34.535 3.045 -32.411 1.00 33.03 782 GLU A N 1
ATOM 6204 C CA . GLU A 1 782 ? -34.664 4.299 -33.161 1.00 33.03 782 GLU A CA 1
ATOM 6205 C C . GLU A 1 782 ? -33.801 5.408 -32.541 1.00 33.03 782 GLU A C 1
ATOM 6207 O O . GLU A 1 782 ? -33.851 5.676 -31.340 1.00 33.03 782 GLU A O 1
ATOM 6212 N N . VAL A 1 783 ? -33.028 6.086 -33.389 1.00 40.12 783 VAL A N 1
ATOM 6213 C CA . VAL A 1 783 ? -32.318 7.326 -33.066 1.00 40.12 783 VAL A CA 1
ATOM 6214 C C . VAL A 1 783 ? -33.239 8.496 -33.414 1.00 40.12 783 VAL A C 1
ATOM 6216 O O . VAL A 1 783 ? -33.529 8.725 -34.587 1.00 40.12 783 VAL A O 1
ATOM 6219 N N . ALA A 1 784 ? -33.690 9.245 -32.406 1.00 33.66 784 ALA A N 1
ATOM 6220 C CA . ALA A 1 784 ? -34.384 10.518 -32.602 1.00 33.66 784 ALA A CA 1
ATOM 6221 C C . ALA A 1 784 ? -33.364 11.660 -32.810 1.00 33.66 784 ALA A C 1
ATOM 6223 O O . ALA A 1 784 ? -32.350 11.687 -32.107 1.00 33.66 784 ALA A O 1
ATOM 6224 N N . PRO A 1 785 ? -33.605 12.613 -33.732 1.00 49.78 785 PRO A N 1
ATOM 6225 C CA . PRO A 1 785 ? -32.721 13.752 -33.933 1.00 49.78 785 PRO A CA 1
ATOM 6226 C C . PRO A 1 785 ? -33.154 14.940 -33.065 1.00 49.78 785 PRO A C 1
ATOM 6228 O O . PRO A 1 785 ? -34.331 15.302 -33.074 1.00 49.78 785 PRO A O 1
ATOM 6231 N N . GLN A 1 786 ? -32.198 15.574 -32.383 1.00 39.22 786 GLN A N 1
ATOM 6232 C CA . GLN A 1 786 ? -32.187 17.007 -32.059 1.00 39.22 786 GLN A CA 1
ATOM 6233 C C . GLN A 1 786 ? -30.757 17.477 -31.809 1.00 39.22 786 GLN A C 1
ATOM 6235 O O . GLN A 1 786 ? -30.028 16.769 -31.077 1.00 39.22 786 GLN A O 1
#

Radius of gyration: 39.65 Å; Cα contacts (8 Å, |Δi|>4): 832; chains: 1; bounding box: 89×108×114 Å

Nearest PDB structures (foldseek):
  8to2-assembly1_A  TM=9.399E-01  e=4.350E-63  Synechocystis sp. PCC 6803
  8wql-assembly1_CB  TM=9.276E-01  e=9.606E-60  Arthrospira sp. FACHB-439
  8wql-assembly1_B4  TM=9.038E-01  e=2.096E-60  Arthrospira sp. FACHB-439
  7eyd-assembly1_09  TM=9.290E-01  e=1.271E-55  Nostoc sp. PCC 7120 = FACHB-418
  7ext-assembly1_13  TM=8.815E-01  e=1.133E-56  Picosynechococcus sp. PCC 7002